Protein AF-0000000080725950 (afdb_homodimer)

Solvent-accessible surface area (backbone atoms only — not comparable to full-atom values): 61972 Å² total; per-residue (Å²): 130,87,69,74,80,71,52,72,64,44,39,50,51,33,50,47,48,56,69,71,46,66,75,81,65,54,64,64,62,54,39,59,54,48,46,63,74,47,62,64,81,74,43,59,45,49,49,96,86,64,48,78,29,36,57,54,64,68,53,60,73,54,79,51,79,68,52,70,42,36,16,40,69,33,44,52,49,29,44,60,37,59,52,56,22,39,22,43,77,48,88,55,32,33,34,38,34,38,69,41,36,28,23,31,32,42,34,57,34,79,66,27,28,37,32,42,24,30,14,40,17,22,55,45,23,33,53,48,49,49,56,48,28,72,77,74,47,80,78,53,48,74,47,31,39,33,33,35,38,41,48,55,48,24,38,5,2,38,65,28,76,46,51,73,64,50,34,63,74,69,62,38,42,28,34,26,31,52,62,23,69,61,50,41,40,49,60,35,59,65,50,26,44,36,27,27,32,32,37,27,26,34,33,21,64,84,47,62,69,39,71,82,54,31,68,30,22,51,60,21,48,36,65,57,52,55,51,38,32,54,70,80,63,80,39,74,45,82,51,62,70,46,70,50,74,54,58,80,40,51,35,38,32,37,64,37,57,38,24,80,33,72,17,21,30,32,43,33,29,66,92,68,19,33,32,37,38,26,76,75,50,52,71,31,27,67,53,34,40,53,75,33,35,30,59,64,38,37,43,59,55,36,16,50,44,40,45,48,46,46,66,75,40,34,93,61,28,44,31,36,35,36,39,33,74,59,46,41,64,43,40,70,52,31,43,48,51,49,49,51,47,20,45,51,35,37,34,54,43,24,46,48,43,35,43,33,16,45,46,46,47,37,59,47,45,28,70,67,64,75,71,38,68,76,49,64,65,32,71,41,51,36,33,22,51,10,40,68,47,61,27,36,32,30,54,41,29,44,53,32,34,89,62,84,67,35,58,51,67,71,60,56,67,35,70,47,66,39,16,43,50,51,29,54,55,34,68,28,57,67,48,42,46,52,53,25,50,53,26,45,75,69,63,39,38,49,60,19,27,40,54,27,48,24,38,25,37,49,39,71,80,44,61,69,41,36,52,52,34,23,54,34,23,44,50,55,21,20,55,31,48,23,17,26,59,20,18,28,18,39,40,46,22,45,34,61,74,74,42,85,81,44,38,72,44,66,76,65,28,74,47,37,50,42,67,44,50,73,68,52,40,51,49,52,52,30,26,22,35,39,35,84,83,26,37,87,44,73,52,38,36,29,40,33,27,66,78,73,76,44,53,34,42,36,40,35,46,61,27,27,57,45,72,40,69,58,90,71,92,66,82,54,53,22,36,38,38,27,41,65,63,48,48,28,42,52,68,73,69,40,40,44,67,69,61,41,42,73,62,64,37,45,79,48,72,46,65,63,56,39,48,55,56,43,71,37,50,51,90,55,35,51,63,47,59,62,81,42,114,129,88,69,74,80,71,50,70,62,45,37,50,52,34,51,50,49,56,69,71,48,66,76,83,65,54,62,65,61,54,41,59,54,48,46,62,74,48,62,65,81,75,44,59,42,50,49,97,87,64,49,76,27,36,58,53,63,68,54,60,72,53,79,50,79,69,51,69,43,35,15,40,69,33,44,53,50,30,44,62,38,59,53,55,21,39,23,42,75,49,87,54,31,34,33,38,34,38,67,41,37,29,21,32,33,42,34,58,34,77,65,28,27,38,31,43,24,30,14,40,15,22,55,45,23,33,52,46,51,49,54,49,29,74,75,73,45,79,79,55,46,74,47,31,39,34,34,36,38,42,46,56,48,23,36,5,3,39,64,28,76,46,52,73,65,52,35,64,76,68,61,37,42,29,35,27,31,54,61,24,70,61,50,40,40,47,58,33,59,63,49,26,45,37,27,27,32,32,37,26,26,34,34,20,64,84,47,62,69,38,69,82,54,33,68,30,21,49,58,19,47,35,65,57,52,56,53,37,33,53,70,80,62,79,38,76,46,83,52,61,69,45,71,49,74,55,56,80,40,53,36,39,33,36,64,37,58,38,24,80,35,73,18,20,29,30,44,33,30,67,92,68,20,30,32,36,40,26,76,74,50,50,70,31,26,67,52,35,39,52,76,33,35,32,60,63,39,38,43,59,53,36,16,52,44,39,46,48,46,45,65,74,40,34,93,59,28,42,31,36,34,35,38,34,74,58,47,42,64,42,39,69,52,31,42,50,52,49,49,51,48,20,45,50,34,37,33,53,44,24,46,47,44,35,42,32,16,45,45,45,48,35,59,47,45,30,71,68,62,75,70,37,67,74,51,66,66,32,71,41,53,35,36,21,49,10,40,67,45,61,28,35,34,30,52,40,30,46,54,33,33,91,61,84,66,35,58,49,66,72,61,56,68,34,70,46,65,40,13,43,51,49,30,55,56,35,67,28,58,68,48,42,47,52,52,24,51,52,26,46,76,71,62,40,39,49,60,19,26,42,53,26,48,26,38,23,36,50,38,71,81,45,60,67,40,36,52,52,35,22,53,34,24,43,50,55,21,19,54,31,48,22,18,26,58,18,19,28,18,38,40,48,21,45,33,59,73,74,43,84,80,43,38,71,44,66,74,64,27,72,46,36,48,42,65,44,49,73,66,52,39,52,48,53,52,31,26,22,37,39,36,83,82,28,36,86,42,74,54,37,35,30,40,33,27,66,78,74,75,43,52,34,42,36,40,34,45,62,28,28,58,46,70,40,68,58,91,70,91,66,84,56,52,23,37,39,38,25,41,64,63,47,47,28,42,52,67,72,67,42,41,46,64,69,61,40,41,72,61,63,37,43,79,47,70,46,66,64,56,39,48,56,56,43,72,35,51,52,90,56,33,51,64,47,60,61,82,42,115

Radius of gyration: 30.65 Å; Cα contacts (8 Å, |Δi|>4): 2950; chains: 2; bounding box: 78×87×79 Å

pLDDT: mean 95.95, std 4.7, range [45.41, 98.94]

Sequence (1258 aa):
MASKAVTEIIRTQNQQARQSLPFEDETDFQNATKGRMGTCQPNVITNAAGDVIWDNDSYKFLANEAPDTVHPSLWRQAQLCQLDGLFQVTEGIYQVRGLDISNTTFIEGDEGLVIIDVLTCSETAAAAFRLYQQHRGKDRRIKAIVYTHCHADHFGGARGFVTEEQVHRDEIRIIAPEGFLEHAVSENVFAGTAMGRRAGYMYGAALPRGPGAQVGAGLGQTAPTGTVTLMAPNDTVRTTGEERAVDGVRMVFQMAPDTEAPAEMLVYLPRSRALCAAEDATHTFHNILTLRGAVVRDARRWSSRLAETIDLFGGRTDVVFASHHWPTWGAPDVADFLATQRDLYAYVHDQTLRLLNRGLTGPEIAEAMALPPALDRAWSARGYYGSLSHNVKAIYQRYMGWFDGNPSHLWEHPPVDRARRYVKLAGGAGQVVDGAREAFEGGDFRWAAEILNHVVFAEPEHAEARGLLADTYEQLGYGSENGPWRNFYMSGAAELRGGKFGAPTSTASGDVVCQLTPEMVFDSLAIRIDGPRAWGQKLTIDVVVVDAGERYRLSLSNGVLVYSAARQETSADVTLSATRRQLCALAGLGLDSGALKRAGLEIDGDVSVLARLGGLLDPGDRNFDIVTPMASKAVTEIIRTQNQQARQSLPFEDETDFQNATKGRMGTCQPNVITNAAGDVIWDNDSYKFLANEAPDTVHPSLWRQAQLCQLDGLFQVTEGIYQVRGLDISNTTFIEGDEGLVIIDVLTCSETAAAAFRLYQQHRGKDRRIKAIVYTHCHADHFGGARGFVTEEQVHRDEIRIIAPEGFLEHAVSENVFAGTAMGRRAGYMYGAALPRGPGAQVGAGLGQTAPTGTVTLMAPNDTVRTTGEERAVDGVRMVFQMAPDTEAPAEMLVYLPRSRALCAAEDATHTFHNILTLRGAVVRDARRWSSRLAETIDLFGGRTDVVFASHHWPTWGAPDVADFLATQRDLYAYVHDQTLRLLNRGLTGPEIAEAMALPPALDRAWSARGYYGSLSHNVKAIYQRYMGWFDGNPSHLWEHPPVDRARRYVKLAGGAGQVVDGAREAFEGGDFRWAAEILNHVVFAEPEHAEARGLLADTYEQLGYGSENGPWRNFYMSGAAELRGGKFGAPTSTASGDVVCQLTPEMVFDSLAIRIDGPRAWGQKLTIDVVVVDAGERYRLSLSNGVLVYSAARQETSADVTLSATRRQLCALAGLGLDSGALKRAGLEIDGDVSVLARLGGLLDPGDRNFDIVTP

Foldseek 3Di:
DDFDDFDPVLLVLLVVLVVPFPPVDCVQVCQLCAQFDDFDVQLFWADPVGHTQDGLVLLVVLVDQQDSLARRLLSVLLVQQSDFHWGDQDVQKIKTGNSFLWIKMWGHFQAATEIFFQAQALRSSLVRVVRCCVRPNDRHAAQEYEQFAQENRRFFNVVNRDDPVCCVVNVRAYEFEPCRLVQNQLVCQQCVLLLLLLLCLQFVPVPRDDSQAQNAQSQHRGGGLHGGFHDDGPHYDYAFQDWDATNHFIWGKHWQAQALHNGGIKIATQVRLETAPAPLFFLAAAALAARSGDQGGDLLSSLVSLVVVCVVRLQRHQKYDYRTGGIDGGSVRSSVRSNLSSCLSVVLLVQLVVVVVVLDALQRSLVVDDDDPVSVNRSSYHHANHHSRVRSNSSRCVVPNPDSPDPVVVDDDDLLVNLLVVQVVQPHPVSLLVVLVVCVNVVVLVSSLVNLLSSCSPPVPPLSSLQSNLSSLSNQLSNDSYNSSNSNSSQSSCCSPPNFDFRSHRNDDLNSLLSDFLVRLQVSLFSQFQQVVQAPPWFWEWEQAPVVRFIKIWIGHRSGTDIDRDDDPDDGQKYKYYHSSLSSCCNVVNQDPVSSVVSPIDMDHDSVRSVVSRVRGHPDDRGDDDSYD/DDFDDFDPVLLVLLVVLVVPFPPVDCVQVCQLCAQFDDFDVQLFWADPVGHTQDGLVLQVVLVDQQDSLARRLLSVLLVQQSDFHWGDQDVQKIKTGNSFLWIKMWGHFQAATEIFFQAQALRSSLVSVVRCCVRPNDRHAAQEYEQFAQERRRFFNVVNRDDPVCCVVNVRAYEFEPPRLVQNQLVCQQCVLLLLLLLCLQFVPVPRDDSQAQSAQSQHRGGGLHGGFHDDGPHYDYAFQDWDATNHFIWGKHWQAQALHNGGIKIATQVRLETAPAPLFFLAAAALAARSGDQRGDLLSSLVSLVVVCVVRLQRHQKYHYRTGGIDGGSVRSSVRSVLSSCLSVVLLVQLVVVVVVLDALQRSLVVDDDDPVSVNRSSHHHANHHSRVRSNSSRCVVPNPDSPDPVVVDDDDLLVNLQVVCVVQPHPVSLLVVLVVCVNVVVLVSSLVNLLSSCSPPVPPLSSLQSNLSSLSNQLSNDSYNSSNSNSSQSSCCSPPNFDFRSHRNPDLNSLLSDFLVRLQVSLFSFFQQVVQAPPWFWEWEQAPVVRFIKIWIGHRSGTDIDRDDDPDDGQKYKYYHSSLSSCCNVVNQDPVSSVVSPIDMDHDSVVSVVSRVRGHPDDRGDDDSYD

Structure (mmCIF, N/CA/C/O backbone):
data_AF-0000000080725950-model_v1
#
loop_
_entity.id
_entity.type
_entity.pdbx_description
1 polymer 'Metallo-beta-lactamase domain-containing protein'
#
loop_
_atom_site.group_PDB
_atom_site.id
_atom_site.type_symbol
_atom_site.label_atom_id
_atom_site.label_alt_id
_atom_site.label_comp_id
_atom_site.label_asym_id
_atom_site.label_entity_id
_atom_site.label_seq_id
_atom_site.pdbx_PDB_ins_code
_atom_site.Cartn_x
_atom_site.Cartn_y
_atom_site.Cartn_z
_atom_site.occupancy
_atom_site.B_iso_or_equiv
_atom_site.auth_seq_id
_atom_site.auth_comp_id
_atom_site.auth_asym_id
_atom_site.auth_atom_id
_atom_site.pdbx_PDB_model_num
ATOM 1 N N . MET A 1 1 ? -2.275 15.078 35.156 1 45.41 1 MET A N 1
ATOM 2 C CA . MET A 1 1 ? -1.345 14.039 35.594 1 45.41 1 MET A CA 1
ATOM 3 C C . MET A 1 1 ? 0.072 14.594 35.719 1 45.41 1 MET A C 1
ATOM 5 O O . MET A 1 1 ? 0.481 15.438 34.906 1 45.41 1 MET A O 1
ATOM 9 N N . ALA A 1 2 ? 0.7 14.414 36.844 1 62.91 2 ALA A N 1
ATOM 10 C CA . ALA A 1 2 ? 1.948 15.125 37.125 1 62.91 2 ALA A CA 1
ATOM 11 C C . ALA A 1 2 ? 3.076 14.617 36.219 1 62.91 2 ALA A C 1
ATOM 13 O O . ALA A 1 2 ? 3.404 13.43 36.25 1 62.91 2 ALA A O 1
ATOM 14 N N . SER A 1 3 ? 3.387 15.281 35.219 1 77.25 3 SER A N 1
ATOM 15 C CA . SER A 1 3 ? 4.504 15.031 34.312 1 77.25 3 SER A CA 1
ATOM 16 C C . SER A 1 3 ? 5.809 14.852 35.094 1 77.25 3 SER A C 1
ATOM 18 O O . SER A 1 3 ? 5.984 15.43 36.156 1 77.25 3 SER A O 1
ATOM 20 N N . LYS A 1 4 ? 6.512 13.805 34.719 1 85.75 4 LYS A N 1
ATOM 21 C CA . LYS A 1 4 ? 7.797 13.539 35.344 1 85.75 4 LYS A CA 1
ATOM 22 C C . LYS A 1 4 ? 8.883 14.469 34.812 1 85.75 4 LYS A C 1
ATOM 24 O O . LYS A 1 4 ? 8.734 15.047 33.75 1 85.75 4 LYS A O 1
ATOM 29 N N . ALA A 1 5 ? 9.867 14.562 35.625 1 92.62 5 ALA A N 1
ATOM 30 C CA . ALA A 1 5 ? 11.008 15.375 35.188 1 92.62 5 ALA A CA 1
ATOM 31 C C . ALA A 1 5 ? 11.758 14.695 34.062 1 92.62 5 ALA A C 1
ATOM 33 O O . ALA A 1 5 ? 11.742 13.469 33.938 1 92.62 5 ALA A O 1
ATOM 34 N N . VAL A 1 6 ? 12.359 15.453 33.25 1 96.75 6 VAL A N 1
ATOM 35 C CA . VAL A 1 6 ? 13.195 14.969 32.156 1 96.75 6 VAL A CA 1
ATOM 36 C C . VAL A 1 6 ? 14.43 14.273 32.719 1 96.75 6 VAL A C 1
ATOM 38 O O . VAL A 1 6 ? 15.016 14.727 33.688 1 96.75 6 VAL A O 1
ATOM 41 N N . THR A 1 7 ? 14.812 13.141 32.156 1 97.56 7 THR A N 1
ATOM 42 C CA . THR A 1 7 ? 16.031 12.453 32.562 1 97.56 7 THR A CA 1
ATOM 43 C C . THR A 1 7 ? 17.266 13.188 32.031 1 97.56 7 THR A C 1
ATOM 45 O O . THR A 1 7 ? 17.188 13.938 31.062 1 97.56 7 THR A O 1
ATOM 48 N N . GLU A 1 8 ? 18.438 12.906 32.594 1 97.5 8 GLU A N 1
ATOM 49 C CA . GLU A 1 8 ? 19.688 13.531 32.188 1 97.5 8 GLU A CA 1
ATOM 50 C C . GLU A 1 8 ? 20.047 13.125 30.75 1 97.5 8 GLU A C 1
ATOM 52 O O . GLU A 1 8 ? 20.656 13.914 30.016 1 97.5 8 GLU A O 1
ATOM 57 N N . ILE A 1 9 ? 19.719 12 30.406 1 97.38 9 ILE A N 1
ATOM 58 C CA . ILE A 1 9 ? 20.031 11.492 29.078 1 97.38 9 ILE A CA 1
ATOM 59 C C . ILE A 1 9 ? 19.297 12.305 28.031 1 97.38 9 ILE A C 1
ATOM 61 O O . ILE A 1 9 ? 19.875 12.719 27.016 1 97.38 9 ILE A O 1
ATOM 65 N N . ILE A 1 10 ? 18 12.516 28.234 1 97.88 10 ILE A N 1
ATOM 66 C CA . ILE A 1 10 ? 17.203 13.281 27.297 1 97.88 10 ILE A CA 1
ATOM 67 C C . ILE A 1 10 ? 17.641 14.742 27.297 1 97.88 10 ILE A C 1
ATOM 69 O O . ILE A 1 10 ? 17.703 15.383 26.25 1 97.88 10 ILE A O 1
ATOM 73 N N . ARG A 1 11 ? 17.906 15.25 28.438 1 97.62 11 ARG A N 1
ATOM 74 C CA . ARG A 1 11 ? 18.406 16.609 28.547 1 97.62 11 ARG A CA 1
ATOM 75 C C . ARG A 1 11 ? 19.672 16.797 27.703 1 97.62 11 ARG A C 1
ATOM 77 O O . ARG A 1 11 ? 19.797 17.766 26.953 1 97.62 11 ARG A O 1
ATOM 84 N N . THR A 1 12 ? 20.594 15.867 27.812 1 98 12 THR A N 1
ATOM 85 C CA . THR A 1 12 ? 21.844 15.914 27.078 1 98 12 THR A CA 1
ATOM 86 C C . THR A 1 12 ? 21.578 15.82 25.578 1 98 12 THR A C 1
ATOM 88 O O . THR A 1 12 ? 22.188 16.547 24.781 1 98 12 THR A O 1
ATOM 91 N N . GLN A 1 13 ? 20.734 14.922 25.234 1 97.44 13 GLN A N 1
ATOM 92 C CA . GLN A 1 13 ? 20.359 14.773 23.828 1 97.44 13 GLN A CA 1
ATOM 93 C C . GLN A 1 13 ? 19.797 16.078 23.266 1 97.44 13 GLN A C 1
ATOM 95 O O . GLN A 1 13 ? 20.188 16.5 22.172 1 97.44 13 GLN A O 1
ATOM 100 N N . ASN A 1 14 ? 18.859 16.656 23.938 1 97.81 14 ASN A N 1
ATOM 101 C CA . ASN A 1 14 ? 18.234 17.891 23.484 1 97.81 14 ASN A CA 1
ATOM 102 C C . ASN A 1 14 ? 19.25 19.031 23.406 1 97.81 14 ASN A C 1
ATOM 104 O O . ASN A 1 14 ? 19.188 19.859 22.5 1 97.81 14 ASN A O 1
ATOM 108 N N . GLN A 1 15 ? 20.188 19.031 24.344 1 97.31 15 GLN A N 1
ATOM 109 C CA . GLN A 1 15 ? 21.234 20.047 24.328 1 97.31 15 GLN A CA 1
ATOM 110 C C . GLN A 1 15 ? 22.172 19.844 23.125 1 97.31 15 GLN A C 1
ATOM 112 O O . GLN A 1 15 ? 22.594 20.812 22.5 1 97.31 15 GLN A O 1
ATOM 117 N N . GLN A 1 16 ? 22.453 18.625 22.875 1 97.31 16 GLN A N 1
ATOM 118 C CA . GLN A 1 16 ? 23.281 18.328 21.703 1 97.31 16 GLN A CA 1
ATOM 119 C C . GLN A 1 16 ? 22.609 18.781 20.422 1 97.31 16 GLN A C 1
ATOM 121 O O . GLN A 1 16 ? 23.266 19.297 19.5 1 97.31 16 GLN A O 1
ATOM 126 N N . ALA A 1 17 ? 21.344 18.562 20.344 1 96.5 17 ALA A N 1
ATOM 127 C CA . ALA A 1 17 ? 20.594 19.031 19.188 1 96.5 17 ALA A CA 1
ATOM 128 C C . ALA A 1 17 ? 20.641 20.547 19.062 1 96.5 17 ALA A C 1
ATOM 130 O O . ALA A 1 17 ? 20.797 21.078 17.953 1 96.5 17 ALA A O 1
ATOM 131 N N . ARG A 1 18 ? 20.531 21.219 20.109 1 96.19 18 ARG A N 1
ATOM 132 C CA . ARG A 1 18 ? 20.594 22.688 20.125 1 96.19 18 ARG A CA 1
ATOM 133 C C . ARG A 1 18 ? 21.938 23.172 19.609 1 96.19 18 ARG A C 1
ATOM 135 O O . ARG A 1 18 ? 22.016 24.203 18.938 1 96.19 18 ARG A O 1
ATOM 142 N N . GLN A 1 19 ? 22.969 22.391 19.844 1 95.88 19 GLN A N 1
ATOM 143 C CA . GLN A 1 19 ? 24.328 22.797 19.484 1 95.88 19 GLN A CA 1
ATOM 144 C C . GLN A 1 19 ? 24.641 22.422 18.031 1 95.88 19 GLN A C 1
ATOM 146 O O . GLN A 1 19 ? 25.406 23.125 17.359 1 95.88 19 GLN A O 1
ATOM 151 N N . SER A 1 20 ? 24.047 21.375 17.609 1 95.44 20 SER A N 1
ATOM 152 C CA . SER A 1 20 ? 24.453 20.828 16.312 1 95.44 20 SER A CA 1
ATOM 153 C C . SER A 1 20 ? 23.609 21.406 15.18 1 95.44 20 SER A C 1
ATOM 155 O O . SER A 1 20 ? 24.078 21.516 14.047 1 95.44 20 SER A O 1
ATOM 157 N N . LEU A 1 21 ? 22.422 21.844 15.414 1 96.31 21 LEU A N 1
ATOM 158 C CA . LEU A 1 21 ? 21.531 22.359 14.375 1 96.31 21 LEU A CA 1
ATOM 159 C C . LEU A 1 21 ? 21.719 23.859 14.172 1 96.31 21 LEU A C 1
ATOM 161 O O . LEU A 1 21 ? 22.203 24.547 15.07 1 96.31 21 LEU A O 1
ATOM 165 N N . PRO A 1 22 ? 21.359 24.359 13.023 1 96.62 22 PRO A N 1
ATOM 166 C CA . PRO A 1 22 ? 21.703 25.75 12.68 1 96.62 22 PRO A CA 1
ATOM 167 C C . PRO A 1 22 ? 20.688 26.75 13.25 1 96.62 22 PRO A C 1
ATOM 169 O O . PRO A 1 22 ? 20.109 27.531 12.492 1 96.62 22 PRO A O 1
ATOM 172 N N . PHE A 1 23 ? 20.641 26.906 14.508 1 97 23 PHE A N 1
ATOM 173 C CA . PHE A 1 23 ? 19.672 27.781 15.18 1 97 23 PHE A CA 1
ATOM 174 C C . PHE A 1 23 ? 19.969 29.234 14.883 1 97 23 PHE A C 1
ATOM 176 O O . PHE A 1 23 ? 19.125 30.109 15.109 1 97 23 PHE A O 1
ATOM 183 N N . GLU A 1 24 ? 21.109 29.516 14.352 1 96.25 24 GLU A N 1
ATOM 184 C CA . GLU A 1 24 ? 21.453 30.891 14.008 1 96.25 24 GLU A CA 1
ATOM 185 C C . GLU A 1 24 ? 20.75 31.328 12.734 1 96.25 24 GLU A C 1
ATOM 187 O O . GLU A 1 24 ? 20.625 32.531 12.477 1 96.25 24 GLU A O 1
ATOM 192 N N . ASP A 1 25 ? 20.359 30.406 11.961 1 96.81 25 ASP A N 1
ATOM 193 C CA . ASP A 1 25 ? 19.594 30.719 10.75 1 96.81 25 ASP A CA 1
ATOM 194 C C . ASP A 1 25 ? 18.172 31.125 11.086 1 96.81 25 ASP A C 1
ATOM 196 O O . ASP A 1 25 ? 17.344 30.266 11.422 1 96.81 25 ASP A O 1
ATOM 200 N N . GLU A 1 26 ? 17.766 32.344 10.898 1 96.88 26 GLU A N 1
ATOM 201 C CA . GLU A 1 26 ? 16.453 32.875 11.281 1 96.88 26 GLU A CA 1
ATOM 202 C C . GLU A 1 26 ? 15.602 33.188 10.055 1 96.88 26 GLU A C 1
ATOM 204 O O . GLU A 1 26 ? 14.617 33.906 10.148 1 96.88 26 GLU A O 1
ATOM 209 N N . THR A 1 27 ? 16.016 32.656 8.906 1 97.69 27 THR A N 1
ATOM 210 C CA . THR A 1 27 ? 15.305 32.906 7.656 1 97.69 27 THR A CA 1
ATOM 211 C C . THR A 1 27 ? 13.836 32.531 7.762 1 97.69 27 THR A C 1
ATOM 213 O O . THR A 1 27 ? 12.961 33.25 7.273 1 97.69 27 THR A O 1
ATOM 216 N N . ASP A 1 28 ? 13.547 31.453 8.414 1 98.31 28 ASP A N 1
ATOM 217 C CA . ASP A 1 28 ? 12.164 30.984 8.57 1 98.31 28 ASP A CA 1
ATOM 218 C C . ASP A 1 28 ? 11.336 31.984 9.367 1 98.31 28 ASP A C 1
ATOM 220 O O . ASP A 1 28 ? 10.172 32.219 9.047 1 98.31 28 ASP A O 1
ATOM 224 N N . PHE A 1 29 ? 11.891 32.531 10.398 1 98.25 29 PHE A N 1
ATOM 225 C CA . PHE A 1 29 ? 11.172 33.5 11.211 1 98.25 29 PHE A CA 1
ATOM 226 C C . PHE A 1 29 ? 10.898 34.781 10.414 1 98.25 29 PHE A C 1
ATOM 228 O O . PHE A 1 29 ? 9.828 35.375 10.523 1 98.25 29 PHE A O 1
ATOM 235 N N . GLN A 1 30 ? 11.906 35.188 9.602 1 98.38 30 GLN A N 1
ATOM 236 C CA . GLN A 1 30 ? 11.711 36.344 8.734 1 98.38 30 GLN A CA 1
ATOM 237 C C . GLN A 1 30 ? 10.602 36.062 7.719 1 98.38 30 GLN A C 1
ATOM 239 O O . GLN A 1 30 ? 9.711 36.906 7.539 1 98.38 30 GLN A O 1
ATOM 244 N N . ASN A 1 31 ? 10.664 34.906 7.133 1 98.62 31 ASN A N 1
ATOM 245 C CA . ASN A 1 31 ? 9.664 34.562 6.129 1 98.62 31 ASN A CA 1
ATOM 246 C C . ASN A 1 31 ? 8.273 34.406 6.746 1 98.62 31 ASN A C 1
ATOM 248 O O . ASN A 1 31 ? 7.281 34.875 6.172 1 98.62 31 ASN A O 1
ATOM 252 N N . ALA A 1 32 ? 8.172 33.812 7.91 1 98.5 32 ALA A N 1
ATOM 253 C CA . ALA A 1 32 ? 6.898 33.469 8.539 1 98.5 32 ALA A CA 1
ATOM 254 C C . ALA A 1 32 ? 6.184 34.719 9.039 1 98.5 32 ALA A C 1
ATOM 256 O O . ALA A 1 32 ? 4.961 34.719 9.195 1 98.5 32 ALA A O 1
ATOM 257 N N . THR A 1 33 ? 6.887 35.844 9.234 1 98.12 33 THR A N 1
ATOM 258 C CA . THR A 1 33 ? 6.281 37.031 9.773 1 98.12 33 THR A CA 1
ATOM 259 C C . THR A 1 33 ? 6.07 38.094 8.672 1 98.12 33 THR A C 1
ATOM 261 O O . THR A 1 33 ? 5.359 39.062 8.875 1 98.12 33 THR A O 1
ATOM 264 N N . LYS A 1 34 ? 6.629 37.812 7.559 1 98.31 34 LYS A N 1
ATOM 265 C CA . LYS A 1 34 ? 6.582 38.781 6.461 1 98.31 34 LYS A CA 1
ATOM 266 C C . LYS A 1 34 ? 5.148 39 5.996 1 98.31 34 LYS A C 1
ATOM 268 O O . LYS A 1 34 ? 4.402 38.062 5.758 1 98.31 34 LYS A O 1
ATOM 273 N N . GLY A 1 35 ? 4.758 40.281 5.902 1 98.38 35 GLY A N 1
ATOM 274 C CA . GLY A 1 35 ? 3.484 40.656 5.312 1 98.38 35 GLY A CA 1
ATOM 275 C C . GLY A 1 35 ? 2.324 40.562 6.285 1 98.38 35 GLY A C 1
ATOM 276 O O . GLY A 1 35 ? 1.163 40.688 5.883 1 98.38 35 GLY A O 1
ATOM 277 N N . ARG A 1 36 ? 2.543 40.406 7.559 1 98.38 36 ARG A N 1
ATOM 278 C CA . ARG A 1 36 ? 1.462 40.281 8.531 1 98.38 36 ARG A CA 1
ATOM 279 C C . ARG A 1 36 ? 0.679 41.594 8.633 1 98.38 36 ARG A C 1
ATOM 281 O O . ARG A 1 36 ? 1.263 42.656 8.828 1 98.38 36 ARG A O 1
ATOM 288 N N . MET A 1 37 ? -0.573 41.469 8.531 1 97.94 37 MET A N 1
ATOM 289 C CA . MET A 1 37 ? -1.434 42.656 8.516 1 97.94 37 MET A CA 1
ATOM 290 C C . MET A 1 37 ? -2.24 42.75 9.805 1 97.94 37 MET A C 1
ATOM 292 O O . MET A 1 37 ? -2.607 43.844 10.219 1 97.94 37 MET A O 1
ATOM 296 N N . GLY A 1 38 ? -2.562 41.594 10.383 1 97 38 GLY A N 1
ATOM 297 C CA . GLY A 1 38 ? -3.344 41.562 11.609 1 97 38 GLY A CA 1
ATOM 298 C C . GLY A 1 38 ? -3.654 40.156 12.086 1 97 38 GLY A C 1
ATOM 299 O O . GLY A 1 38 ? -3.434 39.188 11.359 1 97 38 GLY A O 1
ATOM 300 N N . THR A 1 39 ? -4.102 40.094 13.32 1 96.62 39 THR A N 1
ATOM 301 C CA . THR A 1 39 ? -4.402 38.781 13.93 1 96.62 39 THR A CA 1
ATOM 302 C C . THR A 1 39 ? -5.832 38.781 14.469 1 96.62 39 THR A C 1
ATOM 304 O O . THR A 1 39 ? -6.449 39.812 14.648 1 96.62 39 THR A O 1
ATOM 307 N N . CYS A 1 40 ? -6.328 37.562 14.531 1 94.31 40 CYS A N 1
ATOM 308 C CA . CYS A 1 40 ? -7.559 37.375 15.289 1 94.31 40 CYS A CA 1
ATOM 309 C C . CYS A 1 40 ? -7.305 37.5 16.781 1 94.31 40 CYS A C 1
ATOM 311 O O . CYS A 1 40 ? -6.434 36.844 17.344 1 94.31 40 CYS A O 1
ATOM 313 N N . GLN A 1 41 ? -8.094 38.406 17.438 1 93.19 41 GLN A N 1
ATOM 314 C CA . GLN A 1 41 ? -7.895 38.656 18.859 1 93.19 41 GLN A CA 1
ATOM 315 C C . GLN A 1 41 ? -9.219 38.625 19.609 1 93.19 41 GLN A C 1
ATOM 317 O O . GLN A 1 41 ? -10.062 39.5 19.438 1 93.19 41 GLN A O 1
ATOM 322 N N . PRO A 1 42 ? -9.367 37.75 20.656 1 94.94 42 PRO A N 1
ATOM 323 C CA . PRO A 1 42 ? -8.531 36.562 20.844 1 94.94 42 PRO A CA 1
ATOM 324 C C . PRO A 1 42 ? -8.617 35.594 19.672 1 94.94 42 PRO A C 1
ATOM 326 O O . PRO A 1 42 ? -9.555 35.656 18.875 1 94.94 42 PRO A O 1
ATOM 329 N N . ASN A 1 43 ? -7.602 34.844 19.453 1 96.44 43 ASN A N 1
ATOM 330 C CA . ASN A 1 43 ? -7.656 33.781 18.469 1 96.44 43 ASN A CA 1
ATOM 331 C C . ASN A 1 43 ? -8.242 32.5 19.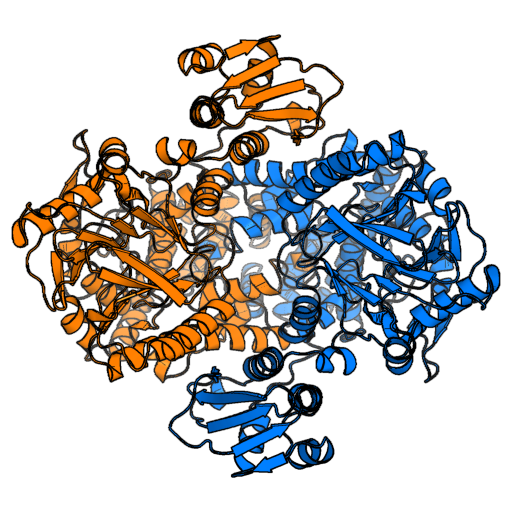078 1 96.44 43 ASN A C 1
ATOM 333 O O . ASN A 1 43 ? -7.555 31.469 19.172 1 96.44 43 ASN A O 1
ATOM 337 N N . VAL A 1 44 ? -9.344 32.562 19.531 1 97.75 44 VAL A N 1
ATOM 338 C CA . VAL A 1 44 ? -10.188 31.5 20.078 1 97.75 44 VAL A CA 1
ATOM 339 C C . VAL A 1 44 ? -11.5 31.438 19.297 1 97.75 44 VAL A C 1
ATOM 341 O O . VAL A 1 44 ? -12.242 32.406 19.234 1 97.75 44 VAL A O 1
ATOM 344 N N . ILE A 1 45 ? -11.727 30.359 18.672 1 97.56 45 ILE A N 1
ATOM 345 C CA . ILE A 1 45 ? -12.906 30.188 17.844 1 97.56 45 ILE A CA 1
ATOM 346 C C . ILE A 1 45 ? -13.859 29.188 18.5 1 97.56 45 ILE A C 1
ATOM 348 O O . ILE A 1 45 ? -13.438 28.109 18.938 1 97.56 45 ILE A O 1
ATOM 352 N N . THR A 1 46 ? -15.109 29.5 18.594 1 96.69 46 THR A N 1
ATOM 353 C CA . THR A 1 46 ? -16.141 28.656 19.203 1 96.69 46 THR A CA 1
ATOM 354 C C . THR A 1 46 ? -17.188 28.25 18.188 1 96.69 46 THR A C 1
ATOM 356 O O . THR A 1 46 ? -17.328 28.891 17.141 1 96.69 46 THR A O 1
ATOM 359 N N . ASN A 1 47 ? -17.797 27.203 18.438 1 94.56 47 ASN A N 1
ATOM 360 C CA . ASN A 1 47 ? -18.953 26.828 17.609 1 94.56 47 ASN A CA 1
ATOM 361 C C . ASN A 1 47 ? -20.234 27.5 18.094 1 94.56 47 ASN A C 1
ATOM 363 O O . ASN A 1 47 ? -20.188 28.359 18.969 1 94.56 47 ASN A O 1
ATOM 367 N N . ALA A 1 48 ? -21.375 27.125 17.438 1 93 48 ALA A N 1
ATOM 368 C CA . ALA A 1 48 ? -22.656 27.75 17.734 1 93 48 ALA A CA 1
ATOM 369 C C . ALA A 1 48 ? -23.094 27.453 19.172 1 93 48 ALA A C 1
ATOM 371 O O . ALA A 1 48 ? -23.766 28.281 19.797 1 93 48 ALA A O 1
ATOM 372 N N . ALA A 1 49 ? -22.656 26.359 19.703 1 94.44 49 ALA A N 1
ATOM 373 C CA . ALA A 1 49 ? -23.031 25.938 21.062 1 94.44 49 ALA A CA 1
ATOM 374 C C . ALA A 1 49 ? -22.141 26.609 22.109 1 94.44 49 ALA A C 1
ATOM 376 O O . ALA A 1 49 ? -22.406 26.531 23.297 1 94.44 49 ALA A O 1
ATOM 377 N N . GLY A 1 50 ? -21.094 27.234 21.719 1 94.5 50 GLY A N 1
ATOM 378 C CA . GLY A 1 50 ? -20.219 27.953 22.625 1 94.5 50 GLY A CA 1
ATOM 379 C C . GLY A 1 50 ? -18.969 27.156 22.984 1 94.5 50 GLY A C 1
ATOM 380 O O . GLY A 1 50 ? -18.125 27.641 23.734 1 94.5 50 GLY A O 1
ATOM 381 N N . ASP A 1 51 ? -18.844 26.016 22.438 1 94.69 51 ASP A N 1
ATOM 382 C CA . ASP A 1 51 ? -17.656 25.203 22.703 1 94.69 51 ASP A CA 1
ATOM 383 C C . ASP A 1 51 ? -16.453 25.734 21.938 1 94.69 51 ASP A C 1
ATOM 385 O O . ASP A 1 51 ? -16.578 26.172 20.781 1 94.69 51 ASP A O 1
ATOM 389 N N . VAL A 1 52 ? -15.281 25.75 22.594 1 96 52 VAL A N 1
ATOM 390 C CA . VAL A 1 52 ? -14.047 26.141 21.922 1 96 52 VAL A CA 1
ATOM 391 C C . VAL A 1 52 ? -13.602 25.031 20.969 1 96 52 VAL A C 1
ATOM 393 O O . VAL A 1 52 ? -13.391 23.891 21.375 1 96 52 VAL A O 1
ATOM 396 N N . ILE A 1 53 ? -13.484 25.344 19.75 1 95.25 53 ILE A N 1
ATOM 397 C CA . ILE A 1 53 ? -13.102 24.312 18.781 1 95.25 53 ILE A CA 1
ATOM 398 C C . ILE A 1 53 ? -11.672 24.547 18.312 1 95.25 53 ILE A C 1
ATOM 400 O O . ILE A 1 53 ? -11.062 23.672 17.703 1 95.25 53 ILE A O 1
ATOM 404 N N . TRP A 1 54 ? -11.156 25.719 18.453 1 96.62 54 TRP A N 1
ATOM 405 C CA . TRP A 1 54 ? -9.781 26.109 18.156 1 96.62 54 TRP A CA 1
ATOM 406 C C . TRP A 1 54 ? -9.297 27.172 19.141 1 96.62 54 TRP A C 1
ATOM 408 O O . TRP A 1 54 ? -10.039 28.109 19.484 1 96.62 54 TRP A O 1
ATOM 418 N N . ASP A 1 55 ? -8.102 27.031 19.656 1 97.19 55 ASP A N 1
ATOM 419 C CA . ASP A 1 55 ? -7.531 28 20.609 1 97.19 55 ASP A CA 1
ATOM 420 C C . ASP A 1 55 ? -6.023 28.141 20.391 1 97.19 55 ASP A C 1
ATOM 422 O O . ASP A 1 55 ? -5.234 27.453 21.047 1 97.19 55 ASP A O 1
ATOM 426 N N . ASN A 1 56 ? -5.625 29.062 19.531 1 97.38 56 ASN A N 1
ATOM 427 C CA . ASN A 1 56 ? -4.207 29.297 19.297 1 97.38 56 ASN A CA 1
ATOM 428 C C . ASN A 1 56 ? -3.545 30.016 20.453 1 97.38 56 ASN A C 1
ATOM 430 O O . ASN A 1 56 ? -2.332 29.906 20.656 1 97.38 56 ASN A O 1
ATOM 434 N N . ASP A 1 57 ? -4.297 30.766 21.203 1 96.94 57 ASP A N 1
ATOM 435 C CA . ASP A 1 57 ? -3.773 31.531 22.328 1 96.94 57 ASP A CA 1
ATOM 436 C C . ASP A 1 57 ? -3.236 30.594 23.422 1 96.94 57 ASP A C 1
ATOM 438 O O . ASP A 1 57 ? -2.398 31 24.234 1 96.94 57 ASP A O 1
ATOM 442 N N . SER A 1 58 ? -3.754 29.422 23.422 1 96.56 58 SER A N 1
ATOM 443 C CA . SER A 1 58 ? -3.32 28.453 24.438 1 96.56 58 SER A CA 1
ATOM 444 C C . SER A 1 58 ? -1.858 28.078 24.234 1 96.56 58 SER A C 1
ATOM 446 O O . SER A 1 58 ? -1.244 27.469 25.125 1 96.56 58 SER A O 1
ATOM 448 N N . TYR A 1 59 ? -1.196 28.5 23.156 1 97.5 59 TYR A N 1
ATOM 449 C CA . TYR A 1 59 ? 0.189 28.156 22.859 1 97.5 59 TYR A CA 1
ATOM 450 C C . TYR A 1 59 ? 1.118 29.328 23.172 1 97.5 59 TYR A C 1
ATOM 452 O O . TYR A 1 59 ? 2.285 29.328 22.766 1 97.5 59 TYR A O 1
ATOM 460 N N . LYS A 1 60 ? 0.68 30.281 23.828 1 95.94 60 LYS A N 1
ATOM 461 C CA . LYS A 1 60 ? 1.468 31.469 24.125 1 95.94 60 LYS A CA 1
ATOM 462 C C . LYS A 1 60 ? 2.73 31.109 24.906 1 95.94 60 LYS A C 1
ATOM 464 O O . LYS A 1 60 ? 3.707 31.875 24.891 1 95.94 60 LYS A O 1
ATOM 469 N N . PHE A 1 61 ? 2.727 29.969 25.531 1 96.81 61 PHE A N 1
ATOM 470 C CA . PHE A 1 61 ? 3.895 29.516 26.281 1 96.81 61 PHE A CA 1
ATOM 471 C C . PHE A 1 61 ? 5.082 29.297 25.344 1 96.81 61 PHE A C 1
ATOM 473 O O . PHE A 1 61 ? 6.23 29.25 25.797 1 96.81 61 PHE A O 1
ATOM 480 N N . LEU A 1 62 ? 4.891 29.203 24.094 1 97.81 62 LEU A N 1
ATOM 481 C CA . LEU A 1 62 ? 5.945 28.953 23.109 1 97.81 62 LEU A CA 1
ATOM 482 C C . LEU A 1 62 ? 6.84 30.172 22.953 1 97.81 62 LEU A C 1
ATOM 484 O O . LEU A 1 62 ? 7.934 30.078 22.375 1 97.81 62 LEU A O 1
ATOM 488 N N . ALA A 1 63 ? 6.453 31.312 23.391 1 95.5 63 ALA A N 1
ATOM 489 C CA . ALA A 1 63 ? 7.262 32.531 23.328 1 95.5 63 ALA A CA 1
ATOM 490 C C . ALA A 1 63 ? 8.516 32.406 24.188 1 95.5 63 ALA A C 1
ATOM 492 O O . ALA A 1 63 ? 9.484 33.156 23.984 1 95.5 63 ALA A O 1
ATOM 493 N N . ASN A 1 64 ? 8.508 31.469 25.047 1 94.44 64 ASN A N 1
ATOM 494 C CA . ASN A 1 64 ? 9.648 31.25 25.938 1 94.44 64 ASN A CA 1
ATOM 495 C C . ASN A 1 64 ? 10.727 30.406 25.25 1 94.44 64 ASN A C 1
ATOM 497 O O . ASN A 1 64 ? 10.547 29.938 24.141 1 94.44 64 ASN A O 1
ATOM 501 N N . GLU A 1 65 ? 11.883 30.344 25.953 1 95.19 65 GLU A N 1
ATOM 502 C CA . GLU A 1 65 ? 12.938 29.453 25.484 1 95.19 65 GLU A CA 1
ATOM 503 C C . GLU A 1 65 ? 12.523 27.984 25.609 1 95.19 65 GLU A C 1
ATOM 505 O O . GLU A 1 65 ? 11.734 27.641 26.484 1 95.19 65 GLU A O 1
ATOM 510 N N . ALA A 1 66 ? 13.062 27.25 24.734 1 96.44 66 ALA A N 1
ATOM 511 C CA . ALA A 1 66 ? 12.727 25.828 24.734 1 96.44 66 ALA A CA 1
ATOM 512 C C . ALA A 1 66 ? 13.117 25.188 26.062 1 96.44 66 ALA A C 1
ATOM 514 O O . ALA A 1 66 ? 14.281 25.25 26.469 1 96.44 66 ALA A O 1
ATOM 515 N N . PRO A 1 67 ? 12.219 24.594 26.75 1 96.94 67 PRO A N 1
ATOM 516 C CA . PRO A 1 67 ? 12.562 23.844 27.969 1 96.94 67 PRO A CA 1
ATOM 517 C C . PRO A 1 67 ? 13.219 22.5 27.656 1 96.94 67 PRO A C 1
ATOM 519 O O . PRO A 1 67 ? 13.227 22.062 26.516 1 96.94 67 PRO A O 1
ATOM 522 N N . ASP A 1 68 ? 13.719 21.828 28.688 1 96.25 68 ASP A N 1
ATOM 523 C CA . ASP A 1 68 ? 14.406 20.547 28.531 1 96.25 68 ASP A CA 1
ATOM 524 C C . ASP A 1 68 ? 13.422 19.438 28.156 1 96.25 68 ASP A C 1
ATOM 526 O O . ASP A 1 68 ? 13.82 18.391 27.641 1 96.25 68 ASP A O 1
ATOM 530 N N . THR A 1 69 ? 12.141 19.672 28.391 1 97.56 69 THR A N 1
ATOM 531 C CA . THR A 1 69 ? 11.125 18.641 28.188 1 97.56 69 THR A CA 1
ATOM 532 C C . THR A 1 69 ? 10.68 18.609 26.719 1 97.56 69 THR A C 1
ATOM 534 O O . THR A 1 69 ? 9.773 17.859 26.359 1 97.56 69 THR A O 1
ATOM 537 N N . VAL A 1 70 ? 11.203 19.484 25.891 1 98.31 70 VAL A N 1
ATOM 538 C CA . VAL A 1 70 ? 10.836 19.516 24.484 1 98.31 70 VAL A CA 1
ATOM 539 C C . VAL A 1 70 ? 12.094 19.578 23.609 1 98.31 70 VAL A C 1
ATOM 541 O O . VAL A 1 70 ? 13.016 20.344 23.906 1 98.31 70 VAL A O 1
ATOM 544 N N . HIS A 1 71 ? 12.203 18.703 22.641 1 98.5 71 HIS A N 1
ATOM 545 C CA . HIS A 1 71 ? 13.266 18.828 21.656 1 98.5 71 HIS A CA 1
ATOM 546 C C . HIS A 1 71 ? 13.344 20.25 21.094 1 98.5 71 HIS A C 1
ATOM 548 O O . HIS A 1 71 ? 12.344 20.781 20.609 1 98.5 71 HIS A O 1
ATOM 554 N N . PRO A 1 72 ? 14.508 20.875 21.125 1 98.31 72 PRO A N 1
ATOM 555 C CA . PRO A 1 72 ? 14.57 22.297 20.75 1 98.31 72 PRO A CA 1
ATOM 556 C C . PRO A 1 72 ? 14.164 22.547 19.312 1 98.31 72 PRO A C 1
ATOM 558 O O . PRO A 1 72 ? 13.594 23.594 19 1 98.31 72 PRO A O 1
ATOM 561 N N . SER A 1 73 ? 14.5 21.625 18.453 1 98.19 73 SER A N 1
ATOM 562 C CA . SER A 1 73 ? 14.109 21.75 17.047 1 98.19 73 SER A CA 1
ATOM 563 C C . SER A 1 73 ? 12.594 21.719 16.891 1 98.19 73 SER A C 1
ATOM 565 O O . SER A 1 73 ? 12.031 22.453 16.078 1 98.19 73 SER A O 1
ATOM 567 N N . LEU A 1 74 ? 11.891 20.875 17.594 1 98.56 74 LEU A N 1
ATOM 568 C CA . LEU A 1 74 ? 10.438 20.844 17.578 1 98.56 74 LEU A CA 1
ATOM 569 C C . LEU A 1 74 ? 9.859 22.125 18.141 1 98.56 74 LEU A C 1
ATOM 571 O O . LEU A 1 74 ? 8.852 22.641 17.656 1 98.56 74 LEU A O 1
ATOM 575 N N . TRP A 1 75 ? 10.445 22.609 19.234 1 98.56 75 TRP A N 1
ATOM 576 C CA . TRP A 1 75 ? 10.016 23.875 19.828 1 98.56 75 TRP A CA 1
ATOM 577 C C . TRP A 1 75 ? 10.07 25 18.797 1 98.56 75 TRP A C 1
ATOM 579 O O . TRP A 1 75 ? 9.125 25.781 18.672 1 98.56 75 TRP A O 1
ATOM 589 N N . ARG A 1 76 ? 11.211 25.078 18.078 1 98.38 76 ARG A N 1
ATOM 590 C CA . ARG A 1 76 ? 11.375 26.062 17.016 1 98.38 76 ARG A CA 1
ATOM 591 C C . ARG A 1 76 ? 10.25 25.953 15.992 1 98.38 76 ARG A C 1
ATOM 593 O O . ARG A 1 76 ? 9.672 26.969 15.594 1 98.38 76 ARG A O 1
ATOM 600 N N . GLN A 1 77 ? 9.969 24.734 15.555 1 98.5 77 GLN A N 1
ATOM 601 C CA . GLN A 1 77 ? 8.906 24.5 14.578 1 98.5 77 GLN A CA 1
ATOM 602 C C . GLN A 1 77 ? 7.547 24.938 15.141 1 98.5 77 GLN A C 1
ATOM 604 O O . GLN A 1 77 ? 6.73 25.516 14.422 1 98.5 77 GLN A O 1
ATOM 609 N N . ALA A 1 78 ? 7.316 24.625 16.375 1 98.56 78 ALA A N 1
ATOM 610 C CA . ALA A 1 78 ? 6.059 25 17.016 1 98.56 78 ALA A CA 1
ATOM 611 C C . ALA A 1 78 ? 5.922 26.516 17.094 1 98.56 78 ALA A C 1
ATOM 613 O O . ALA A 1 78 ? 4.824 27.062 16.938 1 98.56 78 ALA A O 1
ATOM 614 N N . GLN A 1 79 ? 7.027 27.188 17.422 1 98.25 79 GLN A N 1
ATOM 615 C CA . GLN A 1 79 ? 7.023 28.656 17.438 1 98.25 79 GLN A CA 1
ATOM 616 C C . GLN A 1 79 ? 6.613 29.219 16.078 1 98.25 79 GLN A C 1
ATOM 618 O O . GLN A 1 79 ? 5.82 30.156 16.016 1 98.25 79 GLN A O 1
ATOM 623 N N . LEU A 1 80 ? 7.156 28.672 15.055 1 98.38 80 LEU A N 1
ATOM 624 C CA . LEU A 1 80 ? 6.875 29.125 13.695 1 98.38 80 LEU A CA 1
ATOM 625 C C . LEU A 1 80 ? 5.43 28.828 13.312 1 98.38 80 LEU A C 1
ATOM 627 O O . LEU A 1 80 ? 4.754 29.672 12.719 1 98.38 80 LEU A O 1
ATOM 631 N N . CYS A 1 81 ? 4.906 27.656 13.711 1 97.94 81 CYS A N 1
ATOM 632 C CA . CYS A 1 81 ? 3.561 27.234 13.344 1 97.94 81 CYS A CA 1
ATOM 633 C C . CYS A 1 81 ? 2.51 28.016 14.117 1 97.94 81 CYS A C 1
ATOM 635 O O . CYS A 1 81 ? 1.373 28.156 13.664 1 97.94 81 CYS A O 1
ATOM 637 N N . GLN A 1 82 ? 2.855 28.547 15.242 1 96.88 82 GLN A N 1
ATOM 638 C CA . GLN A 1 82 ? 1.908 29.266 16.094 1 96.88 82 GLN A CA 1
ATOM 639 C C . GLN A 1 82 ? 1.637 30.672 15.562 1 96.88 82 GLN A C 1
ATOM 641 O O . GLN A 1 82 ? 0.619 31.281 15.891 1 96.88 82 GLN A O 1
ATOM 646 N N . LEU A 1 83 ? 2.535 31.172 14.742 1 97.38 83 LEU A N 1
ATOM 647 C CA . LEU A 1 83 ? 2.34 32.5 14.18 1 97.38 83 LEU A CA 1
ATOM 648 C C . LEU A 1 83 ? 1.029 32.562 13.398 1 97.38 83 LEU A C 1
ATOM 650 O O . LEU A 1 83 ? 0.732 31.688 12.594 1 97.38 83 LEU A O 1
ATOM 654 N N . ASP A 1 84 ? 0.198 33.562 13.805 1 97.31 84 ASP A N 1
ATOM 655 C CA . ASP A 1 84 ? -1.141 33.625 13.227 1 97.31 84 ASP A CA 1
ATOM 656 C C . ASP A 1 84 ? -1.422 35 12.625 1 97.31 84 ASP A C 1
ATOM 658 O O . ASP A 1 84 ? -0.724 35.969 12.938 1 97.31 84 ASP A O 1
ATOM 662 N N . GLY A 1 85 ? -2.465 35.031 11.742 1 98.25 85 GLY A N 1
ATOM 663 C CA . GLY A 1 85 ? -2.938 36.281 11.203 1 98.25 85 GLY A CA 1
ATOM 664 C C . GLY A 1 85 ? -3.168 36.25 9.703 1 98.25 85 GLY A C 1
ATOM 665 O O . GLY A 1 85 ? -3.15 35.188 9.102 1 98.25 85 GLY A O 1
ATOM 666 N N . LEU A 1 86 ? -3.59 37.375 9.203 1 98.75 86 LEU A N 1
ATOM 667 C CA . LEU A 1 86 ? -3.631 37.625 7.766 1 98.75 86 LEU A CA 1
ATOM 668 C C . LEU A 1 86 ? -2.287 38.156 7.262 1 98.75 86 LEU A C 1
ATOM 670 O O . LEU A 1 86 ? -1.754 39.125 7.805 1 98.75 86 LEU A O 1
ATOM 674 N N . PHE A 1 87 ? -1.758 37.5 6.285 1 98.81 87 PHE A N 1
ATOM 675 C CA . PHE A 1 87 ? -0.466 37.844 5.715 1 98.81 87 PHE A CA 1
ATOM 676 C C . PHE A 1 87 ? -0.602 38.188 4.234 1 98.81 87 PHE A C 1
ATOM 678 O O . PHE A 1 87 ? -1.267 37.469 3.488 1 98.81 87 PHE A O 1
ATOM 685 N N . GLN A 1 88 ? -0.026 39.281 3.844 1 98.81 88 GLN A N 1
ATOM 686 C CA . GLN A 1 88 ? 0.142 39.531 2.414 1 98.81 88 GLN A CA 1
ATOM 687 C C . GLN A 1 88 ? 1.33 38.75 1.86 1 98.81 88 GLN A C 1
ATOM 689 O O . GLN A 1 88 ? 2.477 39 2.242 1 98.81 88 GLN A O 1
ATOM 694 N N . VAL A 1 89 ? 1.093 37.812 1.066 1 98.75 89 VAL A N 1
ATOM 695 C CA . VAL A 1 89 ? 2.145 37 0.463 1 98.75 89 VAL A CA 1
ATOM 696 C C . VAL A 1 89 ? 2.844 37.812 -0.637 1 98.75 89 VAL A C 1
ATOM 698 O O . VAL A 1 89 ? 4.074 37.906 -0.658 1 98.75 89 VAL A O 1
ATOM 701 N N . THR A 1 90 ? 2.102 38.312 -1.524 1 98.31 90 THR A N 1
ATOM 702 C CA . THR A 1 90 ? 2.48 39.25 -2.572 1 98.31 90 THR A CA 1
ATOM 703 C C . THR A 1 90 ? 1.272 40.062 -3.027 1 98.31 90 THR A C 1
ATOM 705 O O . THR A 1 90 ? 0.184 39.938 -2.461 1 98.31 90 THR A O 1
ATOM 708 N N . GLU A 1 91 ? 1.503 40.969 -3.951 1 97.19 91 GLU A N 1
ATOM 709 C CA . GLU A 1 91 ? 0.399 41.812 -4.395 1 97.19 91 GLU A CA 1
ATOM 710 C C . GLU A 1 91 ? -0.783 40.969 -4.871 1 97.19 91 GLU A C 1
ATOM 712 O O . GLU A 1 91 ? -0.629 40.094 -5.738 1 97.19 91 GLU A O 1
ATOM 717 N N . GLY A 1 92 ? -1.93 41.094 -4.148 1 97.56 92 GLY A N 1
ATOM 718 C CA . GLY A 1 92 ? -3.168 40.469 -4.562 1 97.56 92 GLY A CA 1
ATOM 719 C C . GLY A 1 92 ? -3.35 39.062 -3.965 1 97.56 92 GLY A C 1
ATOM 720 O O . GLY A 1 92 ? -4.375 38.438 -4.184 1 97.56 92 GLY A O 1
ATOM 721 N N . ILE A 1 93 ? -2.35 38.594 -3.254 1 98.81 93 ILE A N 1
ATOM 722 C CA . ILE A 1 93 ? -2.445 37.25 -2.643 1 98.81 93 ILE A CA 1
ATOM 723 C C . ILE A 1 93 ? -2.268 37.375 -1.131 1 98.81 93 ILE A C 1
ATOM 725 O O . ILE A 1 93 ? -1.25 37.875 -0.657 1 98.81 93 ILE A O 1
ATOM 729 N N . TYR A 1 94 ? -3.246 36.906 -0.402 1 98.81 94 TYR A N 1
ATOM 730 C CA . TYR A 1 94 ? -3.252 36.938 1.056 1 98.81 94 TYR A CA 1
ATOM 731 C C . TYR A 1 94 ? -3.486 35.562 1.651 1 98.81 94 TYR A C 1
ATOM 733 O O . TYR A 1 94 ? -4.234 34.75 1.091 1 98.81 94 TYR A O 1
ATOM 741 N N . GLN A 1 95 ? -2.877 35.281 2.748 1 98.81 95 GLN A N 1
ATOM 742 C CA . GLN A 1 95 ? -3.014 34 3.414 1 98.81 95 GLN A CA 1
ATOM 743 C C . GLN A 1 95 ? -3.355 34.156 4.891 1 98.81 95 GLN A C 1
ATOM 745 O O . GLN A 1 95 ? -2.793 35.031 5.566 1 98.81 95 GLN A O 1
ATOM 750 N N . VAL A 1 96 ? -4.32 33.469 5.344 1 98.75 96 VAL A N 1
ATOM 751 C CA . VAL A 1 96 ? -4.582 33.375 6.777 1 98.75 96 VAL A CA 1
ATOM 752 C C . VAL A 1 96 ? -3.934 32.125 7.348 1 98.75 96 VAL A C 1
ATOM 754 O O . VAL A 1 96 ? -4.156 31.016 6.844 1 98.75 96 VAL A O 1
ATOM 757 N N . ARG A 1 97 ? -3.15 32.281 8.414 1 98.25 97 ARG A N 1
ATOM 758 C CA . ARG A 1 97 ? -2.451 31.188 9.086 1 98.25 97 ARG A CA 1
ATOM 759 C C . ARG A 1 97 ? -2.746 31.188 10.586 1 98.25 97 ARG A C 1
ATOM 761 O O . ARG A 1 97 ? -3.039 32.25 11.164 1 98.25 97 ARG A O 1
ATOM 768 N N . GLY A 1 98 ? -2.701 30.016 11.18 1 96.75 98 GLY A N 1
ATOM 769 C CA . GLY A 1 98 ? -2.74 29.906 12.633 1 96.75 98 GLY A CA 1
ATOM 770 C C . GLY A 1 98 ? -4.152 29.875 13.188 1 96.75 98 GLY A C 1
ATOM 771 O O . GLY A 1 98 ? -4.352 30 14.398 1 96.75 98 GLY A O 1
ATOM 772 N N . LEU A 1 99 ? -5.188 29.781 12.367 1 96.62 99 LEU A N 1
ATOM 773 C CA . LEU A 1 99 ? -6.578 29.641 12.789 1 96.62 99 LEU A CA 1
ATOM 774 C C . LEU A 1 99 ? -7.039 28.188 12.648 1 96.62 99 LEU A C 1
ATOM 776 O O . LEU A 1 99 ? -8.172 27.859 13.016 1 96.62 99 LEU A O 1
ATOM 780 N N . ASP A 1 100 ? -6.262 27.375 12.164 1 96 100 ASP A N 1
ATOM 781 C CA . ASP A 1 100 ? -6.441 25.969 11.812 1 96 100 ASP A CA 1
ATOM 782 C C . ASP A 1 100 ? -5.094 25.266 11.664 1 96 100 ASP A C 1
ATOM 784 O O . ASP A 1 100 ? -4.043 25.891 11.742 1 96 100 ASP A O 1
ATOM 788 N N . ILE A 1 101 ? -5.16 23.984 11.547 1 97.19 101 ILE A N 1
ATOM 789 C CA . ILE A 1 101 ? -3.908 23.281 11.273 1 97.19 101 ILE A CA 1
ATOM 790 C C . ILE A 1 101 ? -3.383 23.672 9.898 1 97.19 101 ILE A C 1
ATOM 792 O O . ILE A 1 101 ? -2.174 23.656 9.664 1 97.19 101 ILE A O 1
ATOM 796 N N . SER A 1 102 ? -4.32 23.984 8.961 1 98.19 102 SER A N 1
ATOM 797 C CA . SER A 1 102 ? -3.969 24.344 7.59 1 98.19 102 SER A CA 1
ATOM 798 C C . SER A 1 102 ? -4.199 25.828 7.324 1 98.19 102 SER A C 1
ATOM 800 O O . SER A 1 102 ? -4.656 26.547 8.203 1 98.19 102 SER A O 1
ATOM 802 N N . ASN A 1 103 ? -3.762 26.281 6.16 1 98.56 103 ASN A N 1
ATOM 803 C CA . ASN A 1 103 ? -3.898 27.672 5.719 1 98.56 103 ASN A CA 1
ATOM 804 C C . ASN A 1 103 ? -5.004 27.828 4.68 1 98.56 103 ASN A C 1
ATOM 806 O O . ASN A 1 103 ? -5.379 26.844 4.023 1 98.56 103 ASN A O 1
ATOM 810 N N . THR A 1 104 ? -5.559 28.969 4.594 1 98.81 104 THR A N 1
ATOM 811 C CA . THR A 1 104 ? -6.398 29.375 3.471 1 98.81 104 THR A CA 1
ATOM 812 C C . THR A 1 104 ? -5.82 30.594 2.773 1 98.81 104 THR A C 1
ATOM 814 O O . THR A 1 104 ? -5.234 31.469 3.422 1 98.81 104 THR A O 1
ATOM 817 N N . THR A 1 105 ? -5.91 30.641 1.467 1 98.94 105 THR A N 1
ATOM 818 C CA . THR A 1 105 ? -5.309 31.703 0.674 1 98.94 105 THR A CA 1
ATOM 819 C C . THR A 1 105 ? -6.363 32.406 -0.16 1 98.94 105 THR A C 1
ATOM 821 O O . THR A 1 105 ? -7.164 31.781 -0.843 1 98.94 105 THR A O 1
ATOM 824 N N . PHE A 1 106 ? -6.344 33.75 -0.122 1 98.81 106 PHE A N 1
ATOM 825 C CA . PHE A 1 106 ? -7.234 34.625 -0.875 1 98.81 106 PHE A CA 1
ATOM 826 C C . PHE A 1 106 ? -6.496 35.281 -2.033 1 98.81 106 PHE A C 1
ATOM 828 O O . PHE A 1 106 ? -5.492 35.969 -1.828 1 98.81 106 PHE A O 1
ATOM 835 N N . ILE A 1 107 ? -6.969 35.062 -3.223 1 98.88 107 ILE A N 1
ATOM 836 C CA . ILE A 1 107 ? -6.449 35.719 -4.406 1 98.88 107 ILE A CA 1
ATOM 837 C C . ILE A 1 107 ? -7.461 36.75 -4.895 1 98.88 107 ILE A C 1
ATOM 839 O O . ILE A 1 107 ? -8.578 36.406 -5.273 1 98.88 107 ILE A O 1
ATOM 843 N N . GLU A 1 108 ? -7.059 38 -4.895 1 98.5 108 GLU A N 1
ATOM 844 C CA . GLU A 1 108 ? -7.938 39.062 -5.348 1 98.5 108 GLU A CA 1
ATOM 845 C C . GLU A 1 108 ? -7.926 39.188 -6.871 1 98.5 108 GLU A C 1
ATOM 847 O O . GLU A 1 108 ? -6.871 39.406 -7.473 1 98.5 108 GLU A O 1
ATOM 852 N N . GLY A 1 109 ? -9.109 39 -7.461 1 97.56 109 GLY A N 1
ATOM 853 C CA . GLY A 1 109 ? -9.281 39.188 -8.891 1 97.56 109 GLY A CA 1
ATOM 854 C C . GLY A 1 109 ? -9.68 40.594 -9.258 1 97.56 109 GLY A C 1
ATOM 855 O O . GLY A 1 109 ? -9.297 41.562 -8.578 1 97.56 109 GLY A O 1
ATOM 856 N N . ASP A 1 110 ? -10.352 40.719 -10.43 1 96.81 110 ASP A N 1
ATOM 857 C CA . ASP A 1 110 ? -10.789 42.031 -10.898 1 96.81 110 ASP A CA 1
ATOM 858 C C . ASP A 1 110 ? -11.852 42.625 -9.969 1 96.81 110 ASP A C 1
ATOM 860 O O . ASP A 1 110 ? -11.789 43.812 -9.625 1 96.81 110 ASP A O 1
ATOM 864 N N . GLU A 1 111 ? -12.781 41.75 -9.547 1 96.44 111 GLU A N 1
ATOM 865 C CA . GLU A 1 111 ? -13.875 42.25 -8.719 1 96.44 111 GLU A CA 1
ATOM 866 C C . GLU A 1 111 ? -14.07 41.375 -7.484 1 96.44 111 GLU A C 1
ATOM 868 O O . GLU A 1 111 ? -14.617 41.812 -6.477 1 96.44 111 GLU A O 1
ATOM 873 N N . GLY A 1 112 ? -13.688 40.156 -7.613 1 97.94 112 GLY A N 1
ATOM 874 C CA . GLY A 1 112 ? -14 39.219 -6.562 1 97.94 112 GLY A CA 1
ATOM 875 C C . GLY A 1 112 ? -12.781 38.469 -6.062 1 97.94 112 GLY A C 1
ATOM 876 O O . GLY A 1 112 ? -11.664 38.969 -6.129 1 97.94 112 GLY A O 1
ATOM 877 N N . LEU A 1 113 ? -13.094 37.219 -5.367 1 98.31 113 LEU A N 1
ATOM 878 C CA . LEU A 1 113 ? -12.047 36.438 -4.715 1 98.31 113 LEU A CA 1
ATOM 879 C C . LEU A 1 113 ? -12.008 35.031 -5.277 1 98.31 113 LEU A C 1
ATOM 881 O O . LEU A 1 113 ? -13.047 34.438 -5.562 1 98.31 113 LEU A O 1
ATOM 885 N N . VAL A 1 114 ? -10.789 34.531 -5.488 1 98.75 114 VAL A N 1
ATOM 886 C CA . VAL A 1 114 ? -10.523 33.094 -5.594 1 98.75 114 VAL A CA 1
ATOM 887 C C . VAL A 1 114 ? -9.859 32.594 -4.312 1 98.75 114 VAL A C 1
ATOM 889 O O . VAL A 1 114 ? -8.875 33.188 -3.854 1 98.75 114 VAL A O 1
ATOM 892 N N . ILE A 1 115 ? -10.438 31.562 -3.738 1 98.88 115 ILE A N 1
ATOM 893 C CA . ILE A 1 115 ? -9.906 31.047 -2.482 1 98.88 115 ILE A CA 1
ATOM 894 C C . ILE A 1 115 ? -9.281 29.672 -2.717 1 98.88 115 ILE A C 1
ATOM 896 O O . ILE A 1 115 ? -9.891 28.797 -3.328 1 98.88 115 ILE A O 1
ATOM 900 N N . ILE A 1 116 ? -8.023 29.453 -2.258 1 98.88 116 ILE A N 1
ATOM 901 C CA . ILE A 1 116 ? -7.371 28.156 -2.316 1 98.88 116 ILE A CA 1
ATOM 902 C C . ILE A 1 116 ? -7.426 27.484 -0.942 1 98.88 116 ILE A C 1
ATOM 904 O O . ILE A 1 116 ? -6.844 28 0.022 1 98.88 116 ILE A O 1
ATOM 908 N N . ASP A 1 117 ? -8.094 26.312 -0.907 1 98.75 117 ASP A N 1
ATOM 909 C CA . ASP A 1 117 ? -8.312 25.531 0.298 1 98.75 117 ASP A CA 1
ATOM 910 C C . ASP A 1 117 ? -9.086 26.328 1.349 1 98.75 117 ASP A C 1
ATOM 912 O O . ASP A 1 117 ? -9.008 27.547 1.382 1 98.75 117 ASP A O 1
ATOM 916 N N . VAL A 1 118 ? -9.781 25.672 2.176 1 98.62 118 VAL A N 1
ATOM 917 C CA . VAL A 1 118 ? -10.773 26.359 2.992 1 98.62 118 VAL A CA 1
ATOM 918 C C . VAL A 1 118 ? -10.703 25.859 4.43 1 98.62 118 VAL A C 1
ATOM 920 O O . VAL A 1 118 ? -11.719 25.828 5.133 1 98.62 118 VAL A O 1
ATOM 923 N N . LEU A 1 119 ? -9.57 25.359 4.812 1 98.38 119 LEU A N 1
ATOM 924 C CA . LEU A 1 119 ? -9.328 24.938 6.191 1 98.38 119 LEU A CA 1
ATOM 925 C C . LEU A 1 119 ? -10.148 23.703 6.539 1 98.38 119 LEU A C 1
ATOM 927 O O . LEU A 1 119 ? -10.641 23 5.645 1 98.38 119 LEU A O 1
ATOM 931 N N . THR A 1 120 ? -10.234 23.297 7.871 1 96.88 120 THR A N 1
ATOM 932 C CA . THR A 1 120 ? -10.766 22.016 8.32 1 96.88 120 THR A CA 1
ATOM 933 C C . THR A 1 120 ? -12.25 22.141 8.648 1 96.88 120 THR A C 1
ATOM 935 O O . THR A 1 120 ? -13.016 21.188 8.461 1 96.88 120 THR A O 1
ATOM 938 N N . CYS A 1 121 ? -12.633 23.344 9.25 1 96.25 121 CYS A N 1
ATOM 939 C CA . CYS A 1 121 ? -13.977 23.484 9.805 1 96.25 121 CYS A CA 1
ATOM 940 C C . CYS A 1 121 ? -14.648 24.766 9.312 1 96.25 121 CYS A C 1
ATOM 942 O O . CYS A 1 121 ? -13.969 25.766 9.062 1 96.25 121 CYS A O 1
ATOM 944 N N . SER A 1 122 ? -15.984 24.672 9.297 1 96.62 122 SER A N 1
ATOM 945 C CA . SER A 1 122 ? -16.75 25.844 8.867 1 96.62 122 SER A CA 1
ATOM 946 C C . SER A 1 122 ? -16.5 27.031 9.805 1 96.62 122 SER A C 1
ATOM 948 O O . SER A 1 122 ? -16.453 28.172 9.359 1 96.62 122 SER A O 1
ATOM 950 N N . GLU A 1 123 ? -16.297 26.766 11.094 1 97.31 123 GLU A N 1
ATOM 951 C CA . GLU A 1 123 ? -16.125 27.828 12.078 1 97.31 123 GLU A CA 1
ATOM 952 C C . GLU A 1 123 ? -14.789 28.547 11.875 1 97.31 123 GLU A C 1
ATOM 954 O O . GLU A 1 123 ? -14.734 29.781 11.891 1 97.31 123 GLU A O 1
ATOM 959 N N . THR A 1 124 ? -13.719 27.766 11.68 1 98.06 124 THR A N 1
ATOM 960 C CA . THR A 1 124 ? -12.414 28.375 11.453 1 98.06 124 THR A CA 1
ATOM 961 C C . THR A 1 124 ? -12.383 29.109 10.109 1 98.06 124 THR A C 1
ATOM 963 O O . THR A 1 124 ? -11.773 30.172 9.992 1 98.06 124 THR A O 1
ATOM 966 N N . ALA A 1 125 ? -13.055 28.547 9.148 1 98.44 125 ALA A N 1
ATOM 967 C CA . ALA A 1 125 ? -13.141 29.188 7.832 1 98.44 125 ALA A CA 1
ATOM 968 C C . ALA A 1 125 ? -13.852 30.531 7.922 1 98.44 125 ALA A C 1
ATOM 970 O O . ALA A 1 125 ? -13.398 31.516 7.344 1 98.44 125 ALA A O 1
ATOM 971 N N . ALA A 1 126 ? -14.969 30.562 8.609 1 98 126 ALA A N 1
ATOM 972 C CA . ALA A 1 126 ? -15.711 31.812 8.797 1 98 126 ALA A CA 1
ATOM 973 C C . ALA A 1 126 ? -14.852 32.844 9.5 1 98 126 ALA A C 1
ATOM 975 O O . ALA A 1 126 ? -14.891 34.031 9.148 1 98 126 ALA A O 1
ATOM 976 N N . ALA A 1 127 ? -14.141 32.406 10.508 1 98.25 127 ALA A N 1
ATOM 977 C CA . ALA A 1 127 ? -13.258 33.312 11.242 1 98.25 127 ALA A CA 1
ATOM 978 C C . ALA A 1 127 ? -12.172 33.875 10.328 1 98.25 127 ALA A C 1
ATOM 980 O O . ALA A 1 127 ? -11.836 35.062 10.391 1 98.25 127 ALA A O 1
ATOM 981 N N . ALA A 1 128 ? -11.586 33.062 9.523 1 98.62 128 ALA A N 1
ATOM 982 C CA . ALA A 1 128 ? -10.555 33.469 8.578 1 98.62 128 ALA A CA 1
ATOM 983 C C . ALA A 1 128 ? -11.094 34.5 7.582 1 98.62 128 ALA A C 1
ATOM 985 O O . ALA A 1 128 ? -10.422 35.469 7.254 1 98.62 128 ALA A O 1
ATOM 986 N N . PHE A 1 129 ? -12.258 34.219 7.074 1 98.56 129 PHE A N 1
ATOM 987 C CA . PHE A 1 129 ? -12.891 35.125 6.125 1 98.56 129 PHE A CA 1
ATOM 988 C C . PHE A 1 129 ? -13.156 36.469 6.762 1 98.56 129 PHE A C 1
ATOM 990 O O . PHE A 1 129 ? -12.922 37.5 6.145 1 98.56 129 PHE A O 1
ATOM 997 N N . ARG A 1 130 ? -13.648 36.469 7.957 1 97.94 130 ARG A N 1
ATOM 998 C CA . ARG A 1 130 ? -13.883 37.719 8.68 1 97.94 130 ARG A CA 1
ATOM 999 C C . ARG A 1 130 ? -12.578 38.5 8.859 1 97.94 130 ARG A C 1
ATOM 1001 O O . ARG A 1 130 ? -12.562 39.719 8.719 1 97.94 130 ARG A O 1
ATOM 1008 N N . LEU A 1 131 ? -11.547 37.75 9.227 1 98.38 131 LEU A N 1
ATOM 1009 C CA . LEU A 1 131 ? -10.25 38.406 9.398 1 98.38 131 LEU A CA 1
ATOM 1010 C C . LEU A 1 131 ? -9.805 39.062 8.102 1 98.38 131 LEU A C 1
ATOM 1012 O O . LEU A 1 131 ? -9.32 40.188 8.109 1 98.38 131 LEU A O 1
ATOM 1016 N N . TYR A 1 132 ? -9.898 38.406 6.973 1 98.44 132 TYR A N 1
ATOM 1017 C CA . TYR A 1 132 ? -9.578 38.969 5.672 1 98.44 132 TYR A CA 1
ATOM 1018 C C . TYR A 1 132 ? -10.414 40.219 5.414 1 98.44 132 TYR A C 1
ATOM 1020 O O . TYR A 1 132 ? -9.875 41.25 5.027 1 98.44 132 TYR A O 1
ATOM 1028 N N . GLN A 1 133 ? -11.719 40.156 5.68 1 98.25 133 GLN A N 1
ATOM 1029 C CA . GLN A 1 133 ? -12.648 41.25 5.395 1 98.25 133 GLN A CA 1
ATOM 1030 C C . GLN A 1 133 ? -12.359 42.438 6.273 1 98.25 133 GLN A C 1
ATOM 1032 O O . GLN A 1 133 ? -12.539 43.594 5.844 1 98.25 133 GLN A O 1
ATOM 1037 N N . GLN A 1 134 ? -11.922 42.188 7.422 1 97.81 134 GLN A N 1
ATOM 1038 C CA . GLN A 1 134 ? -11.562 43.281 8.328 1 97.81 134 GLN A CA 1
ATOM 1039 C C . GLN A 1 134 ? -10.438 44.156 7.754 1 97.81 134 GLN A C 1
ATOM 1041 O O . GLN A 1 134 ? -10.383 45.344 8 1 97.81 134 GLN A O 1
ATOM 1046 N N . HIS A 1 135 ? -9.586 43.562 7.023 1 97.94 135 HIS A N 1
ATOM 1047 C CA . HIS A 1 135 ? -8.391 44.281 6.566 1 97.94 135 HIS A CA 1
ATOM 1048 C C . HIS A 1 135 ? -8.492 44.656 5.09 1 97.94 135 HIS A C 1
ATOM 1050 O O . HIS A 1 135 ? -7.809 45.562 4.625 1 97.94 135 HIS A O 1
ATOM 1056 N N . ARG A 1 136 ? -9.297 43.875 4.363 1 97.5 136 ARG A N 1
ATOM 1057 C CA . ARG A 1 136 ? -9.312 44.062 2.914 1 97.5 136 ARG A CA 1
ATOM 1058 C C . ARG A 1 136 ? -10.688 44.531 2.434 1 97.5 136 ARG A C 1
ATOM 1060 O O . ARG A 1 136 ? -10.859 44.875 1.263 1 97.5 136 ARG A O 1
ATOM 1067 N N . GLY A 1 137 ? -11.68 44.562 3.344 1 96.69 137 GLY A N 1
ATOM 1068 C CA . GLY A 1 137 ? -13.023 45 3.002 1 96.69 137 GLY A CA 1
ATOM 1069 C C . GLY A 1 137 ? -13.969 43.844 2.721 1 96.69 137 GLY A C 1
ATOM 1070 O O . GLY A 1 137 ? -13.539 42.688 2.658 1 96.69 137 GLY A O 1
ATOM 1071 N N . LYS A 1 138 ? -15.234 44.156 2.625 1 96.25 138 LYS A N 1
ATOM 1072 C CA . LYS A 1 138 ? -16.281 43.156 2.465 1 96.25 138 LYS A CA 1
ATOM 1073 C C . LYS A 1 138 ? -16.891 43.188 1.063 1 96.25 138 LYS A C 1
ATOM 1075 O O . LYS A 1 138 ? -17.875 42.531 0.781 1 96.25 138 LYS A O 1
ATOM 1080 N N . ASP A 1 139 ? -16.328 43.844 0.21 1 94.44 139 ASP A N 1
ATOM 1081 C CA . ASP A 1 139 ? -16.953 44.156 -1.07 1 94.44 139 ASP A CA 1
ATOM 1082 C C . ASP A 1 139 ? -16.688 43.062 -2.094 1 94.44 139 ASP A C 1
ATOM 1084 O O . ASP A 1 139 ? -17.391 42.969 -3.109 1 94.44 139 ASP A O 1
ATOM 1088 N N . ARG A 1 140 ? -15.742 42.25 -1.928 1 96.75 140 ARG A N 1
ATOM 1089 C CA . ARG A 1 140 ? -15.383 41.25 -2.906 1 96.75 140 ARG A CA 1
ATOM 1090 C C . ARG A 1 140 ? -16.156 39.969 -2.666 1 96.75 140 ARG A C 1
ATOM 1092 O O . ARG A 1 140 ? -16.078 39.375 -1.585 1 96.75 140 ARG A O 1
ATOM 1099 N N . ARG A 1 141 ? -16.812 39.625 -3.697 1 95.81 141 ARG A N 1
ATO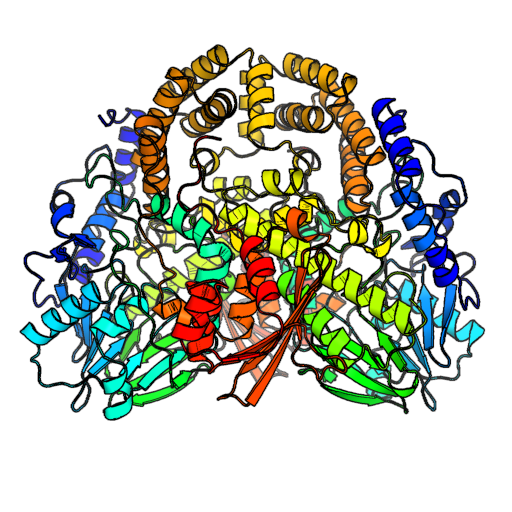M 1100 C CA . ARG A 1 141 ? -17.562 38.375 -3.619 1 95.81 141 ARG A CA 1
ATOM 1101 C C . ARG A 1 141 ? -16.672 37.188 -3.994 1 95.81 141 ARG A C 1
ATOM 1103 O O . ARG A 1 141 ? -15.742 37.312 -4.793 1 95.81 141 ARG A O 1
ATOM 1110 N N . ILE A 1 142 ? -16.984 36.031 -3.436 1 98.38 142 ILE A N 1
ATOM 1111 C CA . ILE A 1 142 ? -16.25 34.812 -3.775 1 98.38 142 ILE A CA 1
ATOM 1112 C C . ILE A 1 142 ? -16.672 34.344 -5.156 1 98.38 142 ILE A C 1
ATOM 1114 O O . ILE A 1 142 ? -17.859 34.125 -5.41 1 98.38 142 ILE A O 1
ATOM 1118 N N . LYS A 1 143 ? -15.688 34.156 -6.031 1 98.5 143 LYS A N 1
ATOM 1119 C CA . LYS A 1 143 ? -15.961 33.719 -7.402 1 98.5 143 LYS A CA 1
ATOM 1120 C C . LYS A 1 143 ? -15.594 32.25 -7.605 1 98.5 143 LYS A C 1
ATOM 1122 O O . LYS A 1 143 ? -16.156 31.594 -8.469 1 98.5 143 LYS A O 1
ATOM 1127 N N . ALA A 1 144 ? -14.602 31.797 -6.848 1 98.75 144 ALA A N 1
ATOM 1128 C CA . ALA A 1 144 ? -14.18 30.406 -6.961 1 98.75 144 ALA A CA 1
ATOM 1129 C C . ALA A 1 144 ? -13.508 29.922 -5.676 1 98.75 144 ALA A C 1
ATOM 1131 O O . ALA A 1 144 ? -12.93 30.719 -4.934 1 98.75 144 ALA A O 1
ATOM 1132 N N . ILE A 1 145 ? -13.625 28.656 -5.434 1 98.81 145 ILE A N 1
ATOM 1133 C CA . ILE A 1 145 ? -12.875 27.938 -4.414 1 98.81 145 ILE A CA 1
ATOM 1134 C C . ILE A 1 145 ? -12.094 26.797 -5.066 1 98.81 145 ILE A C 1
ATOM 1136 O O . ILE A 1 145 ? -12.633 26.047 -5.879 1 98.81 145 ILE A O 1
ATOM 1140 N N . VAL A 1 146 ? -10.82 26.734 -4.773 1 98.88 146 VAL A N 1
ATOM 1141 C CA . VAL A 1 146 ? -9.961 25.672 -5.289 1 98.88 146 VAL A CA 1
ATOM 1142 C C . VAL A 1 146 ? -9.57 24.719 -4.152 1 98.88 146 VAL A C 1
ATOM 1144 O O . VAL A 1 146 ? -8.984 25.156 -3.154 1 98.88 146 VAL A O 1
ATOM 1147 N N . TYR A 1 147 ? -9.969 23.422 -4.27 1 98.69 147 TYR A N 1
ATOM 1148 C CA . TYR A 1 147 ? -9.422 22.375 -3.41 1 98.69 147 TYR A CA 1
ATOM 1149 C C . TYR A 1 147 ? -8.133 21.812 -3.992 1 98.69 147 TYR A C 1
ATOM 1151 O O . TYR A 1 147 ? -8.141 21.219 -5.078 1 98.69 147 TYR A O 1
ATOM 1159 N N . THR A 1 148 ? -7.102 21.938 -3.217 1 98.69 148 THR A N 1
ATOM 1160 C CA . THR A 1 148 ? -5.844 21.406 -3.734 1 98.69 148 THR A CA 1
ATOM 1161 C C . THR A 1 148 ? -5.84 19.891 -3.695 1 98.69 148 THR A C 1
ATOM 1163 O O . THR A 1 148 ? -5.262 19.234 -4.574 1 98.69 148 THR A O 1
ATOM 1166 N N . HIS A 1 149 ? -6.371 19.297 -2.617 1 97.62 149 HIS A N 1
ATOM 1167 C CA . HIS A 1 149 ? -6.402 17.844 -2.531 1 97.62 149 HIS A CA 1
ATOM 1168 C C . HIS A 1 149 ? -7.488 17.375 -1.573 1 97.62 149 HIS A C 1
ATOM 1170 O O . HIS A 1 149 ? -8.227 18.188 -1.009 1 97.62 149 HIS A O 1
ATOM 1176 N N . CYS A 1 150 ? -7.594 16.094 -1.369 1 95.5 150 CYS A N 1
ATOM 1177 C CA . CYS A 1 150 ? -8.82 15.484 -0.86 1 95.5 150 CYS A CA 1
ATOM 1178 C C . CYS A 1 150 ? -8.719 15.242 0.643 1 95.5 150 CYS A C 1
ATOM 1180 O O . CYS A 1 150 ? -9.359 14.336 1.173 1 95.5 150 CYS A O 1
ATOM 1182 N N . HIS A 1 151 ? -7.977 15.984 1.396 1 94.81 151 HIS A N 1
ATOM 1183 C CA . HIS A 1 151 ? -7.945 15.875 2.85 1 94.81 151 HIS A CA 1
ATOM 1184 C C . HIS A 1 151 ? -8.867 16.891 3.5 1 94.81 151 HIS A C 1
ATOM 1186 O O . HIS A 1 151 ? -9.008 18.016 3.006 1 94.81 151 HIS A O 1
ATOM 1192 N N . ALA A 1 152 ? -9.398 16.562 4.582 1 94 152 ALA A N 1
ATOM 1193 C CA . ALA A 1 152 ? -10.453 17.344 5.234 1 94 152 ALA A CA 1
ATOM 1194 C C . ALA A 1 152 ? -9.969 18.75 5.59 1 94 152 ALA A C 1
ATOM 1196 O O . ALA A 1 152 ? -10.742 19.703 5.559 1 94 152 ALA A O 1
ATOM 1197 N N . ASP A 1 153 ? -8.703 18.844 5.93 1 96.19 153 ASP A N 1
ATOM 1198 C CA . ASP A 1 153 ? -8.195 20.156 6.344 1 96.19 153 ASP A CA 1
ATOM 1199 C C . ASP A 1 153 ? -8.008 21.062 5.137 1 96.19 153 ASP A C 1
ATOM 1201 O O . ASP A 1 153 ? -7.48 22.172 5.273 1 96.19 153 ASP A O 1
ATOM 1205 N N . HIS A 1 154 ? -8.477 20.672 3.939 1 97.5 154 HIS A N 1
ATOM 1206 C CA . HIS A 1 154 ? -8.367 21.516 2.758 1 97.5 154 HIS A CA 1
ATOM 1207 C C . HIS A 1 154 ? -9.727 21.734 2.111 1 97.5 154 HIS A C 1
ATOM 1209 O O . HIS A 1 154 ? -9.875 22.594 1.239 1 97.5 154 HIS A O 1
ATOM 1215 N N . PHE A 1 155 ? -10.688 20.984 2.592 1 96.94 155 PHE A N 1
ATOM 1216 C CA . PHE A 1 155 ? -12 21.188 2 1 96.94 155 PHE A CA 1
ATOM 1217 C C . PHE A 1 155 ? -13.062 21.359 3.082 1 96.94 155 PHE A C 1
ATOM 1219 O O . PHE A 1 155 ? -14.164 21.844 2.805 1 96.94 155 PHE A O 1
ATOM 1226 N N . GLY A 1 156 ? -12.805 21.078 4.281 1 96 156 GLY A N 1
ATOM 1227 C CA . GLY A 1 156 ? -13.797 20.891 5.328 1 96 156 GLY A CA 1
ATOM 1228 C C . GLY A 1 156 ? -14.484 22.172 5.738 1 96 156 GLY A C 1
ATOM 1229 O O . GLY A 1 156 ? -15.594 22.141 6.281 1 96 156 GLY A O 1
ATOM 1230 N N . GLY A 1 157 ? -13.867 23.312 5.484 1 97.56 157 GLY A N 1
ATOM 1231 C CA . GLY A 1 157 ? -14.398 24.578 5.93 1 97.56 157 GLY A CA 1
ATOM 1232 C C . GLY A 1 157 ? -15.25 25.266 4.875 1 97.56 157 GLY A C 1
ATOM 1233 O O . GLY A 1 157 ? -15.625 26.438 5.035 1 97.56 157 GLY A O 1
ATOM 1234 N N . ALA A 1 158 ? -15.609 24.609 3.834 1 97.19 158 ALA A N 1
ATOM 1235 C CA . ALA A 1 158 ? -16.234 25.203 2.664 1 97.19 158 ALA A CA 1
ATOM 1236 C C . ALA A 1 158 ? -17.469 26.016 3.061 1 97.19 158 ALA A C 1
ATOM 1238 O O . ALA A 1 158 ? -17.688 27.125 2.553 1 97.19 158 ALA A O 1
ATOM 1239 N N . ARG A 1 159 ? -18.25 25.594 3.955 1 96.5 159 ARG A N 1
ATOM 1240 C CA . ARG A 1 159 ? -19.5 26.234 4.312 1 96.5 159 ARG A CA 1
ATOM 1241 C C . ARG A 1 159 ? -19.281 27.453 5.207 1 96.5 159 ARG A C 1
ATOM 1243 O O . ARG A 1 159 ? -20.203 28.203 5.48 1 96.5 159 ARG A O 1
ATOM 1250 N N . GLY A 1 160 ? -18.078 27.609 5.664 1 97.69 160 GLY A N 1
ATOM 1251 C CA . GLY A 1 160 ? -17.719 28.844 6.324 1 97.69 160 GLY A CA 1
ATOM 1252 C C . GLY A 1 160 ? -17.516 30 5.355 1 97.69 160 GLY A C 1
ATOM 1253 O O . GLY A 1 160 ? -17.531 31.156 5.758 1 97.69 160 GLY A O 1
ATOM 1254 N N . PHE A 1 161 ? -17.359 29.656 4.062 1 98.06 161 PHE A N 1
ATOM 1255 C CA . PHE A 1 161 ? -17.109 30.656 3.033 1 98.06 161 PHE A CA 1
ATOM 1256 C C . PHE A 1 161 ? -18.344 30.906 2.199 1 98.06 161 PHE A C 1
ATOM 1258 O O . PHE A 1 161 ? -18.641 32.062 1.835 1 98.06 161 PHE A O 1
ATOM 1265 N N . VAL A 1 162 ? -19.047 29.844 1.854 1 97.38 162 VAL A N 1
ATOM 1266 C CA . VAL A 1 162 ? -20.188 29.984 0.954 1 97.38 162 VAL A CA 1
ATOM 1267 C C . VAL A 1 162 ? -21.297 29 1.357 1 97.38 162 VAL A C 1
ATOM 1269 O O . VAL A 1 162 ? -21.031 27.984 2.01 1 97.38 162 VAL A O 1
ATOM 1272 N N . THR A 1 163 ? -22.5 29.328 0.988 1 95.56 163 THR A N 1
ATOM 1273 C CA . THR A 1 163 ? -23.625 28.391 1.093 1 95.56 163 THR A CA 1
ATOM 1274 C C . THR A 1 163 ? -23.891 27.734 -0.252 1 95.56 163 THR A C 1
ATOM 1276 O O . THR A 1 163 ? -23.438 28.203 -1.293 1 95.56 163 THR A O 1
ATOM 1279 N N . GLU A 1 164 ? -24.609 26.641 -0.148 1 91.75 164 GLU A N 1
ATOM 1280 C CA . GLU A 1 164 ? -24.984 25.969 -1.385 1 91.75 164 GLU A CA 1
ATOM 1281 C C . GLU A 1 164 ? -25.781 26.891 -2.295 1 91.75 164 GLU A C 1
ATOM 1283 O O . GLU A 1 164 ? -25.656 26.828 -3.52 1 91.75 164 GLU A O 1
ATOM 1288 N N . GLU A 1 165 ? -26.672 27.625 -1.751 1 94.69 165 GLU A N 1
ATOM 1289 C CA . GLU A 1 165 ? -27.5 28.562 -2.496 1 94.69 165 GLU A CA 1
ATOM 1290 C C . GLU A 1 165 ? -26.641 29.609 -3.205 1 94.69 165 GLU A C 1
ATOM 1292 O O . GLU A 1 165 ? -26.906 29.969 -4.355 1 94.69 165 GLU A O 1
ATOM 1297 N N . GLN A 1 166 ? -25.703 30.062 -2.518 1 96.12 166 GLN A N 1
ATOM 1298 C CA . GLN A 1 166 ? -24.797 31.047 -3.104 1 96.12 166 GLN A CA 1
ATOM 1299 C C . GLN A 1 166 ? -24.031 30.453 -4.277 1 96.12 166 GLN A C 1
ATOM 1301 O O . GLN A 1 166 ? -23.844 31.109 -5.301 1 96.12 166 GLN A O 1
ATOM 1306 N N . VAL A 1 167 ? -23.562 29.234 -4.156 1 96.88 167 VAL A N 1
ATOM 1307 C CA . VAL A 1 167 ? -22.781 28.562 -5.199 1 96.88 167 VAL A CA 1
ATOM 1308 C C . VAL A 1 167 ? -23.625 28.484 -6.48 1 96.88 167 VAL A C 1
ATOM 1310 O O . VAL A 1 167 ? -23.125 28.766 -7.57 1 96.88 167 VAL A O 1
ATOM 1313 N N . HIS A 1 168 ? -24.906 28.203 -6.324 1 94.44 168 HIS A N 1
ATOM 1314 C CA . HIS A 1 168 ? -25.781 28.062 -7.473 1 94.44 168 HIS A CA 1
ATOM 1315 C C . HIS A 1 168 ? -26.172 29.422 -8.047 1 94.44 168 HIS A C 1
ATOM 1317 O O . HIS A 1 168 ? -26.062 29.641 -9.25 1 94.44 168 HIS A O 1
ATOM 1323 N N . ARG A 1 169 ? -26.578 30.25 -7.168 1 96.06 169 ARG A N 1
ATOM 1324 C CA . ARG A 1 169 ? -27.062 31.562 -7.574 1 96.06 169 ARG A CA 1
ATOM 1325 C C . ARG A 1 169 ? -25.969 32.375 -8.242 1 96.06 169 ARG A C 1
ATOM 1327 O O . ARG A 1 169 ? -26.203 33 -9.273 1 96.06 169 ARG A O 1
ATOM 1334 N N . ASP A 1 170 ? -24.812 32.344 -7.699 1 96.5 170 ASP A N 1
ATOM 1335 C CA . ASP A 1 170 ? -23.719 33.219 -8.164 1 96.5 170 ASP A CA 1
ATOM 1336 C C . ASP A 1 170 ? -22.766 32.438 -9.078 1 96.5 170 ASP A C 1
ATOM 1338 O O . ASP A 1 170 ? -21.734 32.969 -9.484 1 96.5 170 ASP A O 1
ATOM 1342 N N . GLU A 1 171 ? -23.047 31.156 -9.359 1 96.44 171 GLU A N 1
ATOM 1343 C CA . GLU A 1 171 ? -22.25 30.297 -10.234 1 96.44 171 GLU A CA 1
ATOM 1344 C C . GLU A 1 171 ? -20.797 30.234 -9.789 1 96.44 171 GLU A C 1
ATOM 1346 O O . GLU A 1 171 ? -19.875 30.422 -10.594 1 96.44 171 GLU A O 1
ATOM 1351 N N . ILE A 1 172 ? -20.641 30.109 -8.484 1 98.25 172 ILE A N 1
ATOM 1352 C CA . ILE A 1 172 ? -19.297 29.984 -7.922 1 98.25 172 ILE A CA 1
ATOM 1353 C C . ILE A 1 172 ? -18.672 28.672 -8.391 1 98.25 172 ILE A C 1
ATOM 1355 O O . ILE A 1 172 ? -19.281 27.609 -8.289 1 98.25 172 ILE A O 1
ATOM 1359 N N . ARG A 1 173 ? -17.406 28.734 -8.875 1 97.75 173 ARG A N 1
ATOM 1360 C CA . ARG A 1 173 ? -16.703 27.531 -9.305 1 97.75 173 ARG A CA 1
ATOM 1361 C C . ARG A 1 173 ? -15.992 26.875 -8.133 1 97.75 173 ARG A C 1
ATOM 1363 O O . ARG A 1 173 ? -15.234 27.516 -7.406 1 97.75 173 ARG A O 1
ATOM 1370 N N . ILE A 1 174 ? -16.25 25.688 -7.887 1 98.5 174 ILE A N 1
ATOM 1371 C CA . ILE A 1 174 ? -15.492 24.859 -6.945 1 98.5 174 ILE A CA 1
ATOM 1372 C C . ILE A 1 174 ? -14.594 23.891 -7.715 1 98.5 174 ILE A C 1
ATOM 1374 O O . ILE A 1 174 ? -15.055 22.844 -8.18 1 98.5 174 ILE A O 1
ATOM 1378 N N . ILE A 1 175 ? -13.328 24.188 -7.781 1 98.75 175 ILE A N 1
ATOM 1379 C CA . ILE A 1 175 ? -12.352 23.531 -8.648 1 98.75 175 ILE A CA 1
ATOM 1380 C C . ILE A 1 175 ? -11.57 22.5 -7.852 1 98.75 175 ILE A C 1
ATOM 1382 O O . ILE A 1 175 ? -11.062 22.797 -6.766 1 98.75 175 ILE A O 1
ATOM 1386 N N . ALA A 1 176 ? -11.508 21.266 -8.289 1 98.62 176 ALA A N 1
ATOM 1387 C CA . ALA A 1 176 ? -10.773 20.203 -7.617 1 98.62 176 ALA A CA 1
ATOM 1388 C C . ALA A 1 176 ? -10.156 19.234 -8.625 1 98.62 176 ALA A C 1
ATOM 1390 O O . ALA A 1 176 ? -10.562 19.188 -9.789 1 98.62 176 ALA A O 1
ATOM 1391 N N . PRO A 1 177 ? -9.125 18.547 -8.242 1 98.62 177 PRO A N 1
ATOM 1392 C CA . PRO A 1 177 ? -8.523 17.578 -9.156 1 98.62 177 PRO A CA 1
ATOM 1393 C C . PRO A 1 177 ? -9.398 16.344 -9.375 1 98.62 177 PRO A C 1
ATOM 1395 O O . PRO A 1 177 ? -10.227 16.016 -8.523 1 98.62 177 PRO A O 1
ATOM 1398 N N . GLU A 1 178 ? -9.156 15.727 -10.484 1 96.94 178 GLU A N 1
ATOM 1399 C CA . GLU A 1 178 ? -9.828 14.469 -10.797 1 96.94 178 GLU A CA 1
ATOM 1400 C C . GLU A 1 178 ? -9.664 13.461 -9.656 1 96.94 178 GLU A C 1
ATOM 1402 O O . GLU A 1 178 ? -8.57 13.32 -9.109 1 96.94 178 GLU A O 1
ATOM 1407 N N . GLY A 1 179 ? -10.758 12.812 -9.305 1 93.81 179 GLY A N 1
ATOM 1408 C CA . GLY A 1 179 ? -10.742 11.789 -8.266 1 93.81 179 GLY A CA 1
ATOM 1409 C C . GLY A 1 179 ? -10.961 12.359 -6.875 1 93.81 179 GLY A C 1
ATOM 1410 O O . GLY A 1 179 ? -11.102 11.609 -5.906 1 93.81 179 GLY A O 1
ATOM 1411 N N . PHE A 1 180 ? -11.094 13.633 -6.766 1 95.56 180 PHE A N 1
ATOM 1412 C CA . PHE A 1 180 ? -11.172 14.328 -5.484 1 95.56 180 PHE A CA 1
ATOM 1413 C C . PHE A 1 180 ? -12.328 13.797 -4.645 1 95.56 180 PHE A C 1
ATOM 1415 O O . PHE A 1 180 ? -12.125 13.352 -3.512 1 95.56 180 PHE A O 1
ATOM 1422 N N . LEU A 1 181 ? -13.461 13.844 -5.168 1 91.69 181 LEU A N 1
ATOM 1423 C CA . LEU A 1 181 ? -14.664 13.539 -4.391 1 91.69 181 LEU A CA 1
ATOM 1424 C C . LEU A 1 181 ? -14.648 12.086 -3.93 1 91.69 181 LEU A C 1
ATOM 1426 O O . LEU A 1 181 ? -14.969 11.789 -2.773 1 91.69 181 LEU A O 1
ATOM 1430 N N . GLU A 1 182 ? -14.273 11.172 -4.738 1 87.81 182 GLU A N 1
ATOM 1431 C CA . GLU A 1 182 ? -14.219 9.75 -4.414 1 87.81 182 GLU A CA 1
ATOM 1432 C C . GLU A 1 182 ? -13.266 9.484 -3.25 1 87.81 182 GLU A C 1
ATOM 1434 O O . GLU A 1 182 ? -13.617 8.773 -2.307 1 87.81 182 GLU A O 1
ATOM 1439 N N . HIS A 1 183 ? -12.172 10.078 -3.309 1 90.38 183 HIS A N 1
ATOM 1440 C CA . HIS A 1 183 ? -11.156 9.82 -2.287 1 90.38 183 HIS A CA 1
ATOM 1441 C C . HIS A 1 183 ? -11.484 10.57 -0.997 1 90.38 183 HIS A C 1
ATOM 1443 O O . HIS A 1 183 ? -11.195 10.078 0.097 1 90.38 183 HIS A O 1
ATOM 1449 N N . ALA A 1 184 ? -12.016 11.75 -1.115 1 90.06 184 ALA A N 1
ATOM 1450 C CA . ALA A 1 184 ? -12.414 12.516 0.065 1 90.06 184 ALA A CA 1
ATOM 1451 C C . ALA A 1 184 ? -13.43 11.75 0.905 1 90.06 184 ALA A C 1
ATOM 1453 O O . ALA A 1 184 ? -13.391 11.805 2.137 1 90.06 184 ALA A O 1
ATOM 1454 N N . VAL A 1 185 ? -14.211 10.992 0.263 1 82.69 185 VAL A N 1
ATOM 1455 C CA . VAL A 1 185 ? -15.312 10.32 0.948 1 82.69 185 VAL A CA 1
ATOM 1456 C C . VAL A 1 185 ? -14.875 8.938 1.409 1 82.69 185 VAL A C 1
ATOM 1458 O O . VAL A 1 185 ? -15.117 8.547 2.553 1 82.69 185 VAL A O 1
ATOM 1461 N N . SER A 1 186 ? -14.172 8.164 0.564 1 78.44 186 SER A N 1
ATOM 1462 C CA . SER A 1 186 ? -13.82 6.781 0.865 1 78.44 186 SER A CA 1
ATOM 1463 C C . SER A 1 186 ? -12.898 6.691 2.07 1 78.44 186 SER A C 1
ATOM 1465 O O . SER A 1 186 ? -13.055 5.812 2.922 1 78.44 186 SER A O 1
ATOM 1467 N N . GLU A 1 187 ? -11.969 7.5 2.109 1 78.25 187 GLU A N 1
ATOM 1468 C CA . GLU A 1 187 ? -11.023 7.496 3.219 1 78.25 187 GLU A CA 1
ATOM 1469 C C . GLU A 1 187 ? -11.734 7.711 4.551 1 78.25 187 GLU A C 1
ATOM 1471 O O . GLU A 1 187 ? -11.391 7.078 5.551 1 78.25 187 GLU A O 1
ATOM 1476 N N . ASN A 1 188 ? -12.719 8.484 4.488 1 78.19 188 ASN A N 1
ATOM 1477 C CA . ASN A 1 188 ? -13.336 8.914 5.738 1 78.19 188 ASN A CA 1
ATOM 1478 C C . ASN A 1 188 ? -14.469 7.977 6.156 1 78.19 188 ASN A C 1
ATOM 1480 O O . ASN A 1 188 ? -14.898 7.996 7.312 1 78.19 188 ASN A O 1
ATOM 1484 N N . VAL A 1 189 ? -14.82 7.105 5.211 1 79.38 189 VAL A N 1
ATOM 1485 C CA . VAL A 1 189 ? -16.031 6.34 5.527 1 79.38 189 VAL A CA 1
ATOM 1486 C C . VAL A 1 189 ? -15.656 4.883 5.789 1 79.38 189 VAL A C 1
ATOM 1488 O O . VAL A 1 189 ? -16.219 4.242 6.684 1 79.38 189 VAL A O 1
ATOM 1491 N N . PHE A 1 190 ? -14.656 4.328 5.16 1 86.44 190 PHE A N 1
ATOM 1492 C CA . PHE A 1 190 ? -14.375 2.9 5.254 1 86.44 190 PHE A CA 1
ATOM 1493 C C . PHE A 1 190 ? -13.625 2.582 6.539 1 86.44 190 PHE A C 1
ATOM 1495 O O . PHE A 1 190 ? -14.07 1.76 7.34 1 86.44 190 PHE A O 1
ATOM 1502 N N . ALA A 1 191 ? -12.523 3.262 6.789 1 90.5 191 ALA A N 1
ATOM 1503 C CA . ALA A 1 191 ? -11.727 3.039 7.992 1 90.5 191 ALA A CA 1
ATOM 1504 C C . ALA A 1 191 ? -11.766 4.258 8.906 1 90.5 191 ALA A C 1
ATOM 1506 O O . ALA A 1 191 ? -10.883 4.438 9.75 1 90.5 191 ALA A O 1
ATOM 1507 N N . GLY A 1 192 ? -12.789 5.02 8.789 1 90.06 192 GLY A N 1
ATOM 1508 C CA . GLY A 1 192 ? -12.875 6.316 9.445 1 90.06 192 GLY A CA 1
ATOM 1509 C C . GLY A 1 192 ? -12.836 6.219 10.953 1 90.06 192 GLY A C 1
ATOM 1510 O O . GLY A 1 192 ? -12.227 7.059 11.617 1 90.06 192 GLY A O 1
ATOM 1511 N N . THR A 1 193 ? -13.5 5.191 11.516 1 92.44 193 THR A N 1
ATOM 1512 C CA . THR A 1 193 ? -13.547 5.043 12.961 1 92.44 193 THR A CA 1
ATOM 1513 C C . THR A 1 193 ? -12.148 4.801 13.523 1 92.44 193 THR A C 1
ATOM 1515 O O . THR A 1 193 ? -11.719 5.484 14.453 1 92.44 193 THR A O 1
ATOM 1518 N N . ALA A 1 194 ? -11.477 3.863 12.945 1 95.38 194 ALA A N 1
ATOM 1519 C CA . ALA A 1 194 ? -10.141 3.52 13.414 1 95.38 194 ALA A CA 1
ATOM 1520 C C . ALA A 1 194 ? -9.164 4.672 13.188 1 95.38 194 ALA A C 1
ATOM 1522 O O . ALA A 1 194 ? -8.352 4.988 14.055 1 95.38 194 ALA A O 1
ATOM 1523 N N . MET A 1 195 ? -9.234 5.32 12.078 1 94.5 195 MET A N 1
ATOM 1524 C CA . MET A 1 195 ? -8.359 6.445 11.758 1 94.5 195 MET A CA 1
ATOM 1525 C C . MET A 1 195 ? -8.617 7.621 12.695 1 94.5 195 MET A C 1
ATOM 1527 O O . MET A 1 195 ? -7.68 8.305 13.109 1 94.5 195 MET A O 1
ATOM 1531 N N . GLY A 1 196 ? -9.898 7.844 12.977 1 93.31 196 GLY A N 1
ATOM 1532 C CA . GLY A 1 196 ? -10.25 8.906 13.906 1 93.31 196 GLY A CA 1
ATOM 1533 C C . GLY A 1 196 ? -9.68 8.695 15.297 1 93.31 196 GLY A C 1
ATOM 1534 O O . GLY A 1 196 ? -9.195 9.641 15.93 1 93.31 196 GLY A O 1
ATOM 1535 N N . ARG A 1 197 ? -9.766 7.438 15.789 1 96 197 ARG A N 1
ATOM 1536 C CA . ARG A 1 197 ? -9.203 7.09 17.094 1 96 197 ARG A CA 1
ATOM 1537 C C . ARG A 1 197 ? -7.699 7.348 17.125 1 96 197 ARG A C 1
ATOM 1539 O O . ARG A 1 197 ? -7.191 7.957 18.062 1 96 197 ARG A O 1
ATOM 1546 N N . ARG A 1 198 ? -7 6.996 16.094 1 96.5 198 ARG A N 1
ATOM 1547 C CA . ARG A 1 198 ? -5.555 7.18 16.031 1 96.5 198 ARG A CA 1
ATOM 1548 C C . ARG A 1 198 ? -5.199 8.641 15.797 1 96.5 198 ARG A C 1
ATOM 1550 O O . ARG A 1 198 ? -4.152 9.117 16.234 1 96.5 198 ARG A O 1
ATOM 1557 N N . ALA A 1 199 ? -6.09 9.344 15.117 1 95.5 199 ALA A N 1
ATOM 1558 C CA . ALA A 1 199 ? -5.883 10.781 14.938 1 95.5 199 ALA A CA 1
ATOM 1559 C C . ALA A 1 199 ? -5.871 11.508 16.281 1 95.5 199 ALA A C 1
ATOM 1561 O O . ALA A 1 199 ? -5.145 12.492 16.453 1 95.5 199 ALA A O 1
ATOM 1562 N N . GLY A 1 200 ? -6.688 11.039 17.172 1 95.5 200 GLY A N 1
ATOM 1563 C CA . GLY A 1 200 ? -6.652 11.594 18.516 1 95.5 200 GLY A CA 1
ATOM 1564 C C . GLY A 1 200 ? -5.281 11.531 19.156 1 95.5 200 GLY A C 1
ATOM 1565 O O . GLY A 1 200 ? -4.867 12.461 19.844 1 95.5 200 GLY A O 1
ATOM 1566 N N . TYR A 1 201 ? -4.578 10.414 18.938 1 97.5 201 TYR A N 1
ATOM 1567 C CA . TYR A 1 201 ? -3.207 10.273 19.422 1 97.5 201 TYR A CA 1
ATOM 1568 C C . TYR A 1 201 ? -2.258 11.164 18.625 1 97.5 201 TYR A C 1
ATOM 1570 O O . TYR A 1 201 ? -1.438 11.883 19.203 1 97.5 201 TYR A O 1
ATOM 1578 N N . MET A 1 202 ? -2.406 11.195 17.344 1 97.5 202 MET A N 1
ATOM 1579 C CA . MET A 1 202 ? -1.461 11.82 16.422 1 97.5 202 MET A CA 1
ATOM 1580 C C . MET A 1 202 ? -1.399 13.328 16.641 1 97.5 202 MET A C 1
ATOM 1582 O O . MET A 1 202 ? -0.318 13.922 16.625 1 97.5 202 MET A O 1
ATOM 1586 N N . TYR A 1 203 ? -2.57 13.938 16.875 1 96.88 203 TYR A N 1
ATOM 1587 C CA . TYR A 1 203 ? -2.625 15.398 16.953 1 96.88 203 TYR A CA 1
ATOM 1588 C C . TYR A 1 203 ? -2.707 15.867 18.391 1 96.88 203 TYR A C 1
ATOM 1590 O O . TYR A 1 203 ? -2.557 17.062 18.672 1 96.88 203 TYR A O 1
ATOM 1598 N N . GLY A 1 204 ? -2.906 14.93 19.312 1 96.06 204 GLY A N 1
ATOM 1599 C CA . GLY A 1 204 ? -2.938 15.25 20.734 1 96.06 204 GLY A CA 1
ATOM 1600 C C . GLY A 1 204 ? -3.982 16.297 21.078 1 96.06 204 GLY A C 1
ATOM 1601 O O . GLY A 1 204 ? -3.756 17.141 21.953 1 96.06 204 GLY A O 1
ATOM 1602 N N . ALA A 1 205 ? -5.066 16.266 20.359 1 91.88 205 ALA A N 1
ATOM 1603 C CA . ALA A 1 205 ? -6.074 17.312 20.516 1 91.88 205 ALA A CA 1
ATOM 1604 C C . ALA A 1 205 ? -6.691 17.281 21.906 1 91.88 205 ALA A C 1
ATOM 1606 O O . ALA A 1 205 ? -7.176 18.297 22.406 1 91.88 205 ALA A O 1
ATOM 1607 N N . ALA A 1 206 ? -6.648 16.141 22.547 1 92 206 ALA A N 1
ATOM 1608 C CA . ALA A 1 206 ? -7.262 15.992 23.875 1 92 206 ALA A CA 1
ATOM 1609 C C . ALA A 1 206 ? -6.242 16.25 24.984 1 92 206 ALA A C 1
ATOM 1611 O O . ALA A 1 206 ? -6.602 16.312 26.156 1 92 206 ALA A O 1
ATOM 1612 N N . LEU A 1 207 ? -4.977 16.406 24.641 1 95.31 207 LEU A N 1
ATOM 1613 C CA . LEU A 1 207 ? -3.914 16.594 25.625 1 95.31 207 LEU A CA 1
ATOM 1614 C C . LEU A 1 207 ? -3.885 18.031 26.109 1 95.31 207 LEU A C 1
ATOM 1616 O O . LEU A 1 207 ? -4.223 18.953 25.375 1 95.31 207 LEU A O 1
ATOM 1620 N N . PRO A 1 208 ? -3.49 18.234 27.406 1 94.44 208 PRO A N 1
ATOM 1621 C CA . PRO A 1 208 ? -3.203 19.609 27.828 1 94.44 208 PRO A CA 1
ATOM 1622 C C . PRO A 1 208 ? -2.094 20.25 27 1 94.44 208 PRO A C 1
ATOM 1624 O O . PRO A 1 208 ? -1.146 19.578 26.594 1 94.44 208 PRO A O 1
ATOM 1627 N N . ARG A 1 209 ? -2.246 21.562 26.828 1 96.19 209 ARG A N 1
ATOM 1628 C CA . ARG A 1 209 ? -1.227 22.297 26.094 1 96.19 209 ARG A CA 1
ATOM 1629 C C . ARG A 1 209 ? -0.127 22.797 27.016 1 96.19 209 ARG A C 1
ATOM 1631 O O . ARG A 1 209 ? -0.412 23.328 28.094 1 96.19 209 ARG A O 1
ATOM 1638 N N . GLY A 1 210 ? 1.103 22.469 26.656 1 95.88 210 GLY A N 1
ATOM 1639 C CA . GLY A 1 210 ? 2.227 22.906 27.453 1 95.88 210 GLY A CA 1
ATOM 1640 C C . GLY A 1 210 ? 3.475 22.078 27.266 1 95.88 210 GLY A C 1
ATOM 1641 O O . GLY A 1 210 ? 3.432 21.031 26.594 1 95.88 210 GLY A O 1
ATOM 1642 N N . PRO A 1 211 ? 4.594 22.469 27.812 1 95.69 211 PRO A N 1
ATOM 1643 C CA . PRO A 1 211 ? 5.891 21.828 27.578 1 95.69 211 PRO A CA 1
ATOM 1644 C C . PRO A 1 211 ? 5.91 20.375 28.031 1 95.69 211 PRO A C 1
ATOM 1646 O O . PRO A 1 211 ? 6.77 19.594 27.594 1 95.69 211 PRO A O 1
ATOM 1649 N N . GLY A 1 212 ? 4.984 20.031 28.844 1 95.31 212 GLY A N 1
ATOM 1650 C CA . GLY A 1 212 ? 4.961 18.656 29.359 1 95.31 212 GLY A CA 1
ATOM 1651 C C . GLY A 1 212 ? 4.059 17.734 28.562 1 95.31 212 GLY A C 1
ATOM 1652 O O . GLY A 1 212 ? 3.984 16.547 28.844 1 95.31 212 GLY A O 1
ATOM 1653 N N . ALA A 1 213 ? 3.342 18.281 27.594 1 95.56 213 ALA A N 1
ATOM 1654 C CA . ALA A 1 213 ? 2.379 17.469 26.844 1 95.56 213 ALA A CA 1
ATOM 1655 C C . ALA A 1 213 ? 2.33 17.891 25.375 1 95.56 213 ALA A C 1
ATOM 1657 O O . ALA A 1 213 ? 3.268 17.625 24.625 1 95.56 213 ALA A O 1
ATOM 1658 N N . GLN A 1 214 ? 1.26 18.562 24.969 1 97.25 214 GLN A N 1
ATOM 1659 C CA . GLN A 1 214 ? 1.067 18.875 23.562 1 97.25 214 GLN A CA 1
ATOM 1660 C C . GLN A 1 214 ? 1.657 20.25 23.219 1 97.25 214 GLN A C 1
ATOM 1662 O O . GLN A 1 214 ? 1.291 21.25 23.828 1 97.25 214 GLN A O 1
ATOM 1667 N N . VAL A 1 215 ? 2.607 20.328 22.219 1 98.06 215 VAL A N 1
ATOM 1668 C CA . VAL A 1 215 ? 3.262 21.594 21.891 1 98.06 215 VAL A CA 1
ATOM 1669 C C . VAL A 1 215 ? 3.066 21.906 20.406 1 98.06 215 VAL A C 1
ATOM 1671 O O . VAL A 1 215 ? 3.367 23.016 19.953 1 98.06 215 VAL A O 1
ATOM 1674 N N . GLY A 1 216 ? 2.602 20.922 19.641 1 97.5 216 GLY A N 1
ATOM 1675 C CA . GLY A 1 216 ? 2.398 21.016 18.203 1 97.5 216 GLY A CA 1
ATOM 1676 C C . GLY A 1 216 ? 2.41 19.656 17.5 1 97.5 216 GLY A C 1
ATOM 1677 O O . GLY A 1 216 ? 2.746 18.641 18.109 1 97.5 216 GLY A O 1
ATOM 1678 N N . ALA A 1 217 ? 2.062 19.625 16.25 1 97.56 217 ALA A N 1
ATOM 1679 C CA . ALA A 1 217 ? 2.029 18.391 15.477 1 97.56 217 ALA A CA 1
ATOM 1680 C C . ALA A 1 217 ? 3.066 18.422 14.359 1 97.56 217 ALA A C 1
ATOM 1682 O O . ALA A 1 217 ? 3.156 17.469 13.562 1 97.56 217 ALA A O 1
ATOM 1683 N N . GLY A 1 218 ? 3.863 19.422 14.305 1 97.69 218 GLY A N 1
ATOM 1684 C CA . GLY A 1 218 ? 4.891 19.547 13.281 1 97.69 218 GLY A CA 1
ATOM 1685 C C . GLY A 1 218 ? 4.379 20.172 11.992 1 97.69 218 GLY A C 1
ATOM 1686 O O . GLY A 1 218 ? 5.043 21.031 11.406 1 97.69 218 GLY A O 1
ATOM 1687 N N . LEU A 1 219 ? 3.191 19.844 11.562 1 97.62 219 LEU A N 1
ATOM 1688 C CA . LEU A 1 219 ? 2.516 20.375 10.383 1 97.62 219 LEU A CA 1
ATOM 1689 C C . LEU A 1 219 ? 1.771 21.672 10.711 1 97.62 219 LEU A C 1
ATOM 1691 O O . LEU A 1 219 ? 1.563 22.5 9.828 1 97.62 219 LEU A O 1
ATOM 1695 N N . GLY A 1 220 ? 1.383 21.844 11.773 1 97.56 220 GLY A N 1
ATOM 1696 C CA . GLY A 1 220 ? 0.644 22.875 12.492 1 97.56 220 GLY A CA 1
ATOM 1697 C C . GLY A 1 220 ? 0.505 22.578 13.977 1 97.56 220 GLY A C 1
ATOM 1698 O O . GLY A 1 220 ? 1.236 21.75 14.523 1 97.56 220 GLY A O 1
ATOM 1699 N N . GLN A 1 221 ? -0.327 23.312 14.586 1 96.25 221 GLN A N 1
ATOM 1700 C CA . GLN A 1 221 ? -0.431 23.125 16.031 1 96.25 221 GLN A CA 1
ATOM 1701 C C . GLN A 1 221 ? -1.231 21.875 16.375 1 96.25 221 GLN A C 1
ATOM 1703 O O . GLN A 1 221 ? -0.748 21 17.094 1 96.25 221 GLN A O 1
ATOM 1708 N N . THR A 1 222 ? -2.393 21.734 15.938 1 96.19 222 THR A N 1
ATOM 1709 C CA . THR A 1 222 ? -3.277 20.594 16.172 1 96.19 222 THR A CA 1
ATOM 1710 C C . THR A 1 222 ? -4.469 20.641 15.211 1 96.19 222 THR A C 1
ATOM 1712 O O . THR A 1 222 ? -4.574 21.547 14.383 1 96.19 222 THR A O 1
ATOM 1715 N N . ALA A 1 223 ? -5.301 19.625 15.227 1 93.75 223 ALA A N 1
ATOM 1716 C CA . ALA A 1 223 ? -6.531 19.609 14.438 1 93.75 223 ALA A CA 1
ATOM 1717 C C . ALA A 1 223 ? -7.68 20.266 15.203 1 93.75 223 ALA A C 1
ATOM 1719 O O . ALA A 1 223 ? -7.895 19.969 16.375 1 93.75 223 ALA A O 1
ATOM 1720 N N . PRO A 1 224 ? -8.359 21.188 14.5 1 95.56 224 PRO A N 1
ATOM 1721 C CA . PRO A 1 224 ? -9.547 21.734 15.172 1 95.56 224 PRO A CA 1
ATOM 1722 C C . PRO A 1 224 ? -10.656 20.703 15.352 1 95.56 224 PRO A C 1
ATOM 1724 O O . PRO A 1 224 ? -10.68 19.688 14.641 1 95.56 224 PRO A O 1
ATOM 1727 N N . THR A 1 225 ? -11.609 20.922 16.266 1 93.88 225 THR A N 1
ATOM 1728 C CA . THR A 1 225 ? -12.625 19.938 16.609 1 93.88 225 THR A CA 1
ATOM 1729 C C . THR A 1 225 ? -14.016 20.422 16.203 1 93.88 225 THR A C 1
ATOM 1731 O O . THR A 1 225 ? -15.008 20.109 16.859 1 93.88 225 THR A O 1
ATOM 1734 N N . GLY A 1 226 ? -14.031 21.297 15.203 1 94.5 226 GLY A N 1
ATOM 1735 C CA . GLY A 1 226 ? -15.297 21.875 14.766 1 94.5 226 GLY A CA 1
ATOM 1736 C C . GLY A 1 226 ? -15.992 21.031 13.711 1 94.5 226 GLY A C 1
ATOM 1737 O O . GLY A 1 226 ? -15.859 19.812 13.695 1 94.5 226 GLY A O 1
ATOM 1738 N N . THR A 1 227 ? -16.812 21.688 12.875 1 93.88 227 THR A N 1
ATOM 1739 C CA . THR A 1 227 ? -17.688 21.016 11.922 1 93.88 227 THR A CA 1
ATOM 1740 C C . THR A 1 227 ? -17 20.875 10.57 1 93.88 227 THR A C 1
ATOM 1742 O O . THR A 1 227 ? -16.703 21.875 9.906 1 93.88 227 THR A O 1
ATOM 1745 N N . VAL A 1 228 ? -16.766 19.656 10.188 1 93.38 228 VAL A N 1
ATOM 1746 C CA . VAL A 1 228 ? -16.203 19.391 8.867 1 93.38 228 VAL A CA 1
ATOM 1747 C C . VAL A 1 228 ? -17.328 19.328 7.828 1 93.38 228 VAL A C 1
ATOM 1749 O O . VAL A 1 228 ? -18.312 18.625 8.016 1 93.38 228 VAL A O 1
ATOM 1752 N N . THR A 1 229 ? -17.203 20.062 6.801 1 94.31 229 THR A N 1
ATOM 1753 C CA . THR A 1 229 ? -18.188 20.094 5.734 1 94.31 229 THR A CA 1
ATOM 1754 C C . THR A 1 229 ? -17.562 19.75 4.391 1 94.31 229 THR A C 1
ATOM 1756 O O . THR A 1 229 ? -16.344 19.609 4.297 1 94.31 229 THR A O 1
ATOM 1759 N N . LEU A 1 230 ? -18.344 19.516 3.404 1 92.94 230 LEU A N 1
ATOM 1760 C CA . LEU A 1 230 ? -17.859 19.25 2.055 1 92.94 230 LEU A CA 1
ATOM 1761 C C . LEU A 1 230 ? -18.844 19.75 1.011 1 92.94 230 LEU A C 1
ATOM 1763 O O . LEU A 1 230 ? -20.031 19.438 1.058 1 92.94 230 LEU A O 1
ATOM 1767 N N . MET A 1 231 ? -18.422 20.609 0.219 1 94.06 231 MET A N 1
ATOM 1768 C CA . MET A 1 231 ? -19.156 20.984 -0.987 1 94.06 231 MET A CA 1
ATOM 1769 C C . MET A 1 231 ? -18.547 20.328 -2.221 1 94.06 231 MET A C 1
ATOM 1771 O O . MET A 1 231 ? -17.344 20.453 -2.475 1 94.06 231 MET A O 1
ATOM 1775 N N . ALA A 1 232 ? -19.375 19.562 -2.969 1 92.62 232 ALA A N 1
ATOM 1776 C CA . ALA A 1 232 ? -18.875 18.844 -4.133 1 92.62 232 ALA A CA 1
ATOM 1777 C C . ALA A 1 232 ? -18.297 19.812 -5.172 1 92.62 232 ALA A C 1
ATOM 1779 O O . ALA A 1 232 ? -18.859 20.875 -5.41 1 92.62 232 ALA A O 1
ATOM 1780 N N . PRO A 1 233 ? -17.172 19.438 -5.75 1 96.56 233 PRO A N 1
ATOM 1781 C CA . PRO A 1 233 ? -16.656 20.25 -6.855 1 96.56 233 PRO A CA 1
ATOM 1782 C C . PRO A 1 233 ? -17.578 20.25 -8.07 1 96.56 233 PRO A C 1
ATOM 1784 O O . PRO A 1 233 ? -18.25 19.25 -8.336 1 96.56 233 PRO A O 1
ATOM 1787 N N . ASN A 1 234 ? -17.672 21.328 -8.758 1 96.81 234 ASN A N 1
ATOM 1788 C CA . ASN A 1 234 ? -18.438 21.406 -10 1 96.81 234 ASN A CA 1
ATOM 1789 C C . ASN A 1 234 ? -17.531 21.703 -11.195 1 96.81 234 ASN A C 1
ATOM 1791 O O . ASN A 1 234 ? -18.016 21.922 -12.305 1 96.81 234 ASN A O 1
ATOM 1795 N N . ASP A 1 235 ? -16.25 21.828 -11.008 1 98.12 235 ASP A N 1
ATOM 1796 C CA . ASP A 1 235 ? -15.227 22.016 -12.031 1 98.12 235 ASP A CA 1
ATOM 1797 C C . ASP A 1 235 ? -14.008 21.141 -11.742 1 98.12 235 ASP A C 1
ATOM 1799 O O . ASP A 1 235 ? -13.258 21.406 -10.797 1 98.12 235 ASP A O 1
ATOM 1803 N N . THR A 1 236 ? -13.695 20.141 -12.641 1 98.31 236 THR A N 1
ATOM 1804 C CA . THR A 1 236 ? -12.664 19.141 -12.375 1 98.31 236 THR A CA 1
ATOM 1805 C C . THR A 1 236 ? -11.461 19.359 -13.289 1 98.31 236 THR A C 1
ATOM 1807 O O . THR A 1 236 ? -11.617 19.453 -14.508 1 98.31 236 THR A O 1
ATOM 1810 N N . VAL A 1 237 ? -10.305 19.484 -12.672 1 98.69 237 VAL A N 1
ATOM 1811 C CA . VAL A 1 237 ? -9.055 19.516 -13.414 1 98.69 237 VAL A CA 1
ATOM 1812 C C . VAL A 1 237 ? -8.547 18.094 -13.633 1 98.69 237 VAL A C 1
ATOM 1814 O O . VAL A 1 237 ? -8.531 17.281 -12.703 1 98.69 237 VAL A O 1
ATOM 1817 N N . ARG A 1 238 ? -8.062 17.797 -14.844 1 96.62 238 ARG A N 1
ATOM 1818 C CA . ARG A 1 238 ? -7.781 16.391 -15.156 1 96.62 238 ARG A CA 1
ATOM 1819 C C . ARG A 1 238 ? -6.324 16.203 -15.57 1 96.62 238 ARG A C 1
ATOM 1821 O O . ARG A 1 238 ? -5.75 15.133 -15.383 1 96.62 238 ARG A O 1
ATOM 1828 N N . THR A 1 239 ? -5.738 17.234 -16.172 1 97.56 239 THR A N 1
ATOM 1829 C CA . THR A 1 239 ? -4.402 17.078 -16.719 1 97.56 239 THR A CA 1
ATOM 1830 C C . THR A 1 239 ? -3.504 18.25 -16.344 1 97.56 239 THR A C 1
ATOM 1832 O O . THR A 1 239 ? -3.986 19.359 -16.125 1 97.56 239 THR A O 1
ATOM 1835 N N . THR A 1 240 ? -2.248 18 -16.281 1 98.06 240 THR A N 1
ATOM 1836 C CA . THR A 1 240 ? -1.264 19.062 -16.094 1 98.06 240 THR A CA 1
ATOM 1837 C C . THR A 1 240 ? -1.285 20.031 -17.266 1 98.06 240 THR A C 1
ATOM 1839 O O . THR A 1 240 ? -1.33 19.625 -18.422 1 98.06 240 THR A O 1
ATOM 1842 N N . GLY A 1 241 ? -1.213 21.266 -16.969 1 98 241 GLY A N 1
ATOM 1843 C CA . GLY A 1 241 ? -1.217 22.281 -18 1 98 241 GLY A CA 1
ATOM 1844 C C . GLY A 1 241 ? -2.582 22.906 -18.219 1 98 241 GLY A C 1
ATOM 1845 O O . GLY A 1 241 ? -2.693 23.969 -18.828 1 98 241 GLY A O 1
ATOM 1846 N N . GLU A 1 242 ? -3.646 22.234 -17.688 1 98.5 242 GLU A N 1
ATOM 1847 C CA . GLU A 1 242 ? -4.965 22.844 -17.781 1 98.5 242 GLU A CA 1
ATOM 1848 C C . GLU A 1 242 ? -4.988 24.203 -17.078 1 98.5 242 GLU A C 1
ATOM 1850 O O . GLU A 1 242 ? -4.301 24.406 -16.062 1 98.5 242 GLU A O 1
ATOM 1855 N N . GLU A 1 243 ? -5.777 25.094 -17.641 1 98.38 243 GLU A N 1
ATOM 1856 C CA . GLU A 1 243 ? -5.875 26.453 -17.109 1 98.38 243 GLU A CA 1
ATOM 1857 C C . GLU A 1 243 ? -7.324 26.828 -16.812 1 98.38 243 GLU A C 1
ATOM 1859 O O . GLU A 1 243 ? -8.25 26.266 -17.422 1 98.38 243 GLU A O 1
ATOM 1864 N N . ARG A 1 244 ? -7.52 27.641 -15.828 1 98.5 244 ARG A N 1
ATOM 1865 C CA . ARG A 1 244 ? -8.766 28.344 -15.555 1 98.5 244 ARG A CA 1
ATOM 1866 C C . ARG A 1 244 ? -8.523 29.844 -15.391 1 98.5 244 ARG A C 1
ATOM 1868 O O . ARG A 1 244 ? -7.488 30.25 -14.859 1 98.5 244 ARG A O 1
ATOM 1875 N N . ALA A 1 245 ? -9.406 30.609 -15.906 1 98.12 245 ALA A N 1
ATOM 1876 C CA . ALA A 1 245 ? -9.445 32.031 -15.625 1 98.12 245 ALA A CA 1
ATOM 1877 C C . ALA A 1 245 ? -10.75 32.406 -14.93 1 98.12 245 ALA A C 1
ATOM 1879 O O . ALA A 1 245 ? -11.836 32.25 -15.492 1 98.12 245 ALA A O 1
ATOM 1880 N N . VAL A 1 246 ? -10.625 32.875 -13.719 1 98.19 246 VAL A N 1
ATOM 1881 C CA . VAL A 1 246 ? -11.781 33.281 -12.93 1 98.19 246 VAL A CA 1
ATOM 1882 C C . VAL A 1 246 ? -11.602 34.719 -12.445 1 98.19 246 VAL A C 1
ATOM 1884 O O . VAL A 1 246 ? -10.688 35 -11.672 1 98.19 246 VAL A O 1
ATOM 1887 N N . ASP A 1 247 ? -12.477 35.594 -12.883 1 97.69 247 ASP A N 1
ATOM 1888 C CA . ASP A 1 247 ? -12.445 37 -12.461 1 97.69 247 ASP A CA 1
ATOM 1889 C C . ASP A 1 247 ? -11.062 37.594 -12.68 1 97.69 247 ASP A C 1
ATOM 1891 O O . ASP A 1 247 ? -10.531 38.281 -11.797 1 97.69 247 ASP A O 1
ATOM 1895 N N . GLY A 1 248 ? -10.453 37.281 -13.742 1 97.5 248 GLY A N 1
ATOM 1896 C CA . GLY A 1 248 ? -9.156 37.844 -14.109 1 97.5 248 GLY A CA 1
ATOM 1897 C C . GLY A 1 248 ? -7.988 37.094 -13.516 1 97.5 248 GLY A C 1
ATOM 1898 O O . GLY A 1 248 ? -6.832 37.375 -13.82 1 97.5 248 GLY A O 1
ATOM 1899 N N . VAL A 1 249 ? -8.195 36.125 -12.68 1 98.38 249 VAL A N 1
ATOM 1900 C CA . VAL A 1 249 ? -7.137 35.344 -12.07 1 98.38 249 VAL A CA 1
ATOM 1901 C C . VAL A 1 249 ? -6.852 34.125 -12.945 1 98.38 249 VAL A C 1
ATOM 1903 O O . VAL A 1 249 ? -7.652 33.188 -13 1 98.38 249 VAL A O 1
ATOM 1906 N N . ARG A 1 250 ? -5.734 34.156 -13.625 1 98.44 250 ARG A N 1
ATOM 1907 C CA . ARG A 1 250 ? -5.305 33 -14.414 1 98.44 250 ARG A CA 1
ATOM 1908 C C . ARG A 1 250 ? -4.602 31.969 -13.531 1 98.44 250 ARG A C 1
ATOM 1910 O O . ARG A 1 250 ? -3.674 32.312 -12.789 1 98.44 250 ARG A O 1
ATOM 1917 N N . MET A 1 251 ? -5.062 30.719 -13.578 1 98.81 251 MET A N 1
ATOM 1918 C CA . MET A 1 251 ? -4.48 29.609 -12.844 1 98.81 251 MET A CA 1
ATOM 1919 C C . MET A 1 251 ? -4.02 28.5 -13.789 1 98.81 251 MET A C 1
ATOM 1921 O O . MET A 1 251 ? -4.758 28.109 -14.695 1 98.81 251 MET A O 1
ATOM 1925 N N . VAL A 1 252 ? -2.799 28.078 -13.648 1 98.81 252 VAL A N 1
ATOM 1926 C CA . VAL A 1 252 ? -2.273 26.906 -14.367 1 98.81 252 VAL A CA 1
ATOM 1927 C C . VAL A 1 252 ? -2.082 25.75 -13.398 1 98.81 252 VAL A C 1
ATOM 1929 O O . VAL A 1 252 ? -1.361 25.875 -12.406 1 98.81 252 VAL A O 1
ATOM 1932 N N . PHE A 1 253 ? -2.686 24.609 -13.727 1 98.88 253 PHE A N 1
ATOM 1933 C CA . PHE A 1 253 ? -2.717 23.516 -12.766 1 98.88 253 PHE A CA 1
ATOM 1934 C C . PHE A 1 253 ? -1.69 22.453 -13.133 1 98.88 253 PHE A C 1
ATOM 1936 O O . PHE A 1 253 ? -1.452 22.188 -14.312 1 98.88 253 PHE A O 1
ATOM 1943 N N . GLN A 1 254 ? -1.062 21.875 -12.156 1 98.69 254 GLN A N 1
ATOM 1944 C CA . GLN A 1 254 ? -0.249 20.656 -12.273 1 98.69 254 GLN A CA 1
ATOM 1945 C C . GLN A 1 254 ? -0.846 19.516 -11.469 1 98.69 254 GLN A C 1
ATOM 1947 O O . GLN A 1 254 ? -1.017 19.625 -10.25 1 98.69 254 GLN A O 1
ATOM 1952 N N . MET A 1 255 ? -1.121 18.438 -12.18 1 98.56 255 MET A N 1
ATOM 1953 C CA . MET A 1 255 ? -1.621 17.266 -11.469 1 98.56 255 MET A CA 1
ATOM 1954 C C . MET A 1 255 ? -0.5 16.578 -10.695 1 98.56 255 MET A C 1
ATOM 1956 O O . MET A 1 255 ? 0.605 16.406 -11.211 1 98.56 255 MET A O 1
ATOM 1960 N N . ALA A 1 256 ? -0.722 16.234 -9.469 1 98.06 256 ALA A N 1
ATOM 1961 C CA . ALA A 1 256 ? 0.25 15.523 -8.633 1 98.06 256 ALA A CA 1
ATOM 1962 C C . ALA A 1 256 ? -0.414 14.398 -7.852 1 98.06 256 ALA A C 1
ATOM 1964 O O . ALA A 1 256 ? -0.259 14.305 -6.633 1 98.06 256 ALA A O 1
ATOM 1965 N N . PRO A 1 257 ? -1.148 13.477 -8.555 1 96 257 PRO A N 1
ATOM 1966 C CA . PRO A 1 257 ? -1.822 12.391 -7.844 1 96 257 PRO A CA 1
ATOM 1967 C C . PRO A 1 257 ? -0.844 11.438 -7.156 1 96 257 PRO A C 1
ATOM 1969 O O . PRO A 1 257 ? 0.273 11.242 -7.645 1 96 257 PRO A O 1
ATOM 1972 N N . ASP A 1 258 ? -1.233 10.828 -5.996 1 93.06 258 ASP A N 1
ATOM 1973 C CA . ASP A 1 258 ? -0.556 9.758 -5.27 1 93.06 258 ASP A CA 1
ATOM 1974 C C . ASP A 1 258 ? 0.74 10.258 -4.637 1 93.06 258 ASP A C 1
ATOM 1976 O O . ASP A 1 258 ? 1.674 9.484 -4.426 1 93.06 258 ASP A O 1
ATOM 1980 N N . THR A 1 259 ? 0.869 11.539 -4.461 1 96.69 259 THR A N 1
ATOM 1981 C CA . THR A 1 259 ? 1.938 12.117 -3.652 1 96.69 259 THR A CA 1
ATOM 1982 C C . THR A 1 259 ? 1.5 12.258 -2.197 1 96.69 259 THR A C 1
ATOM 1984 O O . THR A 1 259 ? 1.427 11.266 -1.466 1 96.69 259 THR A O 1
ATOM 1987 N N . GLU A 1 260 ? 1.119 13.414 -1.822 1 96.56 260 GLU A N 1
ATOM 1988 C CA . GLU A 1 260 ? 0.598 13.578 -0.469 1 96.56 260 GLU A CA 1
ATOM 1989 C C . GLU A 1 260 ? -0.799 12.977 -0.34 1 96.56 260 GLU A C 1
ATOM 1991 O O . GLU A 1 260 ? -1.155 12.438 0.711 1 96.56 260 GLU A O 1
ATOM 1996 N N . ALA A 1 261 ? -1.519 13.016 -1.398 1 95.88 261 ALA A N 1
ATOM 1997 C CA . ALA A 1 261 ? -2.877 12.484 -1.456 1 95.88 261 ALA A CA 1
ATOM 1998 C C . ALA A 1 261 ? -3.139 11.789 -2.789 1 95.88 261 ALA A C 1
ATOM 2000 O O . ALA A 1 261 ? -2.455 12.055 -3.779 1 95.88 261 ALA A O 1
ATOM 2001 N N . PRO A 1 262 ? -4.102 10.859 -2.82 1 94.12 262 PRO A N 1
ATOM 2002 C CA . PRO A 1 262 ? -4.426 10.203 -4.09 1 94.12 262 PRO A CA 1
ATOM 2003 C C . PRO A 1 262 ? -4.867 11.188 -5.168 1 94.12 262 PRO A C 1
ATOM 2005 O O . PRO A 1 262 ? -4.645 10.945 -6.355 1 94.12 262 PRO A O 1
ATOM 2008 N N . ALA A 1 263 ? -5.531 12.25 -4.77 1 96.5 263 ALA A N 1
ATOM 2009 C CA . ALA A 1 263 ? -5.918 13.352 -5.656 1 96.5 263 ALA A CA 1
ATOM 2010 C C . ALA A 1 263 ? -5.359 14.68 -5.16 1 96.5 263 ALA A C 1
ATOM 2012 O O . ALA A 1 263 ? -5.742 15.156 -4.09 1 96.5 263 ALA A O 1
ATOM 2013 N N . GLU A 1 264 ? -4.461 15.227 -5.898 1 98.12 264 GLU A N 1
ATOM 2014 C CA . GLU A 1 264 ? -3.799 16.469 -5.52 1 98.12 264 GLU A CA 1
ATOM 2015 C C . GLU A 1 264 ? -3.297 17.219 -6.746 1 98.12 264 GLU A C 1
ATOM 2017 O O . GLU A 1 264 ? -3.01 16.609 -7.777 1 98.12 264 GLU A O 1
ATOM 2022 N N . MET A 1 265 ? -3.316 18.5 -6.641 1 98.81 265 MET A N 1
ATOM 2023 C CA . MET A 1 265 ? -2.791 19.344 -7.719 1 98.81 265 MET A CA 1
ATOM 2024 C C . MET A 1 265 ? -2.135 20.594 -7.16 1 98.81 265 MET A C 1
ATOM 2026 O O . MET A 1 265 ? -2.49 21.062 -6.074 1 98.81 265 MET A O 1
ATOM 2030 N N . LEU A 1 266 ? -1.114 21.078 -7.82 1 98.81 266 LEU A N 1
ATOM 2031 C CA . LEU A 1 266 ? -0.502 22.375 -7.547 1 98.81 266 LEU A CA 1
ATOM 2032 C C . LEU A 1 266 ? -1.104 23.469 -8.438 1 98.81 266 LEU A C 1
ATOM 2034 O O . LEU A 1 266 ? -1.676 23.156 -9.484 1 98.81 266 LEU A O 1
ATOM 2038 N N . VAL A 1 267 ? -1.001 24.734 -8.039 1 98.81 267 VAL A N 1
ATOM 2039 C CA . VAL A 1 267 ? -1.602 25.844 -8.758 1 98.81 267 VAL A CA 1
ATOM 2040 C C . VAL A 1 267 ? -0.554 26.938 -8.984 1 98.81 267 VAL A C 1
ATOM 2042 O O . VAL A 1 267 ? -0.012 27.5 -8.031 1 98.81 267 VAL A O 1
ATOM 2045 N N . TYR A 1 268 ? -0.274 27.25 -10.219 1 98.81 268 TYR A N 1
ATOM 2046 C CA . TYR A 1 268 ? 0.61 28.359 -10.562 1 98.81 268 TYR A CA 1
ATOM 2047 C C . TYR A 1 268 ? -0.191 29.594 -10.977 1 98.81 268 TYR A C 1
ATOM 2049 O O . TYR A 1 268 ? -1.138 29.484 -11.758 1 98.81 268 TYR A O 1
ATOM 2057 N N . LEU A 1 269 ? 0.136 30.719 -10.406 1 98.75 269 LEU A N 1
ATOM 2058 C CA . LEU A 1 269 ? -0.476 32 -10.688 1 98.75 269 LEU A CA 1
ATOM 2059 C C . LEU A 1 269 ? 0.488 32.906 -11.445 1 98.75 269 LEU A C 1
ATOM 2061 O O . LEU A 1 269 ? 1.217 33.719 -10.836 1 98.75 269 LEU A O 1
ATOM 2065 N N . PRO A 1 270 ? 0.346 32.938 -12.75 1 97.75 270 PRO A N 1
ATOM 2066 C CA . PRO A 1 270 ? 1.357 33.625 -13.578 1 97.75 270 PRO A CA 1
ATOM 2067 C C . PRO A 1 270 ? 1.447 35.125 -13.32 1 97.75 270 PRO A C 1
ATOM 2069 O O . PRO A 1 270 ? 2.545 35.688 -13.297 1 97.75 270 PRO A O 1
ATOM 2072 N N . ARG A 1 271 ? 0.31 35.75 -13.156 1 96.44 271 ARG A N 1
ATOM 2073 C CA . ARG A 1 271 ? 0.304 37.219 -12.984 1 96.44 271 ARG A CA 1
ATOM 2074 C C . ARG A 1 271 ? 1.164 37.625 -11.797 1 96.44 271 ARG A C 1
ATOM 2076 O O . ARG A 1 271 ? 1.894 38.594 -11.859 1 96.44 271 ARG A O 1
ATOM 2083 N N . SER A 1 272 ? 1.101 36.906 -10.766 1 97.38 272 SER A N 1
ATOM 2084 C CA . SER A 1 272 ? 1.824 37.219 -9.539 1 97.38 272 SER A CA 1
ATOM 2085 C C . SER A 1 272 ? 3.145 36.438 -9.461 1 97.38 272 SER A C 1
ATOM 2087 O O . SER A 1 272 ? 3.902 36.594 -8.5 1 97.38 272 SER A O 1
ATOM 2089 N N . ARG A 1 273 ? 3.453 35.594 -10.461 1 98.25 273 ARG A N 1
ATOM 2090 C CA . ARG A 1 273 ? 4.613 34.688 -10.43 1 98.25 273 ARG A CA 1
ATOM 2091 C C . ARG A 1 273 ? 4.699 33.969 -9.102 1 98.25 273 ARG A C 1
ATOM 2093 O O . ARG A 1 273 ? 5.742 33.969 -8.453 1 98.25 273 ARG A O 1
ATOM 2100 N N . ALA A 1 274 ? 3.57 33.406 -8.719 1 98.75 274 ALA A N 1
ATOM 2101 C CA . ALA A 1 274 ? 3.428 32.688 -7.449 1 98.75 274 ALA A CA 1
ATOM 2102 C C . ALA A 1 274 ? 2.992 31.25 -7.668 1 98.75 274 ALA A C 1
ATOM 2104 O O . ALA A 1 274 ? 2.205 30.969 -8.57 1 98.75 274 ALA A O 1
ATOM 2105 N N . LEU A 1 275 ? 3.594 30.344 -6.879 1 98.88 275 LEU A N 1
ATOM 2106 C CA . LEU A 1 275 ? 3.254 28.922 -6.945 1 98.88 275 LEU A CA 1
ATOM 2107 C C . LEU A 1 275 ? 2.668 28.438 -5.625 1 98.88 275 LEU A C 1
ATOM 2109 O O . LEU A 1 275 ? 3.291 28.594 -4.57 1 98.88 275 LEU A O 1
ATOM 2113 N N . CYS A 1 276 ? 1.443 27.969 -5.648 1 98.81 276 CYS A N 1
ATOM 2114 C CA . CYS A 1 276 ? 0.934 27.172 -4.535 1 98.81 276 CYS A CA 1
ATOM 2115 C C . CYS A 1 276 ? 1.361 25.719 -4.66 1 98.81 276 CYS A C 1
ATOM 2117 O O . CYS A 1 276 ? 0.866 25 -5.527 1 98.81 276 CYS A O 1
ATOM 2119 N N . ALA A 1 277 ? 2.191 25.297 -3.785 1 98.62 277 ALA A N 1
ATOM 2120 C CA . ALA A 1 277 ? 2.752 23.953 -3.859 1 98.62 277 ALA A CA 1
ATOM 2121 C C . ALA A 1 277 ? 1.844 22.938 -3.168 1 98.62 277 ALA A C 1
ATOM 2123 O O . ALA A 1 277 ? 2.24 21.781 -2.943 1 98.62 277 ALA A O 1
ATOM 2124 N N . ALA A 1 278 ? 0.6 23.391 -2.855 1 98.25 278 ALA A N 1
ATOM 2125 C CA . ALA A 1 278 ? -0.327 22.531 -2.127 1 98.25 278 ALA A CA 1
ATOM 2126 C C . ALA A 1 278 ? 0.339 21.938 -0.894 1 98.25 278 ALA A C 1
ATOM 2128 O O . ALA A 1 278 ? 0.847 22.656 -0.037 1 98.25 278 ALA A O 1
ATOM 2129 N N . GLU A 1 279 ? 0.485 20.609 -0.854 1 97.75 279 GLU A N 1
ATOM 2130 C CA . GLU A 1 279 ? 1.115 20.016 0.319 1 97.75 279 GLU A CA 1
ATOM 2131 C C . GLU A 1 279 ? 2.34 19.188 -0.072 1 97.75 279 GLU A C 1
ATOM 2133 O O . GLU A 1 279 ? 2.822 18.375 0.713 1 97.75 279 GLU A O 1
ATOM 2138 N N . ASP A 1 280 ? 2.83 19.406 -1.276 1 98.31 280 ASP A N 1
ATOM 2139 C CA . ASP A 1 280 ? 3.922 18.594 -1.783 1 98.31 280 ASP A CA 1
ATOM 2140 C C . ASP A 1 280 ? 5.277 19.188 -1.402 1 98.31 280 ASP A C 1
ATOM 2142 O O . ASP A 1 280 ? 6.297 18.484 -1.439 1 98.31 280 ASP A O 1
ATOM 2146 N N . ALA A 1 281 ? 5.328 20.469 -1.174 1 98.5 281 ALA A N 1
ATOM 2147 C CA . ALA A 1 281 ? 6.523 21.125 -0.656 1 98.5 281 ALA A CA 1
ATOM 2148 C C . ALA A 1 281 ? 6.184 22.031 0.526 1 98.5 281 ALA A C 1
ATOM 2150 O O . ALA A 1 281 ? 5.508 23.047 0.361 1 98.5 281 ALA A O 1
ATOM 2151 N N . THR A 1 282 ? 6.531 21.656 1.65 1 98.38 282 THR A N 1
ATOM 2152 C CA . THR A 1 282 ? 6.289 22.375 2.895 1 98.38 282 THR A CA 1
ATOM 2153 C C . THR A 1 282 ? 7.551 22.391 3.756 1 98.38 282 THR A C 1
ATOM 2155 O O . THR A 1 282 ? 8.594 21.891 3.352 1 98.38 282 THR A O 1
ATOM 2158 N N . HIS A 1 283 ? 7.516 23.078 4.875 1 98.5 283 HIS A N 1
ATOM 2159 C CA . HIS A 1 283 ? 8.688 23.234 5.727 1 98.5 283 HIS A CA 1
ATOM 2160 C C . HIS A 1 283 ? 8.82 22.078 6.711 1 98.5 283 HIS A C 1
ATOM 2162 O O . HIS A 1 283 ? 8.953 22.297 7.918 1 98.5 283 HIS A O 1
ATOM 2168 N N . THR A 1 284 ? 8.82 20.844 6.25 1 98.44 284 THR A N 1
ATOM 2169 C CA . THR A 1 284 ? 9.016 19.594 6.984 1 98.44 284 THR A CA 1
ATOM 2170 C C . THR A 1 284 ? 9.156 18.422 6.027 1 98.44 284 THR A C 1
ATOM 2172 O O . THR A 1 284 ? 8.789 18.516 4.852 1 98.44 284 THR A O 1
ATOM 2175 N N . PHE A 1 285 ? 9.82 17.359 6.461 1 98.25 285 PHE A N 1
ATOM 2176 C CA . PHE A 1 285 ? 9.656 16.047 5.832 1 98.25 285 PHE A CA 1
ATOM 2177 C C . PHE A 1 285 ? 8.273 15.484 6.117 1 98.25 285 PHE A C 1
ATOM 2179 O O . PHE A 1 285 ? 7.957 15.148 7.258 1 98.25 285 PHE A O 1
ATOM 2186 N N . HIS A 1 286 ? 7.461 15.383 5.098 1 98.12 286 HIS A N 1
ATOM 2187 C CA . HIS A 1 286 ? 6.07 14.977 5.277 1 98.12 286 HIS A CA 1
ATOM 2188 C C . HIS A 1 286 ? 5.953 13.469 5.434 1 98.12 286 HIS A C 1
ATOM 2190 O O . HIS A 1 286 ? 6.93 12.742 5.234 1 98.12 286 HIS A O 1
ATOM 2196 N N . ASN A 1 287 ? 4.781 12.992 5.852 1 97.88 287 ASN A N 1
ATOM 2197 C CA . ASN A 1 287 ? 4.484 11.578 6.035 1 97.88 287 ASN A CA 1
ATOM 2198 C C . ASN A 1 287 ? 4.445 10.836 4.699 1 97.88 287 ASN A C 1
ATOM 2200 O O . ASN A 1 287 ? 3.711 11.227 3.791 1 97.88 287 ASN A O 1
ATOM 2204 N N . ILE A 1 288 ? 5.211 9.789 4.648 1 98.25 288 ILE A N 1
ATOM 2205 C CA . ILE A 1 288 ? 4.973 8.828 3.582 1 98.25 288 ILE A CA 1
ATOM 2206 C C . ILE A 1 288 ? 3.891 7.836 4.016 1 98.25 288 ILE A C 1
ATOM 2208 O O . ILE A 1 288 ? 3.135 7.328 3.186 1 98.25 288 ILE A O 1
ATOM 2212 N N . LEU A 1 289 ? 3.809 7.605 5.27 1 97.62 289 LEU A N 1
ATOM 2213 C CA . LEU A 1 289 ? 2.68 6.957 5.93 1 97.62 289 LEU A CA 1
ATOM 2214 C C . LEU A 1 289 ? 2.246 7.746 7.16 1 97.62 289 LEU A C 1
ATOM 2216 O O . LEU A 1 289 ? 3.002 7.863 8.125 1 97.62 289 LEU A O 1
ATOM 2220 N N . THR A 1 290 ? 1.074 8.281 7.098 1 96.88 290 THR A N 1
ATOM 2221 C CA . THR A 1 290 ? 0.551 8.953 8.281 1 96.88 290 THR A CA 1
ATOM 2222 C C . THR A 1 290 ? 0.267 7.949 9.391 1 96.88 290 THR A C 1
ATOM 2224 O O . THR A 1 290 ? -0.241 6.855 9.133 1 96.88 290 THR A O 1
ATOM 2227 N N . LEU A 1 291 ? 0.565 8.266 10.602 1 97.75 291 LEU A N 1
ATOM 2228 C CA . LEU A 1 291 ? 0.531 7.32 11.719 1 97.75 291 LEU A CA 1
ATOM 2229 C C . LEU A 1 291 ? -0.903 7.062 12.164 1 97.75 291 LEU A C 1
ATOM 2231 O O . LEU A 1 291 ? -1.173 6.078 12.859 1 97.75 291 LEU A O 1
ATOM 2235 N N . ARG A 1 292 ? -1.811 7.922 11.773 1 95.38 292 ARG A N 1
ATOM 2236 C CA . ARG A 1 292 ? -3.217 7.629 12.039 1 95.38 292 ARG A CA 1
ATOM 2237 C C . ARG A 1 292 ? -3.719 6.504 11.148 1 95.38 292 ARG A C 1
ATOM 2239 O O . ARG A 1 292 ? -4.801 5.961 11.375 1 95.38 292 ARG A O 1
ATOM 2246 N N . GLY A 1 293 ? -3.031 6.219 10.109 1 94.31 293 GLY A N 1
ATOM 2247 C CA . GLY A 1 293 ? -3.393 5.156 9.188 1 94.31 293 GLY A CA 1
ATOM 2248 C C . GLY A 1 293 ? -3.869 5.668 7.844 1 94.31 293 GLY A C 1
ATOM 2249 O O . GLY A 1 293 ? -4.66 6.605 7.777 1 94.31 293 GLY A O 1
ATOM 2250 N N . ALA A 1 294 ? -3.416 5.094 6.824 1 92.69 294 ALA A N 1
ATOM 2251 C CA . ALA A 1 294 ? -3.766 5.352 5.43 1 92.69 294 ALA A CA 1
ATOM 2252 C C . ALA A 1 294 ? -2.984 4.434 4.492 1 92.69 294 ALA A C 1
ATOM 2254 O O . ALA A 1 294 ? -2.115 3.68 4.934 1 92.69 294 ALA A O 1
ATOM 2255 N N . VAL A 1 295 ? -3.367 4.504 3.262 1 92.31 295 VAL A N 1
ATOM 2256 C CA . VAL A 1 295 ? -2.553 3.846 2.248 1 92.31 295 VAL A CA 1
ATOM 2257 C C . VAL A 1 295 ? -1.186 4.523 2.162 1 92.31 295 VAL A C 1
ATOM 2259 O O . VAL A 1 295 ? -1.088 5.75 2.242 1 92.31 295 VAL A O 1
ATOM 2262 N N . VAL A 1 296 ? -0.079 3.734 2.033 1 96.12 296 VAL A N 1
ATOM 2263 C CA . VAL A 1 296 ? 1.274 4.273 1.942 1 96.12 296 VAL A CA 1
ATOM 2264 C C . VAL A 1 296 ? 1.406 5.129 0.685 1 96.12 296 VAL A C 1
ATOM 2266 O O . VAL A 1 296 ? 1.001 4.711 -0.403 1 96.12 296 VAL A O 1
ATOM 2269 N N . ARG A 1 297 ? 1.942 6.262 0.812 1 96.88 297 ARG A N 1
ATOM 2270 C CA . ARG A 1 297 ? 2.129 7.207 -0.284 1 96.88 297 ARG A CA 1
ATOM 2271 C C . ARG A 1 297 ? 3.34 6.832 -1.131 1 96.88 297 ARG A C 1
ATOM 2273 O O . ARG A 1 297 ? 4.172 6.023 -0.709 1 96.88 297 ARG A O 1
ATOM 2280 N N . ASP A 1 298 ? 3.43 7.359 -2.359 1 96.19 298 ASP A N 1
ATOM 2281 C CA . ASP A 1 298 ? 4.492 7.039 -3.307 1 96.19 298 ASP A CA 1
ATOM 2282 C C . ASP A 1 298 ? 5.582 8.109 -3.293 1 96.19 298 ASP A C 1
ATOM 2284 O O . ASP A 1 298 ? 5.5 9.094 -4.023 1 96.19 298 ASP A O 1
ATOM 2288 N N . ALA A 1 299 ? 6.629 7.855 -2.555 1 97.5 299 ALA A N 1
ATOM 2289 C CA . ALA A 1 299 ? 7.711 8.82 -2.404 1 97.5 299 ALA A CA 1
ATOM 2290 C C . ALA A 1 299 ? 8.406 9.078 -3.738 1 97.5 299 ALA A C 1
ATOM 2292 O O . ALA A 1 299 ? 8.891 10.188 -3.986 1 97.5 299 ALA A O 1
ATOM 2293 N N . ARG A 1 300 ? 8.477 8.094 -4.598 1 94.94 300 ARG A N 1
ATOM 2294 C CA . ARG A 1 300 ? 9.07 8.266 -5.922 1 94.94 300 ARG A CA 1
ATOM 2295 C C . ARG A 1 300 ? 8.266 9.258 -6.754 1 94.94 300 ARG A C 1
ATOM 2297 O O . ARG A 1 300 ? 8.836 10.156 -7.375 1 94.94 300 ARG A O 1
ATOM 2304 N N . ARG A 1 301 ? 7.004 9.047 -6.781 1 95.38 301 ARG A N 1
ATOM 2305 C CA . ARG A 1 301 ? 6.137 9.969 -7.508 1 95.38 301 ARG A CA 1
ATOM 2306 C C . ARG A 1 301 ? 6.219 11.375 -6.93 1 95.38 301 ARG A C 1
ATOM 2308 O O . ARG A 1 301 ? 6.16 12.359 -7.668 1 95.38 301 ARG A O 1
ATOM 2315 N N . TRP A 1 302 ? 6.281 11.438 -5.625 1 97.94 302 TRP A N 1
ATOM 2316 C CA . TRP A 1 302 ? 6.434 12.727 -4.949 1 97.94 302 TRP A CA 1
ATOM 2317 C C . TRP A 1 302 ? 7.641 13.484 -5.488 1 97.94 302 TRP A C 1
ATOM 2319 O O . TRP A 1 302 ? 7.516 14.633 -5.918 1 97.94 302 TRP A O 1
ATOM 2329 N N . SER A 1 303 ? 8.773 12.852 -5.5 1 97.31 303 SER A N 1
ATOM 2330 C CA . SER A 1 303 ? 10 13.469 -6 1 97.31 303 SER A CA 1
ATOM 2331 C C . SER A 1 303 ? 9.883 13.812 -7.48 1 97.31 303 SER A C 1
ATOM 2333 O O . SER A 1 303 ? 10.305 14.891 -7.906 1 97.31 303 SER A O 1
ATOM 2335 N N . SER A 1 304 ? 9.305 12.945 -8.258 1 96.31 304 SER A N 1
ATOM 2336 C CA . SER A 1 304 ? 9.156 13.164 -9.688 1 96.31 304 SER A CA 1
ATOM 2337 C C . SER A 1 304 ? 8.258 14.359 -9.977 1 96.31 304 SER A C 1
ATOM 2339 O O . SER A 1 304 ? 8.508 15.117 -10.922 1 96.31 304 SER A O 1
ATOM 2341 N N . ARG A 1 305 ? 7.18 14.492 -9.203 1 97.62 305 ARG A N 1
ATOM 2342 C CA . ARG A 1 305 ? 6.273 15.617 -9.406 1 97.62 305 ARG A CA 1
ATOM 2343 C C . ARG A 1 305 ? 6.938 16.938 -9.016 1 97.62 305 ARG A C 1
ATOM 2345 O O . ARG A 1 305 ? 6.684 17.969 -9.641 1 97.62 305 ARG A O 1
ATOM 2352 N N . LEU A 1 306 ? 7.738 16.906 -7.996 1 98.12 306 LEU A N 1
ATOM 2353 C CA . LEU A 1 306 ? 8.477 18.109 -7.633 1 98.12 306 LEU A CA 1
ATOM 2354 C C . LEU A 1 306 ? 9.5 18.469 -8.703 1 98.12 306 LEU A C 1
ATOM 2356 O O . LEU A 1 306 ? 9.75 19.656 -8.961 1 98.12 306 LEU A O 1
ATOM 2360 N N . ALA A 1 307 ? 10.109 17.453 -9.305 1 96.94 307 ALA A N 1
ATOM 2361 C CA . ALA A 1 307 ? 10.992 17.719 -10.445 1 96.94 307 ALA A CA 1
ATOM 2362 C C . ALA A 1 307 ? 10.227 18.375 -11.578 1 96.94 307 ALA A C 1
ATOM 2364 O O . ALA A 1 307 ? 10.727 19.328 -12.195 1 96.94 307 ALA A O 1
ATOM 2365 N N . GLU A 1 308 ? 9.094 17.844 -11.844 1 97.12 308 GLU A N 1
ATOM 2366 C CA . GLU A 1 308 ? 8.242 18.438 -12.867 1 97.12 308 GLU A CA 1
ATOM 2367 C C . GLU A 1 308 ? 7.863 19.875 -12.516 1 97.12 308 GLU A C 1
ATOM 2369 O O . GLU A 1 308 ? 7.809 20.75 -13.391 1 97.12 308 GLU A O 1
ATOM 2374 N N . THR A 1 309 ? 7.574 20.109 -11.242 1 98.25 309 THR A N 1
ATOM 2375 C CA . THR A 1 309 ? 7.266 21.453 -10.766 1 98.25 309 THR A CA 1
ATOM 2376 C C . THR A 1 309 ? 8.398 22.422 -11.102 1 98.25 309 THR A C 1
ATOM 2378 O O . THR A 1 309 ? 8.156 23.531 -11.578 1 98.25 309 THR A O 1
ATOM 2381 N N . ILE A 1 310 ? 9.594 22.047 -10.797 1 96.81 310 ILE A N 1
ATOM 2382 C CA . ILE A 1 310 ? 10.773 22.875 -11.055 1 96.81 310 ILE A CA 1
ATOM 2383 C C . ILE A 1 310 ? 10.914 23.125 -12.555 1 96.81 310 ILE A C 1
ATOM 2385 O O . ILE A 1 310 ? 11.18 24.25 -12.977 1 96.81 310 ILE A O 1
ATOM 2389 N N . ASP A 1 311 ? 10.648 22.109 -13.375 1 95.88 311 ASP A N 1
ATOM 2390 C CA . ASP A 1 311 ? 10.742 22.234 -14.82 1 95.88 311 ASP A CA 1
ATOM 2391 C C . ASP A 1 311 ? 9.703 23.203 -15.359 1 95.88 311 ASP A C 1
ATOM 2393 O O . ASP A 1 311 ? 9.992 24.016 -16.25 1 95.88 311 ASP A O 1
ATOM 2397 N N . LEU A 1 312 ? 8.508 23.062 -14.852 1 96.19 312 LEU A N 1
ATOM 2398 C CA . LEU A 1 312 ? 7.387 23.844 -15.375 1 96.19 312 LEU A CA 1
ATOM 2399 C C . LEU A 1 312 ? 7.449 25.281 -14.898 1 96.19 312 LEU A C 1
ATOM 2401 O O . LEU A 1 312 ? 7.172 26.203 -15.672 1 96.19 312 LEU A O 1
ATOM 2405 N N . PHE A 1 313 ? 7.816 25.5 -13.594 1 95.94 313 PHE A N 1
ATOM 2406 C CA . PHE A 1 313 ? 7.523 26.797 -13 1 95.94 313 PHE A CA 1
ATOM 2407 C C . PHE A 1 313 ? 8.773 27.406 -12.375 1 95.94 313 PHE A C 1
ATOM 2409 O O . PHE A 1 313 ? 8.805 28.594 -12.062 1 95.94 313 PHE A O 1
ATOM 2416 N N . GLY A 1 314 ? 9.805 26.641 -12.148 1 89.62 314 GLY A N 1
ATOM 2417 C CA . GLY A 1 314 ? 10.953 27.062 -11.359 1 89.62 314 GLY A CA 1
ATOM 2418 C C . GLY A 1 314 ? 11.539 28.391 -11.812 1 89.62 314 GLY A C 1
ATOM 2419 O O . GLY A 1 314 ? 11.789 29.281 -10.992 1 89.62 314 GLY A O 1
ATOM 2420 N N . GLY A 1 315 ? 11.703 28.594 -13.094 1 89.94 315 GLY A N 1
ATOM 2421 C CA . GLY A 1 315 ? 12.336 29.781 -13.625 1 89.94 315 GLY A CA 1
ATOM 2422 C C . GLY A 1 315 ? 11.398 30.984 -13.68 1 89.94 315 GLY A C 1
ATOM 2423 O O . GLY A 1 315 ? 11.828 32.094 -13.953 1 89.94 315 GLY A O 1
ATOM 2424 N N . ARG A 1 316 ? 10.211 30.812 -13.242 1 94.56 316 ARG A N 1
ATOM 2425 C CA . ARG A 1 316 ? 9.242 31.906 -13.375 1 94.56 316 ARG A CA 1
ATOM 2426 C C . ARG A 1 316 ? 8.477 32.125 -12.07 1 94.56 316 ARG A C 1
ATOM 2428 O O . ARG A 1 316 ? 7.359 32.625 -12.086 1 94.56 316 ARG A O 1
ATOM 2435 N N . THR A 1 317 ? 9 31.641 -10.938 1 98.31 317 THR A N 1
ATOM 2436 C CA . THR A 1 317 ? 8.336 31.766 -9.648 1 98.31 317 THR A CA 1
ATOM 2437 C C . THR A 1 317 ? 9.164 32.625 -8.695 1 98.31 317 THR A C 1
ATOM 2439 O O . THR A 1 317 ? 10.344 32.344 -8.461 1 98.31 317 THR A O 1
ATOM 2442 N N . ASP A 1 318 ? 8.523 33.656 -8.195 1 98.38 318 ASP A N 1
ATOM 2443 C CA . ASP A 1 318 ? 9.188 34.562 -7.258 1 98.38 318 ASP A CA 1
ATOM 2444 C C . ASP A 1 318 ? 8.797 34.25 -5.816 1 98.38 318 ASP A C 1
ATOM 2446 O O . ASP A 1 318 ? 9.484 34.656 -4.879 1 98.38 318 ASP A O 1
ATOM 2450 N N . VAL A 1 319 ? 7.684 33.562 -5.637 1 98.75 319 VAL A N 1
ATOM 2451 C CA . VAL A 1 319 ? 7.242 33.188 -4.301 1 98.75 319 VAL A CA 1
ATOM 2452 C C . VAL A 1 319 ? 6.508 31.859 -4.367 1 98.75 319 VAL A C 1
ATOM 2454 O O . VAL A 1 319 ? 5.73 31.609 -5.297 1 98.75 319 VAL A O 1
ATOM 2457 N N . VAL A 1 320 ? 6.875 30.906 -3.492 1 98.81 320 VAL A N 1
ATOM 2458 C CA . VAL A 1 320 ? 6.152 29.641 -3.334 1 98.81 320 VAL A CA 1
ATOM 2459 C C . VAL A 1 320 ? 5.496 29.594 -1.958 1 98.81 320 VAL A C 1
ATOM 2461 O O . VAL A 1 320 ? 6.094 30 -0.961 1 98.81 320 VAL A O 1
ATOM 2464 N N . PHE A 1 321 ? 4.242 29.328 -1.956 1 98.75 321 PHE A N 1
ATOM 2465 C CA . PHE A 1 321 ? 3.508 29.094 -0.718 1 98.75 321 PHE A CA 1
ATOM 2466 C C . PHE A 1 321 ? 2.762 27.766 -0.771 1 98.75 321 PHE A C 1
ATOM 2468 O O . PHE A 1 321 ? 2.75 27.094 -1.807 1 98.75 321 PHE A O 1
ATOM 2475 N N . ALA A 1 322 ? 2.229 27.297 0.369 1 98.5 322 ALA A N 1
ATOM 2476 C CA . ALA A 1 322 ? 1.547 26 0.469 1 98.5 322 ALA A CA 1
ATOM 2477 C C . ALA A 1 322 ? 0.342 26.094 1.4 1 98.5 322 ALA A C 1
ATOM 2479 O O . ALA A 1 322 ? 0 27.172 1.884 1 98.5 322 ALA A O 1
ATOM 2480 N N . SER A 1 323 ? -0.27 24.938 1.501 1 97.88 323 SER A N 1
ATOM 2481 C CA . SER A 1 323 ? -1.476 24.859 2.32 1 97.88 323 SER A CA 1
ATOM 2482 C C . SER A 1 323 ? -1.132 24.766 3.803 1 97.88 323 SER A C 1
ATOM 2484 O O . SER A 1 323 ? -2.021 24.781 4.656 1 97.88 323 SER A O 1
ATOM 2486 N N . HIS A 1 324 ? 0.11 24.656 4.059 1 98.44 324 HIS A N 1
ATOM 2487 C CA . HIS A 1 324 ? 0.663 24.656 5.41 1 98.44 324 HIS A CA 1
ATOM 2488 C C . HIS A 1 324 ? 1.918 25.516 5.488 1 98.44 324 HIS A C 1
ATOM 2490 O O . HIS A 1 324 ? 2.545 25.812 4.469 1 98.44 324 HIS A O 1
ATOM 2496 N N . HIS A 1 325 ? 2.256 26.031 6.664 1 98.56 325 HIS A N 1
ATOM 2497 C CA . HIS A 1 325 ? 3.5 26.734 6.965 1 98.56 325 HIS A CA 1
ATOM 2498 C C . HIS A 1 325 ? 3.574 28.062 6.238 1 98.56 325 HIS A C 1
ATOM 2500 O O . HIS A 1 325 ? 2.561 28.75 6.082 1 98.56 325 HIS A O 1
ATOM 2506 N N . TRP A 1 326 ? 4.785 28.625 6.039 1 98.75 326 TRP A N 1
ATOM 2507 C CA . TRP A 1 326 ? 5 29.984 5.543 1 98.75 326 TRP A CA 1
ATOM 2508 C C . TRP A 1 326 ? 5.645 29.953 4.16 1 98.75 326 TRP A C 1
ATOM 2510 O O . TRP A 1 326 ? 6.23 28.953 3.76 1 98.75 326 TRP A O 1
ATOM 2520 N N . PRO A 1 327 ? 5.527 31.016 3.367 1 98.75 327 PRO A N 1
ATOM 2521 C CA . PRO A 1 327 ? 6.07 31.078 2.008 1 98.75 327 PRO A CA 1
ATOM 2522 C C . PRO A 1 327 ? 7.586 31.234 1.985 1 98.75 327 PRO A C 1
ATOM 2524 O O . PRO A 1 327 ? 8.195 31.562 3.01 1 98.75 327 PRO A O 1
ATOM 2527 N N . THR A 1 328 ? 8.148 30.969 0.906 1 98.69 328 THR A N 1
ATOM 2528 C CA . THR A 1 328 ? 9.531 31.266 0.55 1 98.69 328 THR A CA 1
ATOM 2529 C C . THR A 1 328 ? 9.594 32.219 -0.636 1 98.69 328 THR A C 1
ATOM 2531 O O . THR A 1 328 ? 8.945 31.984 -1.66 1 98.69 328 THR A O 1
ATOM 2534 N N . TRP A 1 329 ? 10.406 33.375 -0.471 1 98.44 329 TRP A N 1
ATOM 2535 C CA . TRP A 1 329 ? 10.484 34.406 -1.509 1 98.44 329 TRP A CA 1
ATOM 2536 C C . TRP A 1 329 ? 11.852 34.375 -2.188 1 98.44 329 TRP A C 1
ATOM 2538 O O . TRP A 1 329 ? 12.844 34 -1.583 1 98.44 329 TRP A O 1
ATOM 2548 N N . GLY A 1 330 ? 11.875 34.938 -3.439 1 97.06 330 GLY A N 1
ATOM 2549 C CA . GLY A 1 330 ? 13.102 35.062 -4.219 1 97.06 330 GLY A CA 1
ATOM 2550 C C . GLY A 1 330 ? 13.344 33.844 -5.109 1 97.06 330 GLY A C 1
ATOM 2551 O O . GLY A 1 330 ? 13.477 32.719 -4.621 1 97.06 330 GLY A O 1
ATOM 2552 N N . ALA A 1 331 ? 13.477 34.094 -6.332 1 96.06 331 ALA A N 1
ATOM 2553 C CA . ALA A 1 331 ? 13.531 33 -7.328 1 96.06 331 ALA A CA 1
ATOM 2554 C C . ALA A 1 331 ? 14.609 32 -6.984 1 96.06 331 ALA A C 1
ATOM 2556 O O . ALA A 1 331 ? 14.367 30.781 -7.02 1 96.06 331 ALA A O 1
ATOM 2557 N N . PRO A 1 332 ? 15.836 32.406 -6.555 1 95.81 332 PRO A N 1
ATOM 2558 C CA . PRO A 1 332 ? 16.859 31.406 -6.211 1 95.81 332 PRO A CA 1
ATOM 2559 C C . PRO A 1 332 ? 16.484 30.578 -4.984 1 95.81 332 PRO A C 1
ATOM 2561 O O . PRO A 1 332 ? 16.734 29.375 -4.957 1 95.81 332 PRO A O 1
ATOM 2564 N N . ASP A 1 333 ? 15.906 31.281 -3.971 1 97.12 333 ASP A N 1
ATOM 2565 C CA . ASP A 1 333 ? 15.523 30.594 -2.746 1 97.12 333 ASP A CA 1
ATOM 2566 C C . ASP A 1 333 ? 14.367 29.625 -3.002 1 97.12 333 ASP A C 1
ATOM 2568 O O . ASP A 1 333 ? 14.312 28.547 -2.414 1 97.12 333 ASP A O 1
ATOM 2572 N N . VAL A 1 334 ? 13.469 30.109 -3.895 1 98.06 334 VAL A N 1
ATOM 2573 C CA . VAL A 1 334 ? 12.352 29.25 -4.273 1 98.06 334 VAL A CA 1
ATOM 2574 C C . VAL A 1 334 ? 12.867 27.984 -4.961 1 98.06 334 VAL A C 1
ATOM 2576 O O . VAL A 1 334 ? 12.445 26.875 -4.637 1 98.06 334 VAL A O 1
ATOM 2579 N N . ALA A 1 335 ? 13.742 28.125 -5.871 1 95.56 335 ALA A N 1
ATOM 2580 C CA . ALA A 1 335 ? 14.328 27 -6.586 1 95.56 335 ALA A CA 1
ATOM 2581 C C . ALA A 1 335 ? 15.047 26.062 -5.629 1 95.56 335 ALA A C 1
ATOM 2583 O O . ALA A 1 335 ? 14.922 24.828 -5.738 1 95.56 335 ALA A O 1
ATOM 2584 N N . ASP A 1 336 ? 15.805 26.641 -4.742 1 96 336 ASP A N 1
ATOM 2585 C CA . ASP A 1 336 ? 16.531 25.844 -3.758 1 96 336 ASP A CA 1
ATOM 2586 C C . ASP A 1 336 ? 15.578 25.062 -2.852 1 96 336 ASP A C 1
ATOM 2588 O O . ASP A 1 336 ? 15.82 23.906 -2.535 1 96 336 ASP A O 1
ATOM 2592 N N . PHE A 1 337 ? 14.547 25.734 -2.42 1 97.88 337 PHE A N 1
ATOM 2593 C CA . PHE A 1 337 ? 13.547 25.125 -1.555 1 97.88 337 PHE A CA 1
ATOM 2594 C C . PHE A 1 337 ? 12.906 23.922 -2.238 1 97.88 337 PHE A C 1
ATOM 2596 O O . PHE A 1 337 ? 12.836 22.844 -1.659 1 97.88 337 PHE A O 1
ATOM 2603 N N . LEU A 1 338 ? 12.461 24.094 -3.486 1 98.31 338 LEU A N 1
ATOM 2604 C CA . LEU A 1 338 ? 11.812 23.031 -4.242 1 98.31 338 LEU A CA 1
ATOM 2605 C C . LEU A 1 338 ? 12.789 21.891 -4.508 1 98.31 338 LEU A C 1
ATOM 2607 O O . LEU A 1 338 ? 12.414 20.719 -4.41 1 98.31 338 LEU A O 1
ATOM 2611 N N . ALA A 1 339 ? 14 22.188 -4.801 1 96.81 339 ALA A N 1
ATOM 2612 C CA . ALA A 1 339 ? 15.016 21.172 -5.051 1 96.81 339 ALA A CA 1
ATOM 2613 C C . ALA A 1 339 ? 15.312 20.375 -3.783 1 96.81 339 ALA A C 1
ATOM 2615 O O . ALA A 1 339 ? 15.531 19.172 -3.844 1 96.81 339 ALA A O 1
ATOM 2616 N N . THR A 1 340 ? 15.406 21.094 -2.672 1 97.56 340 THR A N 1
ATOM 2617 C CA . THR A 1 340 ? 15.641 20.438 -1.391 1 97.56 340 THR A CA 1
ATOM 2618 C C . THR A 1 340 ? 14.539 19.422 -1.099 1 97.56 340 THR A C 1
ATOM 2620 O O . THR A 1 340 ? 14.828 18.281 -0.705 1 97.56 340 THR A O 1
ATOM 2623 N N . GLN A 1 341 ? 13.312 19.828 -1.315 1 98.19 341 GLN A N 1
ATOM 2624 C CA . GLN A 1 341 ? 12.188 18.938 -1.095 1 98.19 341 GLN A CA 1
ATOM 2625 C C . GLN A 1 341 ? 12.227 17.75 -2.059 1 98.19 341 GLN A C 1
ATOM 2627 O O . GLN A 1 341 ? 12.039 16.594 -1.651 1 98.19 341 GLN A O 1
ATOM 2632 N N . ARG A 1 342 ? 12.477 18.016 -3.312 1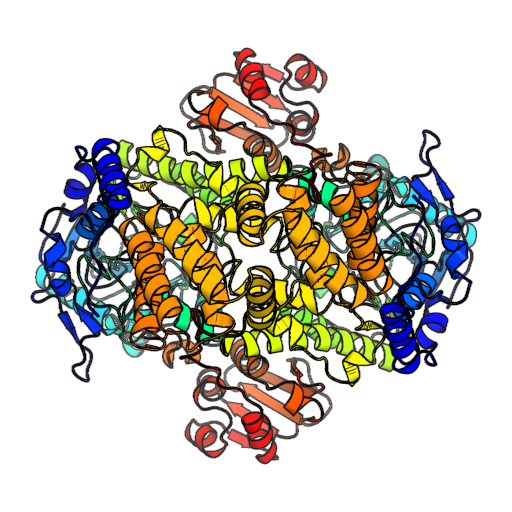 98 342 ARG A N 1
ATOM 2633 C CA . ARG A 1 342 ? 12.602 16.953 -4.312 1 98 342 ARG A CA 1
ATOM 2634 C C . ARG A 1 342 ? 13.656 15.938 -3.902 1 98 342 ARG A C 1
ATOM 2636 O O . ARG A 1 342 ? 13.406 14.734 -3.914 1 98 342 ARG A O 1
ATOM 2643 N N . ASP A 1 343 ? 14.82 16.422 -3.543 1 97.94 343 ASP A N 1
ATOM 2644 C CA . ASP A 1 343 ? 15.961 15.562 -3.227 1 97.94 343 ASP A CA 1
ATOM 2645 C C . ASP A 1 343 ? 15.695 14.758 -1.959 1 97.94 343 ASP A C 1
ATOM 2647 O O . ASP A 1 343 ? 16.156 13.617 -1.836 1 97.94 343 ASP A O 1
ATOM 2651 N N . LEU A 1 344 ? 15.031 15.375 -1.034 1 98.38 344 LEU A N 1
ATOM 2652 C CA . LEU A 1 344 ? 14.703 14.688 0.209 1 98.38 344 LEU A CA 1
ATOM 2653 C C . LEU A 1 344 ? 13.898 13.422 -0.067 1 98.38 344 LEU A C 1
ATOM 2655 O O . LEU A 1 344 ? 14.281 12.336 0.373 1 98.38 344 LEU A O 1
ATOM 2659 N N . TYR A 1 345 ? 12.812 13.531 -0.826 1 98.44 345 TYR A N 1
ATOM 2660 C CA . TYR A 1 345 ? 11.953 12.391 -1.12 1 98.44 345 TYR A CA 1
ATOM 2661 C C . TYR A 1 345 ? 12.656 11.398 -2.031 1 98.44 345 TYR A C 1
ATOM 2663 O O . TYR A 1 345 ? 12.516 10.188 -1.86 1 98.44 345 TYR A O 1
ATOM 2671 N N . ALA A 1 346 ? 13.422 11.883 -2.965 1 98.25 346 ALA A N 1
ATOM 2672 C CA . ALA A 1 346 ? 14.164 11.008 -3.865 1 98.25 346 ALA A CA 1
ATOM 2673 C C . ALA A 1 346 ? 15.203 10.195 -3.1 1 98.25 346 ALA A C 1
ATOM 2675 O O . ALA A 1 346 ? 15.312 8.977 -3.299 1 98.25 346 ALA A O 1
ATOM 2676 N N . TYR A 1 347 ? 15.961 10.867 -2.254 1 98.5 347 TYR A N 1
ATOM 2677 C CA . TYR A 1 347 ? 17.047 10.227 -1.524 1 98.5 347 TYR A CA 1
ATOM 2678 C C . TYR A 1 347 ? 16.516 9.109 -0.627 1 98.5 347 TYR A C 1
ATOM 2680 O O . TYR A 1 347 ? 17.016 7.988 -0.654 1 98.5 347 TYR A O 1
ATOM 2688 N N . VAL A 1 348 ? 15.547 9.469 0.183 1 98.69 348 VAL A N 1
ATOM 2689 C CA . VAL A 1 348 ? 15.031 8.5 1.145 1 98.69 348 VAL A CA 1
ATOM 2690 C C . VAL A 1 348 ? 14.414 7.312 0.403 1 98.69 348 VAL A C 1
ATOM 2692 O O . VAL A 1 348 ? 14.609 6.16 0.797 1 98.69 348 VAL A O 1
ATOM 2695 N N . HIS A 1 349 ? 13.68 7.582 -0.697 1 98.12 349 HIS A N 1
ATOM 2696 C CA . HIS A 1 349 ? 13.125 6.508 -1.514 1 98.12 349 HIS A CA 1
ATOM 2697 C C . HIS A 1 349 ? 14.227 5.613 -2.074 1 98.12 349 HIS A C 1
ATOM 2699 O O . HIS A 1 349 ? 14.211 4.398 -1.86 1 98.12 349 HIS A O 1
ATOM 2705 N N . ASP A 1 350 ? 15.164 6.211 -2.785 1 97.88 350 ASP A N 1
ATOM 2706 C CA . ASP A 1 350 ? 16.156 5.453 -3.529 1 97.88 350 ASP A CA 1
ATOM 2707 C C . ASP A 1 350 ? 17.078 4.672 -2.586 1 97.88 350 ASP A C 1
ATOM 2709 O O . ASP A 1 350 ? 17.422 3.52 -2.857 1 97.88 350 ASP A O 1
ATOM 2713 N N . GLN A 1 351 ? 17.453 5.289 -1.495 1 98.44 351 GLN A N 1
ATOM 2714 C CA . GLN A 1 351 ? 18.344 4.609 -0.559 1 98.44 351 GLN A CA 1
ATOM 2715 C C . GLN A 1 351 ? 17.609 3.475 0.163 1 98.44 351 GLN A C 1
ATOM 2717 O O . GLN A 1 351 ? 18.219 2.457 0.498 1 98.44 351 GLN A O 1
ATOM 2722 N N . THR A 1 352 ? 16.344 3.643 0.455 1 98.56 352 THR A N 1
ATOM 2723 C CA . THR A 1 352 ? 15.578 2.529 1.008 1 98.56 352 THR A CA 1
ATOM 2724 C C . THR A 1 352 ? 15.602 1.335 0.057 1 98.56 352 THR A C 1
ATOM 2726 O O . THR A 1 352 ? 15.852 0.203 0.478 1 98.56 352 THR A O 1
ATOM 2729 N N . LEU A 1 353 ? 15.359 1.578 -1.23 1 97.44 353 LEU A N 1
ATOM 2730 C CA . LEU A 1 353 ? 15.359 0.498 -2.211 1 97.44 353 LEU A CA 1
ATOM 2731 C C . LEU A 1 353 ? 16.75 -0.106 -2.357 1 97.44 353 LEU A C 1
ATOM 2733 O O . LEU A 1 353 ? 16.891 -1.325 -2.469 1 97.44 353 LEU A O 1
ATOM 2737 N N . ARG A 1 354 ? 17.75 0.741 -2.42 1 97.5 354 ARG A N 1
ATOM 2738 C CA . ARG A 1 354 ? 19.125 0.236 -2.502 1 97.5 354 ARG A CA 1
ATOM 2739 C C . ARG A 1 354 ? 19.422 -0.741 -1.367 1 97.5 354 ARG A C 1
ATOM 2741 O O . ARG A 1 354 ? 19.906 -1.844 -1.604 1 97.5 354 ARG A O 1
ATOM 2748 N N . LEU A 1 355 ? 19.078 -0.34 -0.152 1 98.38 355 LEU A N 1
ATOM 2749 C CA . LEU A 1 355 ? 19.438 -1.114 1.034 1 98.38 355 LEU A CA 1
ATOM 2750 C C . LEU A 1 355 ? 18.547 -2.348 1.159 1 98.38 355 LEU A C 1
ATOM 2752 O O . LEU A 1 355 ? 19 -3.398 1.621 1 98.38 355 LEU A O 1
ATOM 2756 N N . LEU A 1 356 ? 17.234 -2.23 0.769 1 97.88 356 LEU A N 1
ATOM 2757 C CA . LEU A 1 356 ? 16.406 -3.428 0.839 1 97.88 356 LEU A CA 1
ATOM 2758 C C . LEU A 1 356 ? 16.891 -4.484 -0.147 1 97.88 356 LEU A C 1
ATOM 2760 O O . LEU A 1 356 ? 16.781 -5.684 0.116 1 97.88 356 LEU A O 1
ATOM 2764 N N . ASN A 1 357 ? 17.5 -4.078 -1.292 1 96.38 357 ASN A N 1
ATOM 2765 C CA . ASN A 1 357 ? 18.047 -5.012 -2.273 1 96.38 357 ASN A CA 1
ATOM 2766 C C . ASN A 1 357 ? 19.359 -5.633 -1.79 1 96.38 357 ASN A C 1
ATOM 2768 O O . ASN A 1 357 ? 19.891 -6.539 -2.43 1 96.38 357 ASN A O 1
ATOM 2772 N N . ARG A 1 358 ? 19.844 -5.148 -0.676 1 97.06 358 ARG A N 1
ATOM 2773 C CA . ARG A 1 358 ? 20.984 -5.773 0.001 1 97.06 358 ARG A CA 1
ATOM 2774 C C . ARG A 1 358 ? 20.5 -6.691 1.123 1 97.06 358 ARG A C 1
ATOM 2776 O O . ARG A 1 358 ? 21.312 -7.32 1.803 1 97.06 358 ARG A O 1
ATOM 2783 N N . GLY A 1 359 ? 19.25 -6.699 1.346 1 97.19 359 GLY A N 1
ATOM 2784 C CA . GLY A 1 359 ? 18.672 -7.664 2.275 1 97.19 359 GLY A CA 1
ATOM 2785 C C . GLY A 1 359 ? 18.25 -7.043 3.59 1 97.19 359 GLY A C 1
ATOM 2786 O O . GLY A 1 359 ? 17.688 -7.723 4.453 1 97.19 359 GLY A O 1
ATOM 2787 N N . LEU A 1 360 ? 18.438 -5.738 3.781 1 98.25 360 LEU A N 1
ATOM 2788 C CA . LEU A 1 360 ? 18.047 -5.098 5.035 1 98.25 360 LEU A CA 1
ATOM 2789 C C . LEU A 1 360 ? 16.531 -4.938 5.121 1 98.25 360 LEU A C 1
ATOM 2791 O O . LEU A 1 360 ? 15.875 -4.664 4.117 1 98.25 360 LEU A O 1
ATOM 2795 N N . THR A 1 361 ? 16 -5.09 6.312 1 97.94 361 THR A N 1
ATOM 2796 C CA . THR A 1 361 ? 14.578 -4.91 6.562 1 97.94 361 THR A CA 1
ATOM 2797 C C . THR A 1 361 ? 14.266 -3.453 6.898 1 97.94 361 THR A C 1
ATOM 2799 O O . THR A 1 361 ? 15.18 -2.639 7.059 1 97.94 361 THR A O 1
ATOM 2802 N N . GLY A 1 362 ? 12.984 -3.078 6.941 1 98 362 GLY A N 1
ATOM 2803 C CA . GLY A 1 362 ? 12.539 -1.721 7.219 1 98 362 GLY A CA 1
ATOM 2804 C C . GLY A 1 362 ? 13.188 -1.121 8.453 1 98 362 GLY A C 1
ATOM 2805 O O . GLY A 1 362 ? 13.836 -0.076 8.375 1 98 362 GLY A O 1
ATOM 2806 N N . PRO A 1 363 ? 13.039 -1.79 9.617 1 98.19 363 PRO A N 1
ATOM 2807 C CA . PRO A 1 363 ? 13.641 -1.267 10.852 1 98.19 363 PRO A CA 1
ATOM 2808 C C . PRO A 1 363 ? 15.156 -1.147 10.758 1 98.19 363 PRO A C 1
ATOM 2810 O O . PRO A 1 363 ? 15.742 -0.188 11.273 1 98.19 363 PRO A O 1
ATOM 2813 N N . GLU A 1 364 ? 15.82 -2.072 10.07 1 98.56 364 GLU A N 1
ATOM 2814 C CA . GLU A 1 364 ? 17.266 -1.997 9.891 1 98.56 364 GLU A CA 1
ATOM 2815 C C . GLU A 1 364 ? 17.656 -0.788 9.047 1 98.56 364 GLU A C 1
ATOM 2817 O O . GLU A 1 364 ? 18.609 -0.07 9.375 1 98.56 364 GLU A O 1
ATOM 2822 N N . ILE A 1 365 ? 16.938 -0.572 7.957 1 98.69 365 ILE A N 1
ATOM 2823 C CA . ILE A 1 365 ? 17.219 0.54 7.059 1 98.69 365 ILE A CA 1
ATOM 2824 C C . ILE A 1 365 ? 16.984 1.863 7.777 1 98.69 365 ILE A C 1
ATOM 2826 O O . ILE A 1 365 ? 17.766 2.801 7.656 1 98.69 365 ILE A O 1
ATOM 2830 N N . ALA A 1 366 ? 15.852 1.932 8.531 1 98.38 366 ALA A N 1
ATOM 2831 C CA . ALA A 1 366 ? 15.508 3.145 9.266 1 98.38 366 ALA A CA 1
ATOM 2832 C C . ALA A 1 366 ? 16.625 3.525 10.242 1 98.38 366 ALA A C 1
ATOM 2834 O O . ALA A 1 366 ? 16.922 4.711 10.422 1 98.38 366 ALA A O 1
ATOM 2835 N N . GLU A 1 367 ? 17.188 2.537 10.875 1 97.75 367 GLU A N 1
ATOM 2836 C CA . GLU A 1 367 ? 18.25 2.773 11.844 1 97.75 367 GLU A CA 1
ATOM 2837 C C . GLU A 1 367 ? 19.547 3.18 11.148 1 97.75 367 GLU A C 1
ATOM 2839 O O . GLU A 1 367 ? 20.297 4.008 11.672 1 97.75 367 GLU A O 1
ATOM 2844 N N . ALA A 1 368 ? 19.797 2.686 9.953 1 97.12 368 ALA A N 1
ATOM 2845 C CA . ALA A 1 368 ? 21.062 2.879 9.25 1 97.12 368 ALA A CA 1
ATOM 2846 C C . ALA A 1 368 ? 21.047 4.16 8.422 1 97.12 368 ALA A C 1
ATOM 2848 O O . ALA A 1 368 ? 22.094 4.719 8.102 1 97.12 368 ALA A O 1
ATOM 2849 N N . MET A 1 369 ? 19.938 4.715 8.086 1 96.81 369 MET A N 1
ATOM 2850 C CA . MET A 1 369 ? 19.766 5.801 7.129 1 96.81 369 MET A CA 1
ATOM 2851 C C . MET A 1 369 ? 20.297 7.117 7.691 1 96.81 369 MET A C 1
ATOM 2853 O O . MET A 1 369 ? 20 7.477 8.828 1 96.81 369 MET A O 1
ATOM 2857 N N . ALA A 1 370 ? 21.141 7.719 6.949 1 95.31 370 ALA A N 1
ATOM 2858 C CA . ALA A 1 370 ? 21.578 9.094 7.207 1 95.31 370 ALA A CA 1
ATOM 2859 C C . ALA A 1 370 ? 21.297 9.992 6.004 1 95.31 370 ALA A C 1
ATOM 2861 O O . ALA A 1 370 ? 21.422 9.555 4.855 1 95.31 370 ALA A O 1
ATOM 2862 N N . LEU A 1 371 ? 20.891 11.195 6.23 1 97.12 371 LEU A N 1
ATOM 2863 C CA . LEU A 1 371 ? 20.672 12.148 5.148 1 97.12 371 LEU A CA 1
ATOM 2864 C C . LEU A 1 371 ? 21.984 12.828 4.754 1 97.12 371 LEU A C 1
ATOM 2866 O O . LEU A 1 371 ? 22.891 12.977 5.582 1 97.12 371 LEU A O 1
ATOM 2870 N N . PRO A 1 372 ? 22.062 13.203 3.449 1 96.94 372 PRO A N 1
ATOM 2871 C CA . PRO A 1 372 ? 23.188 14.07 3.094 1 96.94 372 PRO A CA 1
ATOM 2872 C C . PRO A 1 372 ? 23.234 15.352 3.934 1 96.94 372 PRO A C 1
ATOM 2874 O O . PRO A 1 372 ? 22.188 15.883 4.312 1 96.94 372 PRO A O 1
ATOM 2877 N N . PRO A 1 373 ? 24.438 15.859 4.188 1 95 373 PRO A N 1
ATOM 2878 C CA . PRO A 1 373 ? 24.594 17.031 5.047 1 95 373 PRO A CA 1
ATOM 2879 C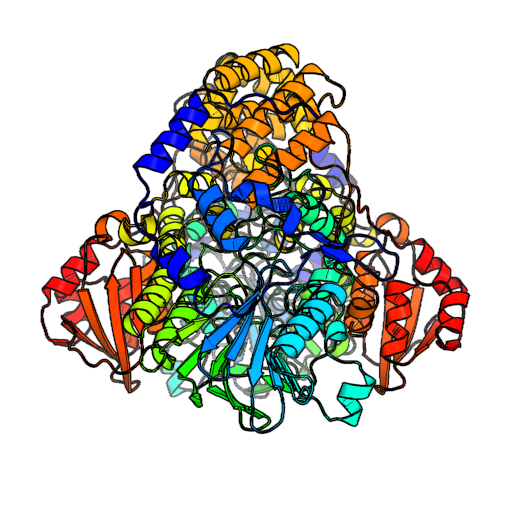 C . PRO A 1 373 ? 23.734 18.203 4.605 1 95 373 PRO A C 1
ATOM 2881 O O . PRO A 1 373 ? 23.141 18.891 5.445 1 95 373 PRO A O 1
ATOM 2884 N N . ALA A 1 374 ? 23.656 18.406 3.32 1 94.81 374 ALA A N 1
ATOM 2885 C CA . ALA A 1 374 ? 22.875 19.531 2.82 1 94.81 374 ALA A CA 1
ATOM 2886 C C . ALA A 1 374 ? 21.406 19.391 3.213 1 94.81 374 ALA A C 1
ATOM 2888 O O . ALA A 1 374 ? 20.734 20.391 3.521 1 94.81 374 ALA A O 1
ATOM 2889 N N . LEU A 1 375 ? 20.844 18.203 3.176 1 96.62 375 LEU A N 1
ATOM 2890 C CA . LEU A 1 375 ? 19.453 17.953 3.555 1 96.62 375 LEU A CA 1
ATOM 2891 C C . LEU A 1 375 ? 19.297 17.938 5.07 1 96.62 375 LEU A C 1
ATOM 2893 O O . LEU A 1 375 ? 18.312 18.453 5.605 1 96.62 375 LEU A O 1
ATOM 2897 N N . ASP A 1 376 ? 20.328 17.375 5.73 1 95 376 ASP A N 1
ATOM 2898 C CA . ASP A 1 376 ? 20.281 17.266 7.184 1 95 376 ASP A CA 1
ATOM 2899 C C . ASP A 1 376 ? 20.281 18.641 7.848 1 95 376 ASP A C 1
ATOM 2901 O O . ASP A 1 376 ? 19.703 18.812 8.922 1 95 376 ASP A O 1
ATOM 2905 N N . ARG A 1 377 ? 20.875 19.594 7.211 1 94.19 377 ARG A N 1
ATOM 2906 C CA . ARG A 1 377 ? 21.016 20.922 7.797 1 94.19 377 ARG A CA 1
ATOM 2907 C C . ARG A 1 377 ? 19.875 21.844 7.375 1 94.19 377 ARG A C 1
ATOM 2909 O O . ARG A 1 377 ? 19.734 22.938 7.918 1 94.19 377 ARG A O 1
ATOM 2916 N N . ALA A 1 378 ? 19.094 21.422 6.457 1 97 378 ALA A N 1
ATOM 2917 C CA . ALA A 1 378 ? 17.984 22.234 6.004 1 97 378 ALA A CA 1
ATOM 2918 C C . ALA A 1 378 ? 16.781 22.094 6.941 1 97 378 ALA A C 1
ATOM 2920 O O . ALA A 1 378 ? 16.266 20.984 7.141 1 97 378 ALA A O 1
ATOM 2921 N N . TRP A 1 379 ? 16.297 23.234 7.523 1 98.12 379 TRP A N 1
ATOM 2922 C CA . TRP A 1 379 ? 15.156 23.203 8.445 1 98.12 379 TRP A CA 1
ATOM 2923 C C . TRP A 1 379 ? 13.93 22.594 7.777 1 98.12 379 TRP A C 1
ATOM 2925 O O . TRP A 1 379 ? 13.172 21.859 8.414 1 98.12 379 TRP A O 1
ATOM 2935 N N . SER A 1 380 ? 13.742 22.859 6.453 1 98 380 SER A N 1
ATOM 2936 C CA . SER A 1 380 ? 12.547 22.438 5.734 1 98 380 SER A CA 1
ATOM 2937 C C . SER A 1 380 ? 12.578 20.938 5.457 1 98 380 SER A C 1
ATOM 2939 O O . SER A 1 380 ? 11.57 20.359 5.051 1 98 380 SER A O 1
ATOM 2941 N N . ALA A 1 381 ? 13.703 20.25 5.699 1 97.81 381 ALA A N 1
ATOM 2942 C CA . ALA A 1 381 ? 13.836 18.828 5.43 1 97.81 381 ALA A CA 1
ATOM 2943 C C . ALA A 1 381 ? 13.797 18.016 6.727 1 97.81 381 ALA A C 1
ATOM 2945 O O . ALA A 1 381 ? 13.859 16.797 6.699 1 97.81 381 ALA A O 1
ATOM 2946 N N . ARG A 1 382 ? 13.688 18.75 7.883 1 97.81 382 ARG A N 1
ATOM 2947 C CA . ARG A 1 382 ? 13.617 18.047 9.172 1 97.81 382 ARG A CA 1
ATOM 2948 C C . ARG A 1 382 ? 12.297 17.297 9.312 1 97.81 382 ARG A C 1
ATOM 2950 O O . ARG A 1 382 ? 11.273 17.719 8.758 1 97.81 382 ARG A O 1
ATOM 2957 N N . GLY A 1 383 ? 12.336 16.266 10.094 1 97.75 383 GLY A N 1
ATOM 2958 C CA . GLY A 1 383 ? 11.188 15.383 10.242 1 97.75 383 GLY A CA 1
ATOM 2959 C C . GLY A 1 383 ? 10.242 15.812 11.344 1 97.75 383 GLY A C 1
ATOM 2960 O O . GLY A 1 383 ? 10.055 15.086 12.328 1 97.75 383 GLY A O 1
ATOM 2961 N N . TYR A 1 384 ? 9.492 16.922 11.18 1 98.56 384 TYR A N 1
ATOM 2962 C CA . TYR A 1 384 ? 8.602 17.438 12.211 1 98.56 384 TYR A CA 1
ATOM 2963 C C . TYR A 1 384 ? 7.25 16.719 12.164 1 98.56 384 TYR A C 1
ATOM 2965 O O . TYR A 1 384 ? 6.582 16.578 13.188 1 98.56 384 TYR A O 1
ATOM 2973 N N . TYR A 1 385 ? 6.762 16.391 10.945 1 98.44 385 TYR A N 1
ATOM 2974 C CA . TYR A 1 385 ? 5.477 15.734 10.719 1 98.44 385 TYR A CA 1
ATOM 2975 C C . TYR A 1 385 ? 5.672 14.273 10.344 1 98.44 385 TYR A C 1
ATOM 2977 O O . TYR A 1 385 ? 5.137 13.375 11 1 98.44 385 TYR A O 1
ATOM 2985 N N . GLY A 1 386 ? 6.398 14.055 9.289 1 97.88 386 GLY A N 1
ATOM 2986 C CA . GLY A 1 386 ? 7 12.758 9.023 1 97.88 386 GLY A CA 1
ATOM 2987 C C . GLY A 1 386 ? 8.375 12.594 9.641 1 97.88 386 GLY A C 1
ATOM 2988 O O . GLY A 1 386 ? 8.945 13.562 10.164 1 97.88 386 GLY A O 1
ATOM 2989 N N . SER A 1 387 ? 8.883 11.414 9.742 1 97.38 387 SER A N 1
ATOM 2990 C CA . SER A 1 387 ? 10.234 11.141 10.227 1 97.38 387 SER A CA 1
ATOM 2991 C C . SER A 1 387 ? 10.984 10.203 9.281 1 97.38 387 SER A C 1
ATOM 2993 O O . SER A 1 387 ? 10.367 9.484 8.492 1 97.38 387 SER A O 1
ATOM 2995 N N . LEU A 1 388 ? 12.266 10.32 9.352 1 97.5 388 LEU A N 1
ATOM 2996 C CA . LEU A 1 388 ? 13.086 9.391 8.578 1 97.5 388 LEU A CA 1
ATOM 2997 C C . LEU A 1 388 ? 12.734 7.945 8.922 1 97.5 388 LEU A C 1
ATOM 2999 O O . LEU A 1 388 ? 12.562 7.113 8.031 1 97.5 388 LEU A O 1
ATOM 3003 N N . SER A 1 389 ? 12.531 7.645 10.164 1 97.94 389 SER A N 1
ATOM 3004 C CA . SER A 1 389 ? 12.312 6.285 10.656 1 97.94 389 SER A CA 1
ATOM 3005 C C . SER A 1 389 ? 11.016 5.699 10.102 1 97.94 389 SER A C 1
ATOM 3007 O O . SER A 1 389 ? 11.039 4.676 9.414 1 97.94 389 SER A O 1
ATOM 3009 N N . HIS A 1 390 ? 9.875 6.301 10.406 1 98 390 HIS A N 1
ATOM 3010 C CA . HIS A 1 390 ? 8.633 5.641 10.016 1 98 390 HIS A CA 1
ATOM 3011 C C . HIS A 1 390 ? 8.367 5.805 8.523 1 98 390 HIS A C 1
ATOM 3013 O O . HIS A 1 390 ? 7.613 5.027 7.938 1 98 390 HIS A O 1
ATOM 3019 N N . ASN A 1 391 ? 8.977 6.852 7.832 1 98.62 391 ASN A N 1
ATOM 3020 C CA . ASN A 1 391 ? 8.836 6.965 6.383 1 98.62 391 ASN A CA 1
ATOM 3021 C C . ASN A 1 391 ? 9.633 5.887 5.656 1 98.62 391 ASN A C 1
ATOM 3023 O O . ASN A 1 391 ? 9.18 5.355 4.641 1 98.62 391 ASN A O 1
ATOM 3027 N N . VAL A 1 392 ? 10.852 5.594 6.152 1 98.69 392 VAL A N 1
ATOM 3028 C CA . VAL A 1 392 ? 11.641 4.504 5.586 1 98.69 392 VAL A CA 1
ATOM 3029 C C . VAL A 1 392 ? 10.867 3.191 5.711 1 98.69 392 VAL A C 1
ATOM 3031 O O . VAL A 1 392 ? 10.781 2.418 4.754 1 98.69 392 VAL A O 1
ATOM 3034 N N . LYS A 1 393 ? 10.289 2.912 6.863 1 98.62 393 LYS A N 1
ATOM 3035 C CA . LYS A 1 393 ? 9.5 1.698 7.074 1 98.62 393 LYS A CA 1
ATOM 3036 C C . LYS A 1 393 ? 8.289 1.658 6.145 1 98.62 393 LYS A C 1
ATOM 3038 O O . LYS A 1 393 ? 7.902 0.589 5.668 1 98.62 393 LYS A O 1
ATOM 3043 N N . ALA A 1 394 ? 7.734 2.832 5.906 1 98.5 394 ALA A N 1
ATOM 3044 C CA . ALA A 1 394 ? 6.594 2.928 4.996 1 98.5 394 ALA A CA 1
ATOM 3045 C C . ALA A 1 394 ? 7.004 2.58 3.568 1 98.5 394 ALA A C 1
ATOM 3047 O O . ALA A 1 394 ? 6.289 1.849 2.873 1 98.5 394 ALA A O 1
ATOM 3048 N N . ILE A 1 395 ? 8.125 3.129 3.111 1 98.25 395 ILE A N 1
ATOM 3049 C CA . ILE A 1 395 ? 8.609 2.85 1.765 1 98.25 395 ILE A CA 1
ATOM 3050 C C . ILE A 1 395 ? 8.93 1.362 1.63 1 98.25 395 ILE A C 1
ATOM 3052 O O . ILE A 1 395 ? 8.57 0.731 0.634 1 98.25 395 ILE A O 1
ATOM 3056 N N . TYR A 1 396 ? 9.617 0.792 2.615 1 98.19 396 TYR A N 1
ATOM 3057 C CA . TYR A 1 396 ? 9.883 -0.642 2.609 1 98.19 396 TYR A CA 1
ATOM 3058 C C . TYR A 1 396 ? 8.594 -1.436 2.473 1 98.19 396 TYR A C 1
ATOM 3060 O O . TYR A 1 396 ? 8.492 -2.34 1.638 1 98.19 396 TYR A O 1
ATOM 3068 N N . GLN A 1 397 ? 7.676 -1.058 3.299 1 97.69 397 GLN A N 1
ATOM 3069 C CA . GLN A 1 397 ? 6.402 -1.769 3.303 1 97.69 397 GLN A CA 1
ATOM 3070 C C . GLN A 1 397 ? 5.719 -1.676 1.941 1 97.69 397 GLN A C 1
ATOM 3072 O O . GLN A 1 397 ? 5.082 -2.633 1.495 1 97.69 397 GLN A O 1
ATOM 3077 N N . ARG A 1 398 ? 5.75 -0.536 1.344 1 96.31 398 ARG A N 1
ATOM 3078 C CA . ARG A 1 398 ? 5.102 -0.365 0.048 1 96.31 398 ARG A CA 1
ATOM 3079 C C . ARG A 1 398 ? 5.633 -1.369 -0.968 1 96.31 398 ARG A C 1
ATOM 3081 O O . ARG A 1 398 ? 4.867 -1.93 -1.755 1 96.31 398 ARG A O 1
ATOM 3088 N N . TYR A 1 399 ? 6.906 -1.645 -0.96 1 95.75 399 TYR A N 1
ATOM 3089 C CA . TYR A 1 399 ? 7.523 -2.48 -1.983 1 95.75 399 TYR A CA 1
ATOM 3090 C C . TYR A 1 399 ? 7.531 -3.943 -1.56 1 95.75 399 TYR A C 1
ATOM 3092 O O . TYR A 1 399 ? 7.488 -4.844 -2.404 1 95.75 399 TYR A O 1
ATOM 3100 N N . MET A 1 400 ? 7.59 -4.18 -0.215 1 96.81 400 MET A N 1
ATOM 3101 C CA . MET A 1 400 ? 7.891 -5.547 0.209 1 96.81 400 MET A CA 1
ATOM 3102 C C . MET A 1 400 ? 6.77 -6.105 1.076 1 96.81 400 MET A C 1
ATOM 3104 O O . MET A 1 400 ? 6.672 -7.32 1.269 1 96.81 400 MET A O 1
ATOM 3108 N N . GLY A 1 401 ? 5.906 -5.234 1.659 1 96.56 401 GLY A N 1
ATOM 3109 C CA . GLY A 1 401 ? 4.816 -5.691 2.512 1 96.56 401 GLY A CA 1
ATOM 3110 C C . GLY A 1 401 ? 5.199 -5.762 3.979 1 96.56 401 GLY A C 1
ATOM 3111 O O . GLY A 1 401 ? 6.312 -5.391 4.355 1 96.56 401 GLY A O 1
ATOM 3112 N N . TRP A 1 402 ? 4.207 -6.215 4.801 1 96.88 402 TRP A N 1
ATOM 3113 C CA . TRP A 1 402 ? 4.402 -6.301 6.242 1 96.88 402 TRP A CA 1
ATOM 3114 C C . TRP A 1 402 ? 5.375 -7.422 6.594 1 96.88 402 TRP A C 1
ATOM 3116 O O . TRP A 1 402 ? 6.062 -7.355 7.617 1 96.88 402 TRP A O 1
ATOM 3126 N N . PHE A 1 403 ? 5.398 -8.492 5.793 1 98 403 PHE A N 1
ATOM 3127 C CA . PHE A 1 403 ? 6.227 -9.672 6.023 1 98 403 PHE A CA 1
ATOM 3128 C C . PHE A 1 403 ? 7.668 -9.414 5.602 1 98 403 PHE A C 1
ATOM 3130 O O . PHE A 1 403 ? 7.918 -8.938 4.492 1 98 403 PHE A O 1
ATOM 3137 N N . ASP A 1 404 ? 8.656 -9.773 6.422 1 97.38 404 ASP A N 1
ATOM 3138 C CA . ASP A 1 404 ? 10.039 -9.406 6.148 1 97.38 404 ASP A CA 1
ATOM 3139 C C . ASP A 1 404 ? 10.805 -10.586 5.551 1 97.38 404 ASP A C 1
ATOM 3141 O O . ASP A 1 404 ? 12.031 -10.516 5.383 1 97.38 404 ASP A O 1
ATOM 3145 N N . GLY A 1 405 ? 10.133 -11.742 5.285 1 97.62 405 GLY A N 1
ATOM 3146 C CA . GLY A 1 405 ? 10.766 -12.883 4.652 1 97.62 405 GLY A CA 1
ATOM 3147 C C . GLY A 1 405 ? 11.195 -13.953 5.641 1 97.62 405 GLY A C 1
ATOM 3148 O O . GLY A 1 405 ? 11.438 -15.094 5.262 1 97.62 405 GLY A O 1
ATOM 3149 N N . ASN A 1 406 ? 11.336 -13.57 6.938 1 98.62 406 ASN A N 1
ATOM 3150 C CA . ASN A 1 406 ? 11.727 -14.516 7.973 1 98.62 406 ASN A CA 1
ATOM 3151 C C . ASN A 1 406 ? 10.555 -15.375 8.422 1 98.62 406 ASN A C 1
ATOM 3153 O O . ASN A 1 406 ? 9.594 -14.867 9.008 1 98.62 406 ASN A O 1
ATOM 3157 N N . PRO A 1 407 ? 10.617 -16.734 8.258 1 98.56 407 PRO A N 1
ATOM 3158 C CA . PRO A 1 407 ? 9.477 -17.609 8.555 1 98.56 407 PRO A CA 1
ATOM 3159 C C . PRO A 1 407 ? 9.016 -17.5 10.008 1 98.56 407 PRO A C 1
ATOM 3161 O O . PRO A 1 407 ? 7.84 -17.734 10.297 1 98.56 407 PRO A O 1
ATOM 3164 N N . SER A 1 408 ? 9.906 -17.109 10.898 1 98.75 408 SER A N 1
ATOM 3165 C CA . SER A 1 408 ? 9.547 -16.984 12.312 1 98.75 408 SER A CA 1
ATOM 3166 C C . SER A 1 408 ? 8.523 -15.883 12.531 1 98.75 408 SER A C 1
ATOM 3168 O O . SER A 1 408 ? 7.852 -15.852 13.562 1 98.75 408 SER A O 1
ATOM 3170 N N . HIS A 1 409 ? 8.406 -15.008 11.602 1 98.25 409 HIS A N 1
ATOM 3171 C CA . HIS A 1 409 ? 7.516 -13.867 11.75 1 98.25 409 HIS A CA 1
ATOM 3172 C C . HIS A 1 409 ? 6.219 -14.07 10.969 1 98.25 409 HIS A C 1
ATOM 3174 O O . HIS A 1 409 ? 5.344 -13.195 10.977 1 98.25 409 HIS A O 1
ATOM 3180 N N . LEU A 1 410 ? 6.031 -15.188 10.289 1 98.12 410 LEU A N 1
ATOM 3181 C CA . LEU A 1 410 ? 4.918 -15.438 9.383 1 98.12 410 LEU A CA 1
ATOM 3182 C C . LEU A 1 410 ? 3.619 -15.633 10.156 1 98.12 410 LEU A C 1
ATOM 3184 O O . LEU A 1 410 ? 2.562 -15.156 9.742 1 98.12 410 LEU A O 1
ATOM 3188 N N . TRP A 1 411 ? 3.697 -16.281 11.297 1 98.19 411 TRP A N 1
ATOM 3189 C CA . TRP A 1 411 ? 2.512 -16.656 12.062 1 98.19 411 TRP A CA 1
ATOM 3190 C C . TRP A 1 411 ? 2.75 -16.469 13.555 1 98.19 411 TRP A C 1
ATOM 3192 O O . TRP A 1 411 ? 2.637 -17.422 14.336 1 98.19 411 TRP A O 1
ATOM 3202 N N . GLU A 1 412 ? 2.975 -15.297 14 1 98 412 GLU A N 1
ATOM 3203 C CA . GLU A 1 412 ? 3.168 -14.953 15.406 1 98 412 GLU A CA 1
ATOM 3204 C C . GLU A 1 412 ? 1.839 -14.914 16.156 1 98 412 GLU A C 1
ATOM 3206 O O . GLU A 1 412 ? 0.789 -14.672 15.555 1 98 412 GLU A O 1
ATOM 3211 N N . HIS A 1 413 ? 1.881 -15.203 17.438 1 98.44 413 HIS A N 1
ATOM 3212 C CA . HIS A 1 413 ? 0.684 -15.086 18.266 1 98.44 413 HIS A CA 1
ATOM 3213 C C . HIS A 1 413 ? 0.208 -13.641 18.359 1 98.44 413 HIS A C 1
ATOM 3215 O O . HIS A 1 413 ? 1.002 -12.711 18.188 1 98.44 413 HIS A O 1
ATOM 3221 N N . PRO A 1 414 ? -1.102 -13.406 18.562 1 97.88 414 PRO A N 1
ATOM 3222 C CA . PRO A 1 414 ? -1.592 -12.039 18.75 1 97.88 414 PRO A CA 1
ATOM 3223 C C . PRO A 1 414 ? -1.04 -11.383 20.016 1 97.88 414 PRO A C 1
ATOM 3225 O O . PRO A 1 414 ? -0.448 -12.062 20.859 1 97.88 414 PRO A O 1
ATOM 3228 N N . PRO A 1 415 ? -1.229 -10.133 20.203 1 97.44 415 PRO A N 1
ATOM 3229 C CA . PRO A 1 415 ? -0.515 -9.336 21.203 1 97.44 415 PRO A CA 1
ATOM 3230 C C . PRO A 1 415 ? -0.71 -9.852 22.625 1 97.44 415 PRO A C 1
ATOM 3232 O O . PRO A 1 415 ? 0.265 -10.023 23.359 1 97.44 415 PRO A O 1
ATOM 3235 N N . VAL A 1 416 ? -1.925 -10.195 23.078 1 98.5 416 VAL A N 1
ATOM 3236 C CA . VAL A 1 416 ? -2.178 -10.602 24.453 1 98.5 416 VAL A CA 1
ATOM 3237 C C . VAL A 1 416 ? -1.53 -11.961 24.719 1 98.5 416 VAL A C 1
ATOM 3239 O O . VAL A 1 416 ? -0.852 -12.148 25.734 1 98.5 416 VAL A O 1
ATOM 3242 N N . ASP A 1 417 ? -1.728 -12.945 23.797 1 98.56 417 ASP A N 1
ATOM 3243 C CA . ASP A 1 417 ? -1.146 -14.273 23.938 1 98.56 417 ASP A CA 1
ATOM 3244 C C . ASP A 1 417 ? 0.379 -14.219 23.906 1 98.56 417 ASP A C 1
ATOM 3246 O O . ASP A 1 417 ? 1.049 -14.906 24.672 1 98.56 417 ASP A O 1
ATOM 3250 N N . ARG A 1 418 ? 0.873 -13.406 23.047 1 98.12 418 ARG A N 1
ATOM 3251 C CA . ARG A 1 418 ? 2.314 -13.211 22.922 1 98.12 418 ARG A CA 1
ATOM 3252 C C . ARG A 1 418 ? 2.889 -12.602 24.203 1 98.12 418 ARG A C 1
ATOM 3254 O O . ARG A 1 418 ? 3.924 -13.047 24.703 1 98.12 418 ARG A O 1
ATOM 3261 N N . ALA A 1 419 ? 2.219 -11.586 24.703 1 98.69 419 ALA A N 1
ATOM 3262 C CA . ALA A 1 419 ? 2.633 -10.883 25.922 1 98.69 419 ALA A CA 1
ATOM 3263 C C . ALA A 1 419 ? 2.719 -11.844 27.109 1 98.69 419 ALA A C 1
ATOM 3265 O O . ALA A 1 419 ? 3.699 -11.828 27.859 1 98.69 419 ALA A O 1
ATOM 3266 N N . ARG A 1 420 ? 1.712 -12.672 27.266 1 98.69 420 ARG A N 1
ATOM 3267 C CA . ARG A 1 420 ? 1.687 -13.641 28.359 1 98.69 420 ARG A CA 1
ATOM 3268 C C . ARG A 1 420 ? 2.873 -14.594 28.266 1 98.69 420 ARG A C 1
ATOM 3270 O O . ARG A 1 420 ? 3.482 -14.93 29.297 1 98.69 420 ARG A O 1
ATOM 3277 N N . ARG A 1 421 ? 3.236 -14.977 27.109 1 98.56 421 ARG A N 1
ATOM 3278 C CA . ARG A 1 421 ? 4.328 -15.914 26.891 1 98.56 421 ARG A CA 1
ATOM 3279 C C . ARG A 1 421 ? 5.676 -15.273 27.203 1 98.56 421 ARG A C 1
ATOM 3281 O O . ARG A 1 421 ? 6.559 -15.906 27.781 1 98.56 421 ARG A O 1
ATOM 3288 N N . TYR A 1 422 ? 5.871 -14.031 26.797 1 98.5 422 TYR A N 1
ATOM 3289 C CA . TYR A 1 422 ? 7.117 -13.328 27.078 1 98.5 422 TYR A CA 1
ATOM 3290 C C . TYR A 1 422 ? 7.285 -13.102 28.578 1 98.5 422 TYR A C 1
ATOM 3292 O O . TYR A 1 422 ? 8.391 -13.219 29.109 1 98.5 422 TYR A O 1
ATOM 3300 N N . VAL A 1 423 ? 6.172 -12.719 29.234 1 98.56 423 VAL A N 1
ATOM 3301 C CA . VAL A 1 423 ? 6.223 -12.5 30.672 1 98.56 423 VAL A CA 1
ATOM 3302 C C . VAL A 1 423 ? 6.629 -13.797 31.375 1 98.56 423 VAL A C 1
ATOM 3304 O O . VAL A 1 423 ? 7.465 -13.781 32.281 1 98.56 423 VAL A O 1
ATOM 3307 N N . LYS A 1 424 ? 6.059 -14.883 30.922 1 98.06 424 LYS A N 1
ATOM 3308 C CA . LYS A 1 424 ? 6.418 -16.188 31.484 1 98.06 424 LYS A CA 1
ATOM 3309 C C . LYS A 1 424 ? 7.887 -16.516 31.219 1 98.06 424 LYS A C 1
ATOM 3311 O O . LYS A 1 424 ? 8.602 -16.953 32.125 1 98.06 424 LYS A O 1
ATOM 3316 N N . LEU A 1 425 ? 8.367 -16.266 30.016 1 97.75 425 LEU A N 1
ATOM 3317 C CA . LEU A 1 425 ? 9.742 -16.547 29.625 1 97.75 425 LEU A CA 1
ATOM 3318 C C . LEU A 1 425 ? 10.719 -15.758 30.484 1 97.75 425 LEU A C 1
ATOM 3320 O O . LEU A 1 425 ? 11.797 -16.25 30.812 1 97.75 425 LEU A O 1
ATOM 3324 N N . ALA A 1 426 ? 10.336 -14.531 30.828 1 97.75 426 ALA A N 1
ATOM 3325 C CA . ALA A 1 426 ? 11.211 -13.625 31.562 1 97.75 426 ALA A CA 1
ATOM 3326 C C . ALA A 1 426 ? 11.227 -13.961 33.062 1 97.75 426 ALA A C 1
ATOM 3328 O O . ALA A 1 426 ? 12.055 -13.438 33.812 1 97.75 426 ALA A O 1
ATOM 3329 N N . GLY A 1 427 ? 10.383 -14.812 33.469 1 97 427 GLY A N 1
ATOM 3330 C CA . GLY A 1 427 ? 10.328 -15.18 34.875 1 97 427 GLY A CA 1
ATOM 3331 C C . GLY A 1 427 ? 9.227 -14.484 35.656 1 97 427 GLY A C 1
ATOM 3332 O O . GLY A 1 427 ? 9.211 -14.492 36.875 1 97 427 GLY A O 1
ATOM 3333 N N . GLY A 1 428 ? 8.328 -13.812 34.938 1 97.88 428 GLY A N 1
ATOM 3334 C CA . GLY A 1 428 ? 7.188 -13.148 35.562 1 97.88 428 GLY A CA 1
ATOM 3335 C C . GLY A 1 428 ? 7.199 -11.648 35.375 1 97.88 428 GLY A C 1
ATOM 3336 O O . GLY A 1 428 ? 8.203 -11.07 34.938 1 97.88 428 GLY A O 1
ATOM 3337 N N . ALA A 1 429 ? 6.066 -11.008 35.688 1 98.56 429 ALA A N 1
ATOM 3338 C CA . ALA A 1 429 ? 5.887 -9.578 35.5 1 98.56 429 ALA A CA 1
ATOM 3339 C C . ALA A 1 429 ? 6.902 -8.781 36.312 1 98.56 429 ALA A C 1
ATOM 3341 O O . ALA A 1 429 ? 7.426 -7.766 35.844 1 98.56 429 ALA A O 1
ATOM 3342 N N . GLY A 1 430 ? 7.152 -9.203 37.5 1 98.12 430 GLY A N 1
ATOM 3343 C CA . GLY A 1 430 ? 8.102 -8.508 38.344 1 98.12 430 GLY A CA 1
ATOM 3344 C C . GLY A 1 430 ? 9.492 -8.43 37.75 1 98.12 430 GLY A C 1
ATOM 3345 O O . GLY A 1 430 ? 10.148 -7.387 37.812 1 98.12 430 GLY A O 1
ATOM 3346 N N . GLN A 1 431 ? 9.953 -9.516 37.188 1 97.69 431 GLN A N 1
ATOM 3347 C CA . GLN A 1 431 ? 11.266 -9.555 36.562 1 97.69 431 GLN A CA 1
ATOM 3348 C C . GLN A 1 431 ? 11.32 -8.641 35.344 1 97.69 431 GLN A C 1
ATOM 3350 O O . GLN A 1 431 ? 12.344 -8.008 35.094 1 97.69 431 GLN A O 1
ATOM 3355 N N . VAL A 1 432 ? 10.25 -8.641 34.625 1 98.62 432 VAL A N 1
ATOM 3356 C CA . VAL A 1 432 ? 10.188 -7.762 33.438 1 98.62 432 VAL A CA 1
ATOM 3357 C C . VAL A 1 432 ? 10.258 -6.301 33.906 1 98.62 432 VAL A C 1
ATOM 3359 O O . VAL A 1 432 ? 10.984 -5.5 33.312 1 98.62 432 VAL A O 1
ATOM 3362 N N . VAL A 1 433 ? 9.516 -5.965 34.938 1 98.75 433 VAL A N 1
ATOM 3363 C CA . VAL A 1 433 ? 9.484 -4.598 35.438 1 98.75 433 VAL A CA 1
ATOM 3364 C C . VAL A 1 433 ? 10.875 -4.203 35.938 1 98.75 433 VAL A C 1
ATOM 3366 O O . VAL A 1 433 ? 11.328 -3.08 35.719 1 98.75 433 VAL A O 1
ATOM 3369 N N . ASP A 1 434 ? 11.562 -5.098 36.594 1 98.19 434 ASP A N 1
ATOM 3370 C CA . ASP A 1 434 ? 12.922 -4.836 37.031 1 98.19 434 ASP A CA 1
ATOM 3371 C C . ASP A 1 434 ? 13.852 -4.562 35.875 1 98.19 434 ASP A C 1
ATOM 3373 O O . ASP A 1 434 ? 14.656 -3.625 35.906 1 98.19 434 ASP A O 1
ATOM 3377 N N . GLY A 1 435 ? 13.75 -5.426 34.875 1 98.06 435 GLY A N 1
ATOM 3378 C CA . GLY A 1 435 ? 14.531 -5.207 33.688 1 98.06 435 GLY A CA 1
ATOM 3379 C C . GLY A 1 435 ? 14.227 -3.887 33 1 98.06 435 GLY A C 1
ATOM 3380 O O . GLY A 1 435 ? 15.133 -3.225 32.469 1 98.06 435 GLY A O 1
ATOM 3381 N N . ALA A 1 436 ? 12.961 -3.543 33 1 98.75 436 ALA A N 1
ATOM 3382 C CA . ALA A 1 436 ? 12.539 -2.283 32.375 1 98.75 436 ALA A CA 1
ATOM 3383 C C . ALA A 1 436 ? 13.094 -1.091 33.156 1 98.75 436 ALA A C 1
ATOM 3385 O O . ALA A 1 436 ? 13.445 -0.068 32.562 1 98.75 436 ALA A O 1
ATOM 3386 N N . ARG A 1 437 ? 13.062 -1.188 34.438 1 98.5 437 ARG A N 1
ATOM 3387 C CA . ARG A 1 437 ? 13.633 -0.13 35.281 1 98.5 437 ARG A CA 1
ATOM 3388 C C . ARG A 1 437 ? 15.109 0.074 34.969 1 98.5 437 ARG A C 1
ATOM 3390 O O . ARG A 1 437 ? 15.586 1.209 34.938 1 98.5 437 ARG A O 1
ATOM 3397 N N . GLU A 1 438 ? 15.82 -1.01 34.844 1 98.31 438 GLU A N 1
ATOM 3398 C CA . GLU A 1 438 ? 17.234 -0.93 34.469 1 98.31 438 GLU A CA 1
ATOM 3399 C C . GLU A 1 438 ? 17.406 -0.237 33.094 1 98.31 438 GLU A C 1
ATOM 3401 O O . GLU A 1 438 ? 18.281 0.617 32.938 1 98.31 438 GLU A O 1
ATOM 3406 N N . ALA A 1 439 ? 16.609 -0.621 32.156 1 98.75 439 ALA A N 1
ATOM 3407 C CA . ALA A 1 439 ? 16.656 -0.003 30.844 1 98.75 439 ALA A CA 1
ATOM 3408 C C . ALA A 1 439 ? 16.344 1.488 30.938 1 98.75 439 ALA A C 1
ATOM 3410 O O . ALA A 1 439 ? 17.016 2.307 30.297 1 98.75 439 ALA A O 1
ATOM 3411 N N . PHE A 1 440 ? 15.32 1.817 31.719 1 98.44 440 PHE A N 1
ATOM 3412 C CA . PHE A 1 440 ? 14.906 3.201 31.922 1 98.44 440 PHE A CA 1
ATOM 3413 C C . PHE A 1 440 ? 16.047 4.027 32.5 1 98.44 440 PHE A C 1
ATOM 3415 O O . PHE A 1 440 ? 16.359 5.105 32 1 98.44 440 PHE A O 1
ATOM 3422 N N . GLU A 1 441 ? 16.625 3.518 33.5 1 97.75 441 GLU A N 1
ATOM 3423 C CA . GLU A 1 441 ? 17.719 4.215 34.188 1 97.75 441 GLU A CA 1
ATOM 3424 C C . GLU A 1 441 ? 18.938 4.344 33.281 1 97.75 441 GLU A C 1
ATOM 3426 O O . GLU A 1 441 ? 19.672 5.328 33.375 1 97.75 441 GLU A O 1
ATOM 3431 N N . GLY A 1 442 ? 19.125 3.4 32.438 1 97.75 442 GLY A N 1
ATOM 3432 C CA . GLY A 1 442 ? 20.25 3.414 31.5 1 97.75 442 GLY A CA 1
ATOM 3433 C C . GLY A 1 442 ? 19.969 4.195 30.234 1 97.75 442 GLY A C 1
ATOM 3434 O O . GLY A 1 442 ? 20.844 4.359 29.391 1 97.75 442 GLY A O 1
ATOM 3435 N N . GLY A 1 443 ? 18.797 4.664 30.031 1 97.81 443 GLY A N 1
ATOM 3436 C CA . GLY A 1 443 ? 18.438 5.5 28.891 1 97.81 443 GLY A CA 1
ATOM 3437 C C . GLY A 1 443 ? 17.938 4.707 27.703 1 97.81 443 GLY A C 1
ATOM 3438 O O . GLY A 1 443 ? 17.734 5.262 26.625 1 97.81 443 GLY A O 1
ATOM 3439 N N . ASP A 1 444 ? 17.797 3.428 27.844 1 98.5 444 ASP A N 1
ATOM 3440 C CA . ASP A 1 444 ? 17.234 2.604 26.781 1 98.5 444 ASP A CA 1
ATOM 3441 C C . ASP A 1 444 ? 15.711 2.578 26.859 1 98.5 444 ASP A C 1
ATOM 3443 O O . ASP A 1 444 ? 15.117 1.524 27.078 1 98.5 444 ASP A O 1
ATOM 3447 N N . PHE A 1 445 ? 15.07 3.676 26.578 1 98.81 445 PHE A N 1
ATOM 3448 C CA . PHE A 1 445 ? 13.633 3.873 26.719 1 98.81 445 PHE A CA 1
ATOM 3449 C C . PHE A 1 445 ? 12.859 3.039 25.703 1 98.81 445 PHE A C 1
ATOM 3451 O O . PHE A 1 445 ? 11.75 2.584 25.984 1 98.81 445 PHE A O 1
ATOM 3458 N N . ARG A 1 446 ? 13.453 2.822 24.484 1 98.69 446 ARG A N 1
ATOM 3459 C CA . ARG A 1 446 ? 12.82 1.987 23.469 1 98.69 446 ARG A CA 1
ATOM 3460 C C . ARG A 1 446 ? 12.555 0.583 24 1 98.69 446 ARG A C 1
ATOM 3462 O O . ARG A 1 446 ? 11.445 0.055 23.844 1 98.69 446 ARG A O 1
ATOM 3469 N N . TRP A 1 447 ? 13.578 0.022 24.609 1 98.81 447 TRP A N 1
ATOM 3470 C CA . TRP A 1 447 ? 13.492 -1.33 25.141 1 98.81 447 TRP A CA 1
ATOM 3471 C C . TRP A 1 447 ? 12.547 -1.375 26.344 1 98.81 447 TRP A C 1
ATOM 3473 O O . TRP A 1 447 ? 11.742 -2.299 26.469 1 98.81 447 TRP A O 1
ATOM 3483 N N . ALA A 1 448 ? 12.641 -0.364 27.234 1 98.88 448 ALA A N 1
ATOM 3484 C CA . ALA A 1 448 ? 11.742 -0.283 28.375 1 98.88 448 ALA A CA 1
ATOM 3485 C C . ALA A 1 448 ? 10.281 -0.286 27.922 1 98.88 448 ALA A C 1
ATOM 3487 O O . ALA A 1 448 ? 9.453 -1.008 28.484 1 98.88 448 ALA A O 1
ATOM 3488 N N . ALA A 1 449 ? 9.969 0.537 26.906 1 98.94 449 ALA A N 1
ATOM 3489 C CA . ALA A 1 449 ? 8.609 0.616 26.391 1 98.94 449 ALA A CA 1
ATOM 3490 C C . ALA A 1 449 ? 8.133 -0.744 25.875 1 98.94 449 ALA A C 1
ATOM 3492 O O . ALA A 1 449 ? 7 -1.151 26.141 1 98.94 449 ALA A O 1
ATOM 3493 N N . GLU A 1 450 ? 8.992 -1.44 25.172 1 98.75 450 GLU A N 1
ATOM 3494 C CA . GLU A 1 450 ? 8.625 -2.715 24.562 1 98.75 450 GLU A CA 1
ATOM 3495 C C . GLU A 1 450 ? 8.289 -3.758 25.625 1 98.75 450 GLU A C 1
ATOM 3497 O O . GLU A 1 450 ? 7.238 -4.406 25.547 1 98.75 450 GLU A O 1
ATOM 3502 N N . ILE A 1 451 ? 9.125 -4.004 26.625 1 98.81 451 ILE A N 1
ATOM 3503 C CA . ILE A 1 451 ? 8.914 -5.121 27.531 1 98.81 451 ILE A CA 1
ATOM 3504 C C . ILE A 1 451 ? 7.848 -4.754 28.562 1 98.81 451 ILE A C 1
ATOM 3506 O O . ILE A 1 451 ? 7.109 -5.621 29.047 1 98.81 451 ILE A O 1
ATOM 3510 N N . LEU A 1 452 ? 7.703 -3.436 28.969 1 98.94 452 LEU A N 1
ATOM 3511 C CA . LEU A 1 452 ? 6.605 -3.025 29.828 1 98.94 452 LEU A CA 1
ATOM 3512 C C . LEU A 1 452 ? 5.258 -3.234 29.141 1 98.94 452 LEU A C 1
ATOM 3514 O O . LEU A 1 452 ? 4.266 -3.559 29.797 1 98.94 452 LEU A O 1
ATOM 3518 N N . ASN A 1 453 ? 5.242 -2.975 27.812 1 98.88 453 ASN A N 1
ATOM 3519 C CA . ASN A 1 453 ? 4.023 -3.227 27.062 1 98.88 453 ASN A CA 1
ATOM 3520 C C . ASN A 1 453 ? 3.582 -4.684 27.172 1 98.88 453 ASN A C 1
ATOM 3522 O O . ASN A 1 453 ? 2.385 -4.973 27.219 1 98.88 453 ASN A O 1
ATOM 3526 N N . HIS A 1 454 ? 4.52 -5.664 27.188 1 98.75 454 HIS A N 1
ATOM 3527 C CA . HIS A 1 454 ? 4.168 -7.062 27.391 1 98.75 454 HIS A CA 1
ATOM 3528 C C . HIS A 1 454 ? 3.447 -7.258 28.719 1 98.75 454 HIS A C 1
ATOM 3530 O O . HIS A 1 454 ? 2.459 -7.996 28.797 1 98.75 454 HIS A O 1
ATOM 3536 N N . VAL A 1 455 ? 3.965 -6.645 29.766 1 98.88 455 VAL A N 1
ATOM 3537 C CA . VAL A 1 455 ? 3.355 -6.801 31.078 1 98.88 455 VAL A CA 1
ATOM 3538 C C . VAL A 1 455 ? 1.943 -6.219 31.078 1 98.88 455 VAL A C 1
ATOM 3540 O O . VAL A 1 455 ? 1.001 -6.848 31.562 1 98.88 455 VAL A O 1
ATOM 3543 N N . VAL A 1 456 ? 1.785 -5 30.484 1 98.81 456 VAL A N 1
ATOM 3544 C CA . VAL A 1 456 ? 0.493 -4.32 30.469 1 98.81 456 VAL A CA 1
ATOM 3545 C C . VAL A 1 456 ? -0.518 -5.148 29.688 1 98.81 456 VAL A C 1
ATOM 3547 O O . VAL A 1 456 ? -1.693 -5.219 30.047 1 98.81 456 VAL A O 1
ATOM 3550 N N . PHE A 1 457 ? -0.145 -5.797 28.609 1 98.75 457 PHE A N 1
ATOM 3551 C CA . PHE A 1 457 ? -1.062 -6.59 27.797 1 98.75 457 PHE A CA 1
ATOM 3552 C C . PHE A 1 457 ? -1.323 -7.945 28.438 1 98.75 457 PHE A C 1
ATOM 3554 O O . PHE A 1 457 ? -2.393 -8.531 28.25 1 98.75 457 PHE A O 1
ATOM 3561 N N . ALA A 1 458 ? -0.39 -8.469 29.188 1 98.81 458 ALA A N 1
ATOM 3562 C CA . ALA A 1 458 ? -0.573 -9.734 29.891 1 98.81 458 ALA A CA 1
ATOM 3563 C C . ALA A 1 458 ? -1.389 -9.547 31.172 1 98.81 458 ALA A C 1
ATOM 3565 O O . ALA A 1 458 ? -2.217 -10.391 31.516 1 98.81 458 ALA A O 1
ATOM 3566 N N . GLU A 1 459 ? -1.105 -8.469 31.891 1 98.5 459 GLU A N 1
ATOM 3567 C CA . GLU A 1 459 ? -1.737 -8.102 33.156 1 98.5 459 GLU A CA 1
ATOM 3568 C C . GLU A 1 459 ? -2.152 -6.629 33.156 1 98.5 459 GLU A C 1
ATOM 3570 O O . GLU A 1 459 ? -1.551 -5.809 33.844 1 98.5 459 GLU A O 1
ATOM 3575 N N . PRO A 1 460 ? -3.26 -6.324 32.562 1 97.12 460 PRO A N 1
ATOM 3576 C CA . PRO A 1 460 ? -3.635 -4.934 32.281 1 97.12 460 PRO A CA 1
ATOM 3577 C C . PRO A 1 460 ? -3.791 -4.102 33.562 1 97.12 460 PRO A C 1
ATOM 3579 O O . PRO A 1 460 ? -3.695 -2.873 33.5 1 97.12 460 PRO A O 1
ATOM 3582 N N . GLU A 1 461 ? -3.969 -4.695 34.719 1 96.44 461 GLU A N 1
ATOM 3583 C CA . GLU A 1 461 ? -4.195 -3.955 35.969 1 96.44 461 GLU A CA 1
ATOM 3584 C C . GLU A 1 461 ? -2.908 -3.826 36.781 1 96.44 461 GLU A C 1
ATOM 3586 O O . GLU A 1 461 ? -2.93 -3.344 37.906 1 96.44 461 GLU A O 1
ATOM 3591 N N . HIS A 1 462 ? -1.795 -4.262 36.219 1 98.06 462 HIS A N 1
ATOM 3592 C CA . HIS A 1 462 ? -0.521 -4.172 36.938 1 98.06 462 HIS A CA 1
ATOM 3593 C C . HIS A 1 462 ? -0.077 -2.721 37.094 1 98.06 462 HIS A C 1
ATOM 3595 O O . HIS A 1 462 ? 0.552 -2.16 36.188 1 98.06 462 HIS A O 1
ATOM 3601 N N . ALA A 1 463 ? -0.162 -2.119 38.219 1 97.56 463 ALA A N 1
ATOM 3602 C CA . ALA A 1 463 ? -0.041 -0.682 38.438 1 97.56 463 ALA A CA 1
ATOM 3603 C C . ALA A 1 463 ? 1.386 -0.203 38.188 1 97.56 463 ALA A C 1
ATOM 3605 O O . ALA A 1 463 ? 1.594 0.848 37.562 1 97.56 463 ALA A O 1
ATOM 3606 N N . GLU A 1 464 ? 2.354 -0.928 38.688 1 98.12 464 GLU A N 1
ATOM 3607 C CA . GLU A 1 464 ? 3.744 -0.511 38.531 1 98.12 464 GLU A CA 1
ATOM 3608 C C . GLU A 1 464 ? 4.156 -0.48 37.062 1 98.12 464 GLU A C 1
ATOM 3610 O O . GLU A 1 464 ? 4.84 0.445 36.625 1 98.12 464 GLU A O 1
ATOM 3615 N N . ALA A 1 465 ? 3.793 -1.506 36.344 1 98.69 465 ALA A N 1
ATOM 3616 C CA . ALA A 1 465 ? 4.117 -1.562 34.938 1 98.69 465 ALA A CA 1
ATOM 3617 C C . ALA A 1 465 ? 3.449 -0.418 34.156 1 98.69 465 ALA A C 1
ATOM 3619 O O . ALA A 1 465 ? 4.07 0.205 33.312 1 98.69 465 ALA A O 1
ATOM 3620 N N . ARG A 1 466 ? 2.191 -0.158 34.438 1 98.25 466 ARG A N 1
ATOM 3621 C CA . ARG A 1 466 ? 1.468 0.938 33.812 1 98.25 466 ARG A CA 1
ATOM 3622 C C . ARG A 1 466 ? 2.152 2.275 34.094 1 98.25 466 ARG A C 1
ATOM 3624 O O . ARG A 1 466 ? 2.35 3.072 33.156 1 98.25 466 ARG A O 1
ATOM 3631 N N . GLY A 1 467 ? 2.479 2.508 35.312 1 98.12 467 GLY A N 1
ATOM 3632 C CA . GLY A 1 467 ? 3.123 3.758 35.688 1 98.12 467 GLY A CA 1
ATOM 3633 C C . GLY A 1 467 ? 4.477 3.951 35.031 1 98.12 467 GLY A C 1
ATOM 3634 O O . GLY A 1 467 ? 4.766 5.027 34.5 1 98.12 467 GLY A O 1
ATOM 3635 N N . LEU A 1 468 ? 5.332 2.896 35.062 1 98.69 468 LEU A N 1
ATOM 3636 C CA . LEU A 1 468 ? 6.668 2.988 34.5 1 98.69 468 LEU A CA 1
ATOM 3637 C C . LEU A 1 468 ? 6.598 3.135 32.969 1 98.69 468 LEU A C 1
ATOM 3639 O O . LEU A 1 468 ? 7.426 3.82 32.375 1 98.69 468 LEU A O 1
ATOM 3643 N N . LEU A 1 469 ? 5.613 2.451 32.344 1 98.81 469 LEU A N 1
ATOM 3644 C CA . LEU A 1 469 ? 5.438 2.602 30.891 1 98.81 469 LEU A CA 1
ATOM 3645 C C . LEU A 1 469 ? 5.043 4.031 30.547 1 98.81 469 LEU A C 1
ATOM 3647 O O . LEU A 1 469 ? 5.559 4.602 29.578 1 98.81 469 LEU A O 1
ATOM 3651 N N . ALA A 1 470 ? 4.148 4.613 31.312 1 98.5 470 ALA A N 1
ATOM 3652 C CA . ALA A 1 470 ? 3.762 6.008 31.094 1 98.5 470 ALA A CA 1
ATOM 3653 C C . ALA A 1 470 ? 4.965 6.934 31.25 1 98.5 470 ALA A C 1
ATOM 3655 O O . ALA A 1 470 ? 5.148 7.852 30.438 1 98.5 470 ALA A O 1
ATOM 3656 N N . ASP A 1 471 ? 5.777 6.703 32.312 1 98.5 471 ASP A N 1
ATOM 3657 C CA . ASP A 1 471 ? 6.996 7.488 32.5 1 98.5 471 ASP A CA 1
ATOM 3658 C C . ASP A 1 471 ? 7.926 7.355 31.297 1 98.5 471 ASP A C 1
ATOM 3660 O O . ASP A 1 471 ? 8.547 8.328 30.875 1 98.5 471 ASP A O 1
ATOM 3664 N N . THR A 1 472 ? 8.039 6.156 30.828 1 98.81 472 THR A N 1
ATOM 3665 C CA . THR A 1 472 ? 8.891 5.875 29.688 1 98.81 472 THR A CA 1
ATOM 3666 C C . THR A 1 472 ? 8.398 6.621 28.438 1 98.81 472 THR A C 1
ATOM 3668 O O . THR A 1 472 ? 9.195 7.215 27.719 1 98.81 472 THR A O 1
ATOM 3671 N N . TYR A 1 473 ? 7.066 6.598 28.188 1 98.75 473 TYR A N 1
ATOM 3672 C CA . TYR A 1 473 ? 6.477 7.336 27.078 1 98.75 473 TYR A CA 1
ATOM 3673 C C . TYR A 1 473 ? 6.785 8.82 27.188 1 98.75 473 TYR A C 1
ATOM 3675 O O . TYR A 1 473 ? 7.113 9.469 26.188 1 98.75 473 TYR A O 1
ATOM 3683 N N . GLU A 1 474 ? 6.723 9.375 28.344 1 98.25 474 GLU A N 1
ATOM 3684 C CA . GLU A 1 474 ? 7.02 10.797 28.547 1 98.25 474 GLU A CA 1
ATOM 3685 C C . GLU A 1 474 ? 8.445 11.125 28.094 1 98.25 474 GLU A C 1
ATOM 3687 O O . GLU A 1 474 ? 8.672 12.117 27.406 1 98.25 474 GLU A O 1
ATOM 3692 N N . GLN A 1 475 ? 9.375 10.281 28.516 1 98.56 475 GLN A N 1
ATOM 3693 C CA . GLN A 1 475 ? 10.766 10.539 28.156 1 98.56 475 GLN A CA 1
ATOM 3694 C C . GLN A 1 475 ? 10.977 10.445 26.656 1 98.56 475 GLN A C 1
ATOM 3696 O O . GLN A 1 475 ? 11.672 11.266 26.062 1 98.56 475 GLN A O 1
ATOM 3701 N N . LEU A 1 476 ? 10.383 9.383 26.047 1 98.75 476 LEU A N 1
ATOM 3702 C CA . LEU A 1 476 ? 10.461 9.266 24.594 1 98.75 476 LEU A CA 1
ATOM 3703 C C . LEU A 1 476 ? 9.844 10.484 23.922 1 98.75 476 LEU A C 1
ATOM 3705 O O . LEU A 1 476 ? 10.383 10.984 22.938 1 98.75 476 LEU A O 1
ATOM 3709 N N . GLY A 1 477 ? 8.695 10.969 24.438 1 98.56 477 GLY A N 1
ATOM 3710 C CA . GLY A 1 477 ? 8.07 12.172 23.922 1 98.56 477 GLY A CA 1
ATOM 3711 C C . GLY A 1 477 ? 8.945 13.406 24.062 1 98.56 477 GLY A C 1
ATOM 3712 O O . GLY A 1 477 ? 9.047 14.211 23.141 1 98.56 477 GLY A O 1
ATOM 3713 N N . TYR A 1 478 ? 9.602 13.539 25.234 1 98.56 478 TYR A N 1
ATOM 3714 C CA . TYR A 1 478 ? 10.469 14.688 25.5 1 98.56 478 TYR A CA 1
ATOM 3715 C C . TYR A 1 478 ? 11.609 14.758 24.5 1 98.56 478 TYR A C 1
ATOM 3717 O O . TYR A 1 478 ? 12.055 15.852 24.141 1 98.56 478 TYR A O 1
ATOM 3725 N N . GLY A 1 479 ? 12.023 13.641 24.062 1 98.25 479 GLY A N 1
ATOM 3726 C CA . GLY A 1 479 ? 13.188 13.602 23.188 1 98.25 479 GLY A CA 1
ATOM 3727 C C . GLY A 1 479 ? 12.836 13.609 21.719 1 98.25 479 GLY A C 1
ATOM 3728 O O . GLY A 1 479 ? 13.719 13.695 20.859 1 98.25 479 GLY A O 1
ATOM 3729 N N . SER A 1 480 ? 11.57 13.578 21.359 1 98.44 480 SER A N 1
ATOM 3730 C CA . SER A 1 480 ? 11.141 13.445 19.969 1 98.44 480 SER A CA 1
ATOM 3731 C C . SER A 1 480 ? 11.18 14.781 19.25 1 98.44 480 SER A C 1
ATOM 3733 O O . SER A 1 480 ? 10.617 15.773 19.719 1 98.44 480 SER A O 1
ATOM 3735 N N . GLU A 1 481 ? 11.844 14.781 18.094 1 98.31 481 GLU A N 1
ATOM 3736 C CA . GLU A 1 481 ? 11.805 15.938 17.203 1 98.31 481 GLU A CA 1
ATOM 3737 C C . GLU A 1 481 ? 10.5 15.969 16.406 1 98.31 481 GLU A C 1
ATOM 3739 O O . GLU A 1 481 ? 10.055 17.047 15.977 1 98.31 481 GLU A O 1
ATOM 3744 N N . ASN A 1 482 ? 9.898 14.883 16.266 1 98.69 482 ASN A N 1
ATOM 3745 C CA . ASN A 1 482 ? 8.672 14.711 15.492 1 98.69 482 ASN A CA 1
ATOM 3746 C C . ASN A 1 482 ? 7.434 14.984 16.344 1 98.69 482 ASN A C 1
ATOM 3748 O O . ASN A 1 482 ? 7.25 14.375 17.406 1 98.69 482 ASN A O 1
ATOM 3752 N N . GLY A 1 483 ? 6.586 15.898 15.867 1 98.62 483 GLY A N 1
ATOM 3753 C CA . GLY A 1 483 ? 5.383 16.25 16.594 1 98.62 483 GLY A CA 1
ATOM 3754 C C . GLY A 1 483 ? 4.445 15.086 16.812 1 98.62 483 GLY A C 1
ATOM 3755 O O . GLY A 1 483 ? 4.086 14.781 17.953 1 98.62 483 GLY A O 1
ATOM 3756 N N . PRO A 1 484 ? 4.062 14.352 15.797 1 98.62 484 PRO A N 1
ATOM 3757 C CA . PRO A 1 484 ? 3.197 13.18 15.93 1 98.62 484 PRO A CA 1
ATOM 3758 C C . PRO A 1 484 ? 3.777 12.125 16.875 1 98.62 484 PRO A C 1
ATOM 3760 O O . PRO A 1 484 ? 3.045 11.539 17.672 1 98.62 484 PRO A O 1
ATOM 3763 N N . TRP A 1 485 ? 5.125 11.867 16.812 1 98.75 485 TRP A N 1
ATOM 3764 C CA . TRP A 1 485 ? 5.734 10.922 17.734 1 98.75 485 TRP A CA 1
ATOM 3765 C C . TRP A 1 485 ? 5.496 11.344 19.188 1 98.75 485 TRP A C 1
ATOM 3767 O O . TRP A 1 485 ? 5.039 10.547 20 1 98.75 485 TRP A O 1
ATOM 3777 N N . ARG A 1 486 ? 5.848 12.602 19.453 1 98.75 486 ARG A N 1
ATOM 3778 C CA . ARG A 1 486 ? 5.637 13.125 20.797 1 98.75 486 ARG A CA 1
ATOM 3779 C C . ARG A 1 486 ? 4.18 12.953 21.219 1 98.75 486 ARG A C 1
ATOM 3781 O O . ARG A 1 486 ? 3.904 12.469 22.312 1 98.75 486 ARG A O 1
ATOM 3788 N N . ASN A 1 487 ? 3.27 13.344 20.375 1 98.56 487 ASN A N 1
ATOM 3789 C CA . ASN A 1 487 ? 1.85 13.289 20.703 1 98.56 487 ASN A CA 1
ATOM 3790 C C . ASN A 1 487 ? 1.386 11.859 20.938 1 98.56 487 ASN A C 1
ATOM 3792 O O . ASN A 1 487 ? 0.566 11.602 21.812 1 98.56 487 ASN A O 1
ATOM 3796 N N . PHE A 1 488 ? 1.839 10.898 20.172 1 98.75 488 PHE A N 1
ATOM 3797 C CA . PHE A 1 488 ? 1.495 9.5 20.375 1 98.75 488 PHE A CA 1
ATOM 3798 C C . PHE A 1 488 ? 1.975 9.031 21.75 1 98.75 488 PHE A C 1
ATOM 3800 O O . PHE A 1 488 ? 1.227 8.383 22.484 1 98.75 488 PHE A O 1
ATOM 3807 N N . TYR A 1 489 ? 3.246 9.32 22.078 1 98.75 489 TYR A N 1
ATOM 3808 C CA . TYR A 1 489 ? 3.789 8.914 23.375 1 98.75 489 TYR A CA 1
ATOM 3809 C C . TYR A 1 489 ? 3.025 9.57 24.516 1 98.75 489 TYR A C 1
ATOM 3811 O O . TYR A 1 489 ? 2.633 8.898 25.469 1 98.75 489 TYR A O 1
ATOM 3819 N N . MET A 1 490 ? 2.789 10.906 24.391 1 98.38 490 MET A N 1
ATOM 3820 C CA . MET A 1 490 ? 2.109 11.633 25.453 1 98.38 490 MET A CA 1
ATOM 3821 C C . MET A 1 490 ? 0.668 11.156 25.594 1 98.38 490 MET A C 1
ATOM 3823 O O . MET A 1 490 ? 0.147 11.086 26.719 1 98.38 490 MET A O 1
ATOM 3827 N N . SER A 1 491 ? -0.025 10.891 24.5 1 98.06 491 SER A N 1
ATOM 3828 C CA . SER A 1 491 ? -1.383 10.359 24.547 1 98.06 491 SER A CA 1
ATOM 3829 C C . SER A 1 491 ? -1.41 8.977 25.203 1 98.06 491 SER A C 1
ATOM 3831 O O . SER A 1 491 ? -2.307 8.68 25.984 1 98.06 491 SER A O 1
ATOM 3833 N N . GLY A 1 492 ? -0.438 8.141 24.797 1 98.31 492 GLY A N 1
ATOM 3834 C CA . GLY A 1 492 ? -0.334 6.844 25.453 1 98.31 492 GLY A CA 1
ATOM 3835 C C . GLY A 1 492 ? -0.146 6.949 26.953 1 98.31 492 GLY A C 1
ATOM 3836 O O . GLY A 1 492 ? -0.777 6.211 27.719 1 98.31 492 GLY A O 1
ATOM 3837 N N . ALA A 1 493 ? 0.742 7.828 27.391 1 98.12 493 ALA A N 1
ATOM 3838 C CA . ALA A 1 493 ? 0.963 8.062 28.812 1 98.12 493 ALA A CA 1
ATOM 3839 C C . ALA A 1 493 ? -0.32 8.523 29.5 1 98.12 493 ALA A C 1
ATOM 3841 O O . ALA A 1 493 ? -0.648 8.055 30.594 1 98.12 493 ALA A O 1
ATOM 3842 N N . ALA A 1 494 ? -1.018 9.438 28.859 1 97.19 494 ALA A N 1
ATOM 3843 C CA . ALA A 1 494 ? -2.262 9.969 29.422 1 97.19 494 ALA A CA 1
ATOM 3844 C C . ALA A 1 494 ? -3.293 8.859 29.609 1 97.19 494 ALA A C 1
ATOM 3846 O O . ALA A 1 494 ? -3.988 8.812 30.625 1 97.19 494 ALA A O 1
ATOM 3847 N N . GLU A 1 495 ? -3.432 7.984 28.656 1 96.94 495 GLU A N 1
ATOM 3848 C CA . GLU A 1 495 ? -4.426 6.918 28.734 1 96.94 495 GLU A CA 1
ATOM 3849 C C . GLU A 1 495 ? -4.035 5.887 29.797 1 96.94 495 GLU A C 1
ATOM 3851 O O . GLU A 1 495 ? -4.898 5.332 30.469 1 96.94 495 GLU A O 1
ATOM 3856 N N . LEU A 1 496 ? -2.732 5.555 29.875 1 97.75 496 LEU A N 1
ATOM 3857 C CA . LEU A 1 496 ? -2.268 4.602 30.875 1 97.75 496 LEU A CA 1
ATOM 3858 C C . LEU A 1 496 ? -2.551 5.117 32.281 1 97.75 496 LEU A C 1
ATOM 3860 O O . LEU A 1 496 ? -2.818 4.328 33.188 1 97.75 496 LEU A O 1
ATOM 3864 N N . ARG A 1 497 ? -2.514 6.461 32.469 1 95.62 497 ARG A N 1
ATOM 3865 C CA . ARG A 1 497 ? -2.67 7.062 33.781 1 95.62 497 ARG A CA 1
ATOM 3866 C C . ARG A 1 497 ? -4.129 7.426 34.062 1 95.62 497 ARG A C 1
ATOM 3868 O O . ARG A 1 497 ? -4.605 7.305 35.188 1 95.62 497 ARG A O 1
ATOM 3875 N N . GLY A 1 498 ? -4.836 7.934 33.125 1 91.56 498 GLY A N 1
ATOM 3876 C CA . GLY A 1 498 ? -6.137 8.539 33.375 1 91.56 498 GLY A CA 1
ATOM 3877 C C . GLY A 1 498 ? -7.266 7.82 32.656 1 91.56 498 GLY A C 1
ATOM 3878 O O . GLY A 1 498 ? -8.438 8.094 32.906 1 91.56 498 GLY A O 1
ATOM 3879 N N . GLY A 1 499 ? -7 6.945 31.719 1 90.25 499 GLY A N 1
ATOM 3880 C CA . GLY A 1 499 ? -8.039 6.25 30.969 1 90.25 499 GLY A CA 1
ATOM 3881 C C . GLY A 1 499 ? -8.227 6.797 29.578 1 90.25 499 GLY A C 1
ATOM 3882 O O . GLY A 1 499 ? -7.625 7.805 29.203 1 90.25 499 GLY A O 1
ATOM 3883 N N . LYS A 1 500 ? -9.211 6.309 28.906 1 91.75 500 LYS A N 1
ATOM 3884 C CA . LYS A 1 500 ? -9.438 6.59 27.5 1 91.75 500 LYS A CA 1
ATOM 3885 C C . LYS A 1 500 ? -10.062 7.965 27.297 1 91.75 500 LYS A C 1
ATOM 3887 O O . LYS A 1 500 ? -10.922 8.375 28.094 1 91.75 500 LYS A O 1
ATOM 3892 N N . PHE A 1 501 ? -9.617 8.578 26.219 1 88.62 501 PHE A N 1
ATOM 3893 C CA . PHE A 1 501 ? -10.203 9.875 25.906 1 88.62 501 PHE A CA 1
ATOM 3894 C C . PHE A 1 501 ? -10.945 9.828 24.578 1 88.62 501 PHE A C 1
ATOM 3896 O O . PHE A 1 501 ? -11.438 10.859 24.094 1 88.62 501 PHE A O 1
ATOM 3903 N N . GLY A 1 502 ? -11.07 8.734 23.875 1 89.19 502 GLY A N 1
ATOM 3904 C CA . GLY A 1 502 ? -11.844 8.539 22.656 1 89.19 502 GLY A CA 1
ATOM 3905 C C . GLY A 1 502 ? -11.258 9.258 21.453 1 89.19 502 GLY A C 1
ATOM 3906 O O . GLY A 1 502 ? -10.039 9.336 21.312 1 89.19 502 GLY A O 1
ATOM 3907 N N . ALA A 1 503 ? -12.148 9.586 20.453 1 88.75 503 ALA A N 1
ATOM 3908 C CA . ALA A 1 503 ? -11.781 10.273 19.219 1 88.75 503 ALA A CA 1
ATOM 3909 C C . ALA A 1 503 ? -12.305 11.703 19.219 1 88.75 503 ALA A C 1
ATOM 3911 O O . ALA A 1 503 ? -13.453 11.953 18.828 1 88.75 503 ALA A O 1
ATOM 3912 N N . PRO A 1 504 ? -11.469 12.602 19.453 1 81.19 504 PRO A N 1
ATOM 3913 C CA . PRO A 1 504 ? -11.922 13.984 19.594 1 81.19 504 PRO A CA 1
ATOM 3914 C C . PRO A 1 504 ? -12.43 14.562 18.266 1 81.19 504 PRO A C 1
ATOM 3916 O O . PRO A 1 504 ? -13.203 15.531 18.266 1 81.19 504 PRO A O 1
ATOM 3919 N N . THR A 1 505 ? -11.992 14.062 17.203 1 77.75 505 THR A N 1
ATOM 3920 C CA . THR A 1 505 ? -12.352 14.586 15.883 1 77.75 505 THR A CA 1
ATOM 3921 C C . THR A 1 505 ? -13.086 13.531 15.062 1 77.75 505 THR A C 1
ATOM 3923 O O . THR A 1 505 ? -12.945 12.328 15.312 1 77.75 505 THR A O 1
ATOM 3926 N N . SER A 1 506 ? -14.078 13.984 14.359 1 74.69 506 SER A N 1
ATOM 3927 C CA . SER A 1 506 ? -14.727 13.117 13.383 1 74.69 506 SER A CA 1
ATOM 3928 C C . SER A 1 506 ? -14.758 13.766 12 1 74.69 506 SER A C 1
ATOM 3930 O O . SER A 1 506 ? -15.141 14.93 11.867 1 74.69 506 SER A O 1
ATOM 3932 N N . THR A 1 507 ? -14.242 13.008 11.094 1 71.06 507 THR A N 1
ATOM 3933 C CA . THR A 1 507 ? -14.227 13.547 9.742 1 71.06 507 THR A CA 1
ATOM 3934 C C . THR A 1 507 ? -15.445 13.062 8.953 1 71.06 507 THR A C 1
ATOM 3936 O O . THR A 1 507 ? -15.719 13.562 7.859 1 71.06 507 THR A O 1
ATOM 3939 N N . ALA A 1 508 ? -16.219 12.172 9.461 1 72.75 508 ALA A N 1
ATOM 3940 C CA . ALA A 1 508 ? -17.406 11.664 8.789 1 72.75 508 ALA A CA 1
ATOM 3941 C C . ALA A 1 508 ? -18.656 12.43 9.227 1 72.75 508 ALA A C 1
ATOM 3943 O O . ALA A 1 508 ? -19.547 11.859 9.852 1 72.75 508 ALA A O 1
ATOM 3944 N N . SER A 1 509 ? -18.719 13.664 8.781 1 78.94 509 SER A N 1
ATOM 3945 C CA . SER A 1 509 ? -19.906 14.469 9.086 1 78.94 509 SER A CA 1
ATOM 3946 C C . SER A 1 509 ? -21.062 14.117 8.172 1 78.94 509 SER A C 1
ATOM 3948 O O . SER A 1 509 ? -20.891 13.43 7.16 1 78.94 509 SER A O 1
ATOM 3950 N N . GLY A 1 510 ? -22.25 14.508 8.578 1 78.19 510 GLY A N 1
ATOM 3951 C CA . GLY A 1 510 ? -23.406 14.312 7.727 1 78.19 510 GLY A CA 1
ATOM 3952 C C . GLY A 1 510 ? -23.234 14.891 6.336 1 78.19 510 GLY A C 1
ATOM 3953 O O . GLY A 1 510 ? -23.672 14.297 5.348 1 78.19 510 GLY A O 1
ATOM 3954 N N . ASP A 1 511 ? -22.531 15.914 6.262 1 82.25 511 ASP A N 1
ATOM 3955 C CA . ASP A 1 511 ? -22.297 16.594 4.988 1 82.25 511 ASP A CA 1
ATOM 3956 C C . ASP A 1 511 ? -21.391 15.75 4.086 1 82.25 511 ASP A C 1
ATOM 3958 O O . ASP A 1 511 ? -21.609 15.68 2.875 1 82.25 511 ASP A O 1
ATOM 3962 N N . VAL A 1 512 ? -20.391 15.18 4.695 1 83.19 512 VAL A N 1
ATOM 3963 C CA . VAL A 1 512 ? -19.469 14.344 3.936 1 83.19 512 VAL A CA 1
ATOM 3964 C C . VAL A 1 512 ? -20.188 13.086 3.453 1 83.19 512 VAL A C 1
ATOM 3966 O O . VAL A 1 512 ? -20.062 12.695 2.289 1 83.19 512 VAL A O 1
ATOM 3969 N N . VAL A 1 513 ? -21.031 12.539 4.289 1 83.31 513 VAL A N 1
ATOM 3970 C CA . VAL A 1 513 ? -21.734 11.297 3.992 1 83.31 513 VAL A CA 1
ATOM 3971 C C . VAL A 1 513 ? -22.719 11.531 2.852 1 83.31 513 VAL A C 1
ATOM 3973 O O . VAL A 1 513 ? -22.938 10.648 2.021 1 83.31 513 VAL A O 1
ATOM 3976 N N . CYS A 1 514 ? -23.188 12.734 2.766 1 85.31 514 CYS A N 1
ATOM 3977 C CA . CYS A 1 514 ? -24.203 13.062 1.771 1 85.31 514 CYS A CA 1
ATOM 3978 C C . CYS A 1 514 ? -23.594 13.18 0.381 1 85.31 514 CYS A C 1
ATOM 3980 O O . CYS A 1 514 ? -24.312 13.219 -0.619 1 85.31 514 CYS A O 1
ATOM 3982 N N . GLN A 1 515 ? -22.328 13.156 0.358 1 84.38 515 GLN A N 1
ATOM 3983 C CA . GLN A 1 515 ? -21.672 13.258 -0.937 1 84.38 515 GLN A CA 1
ATOM 3984 C C . GLN A 1 515 ? -21.281 11.875 -1.473 1 84.38 515 GLN A C 1
ATOM 3986 O O . GLN A 1 515 ? -20.703 11.766 -2.557 1 84.38 515 GLN A O 1
ATOM 3991 N N . LEU A 1 516 ? -21.625 10.828 -0.791 1 85.38 516 LEU A N 1
ATOM 3992 C CA . LEU A 1 516 ? -21.344 9.469 -1.229 1 85.38 516 LEU A CA 1
ATOM 3993 C C . LEU A 1 516 ? -22.109 9.133 -2.506 1 85.38 516 LEU A C 1
ATOM 3995 O O . LEU A 1 516 ? -23.266 9.523 -2.662 1 85.38 516 LEU A O 1
ATOM 3999 N N . THR A 1 517 ? -21.438 8.492 -3.412 1 87.5 517 THR A N 1
ATOM 4000 C CA . THR A 1 517 ? -22.172 7.867 -4.512 1 87.5 517 THR A CA 1
ATOM 4001 C C . THR A 1 517 ? -23 6.699 -4.012 1 87.5 517 THR A C 1
ATOM 4003 O O . THR A 1 517 ? -22.797 6.203 -2.9 1 87.5 517 THR A O 1
ATOM 4006 N N . PRO A 1 518 ? -24 6.34 -4.801 1 91.88 518 PRO A N 1
ATOM 4007 C CA . PRO A 1 518 ? -24.781 5.172 -4.383 1 91.88 518 PRO A CA 1
ATOM 4008 C C . PRO A 1 518 ? -23.906 3.963 -4.062 1 91.88 518 PRO A C 1
ATOM 4010 O O . PRO A 1 518 ? -24.094 3.314 -3.031 1 91.88 518 PRO A O 1
ATOM 4013 N N . GLU A 1 519 ? -22.922 3.699 -4.887 1 92.31 519 GLU A N 1
ATOM 4014 C CA . GLU A 1 519 ? -22.031 2.564 -4.684 1 92.31 519 GLU A CA 1
ATOM 4015 C C . GLU A 1 519 ? -21.266 2.699 -3.375 1 92.31 519 GLU A C 1
ATOM 4017 O O . GLU A 1 519 ? -21.062 1.714 -2.66 1 92.31 519 GLU A O 1
ATOM 4022 N N . MET A 1 520 ? -20.844 3.863 -3.074 1 90.5 520 MET A N 1
ATOM 4023 C CA . MET A 1 520 ? -20.125 4.102 -1.832 1 90.5 520 MET A CA 1
ATOM 4024 C C . MET A 1 520 ? -21.016 3.869 -0.621 1 90.5 520 MET A C 1
ATOM 4026 O O . MET A 1 520 ? -20.547 3.398 0.419 1 90.5 520 MET A O 1
ATOM 4030 N N . VAL A 1 521 ? -22.281 4.281 -0.765 1 92 521 VAL A N 1
ATOM 4031 C CA . VAL A 1 521 ? -23.25 4.016 0.294 1 92 521 VAL A CA 1
ATOM 4032 C C . VAL A 1 521 ? -23.375 2.51 0.514 1 92 521 VAL A C 1
ATOM 4034 O O . VAL A 1 521 ? -23.344 2.039 1.653 1 92 521 VAL A O 1
ATOM 4037 N N . PHE A 1 522 ? -23.5 1.79 -0.581 1 94.94 522 PHE A N 1
ATOM 4038 C CA . PHE A 1 522 ? -23.641 0.341 -0.493 1 94.94 522 PHE A CA 1
ATOM 4039 C C . PHE A 1 522 ? -22.406 -0.287 0.126 1 94.94 522 PHE A C 1
ATOM 4041 O O . PHE A 1 522 ? -22.5 -1.19 0.958 1 94.94 522 PHE A O 1
ATOM 4048 N N . ASP A 1 523 ? -21.25 0.194 -0.254 1 93 523 ASP A N 1
ATOM 4049 C CA . ASP A 1 523 ? -19.984 -0.302 0.304 1 93 523 ASP A CA 1
ATOM 4050 C C . ASP A 1 523 ? -19.922 -0.042 1.807 1 93 523 ASP A C 1
ATOM 4052 O O . ASP A 1 523 ? -19.422 -0.88 2.562 1 93 523 ASP A O 1
ATOM 4056 N N . SER A 1 524 ? -20.344 1.145 2.174 1 92.06 524 SER A N 1
ATOM 4057 C CA . SER A 1 524 ? -20.312 1.494 3.59 1 92.06 524 SER A CA 1
ATOM 4058 C C . SER A 1 524 ? -21.203 0.559 4.402 1 92.06 524 SER A C 1
ATOM 4060 O O . SER A 1 524 ? -20.891 0.226 5.547 1 92.06 524 SER A O 1
ATOM 4062 N N . LEU A 1 525 ? -22.312 0.155 3.824 1 94.44 525 LEU A N 1
ATOM 4063 C CA . LEU A 1 525 ? -23.188 -0.814 4.473 1 94.44 525 LEU A CA 1
ATOM 4064 C C . LEU A 1 525 ? -22.531 -2.191 4.523 1 94.44 525 LEU A C 1
ATOM 4066 O O . LEU A 1 525 ? -22.578 -2.865 5.555 1 94.44 525 LEU A O 1
ATOM 4070 N N . ALA A 1 526 ? -21.922 -2.555 3.434 1 96.19 526 ALA A N 1
ATOM 4071 C CA . ALA A 1 526 ? -21.312 -3.875 3.307 1 96.19 526 ALA A CA 1
ATOM 4072 C C . ALA A 1 526 ? -20.234 -4.086 4.371 1 96.19 526 ALA A C 1
ATOM 4074 O O . ALA A 1 526 ? -20.188 -5.145 5 1 96.19 526 ALA A O 1
ATOM 4075 N N . ILE A 1 527 ? -19.453 -3.125 4.602 1 95.06 527 ILE A N 1
ATOM 4076 C CA . ILE A 1 527 ? -18.312 -3.201 5.512 1 95.06 527 ILE A CA 1
ATOM 4077 C C . ILE A 1 527 ? -18.812 -3.332 6.949 1 95.06 527 ILE A C 1
ATOM 4079 O O . ILE A 1 527 ? -18.109 -3.885 7.805 1 95.06 527 ILE A O 1
ATOM 4083 N N . ARG A 1 528 ? -20.031 -2.924 7.219 1 95.19 528 ARG A N 1
ATOM 4084 C CA . ARG A 1 528 ? -20.562 -2.895 8.578 1 95.19 528 ARG A CA 1
ATOM 4085 C C . ARG A 1 528 ? -21.328 -4.168 8.898 1 95.19 528 ARG A C 1
ATOM 4087 O O . ARG A 1 528 ? -21.75 -4.383 10.039 1 95.19 528 ARG A O 1
ATOM 4094 N N . ILE A 1 529 ? -21.5 -5.016 7.926 1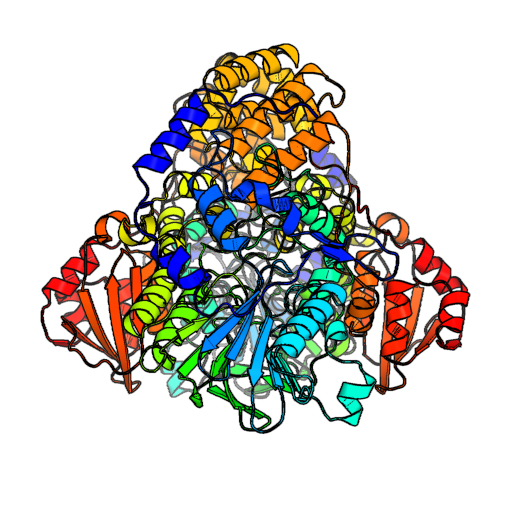 97.12 529 ILE A N 1
ATOM 4095 C CA . ILE A 1 529 ? -22.234 -6.258 8.148 1 97.12 529 ILE A CA 1
ATOM 4096 C C . ILE A 1 529 ? -21.438 -7.152 9.109 1 97.12 529 ILE A C 1
ATOM 4098 O O . ILE A 1 529 ? -20.266 -7.43 8.875 1 97.12 529 ILE A O 1
ATOM 4102 N N . ASP A 1 530 ? -22.141 -7.574 10.156 1 97.94 530 ASP A N 1
ATOM 4103 C CA . ASP A 1 530 ? -21.578 -8.625 11 1 97.94 530 ASP A CA 1
ATOM 4104 C C . ASP A 1 530 ? -21.625 -9.977 10.297 1 97.94 530 ASP A C 1
ATOM 4106 O O . ASP A 1 530 ? -22.656 -10.664 10.328 1 97.94 530 ASP A O 1
ATOM 4110 N N . GLY A 1 531 ? -20.531 -10.414 9.75 1 96.88 531 GLY A N 1
ATOM 4111 C CA . GLY A 1 531 ? -20.438 -11.602 8.906 1 96.88 531 GLY A CA 1
ATOM 4112 C C . GLY A 1 531 ? -20.984 -12.844 9.578 1 96.88 531 GLY A C 1
ATOM 4113 O O . GLY A 1 531 ? -21.938 -13.461 9.078 1 96.88 531 GLY A O 1
ATOM 4114 N N . PRO A 1 532 ? -20.422 -13.234 10.68 1 97.31 532 PRO A N 1
ATOM 4115 C CA . PRO A 1 532 ? -20.875 -14.453 11.359 1 97.31 532 PRO A CA 1
ATOM 4116 C C . PRO A 1 532 ? -22.359 -14.461 11.648 1 97.31 532 PRO A C 1
ATOM 4118 O O . PRO A 1 532 ? -23.031 -15.477 11.461 1 97.31 532 PRO A O 1
ATOM 4121 N N . ARG A 1 533 ? -22.969 -13.352 12.031 1 97.25 533 ARG A N 1
ATOM 4122 C CA . ARG A 1 533 ? -24.406 -13.273 12.281 1 97.25 533 ARG A CA 1
ATOM 4123 C C . ARG A 1 533 ? -25.188 -13.32 10.977 1 97.25 533 ARG A C 1
ATOM 4125 O O . ARG A 1 533 ? -26.391 -13.641 10.969 1 97.25 533 ARG A O 1
ATOM 4132 N N . ALA A 1 534 ? -24.516 -13 9.867 1 97.75 534 ALA A N 1
ATOM 4133 C CA . ALA A 1 534 ? -25.188 -12.859 8.586 1 97.75 534 ALA A CA 1
ATOM 4134 C C . ALA A 1 534 ? -25 -14.094 7.715 1 97.75 534 ALA A C 1
ATOM 4136 O O . ALA A 1 534 ? -25.562 -14.188 6.625 1 97.75 534 ALA A O 1
ATOM 4137 N N . TRP A 1 535 ? -24.281 -15.172 8.164 1 95.88 535 TRP A N 1
ATOM 4138 C CA . TRP A 1 535 ? -23.906 -16.328 7.344 1 95.88 535 TRP A CA 1
ATOM 4139 C C . TRP A 1 535 ? -25.141 -17.016 6.785 1 95.88 535 TRP A C 1
ATOM 4141 O O . TRP A 1 535 ? -25.141 -17.469 5.637 1 95.88 535 TRP A O 1
ATOM 4151 N N . GLY A 1 536 ? -26.156 -17.062 7.57 1 93.69 536 GLY A N 1
ATOM 4152 C CA . GLY A 1 536 ? -27.344 -17.797 7.188 1 93.69 536 GLY A CA 1
ATOM 4153 C C . GLY A 1 536 ? -28.453 -16.922 6.645 1 93.69 536 GLY A C 1
ATOM 4154 O O . GLY A 1 536 ? -29.562 -17.406 6.391 1 93.69 536 GLY A O 1
ATOM 4155 N N . GLN A 1 537 ? -28.172 -15.688 6.449 1 95.56 537 GLN A N 1
ATOM 4156 C CA . GLN A 1 537 ? -29.203 -14.75 5.992 1 95.56 537 GLN A CA 1
ATOM 4157 C C . GLN A 1 537 ? -29.125 -14.555 4.48 1 95.56 537 GLN A C 1
ATOM 4159 O O . GLN A 1 537 ? -28.047 -14.562 3.896 1 95.56 537 GLN A O 1
ATOM 4164 N N . LYS A 1 538 ? -30.312 -14.477 3.869 1 96.5 538 LYS A N 1
ATOM 4165 C CA . LYS A 1 538 ? -30.453 -14.133 2.457 1 96.5 538 LYS A CA 1
ATOM 4166 C C . LYS A 1 538 ? -31.562 -13.086 2.258 1 96.5 538 LYS A C 1
ATOM 4168 O O . LYS A 1 538 ? -32.656 -13.234 2.781 1 96.5 538 LYS A O 1
ATOM 4173 N N . LEU A 1 539 ? -31.25 -12.062 1.583 1 97.56 539 LEU A N 1
ATOM 4174 C CA . LEU A 1 539 ? -32.25 -11.047 1.268 1 97.56 539 LEU A CA 1
ATOM 4175 C C . LEU A 1 539 ? -31.828 -10.234 0.049 1 97.56 539 LEU A C 1
ATOM 4177 O O . LEU A 1 539 ? -30.656 -10.266 -0.349 1 97.56 539 LEU A O 1
ATOM 4181 N N . THR A 1 540 ? -32.75 -9.594 -0.591 1 98.06 540 THR A N 1
ATOM 4182 C CA . THR A 1 540 ? -32.5 -8.742 -1.751 1 98.06 540 THR A CA 1
ATOM 4183 C C . THR A 1 540 ? -33.219 -7.406 -1.594 1 98.06 540 THR A C 1
ATOM 4185 O O . THR A 1 540 ? -34.344 -7.355 -1.076 1 98.06 540 THR A O 1
ATOM 4188 N N . ILE A 1 541 ? -32.562 -6.355 -1.938 1 97.94 541 ILE A N 1
ATOM 4189 C CA . ILE A 1 541 ? -33.094 -5 -1.902 1 97.94 541 ILE A CA 1
ATOM 4190 C C . ILE A 1 541 ? -32.844 -4.301 -3.232 1 97.94 541 ILE A C 1
ATOM 4192 O O . ILE A 1 541 ? -31.672 -4.168 -3.646 1 97.94 541 ILE A O 1
ATOM 4196 N N . ASP A 1 542 ? -33.812 -3.871 -3.9 1 98.12 542 ASP A N 1
ATOM 4197 C CA . ASP A 1 542 ? -33.625 -2.988 -5.047 1 98.12 542 ASP A CA 1
ATOM 4198 C C . ASP A 1 542 ? -33.594 -1.524 -4.609 1 98.12 542 ASP A C 1
ATOM 4200 O O . ASP A 1 542 ? -34.375 -1.108 -3.752 1 98.12 542 ASP A O 1
ATOM 4204 N N . VAL A 1 543 ? -32.656 -0.803 -5.086 1 97.69 543 VAL A N 1
ATOM 4205 C CA . VAL A 1 543 ? -32.562 0.635 -4.855 1 97.69 543 VAL A CA 1
ATOM 4206 C C . VAL A 1 543 ? -32.688 1.379 -6.184 1 97.69 543 VAL A C 1
ATOM 4208 O O . VAL A 1 543 ? -31.828 1.248 -7.059 1 97.69 543 VAL A O 1
ATOM 4211 N N . VAL A 1 544 ? -33.719 2.133 -6.293 1 97.38 544 VAL A N 1
ATOM 4212 C CA . VAL A 1 544 ? -33.969 2.938 -7.488 1 97.38 544 VAL A CA 1
ATOM 4213 C C . VAL A 1 544 ? -33.594 4.391 -7.219 1 97.38 544 VAL A C 1
ATOM 4215 O O . VAL A 1 544 ? -34.156 5.047 -6.352 1 97.38 544 VAL A O 1
ATOM 4218 N N . VAL A 1 545 ? -32.594 4.828 -7.863 1 96.88 545 VAL A N 1
ATOM 4219 C CA . VAL A 1 545 ? -32.188 6.227 -7.785 1 96.88 545 VAL A CA 1
ATOM 4220 C C . VAL A 1 545 ? -32.938 7.043 -8.836 1 96.88 545 VAL A C 1
ATOM 4222 O O . VAL A 1 545 ? -32.469 7.199 -9.961 1 96.88 545 VAL A O 1
ATOM 4225 N N . VAL A 1 546 ? -33.875 7.723 -8.438 1 95.75 546 VAL A N 1
ATOM 4226 C CA . VAL A 1 546 ? -34.906 8.227 -9.336 1 95.75 546 VAL A CA 1
ATOM 4227 C C . VAL A 1 546 ? -34.344 9.367 -10.18 1 95.75 546 VAL A C 1
ATOM 4229 O O . VAL A 1 546 ? -34.719 9.523 -11.352 1 95.75 546 VAL A O 1
ATOM 4232 N N . ASP A 1 547 ? -33.5 10.188 -9.586 1 93.19 547 ASP A N 1
ATOM 4233 C CA . ASP A 1 547 ? -33 11.359 -10.305 1 93.19 547 ASP A CA 1
ATOM 4234 C C . ASP A 1 547 ? -31.859 10.992 -11.234 1 93.19 547 ASP A C 1
ATOM 4236 O O . ASP A 1 547 ? -31.484 11.781 -12.109 1 93.19 547 ASP A O 1
ATOM 4240 N N . ALA A 1 548 ? -31.281 9.898 -11.07 1 90.12 548 ALA A N 1
ATOM 4241 C CA . ALA A 1 548 ? -30.188 9.461 -11.922 1 90.12 548 ALA A CA 1
ATOM 4242 C C . ALA A 1 548 ? -30.641 8.398 -12.914 1 90.12 548 ALA A C 1
ATOM 4244 O O . ALA A 1 548 ? -29.938 8.086 -13.875 1 90.12 548 ALA A O 1
ATOM 4245 N N . GLY A 1 549 ? -31.781 7.887 -12.758 1 92.38 549 GLY A N 1
ATOM 4246 C CA . GLY A 1 549 ? -32.281 6.816 -13.617 1 92.38 549 GLY A CA 1
ATOM 4247 C C . GLY A 1 549 ? -31.484 5.527 -13.469 1 92.38 549 GLY A C 1
ATOM 4248 O O . GLY A 1 549 ? -31.25 4.824 -14.453 1 92.38 549 GLY A O 1
ATOM 4249 N N . GLU A 1 550 ? -30.953 5.312 -12.297 1 94.94 550 GLU A N 1
ATOM 4250 C CA . GLU A 1 550 ? -30.156 4.121 -12 1 94.94 550 GLU A CA 1
ATOM 4251 C C . GLU A 1 550 ? -30.922 3.174 -11.07 1 94.94 550 GLU A C 1
ATOM 4253 O O . GLU A 1 550 ? -31.766 3.611 -10.289 1 94.94 550 GLU A O 1
ATOM 4258 N N . ARG A 1 551 ? -30.719 1.941 -11.266 1 96.44 551 ARG A N 1
ATOM 4259 C CA . ARG A 1 551 ? -31.297 0.917 -10.398 1 96.44 551 ARG A CA 1
ATOM 4260 C C . ARG A 1 551 ? -30.25 -0.108 -9.984 1 96.44 551 ARG A C 1
ATOM 4262 O O . ARG A 1 551 ? -29.469 -0.571 -10.812 1 96.44 551 ARG A O 1
ATOM 4269 N N . TYR A 1 552 ? -30.172 -0.392 -8.727 1 97.56 552 TYR A N 1
ATOM 4270 C CA . TYR A 1 552 ? -29.234 -1.373 -8.18 1 97.56 552 TYR A CA 1
ATOM 4271 C C . TYR A 1 552 ? -29.984 -2.484 -7.449 1 97.56 552 TYR A C 1
ATOM 4273 O O . TYR A 1 552 ? -31.031 -2.242 -6.84 1 97.56 552 TYR A O 1
ATOM 4281 N N . ARG A 1 553 ? -29.562 -3.689 -7.609 1 97.69 553 ARG A N 1
ATOM 4282 C CA . ARG A 1 553 ? -29.953 -4.789 -6.73 1 97.69 553 ARG A CA 1
ATOM 4283 C C . ARG A 1 553 ? -28.891 -5.051 -5.676 1 97.69 553 ARG A C 1
ATOM 4285 O O . ARG A 1 553 ? -27.75 -5.371 -6.004 1 97.69 553 ARG A O 1
ATOM 4292 N N . LEU A 1 554 ? -29.172 -4.875 -4.398 1 97.94 554 LEU A N 1
ATOM 4293 C CA . LEU A 1 554 ? -28.359 -5.363 -3.295 1 97.94 554 LEU A CA 1
ATOM 4294 C C . LEU A 1 554 ? -28.734 -6.789 -2.92 1 97.94 554 LEU A C 1
ATOM 4296 O O . LEU A 1 554 ? -29.922 -7.113 -2.844 1 97.94 554 LEU A O 1
ATOM 4300 N N . SER A 1 555 ? -27.797 -7.633 -2.725 1 97.69 555 SER A N 1
ATOM 4301 C CA . SER A 1 555 ? -28.047 -9.016 -2.334 1 97.69 555 SER A CA 1
ATOM 4302 C C . SER A 1 555 ? -27.141 -9.43 -1.181 1 97.69 555 SER A C 1
ATOM 4304 O O . SER A 1 555 ? -25.922 -9.242 -1.242 1 97.69 555 SER A O 1
ATOM 4306 N N . LEU A 1 556 ? -27.672 -9.906 -0.134 1 98 556 LEU A N 1
ATOM 4307 C CA . LEU A 1 556 ? -26.922 -10.453 0.993 1 98 556 LEU A CA 1
ATOM 4308 C C . LEU A 1 556 ? -26.922 -11.977 0.959 1 98 556 LEU A C 1
ATOM 4310 O O . LEU A 1 556 ? -27.984 -12.594 0.898 1 98 556 LEU A O 1
ATOM 4314 N N . SER A 1 557 ? -25.844 -12.539 0.879 1 96.12 557 SER A N 1
ATOM 4315 C CA . SER A 1 557 ? -25.641 -13.984 0.99 1 96.12 557 SER A CA 1
ATOM 4316 C C . SER A 1 557 ? -24.234 -14.297 1.506 1 96.12 557 SER A C 1
ATOM 4318 O O . SER A 1 557 ? -23.297 -13.531 1.27 1 96.12 557 SER A O 1
ATOM 4320 N N . ASN A 1 558 ? -24 -15.359 2.314 1 94.88 558 ASN A N 1
ATOM 4321 C CA . ASN A 1 558 ? -22.719 -15.797 2.854 1 94.88 558 ASN A CA 1
ATOM 4322 C C . ASN A 1 558 ? -22.062 -14.711 3.711 1 94.88 558 ASN A C 1
ATOM 4324 O O . ASN A 1 558 ? -20.844 -14.594 3.744 1 94.88 558 ASN A O 1
ATOM 4328 N N . GLY A 1 559 ? -22.922 -13.875 4.258 1 96.12 559 GLY A N 1
ATOM 4329 C CA . GLY A 1 559 ? -22.391 -12.812 5.105 1 96.12 559 GLY A CA 1
ATOM 4330 C C . GLY A 1 559 ? -21.844 -11.641 4.32 1 96.12 559 GLY A C 1
ATOM 4331 O O . GLY A 1 559 ? -21.188 -10.758 4.883 1 96.12 559 GLY A O 1
ATOM 4332 N N . VAL A 1 560 ? -22.109 -11.602 2.98 1 97.38 560 VAL A N 1
ATOM 4333 C CA . VAL A 1 560 ? -21.594 -10.555 2.105 1 97.38 560 VAL A CA 1
ATOM 4334 C C . VAL A 1 560 ? -22.75 -9.805 1.458 1 97.38 560 VAL A C 1
ATOM 4336 O O . VAL A 1 560 ? -23.719 -10.414 1.004 1 97.38 560 VAL A O 1
ATOM 4339 N N . LEU A 1 561 ? -22.688 -8.477 1.524 1 97.75 561 LEU A N 1
ATOM 4340 C CA . LEU A 1 561 ? -23.609 -7.625 0.781 1 97.75 561 LEU A CA 1
ATOM 4341 C C . LEU A 1 561 ? -22.969 -7.137 -0.517 1 97.75 561 LEU A C 1
ATOM 4343 O O . LEU A 1 561 ? -21.969 -6.422 -0.491 1 97.75 561 LEU A O 1
ATOM 4347 N N . VAL A 1 562 ? -23.516 -7.594 -1.604 1 97.06 562 VAL A N 1
ATOM 4348 C CA . VAL A 1 562 ? -23.016 -7.184 -2.914 1 97.06 562 VAL A CA 1
ATOM 4349 C C . VAL A 1 562 ? -24.094 -6.402 -3.652 1 97.06 562 VAL A C 1
ATOM 4351 O O . VAL A 1 562 ? -25.266 -6.41 -3.246 1 97.06 562 VAL A O 1
ATOM 4354 N N . TYR A 1 563 ? -23.703 -5.633 -4.633 1 97 563 TYR A N 1
ATOM 4355 C CA . TYR A 1 563 ? -24.688 -4.902 -5.434 1 97 563 TYR A CA 1
ATOM 4356 C C . TYR A 1 563 ? -24.391 -5.051 -6.922 1 97 563 TYR A C 1
ATOM 4358 O O . TYR A 1 563 ? -23.25 -5.348 -7.309 1 97 563 TYR A O 1
ATOM 4366 N N . SER A 1 564 ? -25.375 -4.957 -7.727 1 96.19 564 SER A N 1
ATOM 4367 C CA . SER A 1 564 ? -25.312 -5.047 -9.18 1 96.19 564 SER A CA 1
ATOM 4368 C C . SER A 1 564 ? -26.234 -4.02 -9.836 1 96.19 564 SER A C 1
ATOM 4370 O O . SER A 1 564 ? -27.344 -3.777 -9.359 1 96.19 564 SER A O 1
ATOM 4372 N N . ALA A 1 565 ? -25.734 -3.418 -10.922 1 93.75 565 ALA A N 1
ATOM 4373 C CA . ALA A 1 565 ? -26.547 -2.498 -11.695 1 93.75 565 ALA A CA 1
ATOM 4374 C C . ALA A 1 565 ? -27.156 -3.193 -12.914 1 93.75 565 ALA A C 1
ATOM 4376 O O . ALA A 1 565 ? -27.906 -2.58 -13.68 1 93.75 565 ALA A O 1
ATOM 4377 N N . ALA A 1 566 ? -26.812 -4.492 -13.039 1 93.06 566 ALA A N 1
ATOM 4378 C CA . ALA A 1 566 ? -27.359 -5.246 -14.164 1 93.06 566 ALA A CA 1
ATOM 4379 C C . ALA A 1 566 ? -28.844 -5.52 -13.969 1 93.06 566 ALA A C 1
ATOM 4381 O O . ALA A 1 566 ? -29.328 -5.602 -12.836 1 93.06 566 ALA A O 1
ATOM 4382 N N . ARG A 1 567 ? -29.625 -5.664 -15.117 1 91 567 ARG A N 1
ATOM 4383 C CA . ARG A 1 567 ? -31.047 -5.988 -15.062 1 91 567 ARG A CA 1
ATOM 4384 C C . ARG A 1 567 ? -31.266 -7.344 -14.406 1 91 567 ARG A C 1
ATOM 4386 O O . ARG A 1 567 ? -30.578 -8.32 -14.727 1 91 567 ARG A O 1
ATOM 4393 N N . GLN A 1 568 ? -32.125 -7.324 -13.445 1 91.69 568 GLN A N 1
ATOM 4394 C CA . GLN A 1 568 ? -32.469 -8.547 -12.719 1 91.69 568 GLN A CA 1
ATOM 4395 C C . GLN A 1 568 ? -33.75 -9.18 -13.25 1 91.69 568 GLN A C 1
ATOM 4397 O O . GLN A 1 568 ? -34.688 -8.477 -13.609 1 91.69 568 GLN A O 1
ATOM 4402 N N . GLU A 1 569 ? -33.75 -10.477 -13.219 1 88.5 569 GLU A N 1
ATOM 4403 C CA . GLU A 1 569 ? -34.938 -11.203 -13.703 1 88.5 569 GLU A CA 1
ATOM 4404 C C . GLU A 1 569 ? -35.938 -11.453 -12.586 1 88.5 569 GLU A C 1
ATOM 4406 O O . GLU A 1 569 ? -37.094 -11.695 -12.844 1 88.5 569 GLU A O 1
ATOM 4411 N N . THR A 1 570 ? -35.5 -11.422 -11.422 1 92.38 570 THR A N 1
ATOM 4412 C CA . THR A 1 570 ? -36.344 -11.711 -10.281 1 92.38 570 THR A CA 1
ATOM 4413 C C . THR A 1 570 ? -36.719 -10.422 -9.531 1 92.38 570 THR A C 1
ATOM 4415 O O . THR A 1 570 ? -36 -9.414 -9.664 1 92.38 570 THR A O 1
ATOM 4418 N N . SER A 1 571 ? -37.75 -10.531 -8.773 1 95 571 SER A N 1
ATOM 4419 C CA . SER A 1 571 ? -38.125 -9.398 -7.938 1 95 571 SER A CA 1
ATOM 4420 C C . SER A 1 571 ? -37.344 -9.375 -6.641 1 95 571 SER A C 1
ATOM 4422 O O . SER A 1 571 ? -36.906 -10.422 -6.16 1 95 571 SER A O 1
ATOM 4424 N N . ALA A 1 572 ? -37.156 -8.203 -6.129 1 97.75 572 ALA A N 1
ATOM 4425 C CA . ALA A 1 572 ? -36.469 -8.047 -4.844 1 97.75 572 ALA A CA 1
ATOM 4426 C C . ALA A 1 572 ? -37.469 -8.195 -3.684 1 97.75 572 ALA A C 1
ATOM 4428 O O . ALA A 1 572 ? -38.656 -8.062 -3.869 1 97.75 572 ALA A O 1
ATOM 4429 N N . ASP A 1 573 ? -36.969 -8.469 -2.516 1 98.12 573 ASP A N 1
ATOM 4430 C CA . ASP A 1 573 ? -37.812 -8.531 -1.318 1 98.12 573 ASP A CA 1
ATOM 4431 C C . ASP A 1 573 ? -38.406 -7.164 -0.986 1 98.12 573 ASP A C 1
ATOM 4433 O O . ASP A 1 573 ? -39.531 -7.074 -0.51 1 98.12 573 ASP A O 1
ATOM 4437 N N . VAL A 1 574 ? -37.656 -6.152 -1.104 1 97.88 574 VAL A N 1
ATOM 4438 C CA . VAL A 1 574 ? -38.094 -4.777 -0.865 1 97.88 574 VAL A CA 1
ATOM 4439 C C . VAL A 1 574 ? -37.438 -3.844 -1.875 1 97.88 574 VAL A C 1
ATOM 4441 O O . VAL A 1 574 ? -36.344 -4.125 -2.365 1 97.88 574 VAL A O 1
ATOM 4444 N N . THR A 1 575 ? -38.062 -2.766 -2.285 1 97.94 575 THR A N 1
ATOM 4445 C CA . THR A 1 575 ? -37.531 -1.758 -3.205 1 97.94 575 THR A CA 1
ATOM 4446 C C . THR A 1 575 ? -37.531 -0.379 -2.551 1 97.94 575 THR A C 1
ATOM 4448 O O . THR A 1 575 ? -38.562 0.069 -2.031 1 97.94 575 THR A O 1
ATOM 4451 N N . LEU A 1 576 ? -36.406 0.21 -2.518 1 97.5 576 LEU A N 1
ATOM 4452 C CA . LEU A 1 576 ? -36.25 1.588 -2.068 1 97.5 576 LEU A CA 1
ATOM 4453 C C . LEU A 1 576 ? -36.094 2.535 -3.256 1 97.5 576 LEU A C 1
ATOM 4455 O O . LEU A 1 576 ? -35.312 2.297 -4.16 1 97.5 576 LEU A O 1
ATOM 4459 N N . SER A 1 577 ? -36.875 3.58 -3.297 1 97.56 577 SER A N 1
ATOM 4460 C CA . SER A 1 577 ? -36.781 4.633 -4.301 1 97.56 577 SER A CA 1
ATOM 4461 C C . SER A 1 577 ? -36.406 5.969 -3.664 1 97.56 577 SER A C 1
ATOM 4463 O O . SER A 1 577 ? -37.062 6.414 -2.717 1 97.56 577 SER A O 1
ATOM 4465 N N . ALA A 1 578 ? -35.344 6.492 -4.105 1 95.88 578 ALA A N 1
ATOM 4466 C CA . ALA A 1 578 ? -34.844 7.719 -3.504 1 95.88 578 ALA A CA 1
ATOM 4467 C C . ALA A 1 578 ? -34 8.508 -4.508 1 95.88 578 ALA A C 1
ATOM 4469 O O . ALA A 1 578 ? -33.562 7.969 -5.527 1 95.88 578 ALA A O 1
ATOM 4470 N N . THR A 1 579 ? -33.906 9.836 -4.309 1 93.5 579 THR A N 1
ATOM 4471 C CA . THR A 1 579 ? -32.906 10.617 -5.016 1 93.5 579 THR A CA 1
ATOM 4472 C C . THR A 1 579 ? -31.5 10.273 -4.508 1 93.5 579 THR A C 1
ATOM 4474 O O . THR A 1 579 ? -31.359 9.648 -3.455 1 93.5 579 THR A O 1
ATOM 4477 N N . ARG A 1 580 ? -30.531 10.68 -5.266 1 89.12 580 ARG A N 1
ATOM 4478 C CA . ARG A 1 580 ? -29.141 10.469 -4.852 1 89.12 580 ARG A CA 1
ATOM 4479 C C . ARG A 1 580 ? -28.891 11.062 -3.473 1 89.12 580 ARG A C 1
ATOM 4481 O O . ARG A 1 580 ? -28.234 10.438 -2.633 1 89.12 580 ARG A O 1
ATOM 4488 N N . ARG A 1 581 ? -29.344 12.188 -3.213 1 85.31 581 ARG A N 1
ATOM 4489 C CA . ARG A 1 581 ? -29.141 12.883 -1.947 1 85.31 581 ARG A CA 1
ATOM 4490 C C . ARG A 1 581 ? -29.828 12.148 -0.801 1 85.31 581 ARG A C 1
ATOM 4492 O O . ARG A 1 581 ? -29.281 12.07 0.305 1 85.31 581 ARG A O 1
ATOM 4499 N N . GLN A 1 582 ? -30.969 11.617 -1.085 1 90.19 582 GLN A N 1
ATOM 4500 C CA . GLN A 1 582 ? -31.75 10.938 -0.057 1 90.19 582 GLN A CA 1
ATOM 4501 C C . GLN A 1 582 ? -31.078 9.625 0.361 1 90.19 582 GLN A C 1
ATOM 4503 O O . GLN A 1 582 ? -31.281 9.148 1.479 1 90.19 582 GLN A O 1
ATOM 4508 N N . LEU A 1 583 ? -30.266 9.094 -0.522 1 91.62 583 LEU A N 1
ATOM 4509 C CA . LEU A 1 583 ? -29.641 7.801 -0.259 1 91.62 583 LEU A CA 1
ATOM 4510 C C . LEU A 1 583 ? -28.656 7.898 0.902 1 91.62 583 LEU A C 1
ATOM 4512 O O . LEU A 1 583 ? -28.344 6.891 1.536 1 91.62 583 LEU A O 1
ATOM 4516 N N . CYS A 1 584 ? -28.141 9.062 1.139 1 86.25 584 CYS A N 1
ATOM 4517 C CA . CYS A 1 584 ? -27.188 9.219 2.232 1 86.25 584 CYS A CA 1
ATOM 4518 C C . CYS A 1 584 ? -27.812 8.844 3.566 1 86.25 584 CYS A C 1
ATOM 4520 O O . CYS A 1 584 ? -27.109 8.492 4.516 1 86.25 584 CYS A O 1
ATOM 4522 N N . ALA A 1 585 ? -29.156 8.914 3.605 1 87.56 585 ALA A N 1
ATOM 4523 C CA . ALA A 1 585 ? -29.875 8.523 4.812 1 87.56 585 ALA A CA 1
ATOM 4524 C C . ALA A 1 585 ? -29.594 7.07 5.18 1 87.56 585 ALA A C 1
ATOM 4526 O O . ALA A 1 585 ? -29.578 6.711 6.363 1 87.56 585 ALA A O 1
ATOM 4527 N N . LEU A 1 586 ? -29.328 6.293 4.168 1 88.81 586 LEU A N 1
ATOM 4528 C CA . LEU A 1 586 ? -29.016 4.891 4.406 1 88.81 586 LEU A CA 1
ATOM 4529 C C . LEU A 1 586 ? -27.719 4.75 5.195 1 88.81 586 LEU A C 1
ATOM 4531 O O . LEU A 1 586 ? -27.609 3.881 6.062 1 88.81 586 LEU A O 1
ATOM 4535 N N . ALA A 1 587 ? -26.781 5.578 4.914 1 82.25 587 ALA A N 1
ATOM 4536 C CA . ALA A 1 587 ? -25.469 5.523 5.574 1 82.25 587 ALA A CA 1
ATOM 4537 C C . ALA A 1 587 ? -25.516 6.207 6.938 1 82.25 587 ALA A C 1
ATOM 4539 O O . ALA A 1 587 ? -24.875 5.762 7.887 1 82.25 587 ALA A O 1
ATOM 4540 N N . GLY A 1 588 ? -26.344 7.238 7.082 1 78.06 588 GLY A N 1
ATOM 4541 C CA . GLY A 1 588 ? -26.344 8.062 8.281 1 78.06 588 GLY A CA 1
ATOM 4542 C C . GLY A 1 588 ? -27.375 7.625 9.297 1 78.06 588 GLY A C 1
ATOM 4543 O O . GLY A 1 588 ? -27.109 7.633 10.5 1 78.06 588 GLY A O 1
ATOM 4544 N N . LEU A 1 589 ? -28.609 7.34 8.781 1 75.12 589 LEU A N 1
ATOM 4545 C CA . LEU A 1 589 ? -29.719 7.031 9.664 1 75.12 589 LEU A CA 1
ATOM 4546 C C . LEU A 1 589 ? -29.875 5.523 9.836 1 75.12 589 LEU A C 1
ATOM 4548 O O . LEU A 1 589 ? -30.594 5.07 10.727 1 75.12 589 LEU A O 1
ATOM 4552 N N . GLY A 1 590 ? -29.141 4.82 9.086 1 80.62 590 GLY A N 1
ATOM 4553 C CA . GLY A 1 590 ? -29.328 3.379 9.109 1 80.62 590 GLY A CA 1
ATOM 4554 C C . GLY A 1 590 ? -30.547 2.92 8.32 1 80.62 590 GLY A C 1
ATOM 4555 O O . GLY A 1 590 ? -30.906 3.533 7.316 1 80.62 590 GLY A O 1
ATOM 4556 N N . LEU A 1 591 ? -31.078 1.729 8.719 1 88.88 591 LEU A N 1
ATOM 4557 C CA . LEU A 1 591 ? -32.094 1.105 7.867 1 88.88 591 LEU A CA 1
ATOM 4558 C C . LEU A 1 591 ? -33.438 1.031 8.586 1 88.88 591 LEU A C 1
ATOM 4560 O O . LEU A 1 591 ? -34.25 0.144 8.305 1 88.88 591 LEU A O 1
ATOM 4564 N N . ASP A 1 592 ? -33.625 2.031 9.43 1 89.94 592 ASP A N 1
ATOM 4565 C CA . ASP A 1 592 ? -34.938 2.186 10.047 1 89.94 592 ASP A CA 1
ATOM 4566 C C . ASP A 1 592 ? -35.969 2.705 9.039 1 89.94 592 ASP A C 1
ATOM 4568 O O . ASP A 1 592 ? -35.812 3.807 8.508 1 89.94 592 ASP A O 1
ATOM 4572 N N . SER A 1 593 ? -37.031 1.937 8.867 1 92.44 593 SER A N 1
ATOM 4573 C CA . SER A 1 593 ? -38 2.264 7.809 1 92.44 593 SER A CA 1
ATOM 4574 C C . SER A 1 593 ? -38.719 3.582 8.094 1 92.44 593 SER A C 1
ATOM 4576 O O . SER A 1 593 ? -38.969 4.359 7.176 1 92.44 593 SER A O 1
ATOM 4578 N N . GLY A 1 594 ? -39.094 3.814 9.336 1 91.75 594 GLY A N 1
ATOM 4579 C CA . GLY A 1 594 ? -39.719 5.082 9.688 1 91.75 594 GLY A CA 1
ATOM 4580 C C . GLY A 1 594 ? -38.812 6.277 9.43 1 91.75 594 GLY A C 1
ATOM 4581 O O . GLY A 1 594 ? -39.281 7.289 8.883 1 91.75 594 GLY A O 1
ATOM 4582 N N . ALA A 1 595 ? -37.625 6.133 9.812 1 91.12 595 ALA A N 1
ATOM 4583 C CA . ALA A 1 595 ? -36.656 7.207 9.609 1 91.12 595 ALA A CA 1
ATOM 4584 C C . ALA A 1 595 ? -36.406 7.445 8.117 1 91.12 595 ALA A C 1
ATOM 4586 O O . ALA A 1 595 ? -36.281 8.594 7.684 1 91.12 595 ALA A O 1
ATOM 4587 N N . LEU A 1 596 ? -36.344 6.387 7.367 1 93.56 596 LEU A N 1
ATOM 4588 C CA . LEU A 1 596 ? -36.094 6.492 5.934 1 93.56 596 LEU A CA 1
ATOM 4589 C C . LEU A 1 596 ? -37.281 7.156 5.223 1 93.56 596 LEU A C 1
ATOM 4591 O O . LEU A 1 596 ? -37.062 7.984 4.332 1 93.56 596 LEU A O 1
ATOM 4595 N N . LYS A 1 597 ? -38.438 6.816 5.633 1 93.75 597 LYS A N 1
ATOM 4596 C CA . LYS A 1 597 ? -39.625 7.441 5.055 1 93.75 597 LYS A CA 1
ATOM 4597 C C . LYS A 1 597 ? -39.688 8.93 5.375 1 93.75 597 LYS A C 1
ATOM 4599 O O . LYS A 1 597 ? -40.031 9.742 4.523 1 93.75 597 LYS A O 1
ATOM 4604 N N . ARG A 1 598 ? -39.344 9.227 6.551 1 92.5 598 ARG A N 1
ATOM 4605 C CA . ARG A 1 598 ? -39.281 10.633 6.945 1 92.5 598 ARG A CA 1
ATOM 4606 C C . ARG A 1 598 ? -38.25 11.398 6.145 1 92.5 598 ARG A C 1
ATOM 4608 O O . ARG A 1 598 ? -38.406 12.594 5.883 1 92.5 598 ARG A O 1
ATOM 4615 N N . ALA A 1 599 ? -37.219 10.672 5.762 1 91.19 599 ALA A N 1
ATOM 4616 C CA . ALA A 1 599 ? -36.156 11.281 4.961 1 91.19 599 ALA A CA 1
ATOM 4617 C C . ALA A 1 599 ? -36.562 11.383 3.494 1 91.19 599 ALA A C 1
ATOM 4619 O O . ALA A 1 599 ? -35.812 11.914 2.668 1 91.19 599 ALA A O 1
ATOM 4620 N N . GLY A 1 600 ? -37.781 10.836 3.146 1 92.69 600 GLY A N 1
ATOM 4621 C CA . GLY A 1 600 ? -38.344 11.023 1.813 1 92.69 600 GLY A CA 1
ATOM 4622 C C . GLY A 1 600 ? -38.188 9.812 0.923 1 92.69 600 GLY A C 1
ATOM 4623 O O . GLY A 1 600 ? -38.5 9.859 -0.267 1 92.69 600 GLY A O 1
ATOM 4624 N N . LEU A 1 601 ? -37.656 8.75 1.483 1 95.44 601 LEU A N 1
ATOM 4625 C CA . LEU A 1 601 ? -37.531 7.539 0.679 1 95.44 601 LEU A CA 1
ATOM 4626 C C . LEU A 1 601 ? -38.875 6.828 0.556 1 95.44 601 LEU A C 1
ATOM 4628 O O . LEU A 1 601 ? -39.656 6.793 1.511 1 95.44 601 LEU A O 1
ATOM 4632 N N . GLU A 1 602 ? -39.125 6.32 -0.626 1 97.06 602 GLU A N 1
ATOM 4633 C CA . GLU A 1 602 ? -40.281 5.449 -0.827 1 97.06 602 GLU A CA 1
ATOM 4634 C C . GLU A 1 602 ? -39.906 3.979 -0.66 1 97.06 602 GLU A C 1
ATOM 4636 O O . GLU A 1 602 ? -38.844 3.545 -1.149 1 97.06 602 GLU A O 1
ATOM 4641 N N . ILE A 1 603 ? -40.719 3.279 0.027 1 97.19 603 ILE A N 1
ATOM 4642 C CA . ILE A 1 603 ? -40.438 1.877 0.315 1 97.19 603 ILE A CA 1
ATOM 4643 C C . ILE A 1 603 ? -41.625 1.013 -0.165 1 97.19 603 ILE A C 1
ATOM 4645 O O . ILE A 1 603 ? -42.75 1.224 0.24 1 97.19 603 ILE A O 1
ATOM 4649 N N . ASP A 1 604 ? -41.344 0.101 -1.044 1 97.31 604 ASP A N 1
ATOM 4650 C CA . ASP A 1 604 ? -42.312 -0.856 -1.543 1 97.31 604 ASP A CA 1
ATOM 4651 C C . ASP A 1 604 ? -41.844 -2.291 -1.297 1 97.31 604 ASP A C 1
ATOM 4653 O O . ASP A 1 604 ? -40.719 -2.641 -1.582 1 97.31 604 ASP A O 1
ATOM 4657 N N . GLY A 1 605 ? -42.719 -3.107 -0.754 1 96.81 605 GLY A N 1
ATOM 4658 C CA . GLY A 1 605 ? -42.375 -4.496 -0.501 1 96.81 605 GLY A CA 1
ATOM 4659 C C . GLY A 1 605 ? -42.281 -4.828 0.976 1 96.81 605 GLY A C 1
ATOM 4660 O O . GLY A 1 605 ? -43 -4.246 1.797 1 96.81 605 GLY A O 1
ATOM 4661 N N . ASP A 1 606 ? -41.5 -5.801 1.348 1 97.31 606 ASP A N 1
ATOM 4662 C CA . ASP A 1 606 ? -41.406 -6.316 2.709 1 97.31 606 ASP A CA 1
ATOM 4663 C C . ASP A 1 606 ? -40.469 -5.465 3.557 1 97.31 606 ASP A C 1
ATOM 4665 O O . ASP A 1 606 ? -39.25 -5.723 3.607 1 97.31 606 ASP A O 1
ATOM 4669 N N . VAL A 1 607 ? -40.906 -4.625 4.332 1 95.12 607 VAL A N 1
ATOM 4670 C CA . VAL A 1 607 ? -40.188 -3.643 5.129 1 95.12 607 VAL A CA 1
ATOM 4671 C C . VAL A 1 607 ? -39.375 -4.352 6.199 1 95.12 607 VAL A C 1
ATOM 4673 O O . VAL A 1 607 ? -38.344 -3.822 6.664 1 95.12 607 VAL A O 1
ATOM 4676 N N . SER A 1 608 ? -39.75 -5.516 6.543 1 96.06 608 SER A N 1
ATOM 4677 C CA . SER A 1 608 ? -39.031 -6.246 7.586 1 96.06 608 SER A CA 1
ATOM 4678 C C . SER A 1 608 ? -37.625 -6.598 7.141 1 96.06 608 SER A C 1
ATOM 4680 O O . SER A 1 608 ? -36.75 -6.832 7.977 1 96.06 608 SER A O 1
ATOM 4682 N N . VAL A 1 609 ? -37.406 -6.66 5.852 1 97.06 609 VAL A N 1
ATOM 4683 C CA . VAL A 1 609 ? -36.094 -6.953 5.281 1 97.06 609 VAL A CA 1
ATOM 4684 C C . VAL A 1 609 ? -35.094 -5.859 5.676 1 97.06 609 VAL A C 1
ATOM 4686 O O . VAL A 1 609 ? -33.938 -6.141 5.957 1 97.06 609 VAL A O 1
ATOM 4689 N N . LEU A 1 610 ? -35.531 -4.625 5.703 1 96.44 610 LEU A N 1
ATOM 4690 C CA . LEU A 1 610 ? -34.688 -3.508 6.102 1 96.44 610 LEU A CA 1
ATOM 4691 C C . LEU A 1 610 ? -34.281 -3.623 7.566 1 96.44 610 LEU A C 1
ATOM 4693 O O . LEU A 1 610 ? -33.125 -3.363 7.926 1 96.44 610 LEU A O 1
ATOM 4697 N N . ALA A 1 611 ? -35.219 -4.008 8.375 1 95 611 ALA A N 1
ATOM 4698 C CA . ALA A 1 611 ? -34.938 -4.199 9.797 1 95 611 ALA A CA 1
ATOM 4699 C C . ALA A 1 611 ? -33.938 -5.344 10.008 1 95 611 ALA A C 1
ATOM 4701 O O . ALA A 1 611 ? -33.062 -5.27 10.883 1 95 611 ALA A O 1
ATOM 4702 N N . ARG A 1 612 ? -34.156 -6.414 9.266 1 96 612 ARG A N 1
ATOM 4703 C CA . ARG A 1 612 ? -33.25 -7.551 9.344 1 96 612 ARG A CA 1
ATOM 4704 C C . ARG A 1 612 ? -31.844 -7.141 8.977 1 96 612 ARG A C 1
ATOM 4706 O O . ARG A 1 612 ? -30.891 -7.465 9.703 1 96 612 ARG A O 1
ATOM 4713 N N . LEU A 1 613 ? -31.672 -6.445 7.852 1 96.56 613 LEU A N 1
ATOM 4714 C CA . LEU A 1 613 ? -30.344 -5.973 7.438 1 96.56 613 LEU A CA 1
ATOM 4715 C C . LEU A 1 613 ? -29.781 -5.004 8.461 1 96.56 613 LEU A C 1
ATOM 4717 O O . LEU A 1 613 ? -28.594 -5.082 8.797 1 96.56 613 LEU A O 1
ATOM 4721 N N . GLY A 1 614 ? -30.609 -4.031 8.961 1 95.12 614 GLY A N 1
ATOM 4722 C CA . GLY A 1 614 ? -30.172 -3.076 9.969 1 95.12 614 GLY A CA 1
ATOM 4723 C C . GLY A 1 614 ? -29.656 -3.734 11.227 1 95.12 614 GLY A C 1
ATOM 4724 O O . GLY A 1 614 ? -28.719 -3.244 11.852 1 95.12 614 GLY A O 1
ATOM 4725 N N . GLY A 1 615 ? -30.297 -4.809 11.625 1 95.25 615 GLY A N 1
ATOM 4726 C CA . GLY A 1 615 ? -29.906 -5.539 12.82 1 95.25 615 GLY A CA 1
ATOM 4727 C C . GLY A 1 615 ? -28.578 -6.234 12.688 1 95.25 615 GLY A C 1
ATOM 4728 O O . GLY A 1 615 ? -27.984 -6.641 13.688 1 95.25 615 GLY A O 1
ATOM 4729 N N . LEU A 1 616 ? -28.062 -6.367 11.453 1 96.75 616 LEU A N 1
ATOM 4730 C CA . LEU A 1 616 ? -26.797 -7.055 11.188 1 96.75 616 LEU A CA 1
ATOM 4731 C C . LEU A 1 616 ? -25.641 -6.066 11.133 1 96.75 616 LEU A C 1
ATOM 4733 O O . LEU A 1 616 ? -24.484 -6.469 11.008 1 96.75 616 LEU A O 1
ATOM 4737 N N . LEU A 1 617 ? -25.891 -4.773 11.211 1 95.56 617 LEU A N 1
ATOM 4738 C CA . LEU A 1 617 ? -24.859 -3.758 11.047 1 95.56 617 LEU A CA 1
ATOM 4739 C C . LEU A 1 617 ? -24.109 -3.531 12.359 1 95.56 617 LEU A C 1
ATOM 4741 O O . LEU A 1 617 ? -24.719 -3.455 13.422 1 95.56 617 LEU A O 1
ATOM 4745 N N . ASP A 1 618 ? -22.781 -3.516 12.273 1 93.19 618 ASP A N 1
ATOM 4746 C CA . ASP A 1 618 ? -21.859 -3.244 13.367 1 93.19 618 ASP A CA 1
ATOM 4747 C C . ASP A 1 618 ? -21.406 -1.785 13.359 1 93.19 618 ASP A C 1
ATOM 4749 O O . ASP A 1 618 ? -20.781 -1.329 12.406 1 93.19 618 ASP A O 1
ATOM 4753 N N . PRO A 1 619 ? -21.688 -0.936 14.359 1 88.44 619 PRO A N 1
ATOM 4754 C CA . PRO A 1 619 ? -21.359 0.495 14.352 1 88.44 619 PRO A CA 1
ATOM 4755 C C . PRO A 1 619 ? -19.875 0.772 14.562 1 88.44 619 PRO A C 1
ATOM 4757 O O . PRO A 1 619 ? -19.422 1.904 14.367 1 88.44 619 PRO A O 1
ATOM 4760 N N . GLY A 1 620 ? -19 -0.115 14.805 1 91.81 620 GLY A N 1
ATOM 4761 C CA . GLY A 1 620 ? -17.625 0.161 15.18 1 91.81 620 GLY A CA 1
ATOM 4762 C C . GLY A 1 620 ? -17.469 0.687 16.594 1 91.81 620 GLY A C 1
ATOM 4763 O O . GLY A 1 620 ? -18.453 0.786 17.328 1 91.81 620 GLY A O 1
ATOM 4764 N N . ASP A 1 621 ? -16.203 0.977 17.031 1 95.44 621 ASP A N 1
ATOM 4765 C CA . ASP A 1 621 ? -15.922 1.488 18.359 1 95.44 621 ASP A CA 1
ATOM 4766 C C . ASP A 1 621 ? -14.992 2.697 18.297 1 95.44 621 ASP A C 1
ATOM 4768 O O . ASP A 1 621 ? -13.789 2.553 18.078 1 95.44 621 ASP A O 1
ATOM 4772 N N . ARG A 1 622 ? -15.43 3.895 18.562 1 93.38 622 ARG A N 1
ATOM 4773 C CA . ARG A 1 622 ? -14.648 5.125 18.5 1 93.38 622 ARG A CA 1
ATOM 4774 C C . ARG A 1 622 ? -13.766 5.285 19.734 1 93.38 622 ARG A C 1
ATOM 4776 O O . ARG A 1 622 ? -12.953 6.211 19.812 1 93.38 622 ARG A O 1
ATOM 4783 N N . ASN A 1 623 ? -13.953 4.406 20.656 1 95.31 623 ASN A N 1
ATOM 4784 C CA . ASN A 1 623 ? -13.227 4.496 21.922 1 95.31 623 ASN A CA 1
ATOM 4785 C C . ASN A 1 623 ? -12.469 3.205 22.234 1 95.31 623 ASN A C 1
ATOM 4787 O O . ASN A 1 623 ? -12.336 2.818 23.391 1 95.31 623 ASN A O 1
ATOM 4791 N N . PHE A 1 624 ? -12.055 2.496 21.172 1 96.44 624 PHE A N 1
ATOM 4792 C CA . PHE A 1 624 ? -11.383 1.225 21.406 1 96.44 624 PHE A CA 1
ATOM 4793 C C . PHE A 1 624 ? -10.031 1.44 22.094 1 96.44 624 PHE A C 1
ATOM 4795 O O . PHE A 1 624 ? -9.492 2.549 22.062 1 96.44 624 PHE A O 1
ATOM 4802 N N . ASP A 1 625 ? -9.477 0.404 22.734 1 96.81 625 ASP A N 1
ATOM 4803 C CA . ASP A 1 625 ? -8.219 0.445 23.484 1 96.81 625 ASP A CA 1
ATOM 4804 C C . ASP A 1 625 ? -7.023 0.371 22.531 1 96.81 625 ASP A C 1
ATOM 4806 O O . ASP A 1 625 ? -7.074 -0.325 21.516 1 96.81 625 ASP A O 1
ATOM 4810 N N . ILE A 1 626 ? -5.91 1.097 22.891 1 97.62 626 ILE A N 1
ATOM 4811 C CA . ILE A 1 626 ? -4.699 1.074 22.078 1 97.62 626 ILE A CA 1
ATOM 4812 C C . ILE A 1 626 ? -3.52 0.604 22.922 1 97.62 626 ILE A C 1
ATOM 4814 O O . ILE A 1 626 ? -2.824 -0.347 22.562 1 97.62 626 ILE A O 1
ATOM 4818 N N . VAL A 1 627 ? -3.318 1.155 24.125 1 98.25 627 VAL A N 1
ATOM 4819 C CA . VAL A 1 627 ? -2.133 0.875 24.922 1 98.25 627 VAL A CA 1
ATOM 4820 C C . VAL A 1 627 ? -2.455 -0.19 25.969 1 98.25 627 VAL A C 1
ATOM 4822 O O . VAL A 1 627 ? -1.579 -0.61 26.719 1 98.25 627 VAL A O 1
ATOM 4825 N N . THR A 1 628 ? -3.643 -0.624 26.016 1 97.62 628 THR A N 1
ATOM 4826 C CA . THR A 1 628 ? -4.129 -1.766 26.797 1 97.62 628 THR A CA 1
ATOM 4827 C C . THR A 1 628 ? -4.922 -2.719 25.906 1 97.62 628 THR A C 1
ATOM 4829 O O . THR A 1 628 ? -5.301 -2.363 24.781 1 97.62 628 THR A O 1
ATOM 4832 N N . PRO A 1 629 ? -5.121 -3.965 26.391 1 96.25 629 PRO A N 1
ATOM 4833 C CA . PRO A 1 629 ? -5.84 -4.906 25.531 1 96.25 629 PRO A CA 1
ATOM 4834 C C . PRO A 1 629 ? -7.336 -4.605 25.438 1 96.25 629 PRO A C 1
ATOM 4836 O O . PRO A 1 629 ? -7.902 -4.016 26.359 1 96.25 629 PRO A O 1
ATOM 4839 N N . MET B 1 1 ? 19.297 -33.25 3.949 1 45.69 1 MET B N 1
ATOM 4840 C CA . MET B 1 1 ? 19.188 -33.062 5.391 1 45.69 1 MET B CA 1
ATOM 4841 C C . MET B 1 1 ? 18.062 -33.906 5.969 1 45.69 1 MET B C 1
ATOM 4843 O O . MET B 1 1 ? 17.031 -34.094 5.328 1 45.69 1 MET B O 1
ATOM 4847 N N . ALA B 1 2 ? 18.344 -34.688 6.984 1 62.78 2 ALA B N 1
ATOM 4848 C CA . ALA B 1 2 ? 17.406 -35.719 7.418 1 62.78 2 ALA B CA 1
ATOM 4849 C C . ALA B 1 2 ? 16.156 -35.094 8.047 1 62.78 2 ALA B C 1
ATOM 4851 O O . ALA B 1 2 ? 16.25 -34.375 9.039 1 62.78 2 ALA B O 1
ATOM 4852 N N . SER B 1 3 ? 15.117 -34.969 7.34 1 77.44 3 SER B N 1
ATOM 4853 C CA . SER B 1 3 ? 13.805 -34.531 7.789 1 77.44 3 SER B CA 1
ATOM 4854 C C . SER B 1 3 ? 13.367 -35.281 9.047 1 77.44 3 SER B C 1
ATOM 4856 O O . SER B 1 3 ? 13.734 -36.438 9.258 1 77.44 3 SER B O 1
ATOM 4858 N N . LYS B 1 4 ? 12.938 -34.5 10.008 1 85.75 4 LYS B N 1
ATOM 4859 C CA . LYS B 1 4 ? 12.453 -35.062 11.258 1 85.75 4 LYS B CA 1
ATOM 4860 C C . LYS B 1 4 ? 11.062 -35.688 11.078 1 85.75 4 LYS B C 1
ATOM 4862 O O . LYS B 1 4 ? 10.344 -35.344 10.141 1 85.75 4 LYS B O 1
ATOM 4867 N N . ALA B 1 5 ? 10.805 -36.531 11.977 1 92.62 5 ALA B N 1
ATOM 4868 C CA . ALA B 1 5 ? 9.477 -37.156 11.961 1 92.62 5 ALA B CA 1
ATOM 4869 C C . ALA B 1 5 ? 8.406 -36.125 12.359 1 92.62 5 ALA B C 1
ATOM 4871 O O . ALA B 1 5 ? 8.688 -35.188 13.094 1 92.62 5 ALA B O 1
ATOM 4872 N N . VAL B 1 6 ? 7.258 -36.312 11.875 1 96.75 6 VAL B N 1
ATOM 4873 C CA . VAL B 1 6 ? 6.102 -35.5 12.219 1 96.75 6 VAL B CA 1
ATOM 4874 C C . VAL B 1 6 ? 5.73 -35.719 13.688 1 96.75 6 VAL B C 1
ATOM 4876 O O . VAL B 1 6 ? 5.781 -36.844 14.188 1 96.75 6 VAL B O 1
ATOM 4879 N N . THR B 1 7 ? 5.422 -34.656 14.422 1 97.56 7 THR B N 1
ATOM 4880 C CA . THR B 1 7 ? 4.965 -34.781 15.805 1 97.56 7 THR B CA 1
ATOM 4881 C C . THR B 1 7 ? 3.527 -35.312 15.852 1 97.56 7 THR B C 1
ATOM 4883 O O . THR B 1 7 ? 2.779 -35.188 14.883 1 97.56 7 THR B O 1
ATOM 4886 N N . GLU B 1 8 ? 3.088 -35.812 17 1 97.56 8 GLU B N 1
ATOM 4887 C CA . GLU B 1 8 ? 1.73 -36.312 17.172 1 97.56 8 GLU B CA 1
ATOM 4888 C C . GLU B 1 8 ? 0.702 -35.188 17.031 1 97.56 8 GLU B C 1
ATOM 4890 O O . GLU B 1 8 ? -0.414 -35.438 16.562 1 97.56 8 GLU B O 1
ATOM 4895 N N . ILE B 1 9 ? 1.055 -34.094 17.406 1 97.38 9 ILE B N 1
ATOM 4896 C CA . ILE B 1 9 ? 0.151 -32.969 17.359 1 97.38 9 ILE B CA 1
ATOM 4897 C C . ILE B 1 9 ? -0.177 -32.625 15.898 1 97.38 9 ILE B C 1
ATOM 4899 O O . ILE B 1 9 ? -1.341 -32.438 15.547 1 97.38 9 ILE B O 1
ATOM 4903 N N . ILE B 1 10 ? 0.839 -32.562 15.062 1 97.88 10 ILE B N 1
ATOM 4904 C CA . ILE B 1 10 ? 0.642 -32.25 13.648 1 97.88 10 ILE B CA 1
ATOM 4905 C C . ILE B 1 10 ? -0.092 -33.406 12.969 1 97.88 10 ILE B C 1
ATOM 4907 O O . ILE B 1 10 ? -0.964 -33.188 12.125 1 97.88 10 ILE B O 1
ATOM 4911 N N . ARG B 1 11 ? 0.278 -34.594 13.305 1 97.69 11 ARG B N 1
ATOM 4912 C CA . ARG B 1 11 ? -0.421 -35.75 12.766 1 97.69 11 ARG B CA 1
ATOM 4913 C C . ARG B 1 11 ? -1.916 -35.656 13.055 1 97.69 11 ARG B C 1
ATOM 4915 O O . ARG B 1 11 ? -2.738 -35.906 12.172 1 97.69 11 ARG B O 1
ATOM 4922 N N . THR B 1 12 ? -2.264 -35.375 14.273 1 98 12 THR B N 1
ATOM 4923 C CA . THR B 1 12 ? -3.658 -35.25 14.688 1 98 12 THR B CA 1
ATOM 4924 C C . THR B 1 12 ? -4.359 -34.125 13.93 1 98 12 THR B C 1
ATOM 4926 O O . THR B 1 12 ? -5.496 -34.281 13.484 1 98 12 THR B O 1
ATOM 4929 N N . GLN B 1 13 ? -3.688 -33.031 13.852 1 97.44 13 GLN B N 1
ATOM 4930 C CA . GLN B 1 13 ? -4.23 -31.906 13.102 1 97.44 13 GLN B CA 1
ATOM 4931 C C . GLN B 1 13 ? -4.531 -32.312 11.656 1 97.44 13 GLN B C 1
ATOM 4933 O O . GLN B 1 13 ? -5.602 -31.984 11.133 1 97.44 13 GLN B O 1
ATOM 4938 N N . ASN B 1 14 ? -3.582 -32.875 10.984 1 97.88 14 ASN B N 1
ATOM 4939 C CA . ASN B 1 14 ? -3.75 -33.281 9.594 1 97.88 14 ASN B CA 1
ATOM 4940 C C . ASN B 1 14 ? -4.867 -34.312 9.445 1 97.88 14 ASN B C 1
ATOM 4942 O O . ASN B 1 14 ? -5.613 -34.312 8.461 1 97.88 14 ASN B O 1
ATOM 4946 N N . GLN B 1 15 ? -4.988 -35.188 10.43 1 97.31 15 GLN B N 1
ATOM 4947 C CA . GLN B 1 15 ? -6.062 -36.188 10.414 1 97.31 15 GLN B CA 1
ATOM 4948 C C . GLN B 1 15 ? -7.426 -35.5 10.578 1 97.31 15 GLN B C 1
ATOM 4950 O O . GLN B 1 15 ? -8.398 -35.906 9.93 1 97.31 15 GLN B O 1
ATOM 4955 N N . GLN B 1 16 ? -7.449 -34.562 11.445 1 97.31 16 GLN B N 1
ATOM 4956 C CA . GLN B 1 16 ? -8.695 -33.844 11.633 1 97.31 16 GLN B CA 1
ATOM 4957 C C . GLN B 1 16 ? -9.109 -33.125 10.352 1 97.31 16 GLN B C 1
ATOM 4959 O O . GLN B 1 16 ? -10.289 -33.062 10.016 1 97.31 16 GLN B O 1
ATOM 4964 N N . ALA B 1 17 ? -8.164 -32.562 9.688 1 96.44 17 ALA B N 1
ATOM 4965 C CA . ALA B 1 17 ? -8.445 -31.922 8.406 1 96.44 17 ALA B CA 1
ATOM 4966 C C . ALA B 1 17 ? -8.992 -32.938 7.395 1 96.44 17 ALA B C 1
ATOM 4968 O O . ALA B 1 17 ? -9.93 -32.625 6.648 1 96.44 17 ALA B O 1
ATOM 4969 N N . ARG B 1 18 ? -8.453 -34.062 7.344 1 96.12 18 ARG B N 1
ATOM 4970 C CA . ARG B 1 18 ? -8.898 -35.125 6.441 1 96.12 18 ARG B CA 1
ATOM 4971 C C . ARG B 1 18 ? -10.352 -35.5 6.715 1 96.12 18 ARG B C 1
ATOM 4973 O O . ARG B 1 18 ? -11.109 -35.781 5.789 1 96.12 18 ARG B O 1
ATOM 4980 N N . GLN B 1 19 ? -10.742 -35.375 7.957 1 95.81 19 GLN B N 1
ATOM 4981 C CA . GLN B 1 19 ? -12.078 -35.812 8.359 1 95.81 19 GLN B CA 1
ATOM 4982 C C . GLN B 1 19 ? -13.094 -34.688 8.156 1 95.81 19 GLN B C 1
ATOM 4984 O O . GLN B 1 19 ? -14.273 -34.938 7.891 1 95.81 19 GLN B O 1
ATOM 4989 N N . SER B 1 20 ? -12.633 -33.5 8.289 1 95.38 20 SER B N 1
ATOM 4990 C CA . SER B 1 20 ? -13.562 -32.375 8.328 1 95.38 20 SER B CA 1
ATOM 4991 C C . SER B 1 20 ? -13.805 -31.812 6.93 1 95.38 20 SER B C 1
ATOM 4993 O O . SER B 1 20 ? -14.875 -31.266 6.652 1 95.38 20 SER B O 1
ATOM 4995 N N . LEU B 1 21 ? -12.898 -31.953 6.012 1 96.31 21 LEU B N 1
ATOM 4996 C CA . LEU B 1 21 ? -13.016 -31.375 4.676 1 96.31 21 LEU B CA 1
ATOM 4997 C C . LEU B 1 21 ? -13.695 -32.344 3.725 1 96.31 21 LEU B C 1
ATOM 4999 O O . LEU B 1 21 ? -13.703 -33.562 3.971 1 96.31 21 LEU B O 1
ATOM 5003 N N . PRO B 1 22 ? -14.289 -31.859 2.666 1 96.69 22 PRO B N 1
ATOM 5004 C CA . PRO B 1 22 ? -15.125 -32.719 1.813 1 96.69 22 PRO B CA 1
ATOM 5005 C C . PRO B 1 22 ? -14.32 -33.5 0.792 1 96.69 22 PRO B C 1
ATOM 5007 O O . PRO B 1 22 ? -14.562 -33.406 -0.413 1 96.69 22 PRO B O 1
ATOM 5010 N N . PHE B 1 23 ? -13.539 -34.438 1.218 1 97 23 PHE B N 1
ATOM 5011 C CA . PHE B 1 23 ? -12.656 -35.188 0.354 1 97 23 PHE B CA 1
ATOM 5012 C C . PHE B 1 23 ? -13.461 -36.125 -0.551 1 97 23 PHE B C 1
ATOM 5014 O O . PHE B 1 23 ? -12.938 -36.656 -1.537 1 97 23 PHE B O 1
ATOM 5021 N N . GLU B 1 24 ? -14.711 -36.281 -0.265 1 96.19 24 GLU B N 1
ATOM 5022 C CA . GLU B 1 24 ? -15.562 -37.125 -1.103 1 96.19 24 GLU B CA 1
ATOM 5023 C C . GLU B 1 24 ? -15.945 -36.406 -2.395 1 96.19 24 GLU B C 1
ATOM 5025 O O . GLU B 1 24 ? -16.359 -37.031 -3.367 1 96.19 24 GLU B O 1
ATOM 5030 N N . ASP B 1 25 ? -15.875 -35.125 -2.373 1 96.81 25 ASP B N 1
ATOM 5031 C CA . ASP B 1 25 ? -16.156 -34.344 -3.576 1 96.81 25 ASP B CA 1
ATOM 5032 C C . ASP B 1 25 ? -15 -34.469 -4.578 1 96.81 25 ASP B C 1
ATOM 5034 O O . ASP B 1 25 ? -13.953 -33.844 -4.387 1 96.81 25 ASP B O 1
ATOM 5038 N N . GLU B 1 26 ? -15.172 -35.094 -5.703 1 96.88 26 GLU B N 1
ATOM 5039 C CA . GLU B 1 26 ? -14.117 -35.344 -6.684 1 96.88 26 GLU B CA 1
ATOM 5040 C C . GLU B 1 26 ? -14.336 -34.5 -7.949 1 96.88 26 GLU B C 1
ATOM 5042 O O . GLU B 1 26 ? -13.758 -34.812 -9 1 96.88 26 GLU B O 1
ATOM 5047 N N . THR B 1 27 ? -15.18 -33.5 -7.848 1 97.75 27 THR B N 1
ATOM 5048 C CA . THR B 1 27 ? -15.508 -32.656 -9 1 97.75 27 THR B CA 1
ATOM 5049 C C . THR B 1 27 ? -14.25 -32.031 -9.602 1 97.75 27 THR B C 1
ATOM 5051 O O . THR B 1 27 ? -14.109 -31.969 -10.82 1 97.75 27 THR B O 1
ATOM 5054 N N . ASP B 1 28 ? -13.336 -31.625 -8.789 1 98.31 28 ASP B N 1
ATOM 5055 C CA . ASP B 1 28 ? -12.102 -31.016 -9.266 1 98.31 28 ASP B CA 1
ATOM 5056 C C . ASP B 1 28 ? -11.273 -32 -10.086 1 98.31 28 ASP B C 1
ATOM 5058 O O . ASP B 1 28 ? -10.68 -31.641 -11.094 1 98.31 28 ASP B O 1
ATOM 5062 N N . PHE B 1 29 ? -11.203 -33.219 -9.648 1 98.25 29 PHE B N 1
ATOM 5063 C CA . PHE B 1 29 ? -10.445 -34.25 -10.367 1 98.25 29 PHE B CA 1
ATOM 5064 C C . PHE B 1 29 ? -11.086 -34.531 -11.719 1 98.25 29 PHE B C 1
ATOM 5066 O O . PHE B 1 29 ? -10.383 -34.719 -12.719 1 98.25 29 PHE B O 1
ATOM 5073 N N . GLN B 1 30 ? -12.43 -34.562 -11.719 1 98.38 30 GLN B N 1
ATOM 5074 C CA . GLN B 1 30 ? -13.148 -34.75 -12.977 1 98.38 30 GLN B CA 1
ATOM 5075 C C . GLN B 1 30 ? -12.883 -33.594 -13.938 1 98.38 30 GLN B C 1
ATOM 5077 O O . GLN B 1 30 ? -12.562 -33.812 -15.109 1 98.38 30 GLN B O 1
ATOM 5082 N N . ASN B 1 31 ? -12.969 -32.438 -13.406 1 98.62 31 ASN B N 1
ATOM 5083 C CA . ASN B 1 31 ? -12.758 -31.25 -14.234 1 98.62 31 ASN B CA 1
ATOM 5084 C C . ASN B 1 31 ? -11.312 -31.156 -14.711 1 98.62 31 ASN B C 1
ATOM 5086 O O . ASN B 1 31 ? -11.055 -30.812 -15.875 1 98.62 31 ASN B O 1
ATOM 5090 N N . ALA B 1 32 ? -10.344 -31.453 -13.867 1 98.5 32 ALA B N 1
ATOM 5091 C CA . ALA B 1 32 ? -8.93 -31.281 -14.148 1 98.5 32 ALA B CA 1
ATOM 5092 C C . ALA B 1 32 ? -8.438 -32.281 -15.188 1 98.5 32 ALA B C 1
ATOM 5094 O O . ALA B 1 32 ? -7.441 -32.031 -15.875 1 98.5 32 ALA B O 1
ATOM 5095 N N . THR B 1 33 ? -9.141 -33.375 -15.398 1 98.12 33 THR B N 1
ATOM 5096 C CA . THR B 1 33 ? -8.695 -34.406 -16.328 1 98.12 33 THR B CA 1
ATOM 5097 C C . THR B 1 33 ? -9.508 -34.375 -17.625 1 98.12 33 THR B C 1
ATOM 5099 O O . THR B 1 33 ? -9.133 -34.969 -18.609 1 98.12 33 THR B O 1
ATOM 5102 N N . LYS B 1 34 ? -10.531 -33.594 -17.594 1 98.38 34 LYS B N 1
ATOM 5103 C CA . LYS B 1 34 ? -11.445 -33.562 -18.734 1 98.38 34 LYS B CA 1
ATOM 5104 C C . LYS B 1 34 ? -10.734 -33 -19.969 1 98.38 34 LYS B C 1
ATOM 5106 O O . LYS B 1 34 ? -10.07 -31.969 -19.906 1 98.38 34 LYS B O 1
ATOM 5111 N N . GLY B 1 35 ? -10.867 -33.719 -21.078 1 98.38 35 GLY B N 1
ATOM 5112 C CA . GLY B 1 35 ? -10.398 -33.25 -22.375 1 98.38 35 GLY B CA 1
ATOM 5113 C C . GLY B 1 35 ? -8.914 -33.5 -22.594 1 98.38 35 GLY B C 1
ATOM 5114 O O . GLY B 1 35 ? -8.336 -32.969 -23.547 1 98.38 35 GLY B O 1
ATOM 5115 N N . ARG B 1 36 ? -8.242 -34.281 -21.781 1 98.38 36 ARG B N 1
ATOM 5116 C CA . ARG B 1 36 ? -6.816 -34.531 -21.953 1 98.38 36 ARG B CA 1
ATOM 5117 C C . ARG B 1 36 ? -6.543 -35.281 -23.25 1 98.38 36 ARG B C 1
ATOM 5119 O O . ARG B 1 36 ? -7.152 -36.344 -23.5 1 98.38 36 ARG B O 1
ATOM 5126 N N . MET B 1 37 ? -5.652 -34.781 -23.984 1 98 37 MET B N 1
ATOM 5127 C CA . MET B 1 37 ? -5.359 -35.344 -25.297 1 98 37 MET B CA 1
ATOM 5128 C C . MET B 1 37 ? -4.004 -36.062 -25.297 1 98 37 MET B C 1
ATOM 5130 O O . MET B 1 37 ? -3.783 -37 -26.047 1 98 37 MET B O 1
ATOM 5134 N N . GLY B 1 38 ? -3.076 -35.5 -24.469 1 97.12 38 GLY B N 1
ATOM 5135 C CA . GLY B 1 38 ? -1.739 -36.094 -24.391 1 97.12 38 GLY B CA 1
ATOM 5136 C C . GLY B 1 38 ? -0.825 -35.312 -23.453 1 97.12 38 GLY B C 1
ATOM 5137 O O . GLY B 1 38 ? -1.163 -34.219 -22.984 1 97.12 38 GLY B O 1
ATOM 5138 N N . THR B 1 39 ? 0.275 -35.969 -23.141 1 96.69 39 THR B N 1
ATOM 5139 C CA . THR B 1 39 ? 1.232 -35.375 -22.203 1 96.69 39 THR B CA 1
ATOM 5140 C C . THR B 1 39 ? 2.623 -35.312 -22.828 1 96.69 39 THR B C 1
ATOM 5142 O O . THR B 1 39 ? 2.896 -35.969 -23.828 1 96.69 39 THR B O 1
ATOM 5145 N N . CYS B 1 40 ? 3.373 -34.344 -22.312 1 94.31 40 CYS B N 1
ATOM 5146 C CA . CYS B 1 40 ? 4.801 -34.375 -22.609 1 94.31 40 CYS B CA 1
ATOM 5147 C C . CYS B 1 40 ? 5.5 -35.531 -21.891 1 94.31 40 CYS B C 1
ATOM 5149 O O . CYS B 1 40 ? 5.391 -35.656 -20.672 1 94.31 40 CYS B O 1
ATOM 5151 N N . GLN B 1 41 ? 6.223 -36.375 -22.688 1 93.19 41 GLN B N 1
ATOM 5152 C CA . GLN B 1 41 ? 6.887 -37.531 -22.094 1 93.19 41 GLN B CA 1
ATOM 5153 C C . GLN B 1 41 ? 8.336 -37.625 -22.562 1 93.19 41 GLN B C 1
ATOM 5155 O O . GLN B 1 41 ? 8.602 -37.875 -23.734 1 93.19 41 GLN B O 1
ATOM 5160 N N . PRO B 1 42 ? 9.32 -37.656 -21.625 1 94.94 42 PRO B N 1
ATOM 5161 C CA . PRO B 1 42 ? 9.156 -37.188 -20.25 1 94.94 42 PRO B CA 1
ATOM 5162 C C . PRO B 1 42 ? 8.766 -35.688 -20.172 1 94.94 42 PRO B C 1
ATOM 5164 O O . PRO B 1 42 ? 8.961 -34.969 -21.141 1 94.94 42 PRO B O 1
ATOM 5167 N N . ASN B 1 43 ? 8.086 -35.312 -19.156 1 96.44 43 ASN B N 1
ATOM 5168 C CA . ASN B 1 43 ? 7.828 -33.906 -18.906 1 96.44 43 ASN B CA 1
ATOM 5169 C C . ASN B 1 43 ? 8.984 -33.25 -18.172 1 96.44 43 ASN B C 1
ATOM 5171 O O . ASN B 1 43 ? 8.82 -32.781 -17.031 1 96.44 43 ASN B O 1
ATOM 5175 N N . VAL B 1 44 ? 10.055 -33.281 -18.688 1 97.75 44 VAL B N 1
ATOM 5176 C CA . VAL B 1 44 ? 11.312 -32.656 -18.266 1 97.75 44 VAL B CA 1
ATOM 5177 C C . VAL B 1 44 ? 11.828 -31.75 -19.375 1 97.75 44 VAL B C 1
ATOM 5179 O O . VAL B 1 44 ? 12.07 -32.188 -20.5 1 97.75 44 VAL B O 1
ATOM 5182 N N . ILE B 1 45 ? 11.914 -30.516 -19.078 1 97.56 45 ILE B N 1
ATOM 5183 C CA . ILE B 1 45 ? 12.32 -29.516 -20.062 1 97.56 45 ILE B CA 1
ATOM 5184 C C . ILE B 1 45 ? 13.711 -28.984 -19.703 1 97.56 45 ILE B C 1
ATOM 5186 O O . ILE B 1 45 ? 13.969 -28.625 -18.547 1 97.56 45 ILE B O 1
ATOM 5190 N N . THR B 1 46 ? 14.602 -28.891 -20.625 1 96.75 46 THR B N 1
ATOM 5191 C CA . THR B 1 46 ? 15.969 -28.422 -20.438 1 96.75 46 THR B CA 1
ATOM 5192 C C . THR B 1 46 ? 16.234 -27.172 -21.266 1 96.75 46 THR B C 1
ATOM 5194 O O . THR B 1 46 ? 15.516 -26.906 -22.234 1 96.75 46 THR B O 1
ATOM 5197 N N . ASN B 1 47 ? 17.125 -26.438 -20.859 1 94.56 47 ASN B N 1
ATOM 5198 C CA . ASN B 1 47 ? 17.578 -25.312 -21.672 1 94.56 47 ASN B CA 1
ATOM 5199 C C . ASN B 1 47 ? 18.625 -25.734 -22.688 1 94.56 47 ASN B C 1
ATOM 5201 O O . ASN B 1 47 ? 18.906 -26.922 -22.844 1 94.56 47 ASN B O 1
ATOM 5205 N N . ALA B 1 48 ? 19.172 -24.734 -23.422 1 93.12 48 ALA B N 1
ATOM 5206 C CA . ALA B 1 48 ? 20.125 -25.016 -24.5 1 93.12 48 ALA B CA 1
ATOM 5207 C C . ALA B 1 48 ? 21.422 -25.609 -23.938 1 93.12 48 ALA B C 1
ATOM 5209 O O . ALA B 1 48 ? 22.078 -26.406 -24.609 1 93.12 48 ALA B O 1
ATOM 5210 N N . ALA B 1 49 ? 21.734 -25.312 -22.719 1 94.44 49 ALA B N 1
ATOM 5211 C CA . ALA B 1 49 ? 22.953 -25.797 -22.078 1 94.44 49 ALA B CA 1
ATOM 5212 C C . ALA B 1 49 ? 22.75 -27.219 -21.516 1 94.44 49 ALA B C 1
ATOM 5214 O O . ALA B 1 49 ? 23.719 -27.859 -21.094 1 94.44 49 ALA B O 1
ATOM 5215 N N . GLY B 1 50 ? 21.562 -27.688 -21.453 1 94.62 50 GLY B N 1
ATOM 5216 C CA . GLY B 1 50 ? 21.281 -29.031 -20.984 1 94.62 50 GLY B CA 1
ATOM 5217 C C . GLY B 1 50 ? 20.812 -29.062 -19.547 1 94.62 50 GLY B C 1
ATOM 5218 O O . GLY B 1 50 ? 20.516 -30.125 -19 1 94.62 50 GLY B O 1
ATOM 5219 N N . ASP B 1 51 ? 20.703 -27.938 -18.953 1 94.75 51 ASP B N 1
ATOM 5220 C CA . ASP B 1 51 ? 20.203 -27.875 -17.578 1 94.75 51 ASP B CA 1
ATOM 5221 C C . ASP B 1 51 ? 18.703 -28.078 -17.516 1 94.75 51 ASP B C 1
ATOM 5223 O O . ASP B 1 51 ? 17.969 -27.609 -18.391 1 94.75 51 ASP B O 1
ATOM 5227 N N . VAL B 1 52 ? 18.234 -28.859 -16.516 1 96.06 52 VAL B N 1
ATOM 5228 C CA . VAL B 1 52 ? 16.797 -29.047 -16.312 1 96.06 52 VAL B CA 1
ATOM 5229 C C . VAL B 1 52 ? 16.188 -27.766 -15.742 1 96.06 52 VAL B C 1
ATOM 5231 O O . VAL B 1 52 ? 16.609 -27.281 -14.68 1 96.06 52 VAL B O 1
ATOM 5234 N N . ILE B 1 53 ? 15.273 -27.203 -16.406 1 95.38 53 ILE B N 1
ATOM 5235 C CA . ILE B 1 53 ? 14.695 -25.969 -15.914 1 95.38 53 ILE B CA 1
ATOM 5236 C C . ILE B 1 53 ? 13.281 -26.219 -15.398 1 95.38 53 ILE B C 1
ATOM 5238 O O . ILE B 1 53 ? 12.695 -25.375 -14.719 1 95.38 53 ILE B O 1
ATOM 5242 N N . TRP B 1 54 ? 12.656 -27.281 -15.789 1 96.69 54 TRP B N 1
ATOM 5243 C CA . TRP B 1 54 ? 11.352 -27.75 -15.336 1 96.69 54 TRP B CA 1
ATOM 5244 C C . TRP B 1 54 ? 11.297 -29.266 -15.305 1 96.69 54 TRP B C 1
ATOM 5246 O O . TRP B 1 54 ? 11.789 -29.938 -16.219 1 96.69 54 TRP B O 1
ATOM 5256 N N . ASP B 1 55 ? 10.773 -29.844 -14.242 1 97.25 55 ASP B N 1
ATOM 5257 C CA . ASP B 1 55 ? 10.664 -31.297 -14.102 1 97.25 55 ASP B CA 1
ATOM 5258 C C . ASP B 1 55 ? 9.383 -31.672 -13.367 1 97.25 55 ASP B C 1
ATOM 5260 O O . ASP B 1 55 ? 9.391 -31.844 -12.148 1 97.25 55 ASP B O 1
ATOM 5264 N N . ASN B 1 56 ? 8.305 -31.875 -14.109 1 97.31 56 ASN B N 1
ATOM 5265 C CA . ASN B 1 56 ? 7.039 -32.281 -13.5 1 97.31 56 ASN B CA 1
ATOM 5266 C C . ASN B 1 56 ? 7.066 -33.75 -13.055 1 97.31 56 ASN B C 1
ATOM 5268 O O . ASN B 1 56 ? 6.32 -34.125 -12.164 1 97.31 56 ASN B O 1
ATOM 5272 N N . ASP B 1 57 ? 7.879 -34.531 -13.68 1 96.88 57 ASP B N 1
ATOM 5273 C CA . ASP B 1 57 ? 7.973 -35.969 -13.359 1 96.88 57 ASP B CA 1
ATOM 5274 C C . ASP B 1 57 ? 8.5 -36.156 -11.945 1 96.88 57 ASP B C 1
ATOM 5276 O O . ASP B 1 57 ? 8.273 -37.219 -11.344 1 96.88 57 ASP B O 1
ATOM 5280 N N . SER B 1 58 ? 9.211 -35.188 -11.492 1 96.5 58 SER B N 1
ATOM 5281 C CA . SER B 1 58 ? 9.781 -35.312 -10.148 1 96.5 58 SER B CA 1
ATOM 5282 C C . SER B 1 58 ? 8.688 -35.312 -9.086 1 96.5 58 SER B C 1
ATOM 5284 O O . SER B 1 58 ? 8.938 -35.656 -7.93 1 96.5 58 SER B O 1
ATOM 5286 N N . TYR B 1 59 ? 7.41 -35.094 -9.43 1 97.44 59 TYR B N 1
ATOM 5287 C CA . TYR B 1 59 ? 6.297 -35.062 -8.484 1 97.44 59 TYR B CA 1
ATOM 5288 C C . TYR B 1 59 ? 5.477 -36.344 -8.539 1 97.44 59 TYR B C 1
ATOM 5290 O O . TYR B 1 59 ? 4.371 -36.375 -8 1 97.44 59 TYR B O 1
ATOM 5298 N N . LYS B 1 60 ? 5.941 -37.312 -9.148 1 95.88 60 LYS B N 1
ATOM 5299 C CA . LYS B 1 60 ? 5.215 -38.562 -9.312 1 95.88 60 LYS B CA 1
ATOM 5300 C C . LYS B 1 60 ? 4.863 -39.188 -7.957 1 95.88 60 LYS B C 1
ATOM 5302 O O . LYS B 1 60 ? 3.928 -39.969 -7.852 1 95.88 60 LYS B O 1
ATOM 5307 N N . PHE B 1 61 ? 5.574 -38.781 -6.938 1 96.81 61 PHE B N 1
ATOM 5308 C CA . PHE B 1 61 ? 5.301 -39.281 -5.594 1 96.81 61 PHE B CA 1
ATOM 5309 C C . PHE B 1 61 ? 3.914 -38.844 -5.129 1 96.81 61 PHE B C 1
ATOM 5311 O O . PHE B 1 61 ? 3.361 -39.406 -4.191 1 96.81 61 PHE B O 1
ATOM 5318 N N . LEU B 1 62 ? 3.301 -37.906 -5.734 1 97.81 62 LEU B N 1
ATOM 5319 C CA . LEU B 1 62 ? 1.994 -37.375 -5.355 1 97.81 62 LEU B CA 1
ATOM 5320 C C . LEU B 1 62 ? 0.891 -38.375 -5.668 1 97.81 62 LEU B C 1
ATOM 5322 O O . LEU B 1 62 ? -0.234 -38.25 -5.184 1 97.81 62 LEU B O 1
ATOM 5326 N N . ALA B 1 63 ? 1.137 -39.375 -6.457 1 95.5 63 ALA B N 1
ATOM 5327 C CA . ALA B 1 63 ? 0.156 -40.406 -6.785 1 95.5 63 ALA B CA 1
ATOM 5328 C C . ALA B 1 63 ? -0.21 -41.219 -5.551 1 95.5 63 ALA B C 1
ATOM 5330 O O . ALA B 1 63 ? -1.253 -41.875 -5.523 1 95.5 63 ALA B O 1
ATOM 5331 N N . ASN B 1 64 ? 0.594 -41.125 -4.57 1 94.25 64 ASN B N 1
ATOM 5332 C CA . ASN B 1 64 ? 0.363 -41.875 -3.332 1 94.25 64 ASN B CA 1
ATOM 5333 C C . ASN B 1 64 ? -0.621 -41.125 -2.422 1 94.25 64 ASN B C 1
ATOM 5335 O O . ASN B 1 64 ? -1.041 -40.031 -2.725 1 94.25 64 ASN B O 1
ATOM 5339 N N . GLU B 1 65 ? -1.028 -41.875 -1.361 1 95.12 65 GLU B N 1
ATOM 5340 C CA . GLU B 1 65 ? -1.85 -41.219 -0.341 1 95.12 65 GLU B CA 1
ATOM 5341 C C . GLU B 1 65 ? -1.056 -40.156 0.418 1 95.12 65 GLU B C 1
ATOM 5343 O O . GLU B 1 65 ? 0.165 -40.281 0.551 1 95.12 65 GLU B O 1
ATOM 5348 N N . ALA B 1 66 ? -1.79 -39.219 0.852 1 96.38 66 ALA B N 1
ATOM 5349 C CA . ALA B 1 66 ? -1.139 -38.125 1.585 1 96.38 66 ALA B CA 1
ATOM 5350 C C . ALA B 1 66 ? -0.434 -38.656 2.832 1 96.38 66 ALA B C 1
ATOM 5352 O O . ALA B 1 66 ? -1.062 -39.281 3.688 1 96.38 66 ALA B O 1
ATOM 5353 N N . PRO B 1 67 ? 0.819 -38.438 2.965 1 96.94 67 PRO B N 1
ATOM 5354 C CA . PRO B 1 67 ? 1.521 -38.812 4.195 1 96.94 67 PRO B CA 1
ATOM 5355 C C . PRO B 1 67 ? 1.231 -37.844 5.348 1 96.94 67 PRO B C 1
ATOM 5357 O O . PRO B 1 67 ? 0.639 -36.781 5.137 1 96.94 67 PRO B O 1
ATOM 5360 N N . ASP B 1 68 ? 1.683 -38.188 6.551 1 96.25 68 ASP B N 1
ATOM 5361 C CA . ASP B 1 68 ? 1.435 -37.375 7.738 1 96.25 68 ASP B CA 1
ATOM 5362 C C . ASP B 1 68 ? 2.242 -36.094 7.691 1 96.25 68 ASP B C 1
ATOM 5364 O O . ASP B 1 68 ? 1.925 -35.125 8.398 1 96.25 68 ASP B O 1
ATOM 5368 N N . THR B 1 69 ? 3.266 -36.031 6.844 1 97.56 69 THR B N 1
ATOM 5369 C CA . THR B 1 69 ? 4.176 -34.906 6.793 1 97.56 69 THR B CA 1
ATOM 5370 C C . THR B 1 69 ? 3.613 -33.812 5.898 1 97.56 69 THR B C 1
ATOM 5372 O O . THR B 1 69 ? 4.273 -32.781 5.66 1 97.56 69 THR B O 1
ATOM 5375 N N . VAL B 1 70 ? 2.469 -34.031 5.289 1 98.31 70 VAL B N 1
ATOM 5376 C CA . VAL B 1 70 ? 1.866 -33 4.43 1 98.31 70 VAL B CA 1
ATOM 5377 C C . VAL B 1 70 ? 0.39 -32.844 4.781 1 98.31 70 VAL B C 1
ATOM 5379 O O . VAL B 1 70 ? -0.325 -33.812 4.969 1 98.31 70 VAL B O 1
ATOM 5382 N N . HIS B 1 71 ? -0.05 -31.625 4.98 1 98.5 71 HIS B N 1
ATOM 5383 C CA . HIS B 1 71 ? -1.479 -31.375 5.121 1 98.5 71 HIS B CA 1
ATOM 5384 C C . HIS B 1 71 ? -2.271 -32.031 3.994 1 98.5 71 HIS B C 1
ATOM 5386 O O . HIS B 1 71 ? -1.979 -31.797 2.816 1 98.5 71 HIS B O 1
ATOM 5392 N N . PRO B 1 72 ? -3.283 -32.781 4.316 1 98.31 72 PRO B N 1
ATOM 5393 C CA . PRO B 1 72 ? -3.953 -33.562 3.268 1 98.31 72 PRO B CA 1
ATOM 5394 C C . PRO B 1 72 ? -4.613 -32.688 2.211 1 98.31 72 PRO B C 1
ATOM 5396 O O . PRO B 1 72 ? -4.676 -33.062 1.038 1 98.31 72 PRO B O 1
ATOM 5399 N N . SER B 1 73 ? -5.125 -31.578 2.641 1 98.19 73 SER B N 1
ATOM 5400 C CA . SER B 1 73 ? -5.73 -30.625 1.707 1 98.19 73 SER B CA 1
ATOM 5401 C C . SER B 1 73 ? -4.695 -30.094 0.72 1 98.19 73 SER B C 1
ATOM 5403 O O . SER B 1 73 ? -4.992 -29.922 -0.466 1 98.19 73 SER B O 1
ATOM 5405 N N . LEU B 1 74 ? -3.512 -29.75 1.154 1 98.56 74 LEU B N 1
ATOM 5406 C CA . LEU B 1 74 ? -2.443 -29.312 0.266 1 98.56 74 LEU B CA 1
ATOM 5407 C C . LEU B 1 74 ? -2.02 -30.438 -0.676 1 98.56 74 LEU B C 1
ATOM 5409 O O . LEU B 1 74 ? -1.725 -30.188 -1.848 1 98.56 74 LEU B O 1
ATOM 5413 N N . TRP B 1 75 ? -1.921 -31.641 -0.15 1 98.56 75 TRP B N 1
ATOM 5414 C CA . TRP B 1 75 ? -1.603 -32.812 -0.983 1 98.56 75 TRP B CA 1
ATOM 5415 C C . TRP B 1 75 ? -2.588 -32.938 -2.141 1 98.56 75 TRP B C 1
ATOM 5417 O O . TRP B 1 75 ? -2.186 -33.125 -3.287 1 98.56 75 TRP B O 1
ATOM 5427 N N . ARG B 1 76 ? -3.887 -32.844 -1.805 1 98.38 76 ARG B N 1
ATOM 5428 C CA . ARG B 1 76 ? -4.941 -32.875 -2.814 1 98.38 76 ARG B CA 1
ATOM 5429 C C . ARG B 1 76 ? -4.707 -31.828 -3.885 1 98.38 76 ARG B C 1
ATOM 5431 O O . ARG B 1 76 ? -4.805 -32.094 -5.082 1 98.38 76 ARG B O 1
ATOM 5438 N N . GLN B 1 77 ? -4.434 -30.594 -3.463 1 98.5 77 GLN B N 1
ATOM 5439 C CA . GLN B 1 77 ? -4.176 -29.5 -4.395 1 98.5 77 GLN B CA 1
ATOM 5440 C C . GLN B 1 77 ? -2.951 -29.797 -5.258 1 98.5 77 GLN B C 1
ATOM 5442 O O . GLN B 1 77 ? -2.947 -29.5 -6.453 1 98.5 77 GLN B O 1
ATOM 5447 N N . ALA B 1 78 ? -1.939 -30.312 -4.648 1 98.56 78 ALA B N 1
ATOM 5448 C CA . ALA B 1 78 ? -0.721 -30.641 -5.379 1 98.56 78 ALA B CA 1
ATOM 5449 C C . ALA B 1 78 ? -0.989 -31.734 -6.422 1 98.56 78 ALA B C 1
ATOM 5451 O O . ALA B 1 78 ? -0.424 -31.703 -7.516 1 98.56 78 ALA B O 1
ATOM 5452 N N . GLN B 1 79 ? -1.803 -32.719 -6.051 1 98.25 79 GLN B N 1
ATOM 5453 C CA . GLN B 1 79 ? -2.191 -33.75 -7 1 98.25 79 GLN B CA 1
ATOM 5454 C C . GLN B 1 79 ? -2.883 -33.156 -8.219 1 98.25 79 GLN B C 1
ATOM 5456 O O . GLN B 1 79 ? -2.607 -33.531 -9.352 1 98.25 79 GLN B O 1
ATOM 5461 N N . LEU B 1 80 ? -3.758 -32.25 -7.977 1 98.38 80 LEU B N 1
ATOM 5462 C CA . LEU B 1 80 ? -4.508 -31.594 -9.047 1 98.38 80 LEU B CA 1
ATOM 5463 C C . LEU B 1 80 ? -3.596 -30.734 -9.914 1 98.38 80 LEU B C 1
ATOM 5465 O O . LEU B 1 80 ? -3.699 -30.75 -11.141 1 98.38 80 LEU B O 1
ATOM 5469 N N . CYS B 1 81 ? -2.639 -30.031 -9.289 1 97.94 81 CYS B N 1
ATOM 5470 C CA . CYS B 1 81 ? -1.748 -29.109 -9.992 1 97.94 81 CYS B CA 1
ATOM 5471 C C . CYS B 1 81 ? -0.721 -29.891 -10.82 1 97.94 81 CYS B C 1
ATOM 5473 O O . CYS B 1 81 ? -0.195 -29.359 -11.805 1 97.94 81 CYS B O 1
ATOM 5475 N N . GLN B 1 82 ? -0.437 -31.094 -10.461 1 96.81 82 GLN B N 1
ATOM 5476 C CA . GLN B 1 82 ? 0.587 -31.875 -11.133 1 96.81 82 GLN B CA 1
ATOM 5477 C C . GLN B 1 82 ? 0.068 -32.438 -12.453 1 96.81 82 GLN B C 1
ATOM 5479 O O . GLN B 1 82 ? 0.854 -32.812 -13.328 1 96.81 82 GLN B O 1
ATOM 5484 N N . LEU B 1 83 ? -1.237 -32.5 -12.586 1 97.38 83 LEU B N 1
ATOM 5485 C CA . LEU B 1 83 ? -1.812 -33 -13.828 1 97.38 83 LEU B CA 1
ATOM 5486 C C . LEU B 1 83 ? -1.344 -32.188 -15.023 1 97.38 83 LEU B C 1
ATOM 5488 O O . LEU B 1 83 ? -1.37 -30.953 -14.977 1 97.38 83 LEU B O 1
ATOM 5492 N N . ASP B 1 84 ? -0.764 -32.906 -16 1 97.31 84 ASP B N 1
ATOM 5493 C CA . ASP B 1 84 ? -0.15 -32.188 -17.125 1 97.31 84 ASP B CA 1
ATOM 5494 C C . ASP B 1 84 ? -0.694 -32.688 -18.453 1 97.31 84 ASP B C 1
ATOM 5496 O O . ASP B 1 84 ? -1.297 -33.781 -18.531 1 97.31 84 ASP B O 1
ATOM 5500 N N . GLY B 1 85 ? -0.475 -31.844 -19.5 1 98.25 85 GLY B N 1
ATOM 5501 C CA . GLY B 1 85 ? -0.814 -32.25 -20.859 1 98.25 85 GLY B CA 1
ATOM 5502 C C . GLY B 1 85 ? -1.555 -31.156 -21.641 1 98.25 85 GLY B C 1
ATOM 5503 O O . GLY B 1 85 ? -1.64 -30.016 -21.188 1 98.25 85 GLY B O 1
ATOM 5504 N N . LEU B 1 86 ? -1.87 -31.516 -22.859 1 98.75 86 LEU B N 1
ATOM 5505 C CA . LEU B 1 86 ? -2.791 -30.734 -23.672 1 98.75 86 LEU B CA 1
ATOM 5506 C C . LEU B 1 86 ? -4.234 -31.141 -23.406 1 98.75 86 LEU B C 1
ATOM 5508 O O . LEU B 1 86 ? -4.57 -32.344 -23.484 1 98.75 86 LEU B O 1
ATOM 5512 N N . PHE B 1 87 ? -5.047 -30.203 -23.078 1 98.88 87 PHE B N 1
ATOM 5513 C CA . PHE B 1 87 ? -6.449 -30.438 -22.781 1 98.88 87 PHE B CA 1
ATOM 5514 C C . PHE B 1 87 ? -7.355 -29.672 -23.734 1 98.88 87 PHE B C 1
ATOM 5516 O O . PHE B 1 87 ? -7.121 -28.484 -24 1 98.88 87 PHE B O 1
ATOM 5523 N N . GLN B 1 88 ? -8.328 -30.344 -24.281 1 98.81 88 GLN B N 1
ATOM 5524 C CA . GLN B 1 88 ? -9.398 -29.625 -24.953 1 98.81 88 GLN B CA 1
ATOM 5525 C C . GLN B 1 88 ? -10.398 -29.047 -23.953 1 98.81 88 GLN B C 1
ATOM 5527 O O . GLN B 1 88 ? -11.078 -29.797 -23.25 1 98.81 88 GLN B O 1
ATOM 5532 N N . VAL B 1 89 ? -10.445 -27.812 -23.844 1 98.75 89 VAL B N 1
ATOM 5533 C CA . VAL B 1 89 ? -11.367 -27.141 -22.938 1 98.75 89 VAL B CA 1
ATOM 5534 C C . VAL B 1 89 ? -12.781 -27.172 -23.5 1 98.75 89 VAL B C 1
ATOM 5536 O O . VAL B 1 89 ? -13.727 -27.578 -22.812 1 98.75 89 VAL B O 1
ATOM 5539 N N . THR B 1 90 ? -12.922 -26.75 -24.688 1 98.31 90 THR B N 1
ATOM 5540 C CA . THR B 1 90 ? -14.109 -26.828 -25.531 1 98.31 90 THR B CA 1
ATOM 5541 C C . THR B 1 90 ? -13.727 -26.766 -27 1 98.31 90 THR B C 1
ATOM 5543 O O . THR B 1 90 ? -12.539 -26.75 -27.344 1 98.31 90 THR B O 1
ATOM 5546 N N . GLU B 1 91 ? -14.711 -26.828 -27.859 1 97.12 91 GLU B N 1
ATOM 5547 C CA . GLU B 1 91 ? -14.406 -26.828 -29.281 1 97.12 91 GLU B CA 1
ATOM 5548 C C . GLU B 1 91 ? -13.586 -25.594 -29.656 1 97.12 91 GLU B C 1
ATOM 5550 O O . GLU B 1 91 ? -14 -24.469 -29.391 1 97.12 91 GLU B O 1
ATOM 5555 N N . GLY B 1 92 ? -12.336 -25.828 -30.141 1 97.56 92 GLY B N 1
ATOM 5556 C CA . GLY B 1 92 ? -11.492 -24.766 -30.656 1 97.56 92 GLY B CA 1
ATOM 5557 C C . GLY B 1 92 ? -10.609 -24.141 -29.609 1 97.56 92 GLY B C 1
ATOM 5558 O O . GLY B 1 92 ? -9.812 -23.25 -29.906 1 97.56 92 GLY B O 1
ATOM 5559 N N . ILE B 1 93 ? -10.773 -24.531 -28.359 1 98.81 93 ILE B N 1
ATOM 5560 C CA . ILE B 1 93 ? -9.961 -23.984 -27.281 1 98.81 93 ILE B CA 1
ATOM 5561 C C . ILE B 1 93 ? -9.195 -25.109 -26.578 1 98.81 93 ILE B C 1
ATOM 5563 O O . ILE B 1 93 ? -9.797 -26.062 -26.078 1 98.81 93 ILE B O 1
ATOM 5567 N N . TYR B 1 94 ? -7.891 -24.984 -26.547 1 98.81 94 TYR B N 1
ATOM 5568 C CA . TYR B 1 94 ? -7.008 -25.969 -25.938 1 98.81 94 TYR B CA 1
ATOM 5569 C C . TYR B 1 94 ? -6.082 -25.328 -24.922 1 98.81 94 TYR B C 1
ATOM 5571 O O . TYR B 1 94 ? -5.652 -24.188 -25.094 1 98.81 94 TYR B O 1
ATOM 5579 N N . GLN B 1 95 ? -5.773 -26.016 -23.875 1 98.81 95 GLN B N 1
ATOM 5580 C CA . GLN B 1 95 ? -4.906 -25.5 -22.812 1 98.81 95 GLN B CA 1
ATOM 5581 C C . GLN B 1 95 ? -3.793 -26.5 -22.484 1 98.81 95 GLN B C 1
ATOM 5583 O O . GLN B 1 95 ? -4.035 -27.703 -22.422 1 98.81 95 GLN B O 1
ATOM 5588 N N . VAL B 1 96 ? -2.604 -26.047 -22.438 1 98.75 96 VAL B N 1
ATOM 5589 C CA . VAL B 1 96 ? -1.506 -26.844 -21.906 1 98.75 96 VAL B CA 1
ATOM 5590 C C . VAL B 1 96 ? -1.281 -26.516 -20.438 1 98.75 96 VAL B C 1
ATOM 5592 O O . VAL B 1 96 ? -1.119 -25.344 -20.062 1 98.75 96 VAL B O 1
ATOM 5595 N N . ARG B 1 97 ? -1.246 -27.531 -19.578 1 98.25 97 ARG B N 1
ATOM 5596 C CA . ARG B 1 97 ? -1.04 -27.406 -18.141 1 98.25 97 ARG B CA 1
ATOM 5597 C C . ARG B 1 97 ? 0.093 -28.312 -17.672 1 98.25 97 ARG B C 1
ATOM 5599 O O . ARG B 1 97 ? 0.369 -29.344 -18.281 1 98.25 97 ARG B O 1
ATOM 5606 N N . GLY B 1 98 ? 0.757 -27.906 -16.609 1 96.69 98 GLY B N 1
ATOM 5607 C CA . GLY B 1 98 ? 1.71 -28.766 -15.93 1 96.69 98 GLY B CA 1
ATOM 5608 C C . GLY B 1 98 ? 3.1 -28.703 -16.531 1 96.69 98 GLY B C 1
ATOM 5609 O O . GLY B 1 98 ? 3.957 -29.531 -16.203 1 96.69 98 GLY B O 1
ATOM 5610 N N . LEU B 1 99 ? 3.377 -27.797 -17.469 1 96.69 99 LEU B N 1
ATOM 5611 C CA . LEU B 1 99 ? 4.699 -27.594 -18.047 1 96.69 99 LEU B CA 1
ATOM 5612 C C . LEU B 1 99 ? 5.359 -26.359 -17.438 1 96.69 99 LEU B C 1
ATOM 5614 O O . LEU B 1 99 ? 6.512 -26.047 -17.766 1 96.69 99 LEU B O 1
ATOM 5618 N N . ASP B 1 100 ? 4.727 -25.672 -16.641 1 96.06 100 ASP B N 1
ATOM 5619 C CA . ASP B 1 100 ? 5.039 -24.406 -15.977 1 96.06 100 ASP B CA 1
ATOM 5620 C C . ASP B 1 100 ? 4.152 -24.203 -14.758 1 96.06 100 ASP B C 1
ATOM 5622 O O . ASP B 1 100 ? 3.254 -25 -14.484 1 96.06 100 ASP B O 1
ATOM 5626 N N . ILE B 1 101 ? 4.48 -23.203 -14.016 1 97.25 101 ILE B N 1
ATOM 5627 C CA . ILE B 1 101 ? 3.592 -22.891 -12.898 1 97.25 101 ILE B CA 1
ATOM 5628 C C . ILE B 1 101 ? 2.242 -22.422 -13.438 1 97.25 101 ILE B C 1
ATOM 5630 O O . ILE B 1 101 ? 1.21 -22.609 -12.789 1 97.25 101 ILE B O 1
ATOM 5634 N N . SER B 1 102 ? 2.26 -21.766 -14.633 1 98.19 102 SER B N 1
ATOM 5635 C CA . SER B 1 102 ? 1.056 -21.219 -15.25 1 98.19 102 SER B CA 1
ATOM 5636 C C . SER B 1 102 ? 0.65 -22.016 -16.484 1 98.19 102 SER B C 1
ATOM 5638 O O . SER B 1 102 ? 1.326 -22.984 -16.844 1 98.19 102 SER B O 1
ATOM 5640 N N . ASN B 1 103 ? -0.515 -21.688 -17.016 1 98.56 103 ASN B N 1
ATOM 5641 C CA . ASN B 1 103 ? -1.068 -22.328 -18.203 1 98.56 103 ASN B CA 1
ATOM 5642 C C . ASN B 1 103 ? -0.934 -21.453 -19.438 1 98.56 103 ASN B C 1
ATOM 5644 O O . ASN B 1 103 ? -0.783 -20.234 -19.328 1 98.56 103 ASN B O 1
ATOM 5648 N N . THR B 1 104 ? -0.899 -22.047 -20.562 1 98.81 104 THR B N 1
ATOM 5649 C CA . THR B 1 104 ? -1.079 -21.359 -21.844 1 98.81 104 THR B CA 1
ATOM 5650 C C . THR B 1 104 ? -2.277 -21.922 -22.594 1 98.81 104 THR B C 1
ATOM 5652 O O . THR B 1 104 ? -2.557 -23.125 -22.516 1 98.81 104 THR B O 1
ATOM 5655 N N . THR B 1 105 ? -3.025 -21.062 -23.25 1 98.94 105 THR B N 1
ATOM 5656 C CA . THR B 1 105 ? -4.254 -21.469 -23.938 1 98.94 105 THR B CA 1
ATOM 5657 C C . THR B 1 105 ? -4.188 -21.125 -25.422 1 98.94 105 THR B C 1
ATOM 5659 O O . THR B 1 105 ? -3.832 -20 -25.781 1 98.94 105 THR B O 1
ATOM 5662 N N . PHE B 1 106 ? -4.555 -22.094 -26.266 1 98.81 106 PHE B N 1
ATOM 5663 C CA . PHE B 1 106 ? -4.605 -21.969 -27.703 1 98.81 106 PHE B CA 1
ATOM 5664 C C . PHE B 1 106 ? -6.043 -21.875 -28.203 1 98.81 106 PHE B C 1
ATOM 5666 O O . PHE B 1 106 ? -6.852 -22.766 -27.938 1 98.81 106 PHE B O 1
ATOM 5673 N N . ILE B 1 107 ? -6.355 -20.812 -28.859 1 98.88 107 ILE B N 1
ATOM 5674 C CA . ILE B 1 107 ? -7.652 -20.656 -29.516 1 98.88 107 ILE B CA 1
ATOM 5675 C C . ILE B 1 107 ? -7.496 -20.781 -31.031 1 98.88 107 ILE B C 1
ATOM 5677 O O . ILE B 1 107 ? -6.805 -19.969 -31.656 1 98.88 107 ILE B O 1
ATOM 5681 N N . GLU B 1 108 ? -8.141 -21.75 -31.578 1 98.5 108 GLU B N 1
ATOM 5682 C CA . GLU B 1 108 ? -8.07 -21.969 -33.031 1 98.5 108 GLU B CA 1
ATOM 5683 C C . GLU B 1 108 ? -9.047 -21.047 -33.75 1 98.5 108 GLU B C 1
ATOM 5685 O O . GLU B 1 108 ? -10.258 -21.094 -33.531 1 98.5 108 GLU B O 1
ATOM 5690 N N . GLY B 1 109 ? -8.477 -20.188 -34.625 1 97.56 109 GLY B N 1
ATOM 5691 C CA . GLY B 1 109 ? -9.289 -19.344 -35.469 1 97.56 109 GLY B CA 1
ATOM 5692 C C . GLY B 1 109 ? -9.617 -19.984 -36.812 1 97.56 109 GLY B C 1
ATOM 5693 O O . GLY B 1 109 ? -9.75 -21.219 -36.906 1 97.56 109 GLY B O 1
ATOM 5694 N N . ASP B 1 110 ? -9.875 -19.125 -37.812 1 96.81 110 ASP B N 1
ATOM 5695 C CA . ASP B 1 110 ? -10.203 -19.609 -39.156 1 96.81 110 ASP B CA 1
ATOM 5696 C C . ASP B 1 110 ? -9.016 -20.344 -39.781 1 96.81 110 ASP B C 1
ATOM 5698 O O . ASP B 1 110 ? -9.172 -21.406 -40.375 1 96.81 110 ASP B O 1
ATOM 5702 N N . GLU B 1 111 ? -7.828 -19.75 -39.625 1 96.44 111 GLU B N 1
ATOM 5703 C CA . GLU B 1 111 ? -6.645 -20.328 -40.25 1 96.44 111 GLU B CA 1
ATOM 5704 C C . GLU B 1 111 ? -5.496 -20.453 -39.25 1 96.44 111 GLU B C 1
ATOM 5706 O O . GLU B 1 111 ? -4.586 -21.266 -39.438 1 96.44 111 GLU B O 1
ATOM 5711 N N . GLY B 1 112 ? -5.523 -19.625 -38.281 1 97.88 112 GLY B N 1
ATOM 5712 C CA . GLY B 1 112 ? -4.383 -19.547 -37.375 1 97.88 112 GLY B CA 1
ATOM 5713 C C . GLY B 1 112 ? -4.766 -19.703 -35.906 1 97.88 112 GLY B C 1
ATOM 5714 O O . GLY B 1 112 ? -5.781 -20.312 -35.594 1 97.88 112 GLY B O 1
ATOM 5715 N N . LEU B 1 113 ? -3.77 -19.219 -35 1 98.31 113 LEU B N 1
ATOM 5716 C CA . LEU B 1 113 ? -3.916 -19.375 -33.562 1 98.31 113 LEU B CA 1
ATOM 5717 C C . LEU B 1 113 ? -3.895 -18.031 -32.844 1 98.31 113 LEU B C 1
ATOM 5719 O O . LEU B 1 113 ? -3.129 -17.141 -33.219 1 98.31 113 LEU B O 1
ATOM 5723 N N . VAL B 1 114 ? -4.777 -17.875 -31.875 1 98.75 114 VAL B N 1
ATOM 5724 C CA . VAL B 1 114 ? -4.633 -16.875 -30.812 1 98.75 114 VAL B CA 1
ATOM 5725 C C . VAL B 1 114 ? -4.199 -17.562 -29.516 1 98.75 114 VAL B C 1
ATOM 5727 O O . VAL B 1 114 ? -4.809 -18.547 -29.094 1 98.75 114 VAL B O 1
ATOM 5730 N N . ILE B 1 115 ? -3.129 -17.047 -28.938 1 98.88 115 ILE B N 1
ATOM 5731 C CA . ILE B 1 115 ? -2.607 -17.656 -27.719 1 98.88 115 ILE B CA 1
ATOM 5732 C C . ILE B 1 115 ? -2.834 -16.703 -26.531 1 98.88 115 ILE B C 1
ATOM 5734 O O . ILE B 1 115 ? -2.51 -15.523 -26.609 1 98.88 115 ILE B O 1
ATOM 5738 N N . ILE B 1 116 ? -3.422 -17.219 -25.422 1 98.88 116 ILE B N 1
ATOM 5739 C CA . ILE B 1 116 ? -3.576 -16.438 -24.188 1 98.88 116 ILE B CA 1
ATOM 5740 C C . ILE B 1 116 ? -2.508 -16.859 -23.188 1 98.88 116 ILE B C 1
ATOM 5742 O O . ILE B 1 116 ? -2.482 -18.016 -22.734 1 98.88 116 ILE B O 1
ATOM 5746 N N . ASP B 1 117 ? -1.666 -15.875 -22.812 1 98.75 117 ASP B N 1
ATOM 5747 C CA . ASP B 1 117 ? -0.543 -16.047 -21.891 1 98.75 117 ASP B CA 1
ATOM 5748 C C . ASP B 1 117 ? 0.448 -17.078 -22.422 1 98.75 117 ASP B C 1
ATOM 5750 O O . ASP B 1 117 ? 0.067 -18 -23.156 1 98.75 117 ASP B O 1
ATOM 5754 N N . VAL B 1 118 ? 1.657 -16.953 -22.078 1 98.62 118 VAL B N 1
ATOM 5755 C CA . VAL B 1 118 ? 2.693 -17.703 -22.781 1 98.62 118 VAL B CA 1
ATOM 5756 C C . VAL B 1 118 ? 3.672 -18.297 -21.781 1 98.62 118 VAL B C 1
ATOM 5758 O O . VAL B 1 118 ? 4.859 -18.453 -22.062 1 98.62 118 VAL B O 1
ATOM 5761 N N . LEU B 1 119 ? 3.207 -18.516 -20.578 1 98.44 119 LEU B N 1
ATOM 5762 C CA . LEU B 1 119 ? 3.988 -19.203 -19.547 1 98.44 119 LEU B CA 1
ATOM 5763 C C . LEU B 1 119 ? 5.156 -18.328 -19.094 1 98.44 119 LEU B C 1
ATOM 5765 O O . LEU B 1 119 ? 5.152 -17.109 -19.312 1 98.44 119 LEU B O 1
ATOM 5769 N N . THR B 1 120 ? 6.156 -18.891 -18.297 1 97 120 THR B N 1
ATOM 5770 C CA . THR B 1 120 ? 7.188 -18.141 -17.594 1 97 120 THR B CA 1
ATOM 5771 C C . THR B 1 120 ? 8.453 -18.016 -18.438 1 97 120 THR B C 1
ATOM 5773 O O . THR B 1 120 ? 9.156 -17.016 -18.375 1 97 120 THR B O 1
ATOM 5776 N N . CYS B 1 121 ? 8.758 -19.156 -19.203 1 96.44 121 CYS B N 1
ATOM 5777 C CA . CYS B 1 121 ? 10.055 -19.25 -19.859 1 96.44 121 CYS B CA 1
ATOM 5778 C C . CYS B 1 121 ? 9.891 -19.625 -21.328 1 96.44 121 CYS B C 1
ATOM 5780 O O . CYS B 1 121 ? 8.961 -20.359 -21.688 1 96.44 121 CYS B O 1
ATOM 5782 N N . SER B 1 122 ? 10.891 -19.172 -22.109 1 96.75 122 SER B N 1
ATOM 5783 C CA . SER B 1 122 ? 10.867 -19.5 -23.516 1 96.75 122 SER B CA 1
ATOM 5784 C C . SER B 1 122 ? 10.93 -21.016 -23.734 1 96.75 122 SER B C 1
ATOM 5786 O O . SER B 1 122 ? 10.297 -21.547 -24.656 1 96.75 122 SER B O 1
ATOM 5788 N N . GLU B 1 123 ? 11.641 -21.734 -22.859 1 97.38 123 GLU B N 1
ATOM 5789 C CA . GLU B 1 123 ? 11.812 -23.188 -23.031 1 97.38 123 GLU B CA 1
ATOM 5790 C C . GLU B 1 123 ? 10.508 -23.922 -22.766 1 97.38 123 GLU B C 1
ATOM 5792 O O . GLU B 1 123 ? 10.133 -24.812 -23.531 1 97.38 123 GLU B O 1
ATOM 5797 N N . THR B 1 124 ? 9.82 -23.547 -21.672 1 98.06 124 THR B N 1
ATOM 5798 C CA . THR B 1 124 ? 8.547 -24.203 -21.375 1 98.06 124 THR B CA 1
ATOM 5799 C C . THR B 1 124 ? 7.496 -23.844 -22.422 1 98.06 124 THR B C 1
ATOM 5801 O O . THR B 1 124 ? 6.676 -24.688 -22.797 1 98.06 124 THR B O 1
ATOM 5804 N N . ALA B 1 125 ? 7.547 -22.641 -22.891 1 98.44 125 ALA B N 1
ATOM 5805 C CA . ALA B 1 125 ? 6.625 -22.203 -23.938 1 98.44 125 ALA B CA 1
ATOM 5806 C C . ALA B 1 125 ? 6.828 -23 -25.219 1 98.44 125 ALA B C 1
ATOM 5808 O O . ALA B 1 125 ? 5.859 -23.453 -25.844 1 98.44 125 ALA B O 1
ATOM 5809 N N . ALA B 1 126 ? 8.078 -23.156 -25.625 1 98.06 126 ALA B N 1
ATOM 5810 C CA . ALA B 1 126 ? 8.383 -23.953 -26.812 1 98.06 126 ALA B CA 1
ATOM 5811 C C . ALA B 1 126 ? 7.895 -25.391 -26.656 1 98.06 126 ALA B C 1
ATOM 5813 O O . ALA B 1 126 ? 7.379 -25.969 -27.609 1 98.06 126 ALA B O 1
ATOM 5814 N N . ALA B 1 127 ? 8.102 -25.938 -25.5 1 98.25 127 ALA B N 1
ATOM 5815 C CA . ALA B 1 127 ? 7.648 -27.297 -25.234 1 98.25 127 ALA B CA 1
ATOM 5816 C C . ALA B 1 127 ? 6.129 -27.406 -25.312 1 98.25 127 ALA B C 1
ATOM 5818 O O . ALA B 1 127 ? 5.598 -28.359 -25.875 1 98.25 127 ALA B O 1
ATOM 5819 N N . ALA B 1 128 ? 5.43 -26.453 -24.781 1 98.62 128 ALA B N 1
ATOM 5820 C CA . ALA B 1 128 ? 3.971 -26.422 -24.828 1 98.62 128 ALA B CA 1
ATOM 5821 C C . ALA B 1 128 ? 3.471 -26.328 -26.266 1 98.62 128 ALA B C 1
ATOM 5823 O O . ALA B 1 128 ? 2.504 -27 -26.641 1 98.62 128 ALA B O 1
ATOM 5824 N N . PHE B 1 129 ? 4.098 -25.484 -27.031 1 98.56 129 PHE B N 1
ATOM 5825 C CA . PHE B 1 129 ? 3.725 -25.312 -28.438 1 98.56 129 PHE B CA 1
ATOM 5826 C C . PHE B 1 129 ? 3.934 -26.609 -29.203 1 98.56 129 PHE B C 1
ATOM 5828 O O . PHE B 1 129 ? 3.09 -27 -30.016 1 98.56 129 PHE B O 1
ATOM 5835 N N . ARG B 1 130 ? 5.039 -27.25 -28.969 1 98 130 ARG B N 1
ATOM 5836 C CA . ARG B 1 130 ? 5.312 -28.531 -29.609 1 98 130 ARG B CA 1
ATOM 5837 C C . ARG B 1 130 ? 4.246 -29.547 -29.25 1 98 130 ARG B C 1
ATOM 5839 O O . ARG B 1 130 ? 3.807 -30.328 -30.094 1 98 130 ARG B O 1
ATOM 5846 N N . LEU B 1 131 ? 3.904 -29.578 -27.969 1 98.38 131 LEU B N 1
ATOM 5847 C CA . LEU B 1 131 ? 2.875 -30.516 -27.531 1 98.38 131 LEU B CA 1
ATOM 5848 C C . LEU B 1 131 ? 1.559 -30.25 -28.25 1 98.38 131 LEU B C 1
ATOM 5850 O O . LEU B 1 131 ? 0.891 -31.188 -28.688 1 98.38 131 LEU B O 1
ATOM 5854 N N . TYR B 1 132 ? 1.13 -29.016 -28.359 1 98.5 132 TYR B N 1
ATOM 5855 C CA . TYR B 1 132 ? -0.064 -28.656 -29.125 1 98.5 132 TYR B CA 1
ATOM 5856 C C . TYR B 1 132 ? 0.041 -29.125 -30.562 1 98.5 132 TYR B C 1
ATOM 5858 O O . TYR B 1 132 ? -0.882 -29.75 -31.094 1 98.5 132 TYR B O 1
ATOM 5866 N N . GLN B 1 133 ? 1.185 -28.875 -31.203 1 98.25 133 GLN B N 1
ATOM 5867 C CA . GLN B 1 133 ? 1.387 -29.188 -32.625 1 98.25 133 GLN B CA 1
ATOM 5868 C C . GLN B 1 133 ? 1.378 -30.688 -32.844 1 98.25 133 GLN B C 1
ATOM 5870 O O . GLN B 1 133 ? 0.923 -31.156 -33.906 1 98.25 133 GLN B O 1
ATOM 5875 N N . GLN B 1 134 ? 1.83 -31.406 -31.906 1 97.81 134 GLN B N 1
ATOM 5876 C CA . GLN B 1 134 ? 1.825 -32.875 -32 1 97.81 134 GLN B CA 1
ATOM 5877 C C . GLN B 1 134 ? 0.402 -33.406 -32.125 1 97.81 134 GLN B C 1
ATOM 5879 O O . GLN B 1 134 ? 0.174 -34.438 -32.781 1 97.81 134 GLN B O 1
ATOM 5884 N N . HIS B 1 135 ? -0.533 -32.75 -31.562 1 97.94 135 HIS B N 1
ATOM 5885 C CA . HIS B 1 135 ? -1.889 -33.281 -31.484 1 97.94 135 HIS B CA 1
ATOM 5886 C C . HIS B 1 135 ? -2.822 -32.562 -32.438 1 97.94 135 HIS B C 1
ATOM 5888 O O . HIS B 1 135 ? -3.863 -33.094 -32.844 1 97.94 135 HIS B O 1
ATOM 5894 N N . ARG B 1 136 ? -2.461 -31.312 -32.75 1 97.5 136 ARG B N 1
ATOM 5895 C CA . ARG B 1 136 ? -3.391 -30.484 -33.5 1 97.5 136 ARG B CA 1
ATOM 5896 C C . ARG B 1 136 ? -2.799 -30.109 -34.875 1 97.5 136 ARG B C 1
ATOM 5898 O O . ARG B 1 136 ? -3.486 -29.531 -35.719 1 97.5 136 ARG B O 1
ATOM 5905 N N . GLY B 1 137 ? -1.515 -30.453 -35.094 1 96.75 137 GLY B N 1
ATOM 5906 C CA . GLY B 1 137 ? -0.854 -30.156 -36.344 1 96.75 137 GLY B CA 1
ATOM 5907 C C . GLY B 1 137 ? -0.008 -28.891 -36.312 1 96.75 137 GLY B C 1
ATOM 5908 O O . GLY B 1 137 ? -0.052 -28.156 -35.312 1 96.75 137 GLY B O 1
ATOM 5909 N N . LYS B 1 138 ? 0.785 -28.703 -37.312 1 96.31 138 LYS B N 1
ATOM 5910 C CA . LYS B 1 138 ? 1.741 -27.594 -37.375 1 96.31 138 LYS B CA 1
ATOM 5911 C C . LYS B 1 138 ? 1.311 -26.547 -38.406 1 96.31 138 LYS B C 1
ATOM 5913 O O . LYS B 1 138 ? 2.055 -25.609 -38.688 1 96.31 138 LYS B O 1
ATOM 5918 N N . ASP B 1 139 ? 0.191 -26.594 -38.875 1 94.5 139 ASP B N 1
ATOM 5919 C CA . ASP B 1 139 ? -0.218 -25.797 -40.031 1 94.5 139 ASP B CA 1
ATOM 5920 C C . ASP B 1 139 ? -0.735 -24.422 -39.594 1 94.5 139 ASP B C 1
ATOM 5922 O O . ASP B 1 139 ? -0.825 -23.5 -40.406 1 94.5 139 ASP B O 1
ATOM 5926 N N . ARG B 1 140 ? -1.11 -24.25 -38.406 1 96.69 140 ARG B N 1
ATOM 5927 C CA . ARG B 1 140 ? -1.692 -23 -37.938 1 96.69 140 ARG B CA 1
ATOM 5928 C C . ARG B 1 140 ? -0.61 -22.031 -37.469 1 96.69 140 ARG B C 1
ATOM 5930 O O . ARG B 1 140 ? 0.156 -22.344 -36.562 1 96.69 140 ARG B O 1
ATOM 5937 N N . ARG B 1 141 ? -0.652 -20.938 -38.125 1 95.88 141 ARG B N 1
ATOM 5938 C CA . ARG B 1 141 ? 0.295 -19.906 -37.719 1 95.88 141 ARG B CA 1
ATOM 5939 C C . ARG B 1 141 ? -0.258 -19.078 -36.562 1 95.88 141 ARG B C 1
ATOM 5941 O O . ARG B 1 141 ? -1.473 -18.906 -36.438 1 95.88 141 ARG B O 1
ATOM 5948 N N . ILE B 1 142 ? 0.625 -18.562 -35.75 1 98.38 142 ILE B N 1
ATOM 5949 C CA . ILE B 1 142 ? 0.213 -17.688 -34.656 1 98.38 142 ILE B CA 1
ATOM 5950 C C . ILE B 1 142 ? -0.182 -16.312 -35.188 1 98.38 142 ILE B C 1
ATOM 5952 O O . ILE B 1 142 ? 0.594 -15.68 -35.906 1 98.38 142 ILE B O 1
ATOM 5956 N N . LYS B 1 143 ? -1.388 -15.891 -34.875 1 98.5 143 LYS B N 1
ATOM 5957 C CA . LYS B 1 143 ? -1.915 -14.625 -35.344 1 98.5 143 LYS B CA 1
ATOM 5958 C C . LYS B 1 143 ? -1.896 -13.562 -34.25 1 98.5 143 LYS B C 1
ATOM 5960 O O . LYS B 1 143 ? -1.818 -12.367 -34.531 1 98.5 143 LYS B O 1
ATOM 5965 N N . ALA B 1 144 ? -2.041 -14.008 -33 1 98.75 144 ALA B N 1
ATOM 5966 C CA . ALA B 1 144 ? -2.033 -13.078 -31.891 1 98.75 144 ALA B CA 1
ATOM 5967 C C . ALA B 1 144 ? -1.604 -13.766 -30.594 1 98.75 144 ALA B C 1
ATOM 5969 O O . ALA B 1 144 ? -1.797 -14.977 -30.438 1 98.75 144 ALA B O 1
ATOM 5970 N N . ILE B 1 145 ? -1.012 -13.016 -29.734 1 98.81 145 ILE B N 1
ATOM 5971 C CA . ILE B 1 145 ? -0.731 -13.375 -28.344 1 98.81 145 ILE B CA 1
ATOM 5972 C C . ILE B 1 145 ? -1.396 -12.367 -27.406 1 98.81 145 ILE B C 1
ATOM 5974 O O . ILE B 1 145 ? -1.291 -11.156 -27.609 1 98.81 145 ILE B O 1
ATOM 5978 N N . VAL B 1 146 ? -2.131 -12.875 -26.453 1 98.88 146 VAL B N 1
ATOM 5979 C CA . VAL B 1 146 ? -2.789 -12.031 -25.453 1 98.88 146 VAL B CA 1
ATOM 5980 C C . VAL B 1 146 ? -2.117 -12.219 -24.094 1 98.88 146 VAL B C 1
ATOM 5982 O O . VAL B 1 146 ? -2.059 -13.336 -23.578 1 98.88 146 VAL B O 1
ATOM 5985 N N . TYR B 1 147 ? -1.532 -11.117 -23.547 1 98.69 147 TYR B N 1
ATOM 5986 C CA . TYR B 1 147 ? -1.122 -11.102 -22.141 1 98.69 147 TYR B CA 1
ATOM 5987 C C . TYR B 1 147 ? -2.275 -10.688 -21.234 1 98.69 147 TYR B C 1
ATOM 5989 O O . TYR B 1 147 ? -2.773 -9.562 -21.344 1 98.69 147 TYR B O 1
ATOM 5997 N N . THR B 1 148 ? -2.596 -11.57 -20.344 1 98.69 148 THR B N 1
ATOM 5998 C CA . THR B 1 148 ? -3.695 -11.211 -19.453 1 98.69 148 THR B CA 1
ATOM 5999 C C . THR B 1 148 ? -3.246 -10.164 -18.438 1 98.69 148 THR B C 1
ATOM 6001 O O . THR B 1 148 ? -4.027 -9.297 -18.047 1 98.69 148 THR B O 1
ATOM 6004 N N . HIS B 1 149 ? -2.031 -10.32 -17.906 1 97.62 149 HIS B N 1
ATOM 6005 C CA . HIS B 1 149 ? -1.55 -9.344 -16.938 1 97.62 149 HIS B CA 1
ATOM 6006 C C . HIS B 1 149 ? -0.026 -9.336 -16.875 1 97.62 149 HIS B C 1
ATOM 6008 O O . HIS B 1 149 ? 0.634 -10.07 -17.609 1 97.62 149 HIS B O 1
ATOM 6014 N N . CYS B 1 150 ? 0.54 -8.539 -16.016 1 95.62 150 CYS B N 1
ATOM 6015 C CA . CYS B 1 150 ? 1.924 -8.102 -16.141 1 95.62 150 CYS B CA 1
ATOM 6016 C C . CYS B 1 150 ? 2.848 -8.945 -15.273 1 95.62 150 CYS B C 1
ATOM 6018 O O . CYS B 1 150 ? 3.904 -8.477 -14.852 1 95.62 150 CYS B O 1
ATOM 6020 N N . HIS B 1 151 ? 2.549 -10.164 -14.953 1 94.88 151 HIS B N 1
ATOM 6021 C CA . HIS B 1 151 ? 3.451 -11.047 -14.227 1 94.88 151 HIS B CA 1
ATOM 6022 C C . HIS B 1 151 ? 4.246 -11.938 -15.18 1 94.88 151 HIS B C 1
ATOM 6024 O O . HIS B 1 151 ? 3.729 -12.359 -16.219 1 94.88 151 HIS B O 1
ATOM 6030 N N . ALA B 1 152 ? 5.395 -12.258 -14.812 1 94.12 152 ALA B N 1
ATOM 6031 C CA . ALA B 1 152 ? 6.359 -12.93 -15.68 1 94.12 152 ALA B CA 1
ATOM 6032 C C . ALA B 1 152 ? 5.832 -14.281 -16.141 1 94.12 152 ALA B C 1
ATOM 6034 O O . ALA B 1 152 ? 6.113 -14.719 -17.266 1 94.12 152 ALA B O 1
ATOM 6035 N N . ASP B 1 153 ? 5.082 -14.938 -15.297 1 96.25 153 ASP B N 1
ATOM 6036 C CA . ASP B 1 153 ? 4.598 -16.266 -15.664 1 96.25 153 ASP B CA 1
ATOM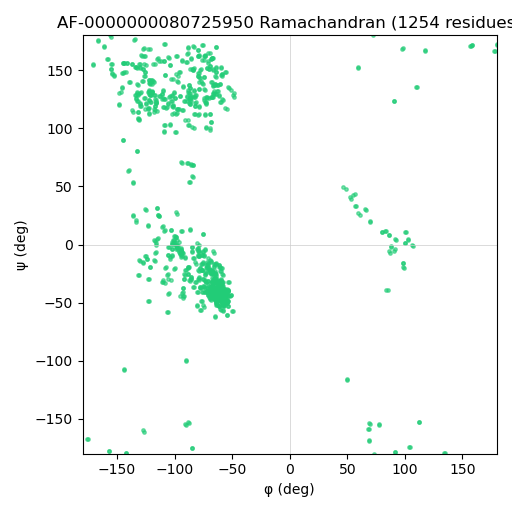 6037 C C . ASP B 1 153 ? 3.461 -16.172 -16.672 1 96.25 153 ASP B C 1
ATOM 6039 O O . ASP B 1 153 ? 2.852 -17.188 -17.031 1 96.25 153 ASP B O 1
ATOM 6043 N N . HIS B 1 154 ? 3.176 -14.969 -17.219 1 97.56 154 HIS B N 1
ATOM 6044 C CA . HIS B 1 154 ? 2.133 -14.828 -18.234 1 97.56 154 HIS B CA 1
ATOM 6045 C C . HIS B 1 154 ? 2.678 -14.18 -19.5 1 97.56 154 HIS B C 1
ATOM 6047 O O . HIS B 1 154 ? 2.01 -14.172 -20.531 1 97.56 154 HIS B O 1
ATOM 6053 N N . PHE B 1 155 ? 3.885 -13.688 -19.375 1 97 155 PHE B N 1
ATOM 6054 C CA . PHE B 1 155 ? 4.438 -13.07 -20.578 1 97 155 PHE B CA 1
ATOM 6055 C C . PHE B 1 155 ? 5.832 -13.609 -20.875 1 97 155 PHE B C 1
ATOM 6057 O O . PHE B 1 155 ? 6.34 -13.453 -21.984 1 97 155 PHE B O 1
ATOM 6064 N N . GLY B 1 156 ? 6.465 -14.266 -20 1 96.12 156 GLY B N 1
ATOM 6065 C CA . GLY B 1 156 ? 7.895 -14.539 -20.016 1 96.12 156 GLY B CA 1
ATOM 6066 C C . GLY B 1 156 ? 8.297 -15.523 -21.109 1 96.12 156 GLY B C 1
ATOM 6067 O O . GLY B 1 156 ? 9.453 -15.547 -21.531 1 96.12 156 GLY B O 1
ATOM 6068 N N . GLY B 1 157 ? 7.363 -16.328 -21.578 1 97.62 157 GLY B N 1
ATOM 6069 C CA . GLY B 1 157 ? 7.676 -17.359 -22.547 1 97.62 157 GLY B CA 1
ATOM 6070 C C . GLY B 1 157 ? 7.461 -16.922 -23.984 1 97.62 157 GLY B C 1
ATOM 6071 O O . GLY B 1 157 ? 7.504 -17.734 -24.906 1 97.62 157 GLY B O 1
ATOM 6072 N N . ALA B 1 158 ? 7.262 -15.672 -24.219 1 97.31 158 ALA B N 1
ATOM 6073 C CA . ALA B 1 158 ? 6.836 -15.156 -25.516 1 97.31 158 ALA B CA 1
ATOM 6074 C C . ALA B 1 158 ? 7.762 -15.641 -26.625 1 97.31 158 ALA B C 1
ATOM 6076 O O . ALA B 1 158 ? 7.301 -16.016 -27.703 1 97.31 158 ALA B O 1
ATOM 6077 N N . ARG B 1 159 ? 9.008 -15.711 -26.438 1 96.5 159 ARG B N 1
ATOM 6078 C CA . ARG B 1 159 ? 9.977 -16.031 -27.469 1 96.5 159 ARG B CA 1
ATOM 6079 C C . ARG B 1 159 ? 10.023 -17.531 -27.734 1 96.5 159 ARG B C 1
ATOM 6081 O O . ARG B 1 159 ? 10.664 -17.984 -28.688 1 96.5 159 ARG B O 1
ATOM 6088 N N . GLY B 1 160 ? 9.375 -18.281 -26.906 1 97.69 160 GLY B N 1
ATOM 6089 C CA . GLY B 1 160 ? 9.164 -19.688 -27.203 1 97.69 160 GLY B CA 1
ATOM 6090 C C . GLY B 1 160 ? 8.094 -19.922 -28.25 1 97.69 160 GLY B C 1
ATOM 6091 O O . GLY B 1 160 ? 8.023 -21 -28.844 1 97.69 160 GLY B O 1
ATOM 6092 N N . PHE B 1 161 ? 7.293 -18.875 -28.516 1 98.12 161 PHE B N 1
ATOM 6093 C CA . PHE B 1 161 ? 6.191 -18.969 -29.453 1 98.12 161 PHE B CA 1
ATOM 6094 C C . PHE B 1 161 ? 6.527 -18.25 -30.766 1 98.12 161 PHE B C 1
ATOM 6096 O O . PHE B 1 161 ? 6.195 -18.734 -31.844 1 98.12 161 PHE B O 1
ATOM 6103 N N . VAL B 1 162 ? 7.133 -17.078 -30.641 1 97.44 162 VAL B N 1
ATOM 6104 C CA . VAL B 1 162 ? 7.379 -16.281 -31.828 1 97.44 162 VAL B CA 1
ATOM 6105 C C . VAL B 1 162 ? 8.711 -15.547 -31.688 1 97.44 162 VAL B C 1
ATOM 6107 O O . VAL B 1 162 ? 9.203 -15.336 -30.578 1 97.44 162 VAL B O 1
ATOM 6110 N N . THR B 1 163 ? 9.297 -15.195 -32.812 1 95.62 163 THR B N 1
ATOM 6111 C CA . THR B 1 163 ? 10.445 -14.297 -32.844 1 95.62 163 THR B CA 1
ATOM 6112 C C . THR B 1 163 ? 10.008 -12.875 -33.156 1 95.62 163 THR B C 1
ATOM 6114 O O . THR B 1 163 ? 8.898 -12.648 -33.656 1 95.62 163 THR B O 1
ATOM 6117 N N . GLU B 1 164 ? 10.891 -11.977 -32.844 1 92 164 GLU B N 1
ATOM 6118 C CA . GLU B 1 164 ? 10.602 -10.586 -33.188 1 92 164 GLU B CA 1
ATOM 6119 C C . GLU B 1 164 ? 10.383 -10.414 -34.688 1 92 164 GLU B C 1
ATOM 6121 O O . GLU B 1 164 ? 9.531 -9.617 -35.094 1 92 164 GLU B O 1
ATOM 6126 N N . GLU B 1 165 ? 11.164 -11.039 -35.469 1 94.81 165 GLU B N 1
ATOM 6127 C CA . GLU B 1 165 ? 11.047 -10.984 -36.938 1 94.81 165 GLU B CA 1
ATOM 6128 C C . GLU B 1 165 ? 9.68 -11.492 -37.375 1 94.81 165 GLU B C 1
ATOM 6130 O O . GLU B 1 165 ? 9.07 -10.914 -38.281 1 94.81 165 GLU B O 1
ATOM 6135 N N . GLN B 1 166 ? 9.289 -12.523 -36.812 1 96.12 166 GLN B N 1
ATOM 6136 C CA . GLN B 1 166 ? 7.984 -13.086 -37.156 1 96.12 166 GLN B CA 1
ATOM 6137 C C . GLN B 1 166 ? 6.859 -12.109 -36.812 1 96.12 166 GLN B C 1
ATOM 6139 O O . GLN B 1 166 ? 5.902 -11.969 -37.562 1 96.12 166 GLN B O 1
ATOM 6144 N N . VAL B 1 167 ? 6.93 -11.469 -35.656 1 96.94 167 VAL B N 1
ATOM 6145 C CA . VAL B 1 167 ? 5.906 -10.531 -35.219 1 96.94 167 VAL B CA 1
ATOM 6146 C C . VAL B 1 167 ? 5.754 -9.406 -36.219 1 96.94 167 VAL B C 1
ATOM 6148 O O . VAL B 1 167 ? 4.637 -9.031 -36.594 1 96.94 167 VAL B O 1
ATOM 6151 N N . HIS B 1 168 ? 6.875 -8.938 -36.75 1 94.5 168 HIS B N 1
ATOM 6152 C CA . HIS B 1 168 ? 6.859 -7.84 -37.719 1 94.5 168 HIS B CA 1
ATOM 6153 C C . HIS B 1 168 ? 6.406 -8.312 -39.094 1 94.5 168 HIS B C 1
ATOM 6155 O O . HIS B 1 168 ? 5.523 -7.707 -39.719 1 94.5 168 HIS B O 1
ATOM 6161 N N . ARG B 1 169 ? 7.008 -9.359 -39.5 1 96.06 169 ARG B N 1
ATOM 6162 C CA . ARG B 1 169 ? 6.754 -9.875 -40.844 1 96.06 169 ARG B CA 1
ATOM 6163 C C . ARG B 1 169 ? 5.305 -10.32 -41 1 96.06 169 ARG B C 1
ATOM 6165 O O . ARG B 1 169 ? 4.664 -10.031 -42 1 96.06 169 ARG B O 1
ATOM 6172 N N . ASP B 1 170 ? 4.797 -10.984 -40.031 1 96.5 170 ASP B N 1
ATOM 6173 C CA . ASP B 1 170 ? 3.473 -11.586 -40.125 1 96.5 170 ASP B CA 1
ATOM 6174 C C . ASP B 1 170 ? 2.418 -10.727 -39.438 1 96.5 170 ASP B C 1
ATOM 6176 O O . ASP B 1 170 ? 1.257 -11.117 -39.344 1 96.5 170 ASP B O 1
ATOM 6180 N N . GLU B 1 171 ? 2.807 -9.562 -38.875 1 96.5 171 GLU B N 1
ATOM 6181 C CA . GLU B 1 171 ? 1.922 -8.602 -38.219 1 96.5 171 GLU B CA 1
ATOM 6182 C C . GLU B 1 171 ? 1.146 -9.266 -37.094 1 96.5 171 GLU B C 1
ATOM 6184 O O . GLU B 1 171 ? -0.076 -9.125 -37 1 96.5 171 GLU B O 1
ATOM 6189 N N . ILE B 1 172 ? 1.867 -10.062 -36.344 1 98.25 172 ILE B N 1
ATOM 6190 C CA . ILE B 1 172 ? 1.267 -10.719 -35.188 1 98.25 172 ILE B CA 1
ATOM 6191 C C . ILE B 1 172 ? 0.883 -9.672 -34.125 1 98.25 172 ILE B C 1
ATOM 6193 O O . ILE B 1 172 ? 1.696 -8.82 -33.781 1 98.25 172 ILE B O 1
ATOM 6197 N N . ARG B 1 173 ? -0.369 -9.75 -33.625 1 97.56 173 ARG B N 1
ATOM 6198 C CA . ARG B 1 173 ? -0.823 -8.828 -32.594 1 97.56 173 ARG B CA 1
ATOM 6199 C C . ARG B 1 173 ? -0.439 -9.328 -31.203 1 97.56 173 ARG B C 1
ATOM 6201 O O . ARG B 1 173 ? -0.732 -10.469 -30.844 1 97.56 173 ARG B O 1
ATOM 6208 N N . ILE B 1 174 ? 0.237 -8.578 -30.469 1 98.56 174 ILE B N 1
ATOM 6209 C CA . ILE B 1 174 ? 0.485 -8.82 -29.062 1 98.56 174 ILE B CA 1
ATOM 6210 C C . ILE B 1 174 ? -0.381 -7.895 -28.219 1 98.56 174 ILE B C 1
ATOM 6212 O O . ILE B 1 174 ? -0.039 -6.727 -28.016 1 98.56 174 ILE B O 1
ATOM 6216 N N . ILE B 1 175 ? -1.432 -8.422 -27.656 1 98.81 175 ILE B N 1
ATOM 6217 C CA . ILE B 1 175 ? -2.498 -7.664 -27 1 98.81 175 ILE B CA 1
ATOM 6218 C C . ILE B 1 175 ? -2.299 -7.676 -25.5 1 98.81 175 ILE B C 1
ATOM 6220 O O . ILE B 1 175 ? -2.086 -8.734 -24.906 1 98.81 175 ILE B O 1
ATOM 6224 N N . ALA B 1 176 ? -2.266 -6.539 -24.844 1 98.62 176 ALA B N 1
ATOM 6225 C CA . ALA B 1 176 ? -2.098 -6.441 -23.391 1 98.62 176 ALA B CA 1
ATOM 6226 C C . ALA B 1 176 ? -2.904 -5.277 -22.828 1 98.62 176 ALA B C 1
ATOM 6228 O O . ALA B 1 176 ? -3.303 -4.371 -23.562 1 98.62 176 ALA B O 1
ATOM 6229 N N . PRO B 1 177 ? -3.232 -5.34 -21.578 1 98.62 177 PRO B N 1
ATOM 6230 C CA . PRO B 1 177 ? -3.975 -4.23 -20.984 1 98.62 177 PRO B CA 1
ATOM 6231 C C . PRO B 1 177 ? -3.121 -2.975 -20.812 1 98.62 177 PRO B C 1
ATOM 6233 O O . PRO B 1 177 ? -1.894 -3.064 -20.734 1 98.62 177 PRO B O 1
ATOM 6236 N N . GLU B 1 178 ? -3.814 -1.882 -20.734 1 97 178 GLU B N 1
ATOM 6237 C CA . GLU B 1 178 ? -3.158 -0.606 -20.469 1 97 178 GLU B CA 1
ATOM 6238 C C . GLU B 1 178 ? -2.303 -0.688 -19.203 1 97 178 GLU B C 1
ATOM 6240 O O . GLU B 1 178 ? -2.73 -1.248 -18.188 1 97 178 GLU B O 1
ATOM 6245 N N . GLY B 1 179 ? -1.096 -0.155 -19.281 1 93.94 179 GLY B N 1
ATOM 6246 C CA . GLY B 1 179 ? -0.184 -0.125 -18.156 1 93.94 179 GLY B CA 1
ATOM 6247 C C . GLY B 1 179 ? 0.678 -1.369 -18.047 1 93.94 179 GLY B C 1
ATOM 6248 O O . GLY B 1 179 ? 1.586 -1.434 -17.219 1 93.94 179 GLY B O 1
ATOM 6249 N N . PHE B 1 180 ? 0.496 -2.301 -18.922 1 95.69 180 PHE B N 1
ATOM 6250 C CA . PHE B 1 180 ? 1.146 -3.605 -18.859 1 95.69 180 PHE B CA 1
ATOM 6251 C C . PHE B 1 180 ? 2.662 -3.455 -18.844 1 95.69 180 PHE B C 1
ATOM 6253 O O . PHE B 1 180 ? 3.336 -3.943 -17.938 1 95.69 180 PHE B O 1
ATOM 6260 N N . LEU B 1 181 ? 3.162 -2.832 -19.812 1 91.88 181 LEU B N 1
ATOM 6261 C CA . LEU B 1 181 ? 4.609 -2.791 -20 1 91.88 181 LEU B CA 1
ATOM 6262 C C . LEU B 1 181 ? 5.289 -2.074 -18.844 1 91.88 181 LEU B C 1
ATOM 6264 O O . LEU B 1 181 ? 6.316 -2.539 -18.344 1 91.88 181 LEU B O 1
ATOM 6268 N N . GLU B 1 182 ? 4.77 -1.012 -18.359 1 88.06 182 GLU B N 1
ATOM 6269 C CA . GLU B 1 182 ? 5.324 -0.241 -17.25 1 88.06 182 GLU B CA 1
ATOM 6270 C C . GLU B 1 182 ? 5.41 -1.082 -15.984 1 88.06 182 GLU B C 1
ATOM 6272 O O . GLU B 1 182 ? 6.445 -1.104 -15.312 1 88.06 182 GLU B O 1
ATOM 6277 N N . HIS B 1 183 ? 4.398 -1.769 -15.734 1 90.56 183 HIS B N 1
ATOM 6278 C CA . HIS B 1 183 ? 4.348 -2.543 -14.5 1 90.56 183 HIS B CA 1
ATOM 6279 C C . HIS B 1 183 ? 5.172 -3.82 -14.609 1 90.56 183 HIS B C 1
ATOM 6281 O O . HIS B 1 183 ? 5.762 -4.273 -13.625 1 90.56 183 HIS B O 1
ATOM 6287 N N . ALA B 1 184 ? 5.168 -4.418 -15.766 1 90.25 184 ALA B N 1
ATOM 6288 C CA . ALA B 1 184 ? 5.973 -5.617 -15.984 1 90.25 184 ALA B CA 1
ATOM 6289 C C . ALA B 1 184 ? 7.449 -5.34 -15.734 1 90.25 184 ALA B C 1
ATOM 6291 O O . ALA B 1 184 ? 8.164 -6.188 -15.203 1 90.25 184 ALA B O 1
ATOM 6292 N N . VAL B 1 185 ? 7.844 -4.164 -16.016 1 82.75 185 VAL B N 1
ATOM 6293 C CA . VAL B 1 185 ? 9.258 -3.834 -15.945 1 82.75 185 VAL B CA 1
ATOM 6294 C C . VAL B 1 185 ? 9.602 -3.289 -14.562 1 82.75 185 VAL B C 1
ATOM 6296 O O . VAL B 1 185 ? 10.594 -3.697 -13.953 1 82.75 185 VAL B O 1
ATOM 6299 N N . SER B 1 186 ? 8.789 -2.391 -13.992 1 78.75 186 SER B N 1
ATOM 6300 C CA . SER B 1 186 ? 9.094 -1.717 -12.734 1 78.75 186 SER B CA 1
ATOM 6301 C C . SER B 1 186 ? 9.18 -2.709 -11.578 1 78.75 186 SER B C 1
ATOM 6303 O O . SER B 1 186 ? 10.07 -2.613 -10.734 1 78.75 186 SER B O 1
ATOM 6305 N N . GLU B 1 187 ? 8.297 -3.559 -11.531 1 78.38 187 GLU B N 1
ATOM 6306 C CA . GLU B 1 187 ? 8.281 -4.551 -10.461 1 78.38 187 GLU B CA 1
ATOM 6307 C C . GLU B 1 187 ? 9.555 -5.387 -10.469 1 78.38 187 GLU B C 1
ATOM 6309 O O . GLU B 1 187 ? 10.102 -5.695 -9.406 1 78.38 187 GLU B O 1
ATOM 6314 N N . ASN B 1 188 ? 10.016 -5.621 -11.617 1 78.81 188 ASN B N 1
ATOM 6315 C CA . ASN B 1 188 ? 11.109 -6.582 -11.742 1 78.81 188 ASN B CA 1
ATOM 6316 C C . ASN B 1 188 ? 12.469 -5.895 -11.648 1 78.81 188 ASN B C 1
ATOM 6318 O O . ASN B 1 188 ? 13.484 -6.551 -11.43 1 78.81 188 ASN B O 1
ATOM 6322 N N . VAL B 1 189 ? 12.398 -4.559 -11.727 1 80 189 VAL B N 1
ATOM 6323 C CA . VAL B 1 189 ? 13.703 -3.91 -11.836 1 80 189 VAL B CA 1
ATOM 6324 C C . VAL B 1 189 ? 14.008 -3.15 -10.547 1 80 189 VAL B C 1
ATOM 6326 O O . VAL B 1 189 ? 15.156 -3.141 -10.086 1 80 189 VAL B O 1
ATOM 6329 N N . PHE B 1 190 ? 13.062 -2.604 -9.852 1 86.62 190 PHE B N 1
ATOM 6330 C CA . PHE B 1 190 ? 13.328 -1.729 -8.711 1 86.62 190 PHE B CA 1
ATOM 6331 C C . PHE B 1 190 ? 13.641 -2.545 -7.465 1 86.62 190 PHE B C 1
ATOM 6333 O O . PHE B 1 190 ? 14.688 -2.359 -6.844 1 86.62 190 PHE B O 1
ATOM 6340 N N . ALA B 1 191 ? 12.797 -3.49 -7.125 1 90.62 191 ALA B N 1
ATOM 6341 C CA . ALA B 1 191 ? 13.008 -4.336 -5.949 1 90.62 191 ALA B CA 1
ATOM 6342 C C . ALA B 1 191 ? 13.258 -5.785 -6.355 1 90.62 191 ALA B C 1
ATOM 6344 O O . ALA B 1 191 ? 13.07 -6.699 -5.551 1 90.62 191 ALA B O 1
ATOM 6345 N N . GLY B 1 192 ? 13.719 -5.961 -7.535 1 90.19 192 GLY B N 1
ATOM 6346 C CA . GLY B 1 192 ? 13.82 -7.285 -8.133 1 90.19 192 GLY B CA 1
ATOM 6347 C C . GLY B 1 192 ? 14.75 -8.211 -7.379 1 90.19 192 GLY B C 1
ATOM 6348 O O . GLY B 1 192 ? 14.477 -9.406 -7.258 1 90.19 192 GLY B O 1
ATOM 6349 N N . THR B 1 193 ? 15.875 -7.664 -6.875 1 92.62 193 THR B N 1
ATOM 6350 C CA . THR B 1 193 ? 16.844 -8.5 -6.164 1 92.62 193 THR B CA 1
ATOM 6351 C C . THR B 1 193 ? 16.219 -9.078 -4.898 1 92.62 193 THR B C 1
ATOM 6353 O O . THR B 1 193 ? 16.281 -10.289 -4.668 1 92.62 193 THR B O 1
ATOM 6356 N N . ALA B 1 194 ? 15.641 -8.227 -4.125 1 95.44 194 ALA B N 1
ATOM 6357 C CA . ALA B 1 194 ? 15.031 -8.664 -2.869 1 95.44 194 ALA B CA 1
ATOM 6358 C C . ALA B 1 194 ? 13.852 -9.594 -3.125 1 95.44 194 ALA B C 1
ATOM 6360 O O . ALA B 1 194 ? 13.695 -10.609 -2.443 1 95.44 194 ALA B O 1
ATOM 6361 N N . MET B 1 195 ? 13.039 -9.312 -4.074 1 94.56 195 MET B N 1
ATOM 6362 C CA . MET B 1 195 ? 11.883 -10.133 -4.41 1 94.56 195 MET B CA 1
ATOM 6363 C C . MET B 1 195 ? 12.32 -11.5 -4.922 1 94.56 195 MET B C 1
ATOM 6365 O O . MET B 1 195 ? 11.688 -12.516 -4.609 1 94.56 195 MET B O 1
ATOM 6369 N N . GLY B 1 196 ? 13.375 -11.492 -5.738 1 93.56 196 GLY B N 1
ATOM 6370 C CA . GLY B 1 196 ? 13.906 -12.742 -6.242 1 93.56 196 GLY B CA 1
ATOM 6371 C C . GLY B 1 196 ? 14.406 -13.664 -5.141 1 93.56 196 GLY B C 1
ATOM 6372 O O . GLY B 1 196 ? 14.172 -14.875 -5.18 1 93.56 196 GLY B O 1
ATOM 6373 N N . ARG B 1 197 ? 15.117 -13.078 -4.152 1 96.12 197 ARG B N 1
ATOM 6374 C CA . ARG B 1 197 ? 15.594 -13.836 -3.006 1 96.12 197 ARG B CA 1
ATOM 6375 C C . ARG B 1 197 ? 14.438 -14.461 -2.236 1 96.12 197 ARG B C 1
ATOM 6377 O O . ARG B 1 197 ? 14.469 -15.648 -1.901 1 96.12 197 ARG B O 1
ATOM 6384 N N . ARG B 1 198 ? 13.383 -13.742 -2.029 1 96.56 198 ARG B N 1
ATOM 6385 C CA . ARG B 1 198 ? 12.227 -14.234 -1.291 1 96.56 198 ARG B CA 1
ATOM 6386 C C . ARG B 1 198 ? 11.414 -15.211 -2.137 1 96.56 198 ARG B C 1
ATOM 6388 O O . ARG B 1 198 ? 10.781 -16.125 -1.606 1 96.56 198 ARG B O 1
ATOM 6395 N N . ALA B 1 199 ? 11.453 -15.008 -3.436 1 95.62 199 ALA B N 1
ATOM 6396 C CA . ALA B 1 199 ? 10.789 -15.953 -4.328 1 95.62 199 ALA B CA 1
ATOM 6397 C C . ALA B 1 199 ? 11.406 -17.344 -4.211 1 95.62 199 ALA B C 1
ATOM 6399 O O . ALA B 1 199 ? 10.711 -18.359 -4.328 1 95.62 199 ALA B O 1
ATOM 6400 N N . GLY B 1 200 ? 12.688 -17.375 -4.016 1 95.69 200 GLY B N 1
ATOM 6401 C CA . GLY B 1 200 ? 13.344 -18.641 -3.764 1 95.69 200 GLY B CA 1
ATOM 6402 C C . GLY B 1 200 ? 12.742 -19.406 -2.596 1 95.69 200 GLY B C 1
ATOM 6403 O O . GLY B 1 200 ? 12.617 -20.625 -2.645 1 95.69 200 GLY B O 1
ATOM 6404 N N . TYR B 1 201 ? 12.391 -18.688 -1.532 1 97.56 201 TYR B N 1
ATOM 6405 C CA . TYR B 1 201 ? 11.719 -19.281 -0.388 1 97.56 201 TYR B CA 1
ATOM 6406 C C . TYR B 1 201 ? 10.281 -19.656 -0.74 1 97.56 201 TYR B C 1
ATOM 6408 O O . TYR B 1 201 ? 9.836 -20.781 -0.451 1 97.56 201 TYR B O 1
ATOM 6416 N N . MET B 1 202 ? 9.594 -18.812 -1.409 1 97.56 202 MET B N 1
ATOM 6417 C CA . MET B 1 202 ? 8.156 -18.906 -1.641 1 97.56 202 MET B CA 1
ATOM 6418 C C . MET B 1 202 ? 7.82 -20.125 -2.494 1 97.56 202 MET B C 1
ATOM 6420 O O . MET B 1 202 ? 6.848 -20.828 -2.223 1 97.56 202 MET B O 1
ATOM 6424 N N . TYR B 1 203 ? 8.656 -20.375 -3.516 1 97 203 TYR B N 1
ATOM 6425 C CA . TYR B 1 203 ? 8.336 -21.438 -4.469 1 97 203 TYR B CA 1
ATOM 6426 C C . TYR B 1 203 ? 9.148 -22.688 -4.191 1 97 203 TYR B C 1
ATOM 6428 O O . TYR B 1 203 ? 8.875 -23.75 -4.758 1 97 203 TYR B O 1
ATOM 6436 N N . GLY B 1 204 ? 10.133 -22.578 -3.299 1 96.19 204 GLY B N 1
ATOM 6437 C CA . GLY B 1 204 ? 10.93 -23.719 -2.906 1 96.19 204 GLY B CA 1
ATOM 6438 C C . GLY B 1 204 ? 11.625 -24.391 -4.078 1 96.19 204 GLY B C 1
ATOM 6439 O O . GLY B 1 204 ? 11.75 -25.625 -4.113 1 96.19 204 GLY B O 1
ATOM 6440 N N . ALA B 1 205 ? 11.984 -23.594 -5.043 1 92.12 205 ALA B N 1
ATOM 6441 C CA . ALA B 1 205 ? 12.523 -24.141 -6.277 1 92.12 205 ALA B CA 1
ATOM 6442 C C . ALA B 1 205 ? 13.844 -24.875 -6.023 1 92.12 205 ALA B C 1
ATOM 6444 O O . ALA B 1 205 ? 14.227 -25.766 -6.777 1 92.12 205 ALA B O 1
ATOM 6445 N N . ALA B 1 206 ? 14.539 -24.5 -4.965 1 92.12 206 ALA B N 1
ATOM 6446 C CA . ALA B 1 206 ? 15.836 -25.094 -4.664 1 92.12 206 ALA B CA 1
ATOM 6447 C C . ALA B 1 206 ? 15.695 -26.281 -3.721 1 92.12 206 ALA B C 1
ATOM 6449 O O . ALA B 1 206 ? 16.672 -27 -3.463 1 92.12 206 ALA B O 1
ATOM 6450 N N . LEU B 1 207 ? 14.508 -26.516 -3.195 1 95.31 207 LEU B N 1
ATOM 6451 C CA . LEU B 1 207 ? 14.273 -27.594 -2.234 1 95.31 207 LEU B CA 1
ATOM 6452 C C . LEU B 1 207 ? 14.148 -28.938 -2.939 1 95.31 207 LEU B C 1
ATOM 6454 O O . LEU B 1 207 ? 13.68 -29 -4.078 1 95.31 207 LEU B O 1
ATOM 6458 N N . PRO B 1 208 ? 14.602 -30.031 -2.252 1 94.44 208 PRO B N 1
ATOM 6459 C CA . PRO B 1 208 ? 14.266 -31.344 -2.785 1 94.44 208 PRO B CA 1
ATOM 6460 C C . PRO B 1 208 ? 12.758 -31.578 -2.889 1 94.44 208 PRO B C 1
ATOM 6462 O O . PRO B 1 208 ? 12 -31.094 -2.039 1 94.44 208 PRO B O 1
ATOM 6465 N N . ARG B 1 209 ? 12.391 -32.344 -3.912 1 96.25 209 ARG B N 1
ATOM 6466 C CA . ARG B 1 209 ? 10.977 -32.656 -4.09 1 96.25 209 ARG B CA 1
ATOM 6467 C C . ARG B 1 209 ? 10.602 -33.938 -3.324 1 96.25 209 ARG B C 1
ATOM 6469 O O . ARG B 1 209 ? 11.328 -34.938 -3.373 1 96.25 209 ARG B O 1
ATOM 6476 N N . GLY B 1 210 ? 9.555 -33.781 -2.525 1 95.81 210 GLY B N 1
ATOM 6477 C CA . GLY B 1 210 ? 9.102 -34.938 -1.769 1 95.81 210 GLY B CA 1
ATOM 6478 C C . GLY B 1 210 ? 8.289 -34.562 -0.542 1 95.81 210 GLY B C 1
ATOM 6479 O O . GLY B 1 210 ? 8.203 -33.406 -0.182 1 95.81 210 GLY B O 1
ATOM 6480 N N . PRO B 1 211 ? 7.684 -35.531 0.121 1 95.69 211 PRO B N 1
ATOM 6481 C CA . PRO B 1 211 ? 6.762 -35.281 1.234 1 95.69 211 PRO B CA 1
ATOM 6482 C C . PRO B 1 211 ? 7.43 -34.562 2.404 1 95.69 211 PRO B C 1
ATOM 6484 O O . PRO B 1 211 ? 6.746 -33.969 3.244 1 95.69 211 PRO B O 1
ATOM 6487 N N . GLY B 1 212 ? 8.711 -34.594 2.426 1 95.31 212 GLY B N 1
ATOM 6488 C CA . GLY B 1 212 ? 9.422 -33.969 3.529 1 95.31 212 GLY B CA 1
ATOM 6489 C C . GLY B 1 212 ? 9.859 -32.531 3.227 1 95.31 212 GLY B C 1
ATOM 6490 O O . GLY B 1 212 ? 10.422 -31.859 4.09 1 95.31 212 GLY B O 1
ATOM 6491 N N . ALA B 1 213 ? 9.648 -32.094 2.004 1 95.62 213 ALA B N 1
ATOM 6492 C CA . ALA B 1 213 ? 10.125 -30.766 1.609 1 95.62 213 ALA B CA 1
ATOM 6493 C C . ALA B 1 213 ? 9.148 -30.094 0.658 1 95.62 213 ALA B C 1
ATOM 6495 O O . ALA B 1 213 ? 8.055 -29.688 1.065 1 95.62 213 ALA B O 1
ATOM 6496 N N . GLN B 1 214 ? 9.5 -29.984 -0.617 1 97.25 214 GLN B N 1
ATOM 6497 C CA . GLN B 1 214 ? 8.688 -29.234 -1.566 1 97.25 214 GLN B CA 1
ATOM 6498 C C . GLN B 1 214 ? 7.66 -30.141 -2.248 1 97.25 214 GLN B C 1
ATOM 6500 O O . GLN B 1 214 ? 8.023 -31.141 -2.865 1 97.25 214 GLN B O 1
ATOM 6505 N N . VAL B 1 215 ? 6.324 -29.797 -2.15 1 98.06 215 VAL B N 1
ATOM 6506 C CA . VAL B 1 215 ? 5.289 -30.656 -2.721 1 98.06 215 VAL B CA 1
ATOM 6507 C C . VAL B 1 215 ? 4.434 -29.859 -3.697 1 98.06 215 VAL B C 1
ATOM 6509 O O . VAL B 1 215 ? 3.619 -30.422 -4.43 1 98.06 215 VAL B O 1
ATOM 6512 N N . GLY B 1 216 ? 4.574 -28.531 -3.676 1 97.5 216 GLY B N 1
ATOM 6513 C CA . GLY B 1 216 ? 3.814 -27.594 -4.496 1 97.5 216 GLY B CA 1
ATOM 6514 C C . GLY B 1 216 ? 3.76 -26.203 -3.916 1 97.5 216 GLY B C 1
ATOM 6515 O O . GLY B 1 216 ? 4.176 -25.969 -2.777 1 97.5 216 GLY B O 1
ATOM 6516 N N . ALA B 1 217 ? 3.256 -25.266 -4.668 1 97.56 217 ALA B N 1
ATOM 6517 C CA . ALA B 1 217 ? 3.15 -23.875 -4.223 1 97.56 217 ALA B CA 1
ATOM 6518 C C . ALA B 1 217 ? 1.691 -23.453 -4.098 1 97.56 217 ALA B C 1
ATOM 6520 O O . ALA B 1 217 ? 1.4 -22.297 -3.777 1 97.56 217 ALA B O 1
ATOM 6521 N N . GLY B 1 218 ? 0.783 -24.359 -4.281 1 97.69 218 GLY B N 1
ATOM 6522 C CA . GLY B 1 218 ? -0.64 -24.062 -4.188 1 97.69 218 GLY B CA 1
ATOM 6523 C C . GLY B 1 218 ? -1.225 -23.5 -5.469 1 97.69 218 GLY B C 1
ATOM 6524 O O . GLY B 1 218 ? -2.316 -23.906 -5.883 1 97.69 218 GLY B O 1
ATOM 6525 N N . LEU B 1 219 ? -0.524 -22.656 -6.18 1 97.62 219 LEU B N 1
ATOM 6526 C CA . LEU B 1 219 ? -0.896 -22.062 -7.457 1 97.62 219 LEU B CA 1
ATOM 6527 C C . LEU B 1 219 ? -0.506 -22.969 -8.617 1 97.62 219 LEU B C 1
ATOM 6529 O O . LEU B 1 219 ? -1.127 -22.938 -9.68 1 97.62 219 LEU B O 1
ATOM 6533 N N . GLY B 1 220 ? 0.387 -23.688 -8.5 1 97.5 220 GLY B N 1
ATOM 6534 C CA . GLY B 1 220 ? 1.09 -24.672 -9.305 1 97.5 220 GLY B CA 1
ATOM 6535 C C . GLY B 1 220 ? 2.18 -25.406 -8.547 1 97.5 220 GLY B C 1
ATOM 6536 O O . GLY B 1 220 ? 2.203 -25.375 -7.312 1 97.5 220 GLY B O 1
ATOM 6537 N N . GLN B 1 221 ? 2.971 -26.078 -9.266 1 96.25 221 GLN B N 1
ATOM 6538 C CA . GLN B 1 221 ? 3.979 -26.859 -8.57 1 96.25 221 GLN B CA 1
ATOM 6539 C C . GLN B 1 221 ? 5.129 -25.984 -8.086 1 96.25 221 GLN B C 1
ATOM 6541 O O . GLN B 1 221 ? 5.457 -25.984 -6.898 1 96.25 221 GLN B O 1
ATOM 6546 N N . THR B 1 222 ? 5.758 -25.281 -8.883 1 96.25 222 THR B N 1
ATOM 6547 C CA . THR B 1 222 ? 6.871 -24.375 -8.586 1 96.25 222 THR B CA 1
ATOM 6548 C C . THR B 1 222 ? 7.152 -23.453 -9.766 1 96.25 222 THR B C 1
ATOM 6550 O O . THR B 1 222 ? 6.465 -23.516 -10.789 1 96.25 222 THR B O 1
ATOM 6553 N N . ALA B 1 223 ? 8.062 -22.531 -9.625 1 93.88 223 ALA B N 1
ATOM 6554 C CA . ALA B 1 223 ? 8.492 -21.656 -10.711 1 93.88 223 ALA B CA 1
ATOM 6555 C C . ALA B 1 223 ? 9.625 -22.297 -11.516 1 93.88 223 ALA B C 1
ATOM 6557 O O . ALA B 1 223 ? 10.586 -22.812 -10.938 1 93.88 223 ALA B O 1
ATOM 6558 N N . PRO B 1 224 ? 9.438 -22.281 -12.844 1 95.69 224 PRO B N 1
ATOM 6559 C CA . PRO B 1 224 ? 10.57 -22.781 -13.641 1 95.69 224 PRO B CA 1
ATOM 6560 C C . PRO B 1 224 ? 11.789 -21.859 -13.562 1 95.69 224 PRO B C 1
ATOM 6562 O O . PRO B 1 224 ? 11.656 -20.672 -13.227 1 95.69 224 PRO B O 1
ATOM 6565 N N . THR B 1 225 ? 12.992 -22.344 -13.891 1 94.06 225 THR B N 1
ATOM 6566 C CA . THR B 1 225 ? 14.227 -21.594 -13.719 1 94.06 225 THR B CA 1
ATOM 6567 C C . THR B 1 225 ? 14.867 -21.281 -15.07 1 94.06 225 THR B C 1
ATOM 6569 O O . THR B 1 225 ? 16.094 -21.188 -15.18 1 94.06 225 THR B O 1
ATOM 6572 N N . GLY B 1 226 ? 14.023 -21.234 -16.094 1 94.69 226 GLY B N 1
ATOM 6573 C CA . GLY B 1 226 ? 14.531 -21 -17.438 1 94.69 226 GLY B CA 1
ATOM 6574 C C . GLY B 1 226 ? 14.633 -19.531 -17.781 1 94.69 226 GLY B C 1
ATOM 6575 O O . GLY B 1 226 ? 14.867 -18.688 -16.906 1 94.69 226 GLY B O 1
ATOM 6576 N N . THR B 1 227 ? 14.531 -19.219 -19.094 1 94.06 227 THR B N 1
ATOM 6577 C CA . THR B 1 227 ? 14.781 -17.875 -19.609 1 94.06 227 THR B CA 1
ATOM 6578 C C . THR B 1 227 ? 13.477 -17.078 -19.688 1 94.06 227 THR B C 1
ATOM 6580 O O . THR B 1 227 ? 12.578 -17.422 -20.453 1 94.06 227 THR B O 1
ATOM 6583 N N . VAL B 1 228 ? 13.422 -16.047 -18.906 1 93.62 228 VAL B N 1
ATOM 6584 C CA . VAL B 1 228 ? 12.266 -15.148 -18.953 1 93.62 228 VAL B CA 1
ATOM 6585 C C . VAL B 1 228 ? 12.469 -14.109 -20.062 1 93.62 228 VAL B C 1
ATOM 6587 O O . VAL B 1 228 ? 13.508 -13.453 -20.125 1 93.62 228 VAL B O 1
ATOM 6590 N N . THR B 1 229 ? 11.539 -13.992 -20.922 1 94.62 229 THR B N 1
ATOM 6591 C CA . THR B 1 229 ? 11.602 -13.039 -22.031 1 94.62 229 THR B CA 1
ATOM 6592 C C . THR B 1 229 ? 10.414 -12.078 -21.984 1 94.62 229 THR B C 1
ATOM 6594 O O . THR B 1 229 ? 9.508 -12.242 -21.172 1 94.62 229 THR B O 1
ATOM 6597 N N . LEU B 1 230 ? 10.445 -11.055 -22.75 1 93.19 230 LEU B N 1
ATOM 6598 C CA . LEU B 1 230 ? 9.344 -10.109 -22.875 1 93.19 230 LEU B CA 1
ATOM 6599 C C . LEU B 1 230 ? 9.289 -9.516 -24.281 1 93.19 230 LEU B C 1
ATOM 6601 O O . LEU B 1 230 ? 10.281 -8.984 -24.766 1 93.19 230 LEU B O 1
ATOM 6605 N N . MET B 1 231 ? 8.25 -9.695 -24.906 1 94.19 231 MET B N 1
ATOM 6606 C CA . MET B 1 231 ? 7.941 -8.977 -26.141 1 94.19 231 MET B CA 1
ATOM 6607 C C . MET B 1 231 ? 6.922 -7.871 -25.875 1 94.19 231 MET B C 1
ATOM 6609 O O . MET B 1 231 ? 5.848 -8.125 -25.344 1 94.19 231 MET B O 1
ATOM 6613 N N . ALA B 1 232 ? 7.277 -6.625 -26.219 1 92.81 232 ALA B N 1
ATOM 6614 C CA . ALA B 1 232 ? 6.391 -5.492 -25.953 1 92.81 232 ALA B CA 1
ATOM 6615 C C . ALA B 1 232 ? 5.062 -5.652 -26.688 1 92.81 232 ALA B C 1
ATOM 6617 O O . ALA B 1 232 ? 5.031 -6.09 -27.844 1 92.81 232 ALA B O 1
ATOM 6618 N N . PRO B 1 233 ? 3.977 -5.324 -26.016 1 96.62 233 PRO B N 1
ATOM 6619 C CA . PRO B 1 233 ? 2.691 -5.316 -26.719 1 96.62 233 PRO B CA 1
ATOM 6620 C C . PRO B 1 233 ? 2.631 -4.262 -27.812 1 96.62 233 PRO B C 1
ATOM 6622 O O . PRO B 1 233 ? 3.246 -3.201 -27.703 1 96.62 233 PRO B O 1
ATOM 6625 N N . ASN B 1 234 ? 1.966 -4.547 -28.875 1 96.88 234 ASN B N 1
ATOM 6626 C CA . ASN B 1 234 ? 1.743 -3.584 -29.953 1 96.88 234 ASN B CA 1
ATOM 6627 C C . ASN B 1 234 ? 0.26 -3.262 -30.109 1 96.88 234 ASN B C 1
ATOM 6629 O O . ASN B 1 234 ? -0.123 -2.541 -31.031 1 96.88 234 ASN B O 1
ATOM 6633 N N . ASP B 1 235 ? -0.605 -3.834 -29.328 1 98.19 235 ASP B N 1
ATOM 6634 C CA . ASP B 1 235 ? -2.043 -3.588 -29.266 1 98.19 235 ASP B CA 1
ATOM 6635 C C . ASP B 1 235 ? -2.525 -3.502 -27.828 1 98.19 235 ASP B C 1
ATOM 6637 O O . ASP B 1 235 ? -2.58 -4.516 -27.125 1 98.19 235 ASP B O 1
ATOM 6641 N N . THR B 1 236 ? -3.014 -2.291 -27.359 1 98.31 236 THR B N 1
ATOM 6642 C CA . THR B 1 236 ? -3.338 -2.057 -25.953 1 98.31 236 THR B CA 1
ATOM 6643 C C . THR B 1 236 ? -4.848 -1.941 -25.766 1 98.31 236 THR B C 1
ATOM 6645 O O . THR B 1 236 ? -5.508 -1.164 -26.453 1 98.31 236 THR B O 1
ATOM 6648 N N . VAL B 1 237 ? -5.348 -2.768 -24.859 1 98.69 237 VAL B N 1
ATOM 6649 C CA . VAL B 1 237 ? -6.738 -2.65 -24.438 1 98.69 237 VAL B CA 1
ATOM 6650 C C . VAL B 1 237 ? -6.852 -1.652 -23.297 1 98.69 237 VAL B C 1
ATOM 6652 O O . VAL B 1 237 ? -6.066 -1.697 -22.344 1 98.69 237 VAL B O 1
ATOM 6655 N N . ARG B 1 238 ? -7.871 -0.778 -23.344 1 96.75 238 ARG B N 1
ATOM 6656 C CA . ARG B 1 238 ? -7.883 0.323 -22.391 1 96.75 238 ARG B CA 1
ATOM 6657 C C . ARG B 1 238 ? -9.164 0.313 -21.562 1 96.75 238 ARG B C 1
ATOM 6659 O O . ARG B 1 238 ? -9.172 0.772 -20.406 1 96.75 238 ARG B O 1
ATOM 6666 N N . THR B 1 239 ? -10.25 -0.176 -22.141 1 97.62 239 THR B N 1
ATOM 6667 C CA . THR B 1 239 ? -11.539 -0.066 -21.453 1 97.62 239 THR B CA 1
ATOM 6668 C C . THR B 1 239 ? -12.289 -1.394 -21.5 1 97.62 239 THR B C 1
ATOM 6670 O O . THR B 1 239 ? -12.117 -2.178 -22.438 1 97.62 239 THR B O 1
ATOM 6673 N N . THR B 1 240 ? -13.102 -1.618 -20.547 1 98.06 240 THR B N 1
ATOM 6674 C CA . THR B 1 240 ? -14.008 -2.764 -20.547 1 98.06 240 THR B CA 1
ATOM 6675 C C . THR B 1 240 ? -14.984 -2.676 -21.719 1 98.06 240 THR B C 1
ATOM 6677 O O . THR B 1 240 ? -15.555 -1.611 -21.984 1 98.06 240 THR B O 1
ATOM 6680 N N . GLY B 1 241 ? -15.195 -3.748 -22.344 1 98.06 241 GLY B N 1
ATOM 6681 C CA . GLY B 1 241 ? -16.109 -3.781 -23.469 1 98.06 241 GLY B CA 1
ATOM 6682 C C . GLY B 1 241 ? -15.414 -3.693 -24.812 1 98.06 241 GLY B C 1
ATOM 6683 O O . GLY B 1 241 ? -16 -4.016 -25.844 1 98.06 241 GLY B O 1
ATOM 6684 N N . GLU B 1 242 ? -14.117 -3.268 -24.781 1 98.5 242 GLU B N 1
ATOM 6685 C CA . GLU B 1 242 ? -13.367 -3.275 -26.031 1 98.5 242 GLU B CA 1
ATOM 6686 C C . GLU B 1 242 ? -13.297 -4.68 -26.625 1 98.5 242 GLU B C 1
ATOM 6688 O O . GLU B 1 242 ? -13.234 -5.668 -25.891 1 98.5 242 GLU B O 1
ATOM 6693 N N . GLU B 1 243 ? -13.32 -4.719 -27.953 1 98.38 243 GLU B N 1
ATOM 6694 C CA . GLU B 1 243 ? -13.289 -5.992 -28.672 1 98.38 243 GLU B CA 1
ATOM 6695 C C . GLU B 1 243 ? -12.148 -6.035 -29.688 1 98.38 243 GLU B C 1
ATOM 6697 O O . GLU B 1 243 ? -11.695 -4.992 -30.156 1 98.38 243 GLU B O 1
ATOM 6702 N N . ARG B 1 244 ? -11.625 -7.207 -29.891 1 98.5 244 ARG B N 1
ATOM 6703 C CA . ARG B 1 244 ? -10.742 -7.531 -31 1 98.5 244 ARG B CA 1
ATOM 6704 C C . ARG B 1 244 ? -11.242 -8.758 -31.75 1 98.5 244 ARG B C 1
ATOM 6706 O O . ARG B 1 244 ? -11.789 -9.688 -31.156 1 98.5 244 ARG B O 1
ATOM 6713 N N . ALA B 1 245 ? -11.109 -8.695 -33.031 1 98.12 245 ALA B N 1
ATOM 6714 C CA . ALA B 1 245 ? -11.305 -9.867 -33.875 1 98.12 245 ALA B CA 1
ATOM 6715 C C . ALA B 1 245 ? -10.023 -10.234 -34.625 1 98.12 245 ALA B C 1
ATOM 6717 O O . ALA B 1 245 ? -9.523 -9.445 -35.406 1 98.12 245 ALA B O 1
ATOM 6718 N N . VAL B 1 246 ? -9.492 -11.375 -34.281 1 98.19 246 VAL B N 1
ATOM 6719 C CA . VAL B 1 246 ? -8.266 -11.852 -34.906 1 98.19 246 VAL B CA 1
ATOM 6720 C C . VAL B 1 246 ? -8.5 -13.227 -35.531 1 98.19 246 VAL B C 1
ATOM 6722 O O . VAL B 1 246 ? -8.781 -14.195 -34.844 1 98.19 246 VAL B O 1
ATOM 6725 N N . ASP B 1 247 ? -8.383 -13.328 -36.844 1 97.69 247 ASP B N 1
ATOM 6726 C CA . ASP B 1 247 ? -8.539 -14.586 -37.562 1 97.69 247 ASP B CA 1
ATOM 6727 C C . ASP B 1 247 ? -9.867 -15.258 -37.219 1 97.69 247 ASP B C 1
ATOM 6729 O O . ASP B 1 247 ? -9.906 -16.453 -36.938 1 97.69 247 ASP B O 1
ATOM 6733 N N . GLY B 1 248 ? -10.867 -14.5 -37.094 1 97.5 248 GLY B N 1
ATOM 6734 C CA . GLY B 1 248 ? -12.203 -15.016 -36.812 1 97.5 248 GLY B CA 1
ATOM 6735 C C . GLY B 1 248 ? -12.484 -15.203 -35.344 1 97.5 248 GLY B C 1
ATOM 6736 O O . GLY B 1 248 ? -13.609 -15.523 -34.969 1 97.5 248 GLY B O 1
ATOM 6737 N N . VAL B 1 249 ? -11.547 -15.047 -34.5 1 98.38 249 VAL B N 1
ATOM 6738 C CA . VAL B 1 249 ? -11.727 -15.172 -33.062 1 98.38 249 VAL B CA 1
ATOM 6739 C C . VAL B 1 249 ? -12.141 -13.82 -32.469 1 98.38 249 VAL B C 1
ATOM 6741 O O . VAL B 1 249 ? -11.32 -12.906 -32.375 1 98.38 249 VAL B O 1
ATOM 6744 N N . ARG B 1 250 ? -13.398 -13.719 -32.094 1 98.44 250 ARG B N 1
ATOM 6745 C CA . ARG B 1 250 ? -13.875 -12.516 -31.422 1 98.44 250 ARG B CA 1
ATOM 6746 C C . ARG B 1 250 ? -13.57 -12.562 -29.938 1 98.44 250 ARG B C 1
ATOM 6748 O O . ARG B 1 250 ? -13.898 -13.547 -29.266 1 98.44 250 ARG B O 1
ATOM 6755 N N . MET B 1 251 ? -12.914 -11.516 -29.406 1 98.81 251 MET B N 1
ATOM 6756 C CA . MET B 1 251 ? -12.578 -11.383 -27.984 1 98.81 251 MET B CA 1
ATOM 6757 C C . MET B 1 251 ? -13.195 -10.117 -27.406 1 98.81 251 MET B C 1
ATOM 6759 O O . MET B 1 251 ? -13.102 -9.039 -28 1 98.81 251 MET B O 1
ATOM 6763 N N . VAL B 1 252 ? -13.891 -10.25 -26.312 1 98.81 252 VAL B N 1
ATOM 6764 C CA . VAL B 1 252 ? -14.391 -9.109 -25.547 1 98.81 252 VAL B CA 1
ATOM 6765 C C . VAL B 1 252 ? -13.617 -8.984 -24.234 1 98.81 252 VAL B C 1
ATOM 6767 O O . VAL B 1 252 ? -13.578 -9.922 -23.438 1 98.81 252 VAL B O 1
ATOM 6770 N N . PHE B 1 253 ? -13.055 -7.809 -24.016 1 98.88 253 PHE B N 1
ATOM 6771 C CA . PHE B 1 253 ? -12.133 -7.656 -22.891 1 98.88 253 PHE B CA 1
ATOM 6772 C C . PHE B 1 253 ? -12.82 -6.961 -21.719 1 98.88 253 PHE B C 1
ATOM 6774 O O . PHE B 1 253 ? -13.648 -6.07 -21.922 1 98.88 253 PHE B O 1
ATOM 6781 N N . GLN B 1 254 ? -12.523 -7.367 -20.516 1 98.69 254 GLN B N 1
ATOM 6782 C CA . GLN B 1 254 ? -12.859 -6.672 -19.281 1 98.69 254 GLN B CA 1
ATOM 6783 C C . GLN B 1 254 ? -11.602 -6.23 -18.547 1 98.69 254 GLN B C 1
ATOM 6785 O O . GLN B 1 254 ? -10.758 -7.059 -18.188 1 98.69 254 GLN B O 1
ATOM 6790 N N . MET B 1 255 ? -11.539 -4.922 -18.328 1 98.56 255 MET B N 1
ATOM 6791 C CA . MET B 1 255 ? -10.406 -4.418 -17.547 1 98.56 255 MET B CA 1
ATOM 6792 C C . MET B 1 255 ? -10.562 -4.754 -16.078 1 98.56 255 MET B C 1
ATOM 6794 O O . MET B 1 255 ? -11.648 -4.605 -15.516 1 98.56 255 MET B O 1
ATOM 6798 N N . ALA B 1 256 ? -9.547 -5.254 -15.438 1 98.06 256 ALA B N 1
ATOM 6799 C CA . ALA B 1 256 ? -9.562 -5.574 -14.016 1 98.06 256 ALA B CA 1
ATOM 6800 C C . ALA B 1 256 ? -8.273 -5.113 -13.336 1 98.06 256 ALA B C 1
ATOM 6802 O O . ALA B 1 256 ? -7.613 -5.895 -12.648 1 98.06 256 ALA B O 1
ATOM 6803 N N . PRO B 1 257 ? -7.898 -3.803 -13.5 1 96 257 PRO B N 1
ATOM 6804 C CA . PRO B 1 257 ? -6.66 -3.324 -12.883 1 96 257 PRO B CA 1
ATOM 6805 C C . PRO B 1 257 ? -6.699 -3.373 -11.359 1 96 257 PRO B C 1
ATOM 6807 O O . PRO B 1 257 ? -7.766 -3.234 -10.758 1 96 257 PRO B O 1
ATOM 6810 N N . ASP B 1 258 ? -5.523 -3.596 -10.688 1 93.06 258 ASP B N 1
ATOM 6811 C CA . ASP B 1 258 ? -5.281 -3.506 -9.25 1 93.06 258 ASP B CA 1
ATOM 6812 C C . ASP B 1 258 ? -5.984 -4.637 -8.5 1 93.06 258 ASP B C 1
ATOM 6814 O O . ASP B 1 258 ? -6.324 -4.496 -7.328 1 93.06 258 ASP B O 1
ATOM 6818 N N . THR B 1 259 ? -6.332 -5.691 -9.188 1 96.69 259 THR B N 1
ATOM 6819 C CA . THR B 1 259 ? -6.785 -6.926 -8.555 1 96.69 259 THR B CA 1
ATOM 6820 C C . THR B 1 259 ? -5.609 -7.855 -8.273 1 96.69 259 THR B C 1
ATOM 6822 O O . THR B 1 259 ? -4.832 -7.617 -7.348 1 96.69 259 THR B O 1
ATOM 6825 N N . GLU B 1 260 ? -5.418 -8.805 -9.102 1 96.56 260 GLU B N 1
ATOM 6826 C CA . GLU B 1 260 ? -4.25 -9.664 -8.93 1 96.56 260 GLU B CA 1
ATOM 6827 C C . GLU B 1 260 ? -2.971 -8.938 -9.344 1 96.56 260 GLU B C 1
ATOM 6829 O O . GLU B 1 260 ? -1.91 -9.156 -8.758 1 96.56 260 GLU B O 1
ATOM 6834 N N . ALA B 1 261 ? -3.102 -8.062 -10.273 1 95.88 261 ALA B N 1
ATOM 6835 C CA . ALA B 1 261 ? -1.987 -7.273 -10.789 1 95.88 261 ALA B CA 1
ATOM 6836 C C . ALA B 1 261 ? -2.42 -5.84 -11.078 1 95.88 261 ALA B C 1
ATOM 6838 O O . ALA B 1 261 ? -3.607 -5.57 -11.266 1 95.88 261 ALA B O 1
ATOM 6839 N N . PRO B 1 262 ? -1.473 -4.898 -11.078 1 94.12 262 PRO B N 1
ATOM 6840 C CA . PRO B 1 262 ? -1.833 -3.516 -11.398 1 94.12 262 PRO B CA 1
ATOM 6841 C C . PRO B 1 262 ? -2.445 -3.377 -12.789 1 94.12 262 PRO B C 1
ATOM 6843 O O . PRO B 1 262 ? -3.277 -2.494 -13.016 1 94.12 262 PRO B O 1
ATOM 6846 N N . ALA B 1 263 ? -1.996 -4.199 -13.727 1 96.56 263 ALA B N 1
ATOM 6847 C CA . ALA B 1 263 ? -2.564 -4.277 -15.07 1 96.56 263 ALA B CA 1
ATOM 6848 C C . ALA B 1 263 ? -3.043 -5.695 -15.375 1 96.56 263 ALA B C 1
ATOM 6850 O O . ALA B 1 263 ? -2.238 -6.625 -15.453 1 96.56 263 ALA B O 1
ATOM 6851 N N . GLU B 1 264 ? -4.312 -5.844 -15.508 1 98.12 264 GLU B N 1
ATOM 6852 C CA . GLU B 1 264 ? -4.914 -7.152 -15.75 1 98.12 264 GLU B CA 1
ATOM 6853 C C . GLU B 1 264 ? -6.25 -7.016 -16.469 1 98.12 264 GLU B C 1
ATOM 6855 O O . GLU B 1 264 ? -6.926 -5.992 -16.359 1 98.12 264 GLU B O 1
ATOM 6860 N N . MET B 1 265 ? -6.527 -7.977 -17.281 1 98.81 265 MET B N 1
ATOM 6861 C CA . MET B 1 265 ? -7.812 -8.008 -17.984 1 98.81 265 MET B CA 1
ATOM 6862 C C . MET B 1 265 ? -8.305 -9.438 -18.156 1 98.81 265 MET B C 1
ATOM 6864 O O . MET B 1 265 ? -7.5 -10.375 -18.203 1 98.81 265 MET B O 1
ATOM 6868 N N . LEU B 1 266 ? -9.602 -9.633 -18.141 1 98.81 266 LEU B N 1
ATOM 6869 C CA . LEU B 1 266 ? -10.242 -10.891 -18.5 1 98.81 266 LEU B CA 1
ATOM 6870 C C . LEU B 1 266 ? -10.648 -10.906 -19.969 1 98.81 266 LEU B C 1
ATOM 6872 O O . LEU B 1 266 ? -10.789 -9.844 -20.578 1 98.81 266 LEU B O 1
ATOM 6876 N N . VAL B 1 267 ? -10.828 -12.078 -20.547 1 98.81 267 VAL B N 1
ATOM 6877 C CA . VAL B 1 267 ? -11.141 -12.227 -21.969 1 98.81 267 VAL B CA 1
ATOM 6878 C C . VAL B 1 267 ? -12.367 -13.133 -22.141 1 98.81 267 VAL B C 1
ATOM 6880 O O . VAL B 1 267 ? -12.336 -14.305 -21.75 1 98.81 267 VAL B O 1
ATOM 6883 N N . TYR B 1 268 ? -13.414 -12.617 -22.719 1 98.81 268 TYR B N 1
ATOM 6884 C CA . TYR B 1 268 ? -14.586 -13.414 -23.047 1 98.81 268 TYR B CA 1
ATOM 6885 C C . TYR B 1 268 ? -14.594 -13.789 -24.531 1 98.81 268 TYR B C 1
ATOM 6887 O O . TYR B 1 268 ? -14.344 -12.938 -25.391 1 98.81 268 TYR B O 1
ATOM 6895 N N . LEU B 1 269 ? -14.805 -15.047 -24.812 1 98.75 269 LEU B N 1
ATOM 6896 C CA . LEU B 1 269 ? -14.883 -15.602 -26.156 1 98.75 269 LEU B CA 1
ATOM 6897 C C . LEU B 1 269 ? -16.312 -16 -26.484 1 98.75 269 LEU B C 1
ATOM 6899 O O . LEU B 1 269 ? -16.703 -17.156 -26.297 1 98.75 269 LEU B O 1
ATOM 6903 N N . PRO B 1 270 ? -17.016 -15.125 -27.188 1 97.75 270 PRO B N 1
ATOM 6904 C CA . PRO B 1 270 ? -18.453 -15.328 -27.359 1 97.75 270 PRO B CA 1
ATOM 6905 C C . PRO B 1 270 ? -18.781 -16.578 -28.172 1 97.75 270 PRO B C 1
ATOM 6907 O O . PRO B 1 270 ? -19.734 -17.297 -27.859 1 97.75 270 PRO B O 1
ATOM 6910 N N . ARG B 1 271 ? -18.031 -16.812 -29.219 1 96.38 271 ARG B N 1
ATOM 6911 C CA . ARG B 1 271 ? -18.312 -17.953 -30.094 1 96.38 271 ARG B CA 1
ATOM 6912 C C . ARG B 1 271 ? -18.328 -19.266 -29.312 1 96.38 271 ARG B C 1
ATOM 6914 O O . ARG B 1 271 ? -19.188 -20.109 -29.547 1 96.38 271 ARG B O 1
ATOM 6921 N N . SER B 1 272 ? -17.469 -19.406 -28.422 1 97.38 272 SER B N 1
ATOM 6922 C CA . SER B 1 272 ? -17.328 -20.641 -27.656 1 97.38 272 SER B CA 1
ATOM 6923 C C . SER B 1 272 ? -18.047 -20.531 -26.312 1 97.38 272 SER B C 1
ATOM 6925 O O . SER B 1 272 ? -18.062 -21.469 -25.531 1 97.38 272 SER B O 1
ATOM 6927 N N . ARG B 1 273 ? -18.641 -19.344 -25.984 1 98.25 273 ARG B N 1
ATOM 6928 C CA . ARG B 1 273 ? -19.234 -19.062 -24.688 1 98.25 273 ARG B CA 1
ATOM 6929 C C . ARG B 1 273 ? -18.281 -19.438 -23.562 1 98.25 273 ARG B C 1
ATOM 6931 O O . ARG B 1 273 ? -18.641 -20.172 -22.641 1 98.25 273 ARG B O 1
ATOM 6938 N N . ALA B 1 274 ? -17.047 -19 -23.719 1 98.75 274 ALA B N 1
ATOM 6939 C CA . ALA B 1 274 ? -15.969 -19.297 -22.781 1 98.75 274 ALA B CA 1
ATOM 6940 C C . ALA B 1 274 ? -15.375 -18.016 -22.203 1 98.75 274 ALA B C 1
ATOM 6942 O O . ALA B 1 274 ? -15.273 -17 -22.891 1 98.75 274 ALA B O 1
ATOM 6943 N N . LEU B 1 275 ? -15.078 -18.062 -20.891 1 98.88 275 LEU B N 1
ATOM 6944 C CA . LEU B 1 275 ? -14.469 -16.922 -20.203 1 98.88 275 LEU B CA 1
ATOM 6945 C C . LEU B 1 275 ? -13.094 -17.297 -19.672 1 98.88 275 LEU B C 1
ATOM 6947 O O . LEU B 1 275 ? -12.945 -18.266 -18.922 1 98.88 275 LEU B O 1
ATOM 6951 N N . CYS B 1 276 ? -12.07 -16.609 -20.125 1 98.81 276 CYS B N 1
ATOM 6952 C CA . CYS B 1 276 ? -10.789 -16.641 -19.422 1 98.81 276 CYS B CA 1
ATOM 6953 C C . CYS B 1 276 ? -10.773 -15.648 -18.266 1 98.81 276 CYS B C 1
ATOM 6955 O O . CYS B 1 276 ? -10.742 -14.43 -18.484 1 98.81 276 CYS B O 1
ATOM 6957 N N . ALA B 1 277 ? -10.734 -16.156 -17.094 1 98.62 277 ALA B N 1
ATOM 6958 C CA . ALA B 1 277 ? -10.82 -15.312 -15.898 1 98.62 277 ALA B CA 1
ATOM 6959 C C . ALA B 1 277 ? -9.438 -14.805 -15.484 1 98.62 277 ALA B C 1
ATOM 6961 O O . ALA B 1 277 ? -9.273 -14.266 -14.391 1 98.62 277 ALA B O 1
ATOM 6962 N N . ALA B 1 278 ? -8.461 -14.984 -16.422 1 98.25 278 ALA B N 1
ATOM 6963 C CA . ALA B 1 278 ? -7.09 -14.594 -16.109 1 98.25 278 ALA B CA 1
ATOM 6964 C C . ALA B 1 278 ? -6.652 -15.172 -14.766 1 98.25 278 ALA B C 1
ATOM 6966 O O . ALA B 1 278 ? -6.703 -16.391 -14.555 1 98.25 278 ALA B O 1
ATOM 6967 N N . GLU B 1 279 ? -6.371 -14.312 -13.789 1 97.75 279 GLU B N 1
ATOM 6968 C CA . GLU B 1 279 ? -5.949 -14.836 -12.492 1 97.75 279 GLU B CA 1
ATOM 6969 C C . GLU B 1 279 ? -6.859 -14.344 -11.367 1 97.75 279 GLU B C 1
ATOM 6971 O O . GLU B 1 279 ? -6.504 -14.422 -10.195 1 97.75 279 GLU B O 1
ATOM 6976 N N . ASP B 1 280 ? -8.023 -13.836 -11.75 1 98.31 280 ASP B N 1
ATOM 6977 C CA . ASP B 1 280 ? -8.914 -13.234 -10.758 1 98.31 280 ASP B CA 1
ATOM 6978 C C . ASP B 1 280 ? -9.836 -14.281 -10.141 1 98.31 280 ASP B C 1
ATOM 6980 O O . ASP B 1 280 ? -10.422 -14.055 -9.078 1 98.31 280 ASP B O 1
ATOM 6984 N N . ALA B 1 281 ? -10.094 -15.352 -10.859 1 98.5 281 ALA B N 1
ATOM 6985 C CA . ALA B 1 281 ? -10.844 -16.484 -10.328 1 98.5 281 ALA B CA 1
ATOM 6986 C C . ALA B 1 281 ? -10.117 -17.797 -10.609 1 98.5 281 ALA B C 1
ATOM 6988 O O . ALA B 1 281 ? -10.023 -18.234 -11.766 1 98.5 281 ALA B O 1
ATOM 6989 N N . THR B 1 282 ? -9.57 -18.359 -9.656 1 98.38 282 THR B N 1
ATOM 6990 C CA . THR B 1 282 ? -8.836 -19.625 -9.734 1 98.38 282 THR B CA 1
ATOM 6991 C C . THR B 1 282 ? -9.234 -20.547 -8.594 1 98.38 282 THR B C 1
ATOM 6993 O O . THR B 1 282 ? -10.109 -20.219 -7.793 1 98.38 282 THR B O 1
ATOM 6996 N N . HIS B 1 283 ? -8.711 -21.75 -8.57 1 98.5 283 HIS B N 1
ATOM 6997 C CA . HIS B 1 283 ? -9.102 -22.75 -7.586 1 98.5 283 HIS B CA 1
ATOM 6998 C C . HIS B 1 283 ? -8.266 -22.625 -6.316 1 98.5 283 HIS B C 1
ATOM 7000 O O . HIS B 1 283 ? -7.68 -23.609 -5.848 1 98.5 283 HIS B O 1
ATOM 7006 N N . THR B 1 284 ? -8.203 -21.453 -5.703 1 98.44 284 THR B N 1
ATOM 7007 C CA . THR B 1 284 ? -7.543 -21.109 -4.445 1 98.44 284 THR B CA 1
ATOM 7008 C C . THR B 1 284 ? -7.91 -19.703 -4.008 1 98.44 284 THR B C 1
ATOM 7010 O O . THR B 1 284 ? -8.398 -18.906 -4.809 1 98.44 284 THR B O 1
ATOM 7013 N N . PHE B 1 285 ? -7.836 -19.422 -2.711 1 98.25 285 PHE B N 1
ATOM 7014 C CA . PHE B 1 285 ? -7.738 -18.047 -2.232 1 98.25 285 PHE B CA 1
ATOM 7015 C C . PHE B 1 285 ? -6.383 -17.453 -2.588 1 98.25 285 PHE B C 1
ATOM 7017 O O . PHE B 1 285 ? -5.352 -17.875 -2.057 1 98.25 285 PHE B O 1
ATOM 7024 N N . HIS B 1 286 ? -6.383 -16.484 -3.463 1 98.12 286 HIS B N 1
ATOM 7025 C CA . HIS B 1 286 ? -5.137 -15.922 -3.975 1 98.12 286 HIS B CA 1
ATOM 7026 C C . HIS B 1 286 ? -4.531 -14.93 -2.986 1 98.12 286 HIS B C 1
ATOM 7028 O O . HIS B 1 286 ? -5.172 -14.562 -2 1 98.12 286 HIS B O 1
ATOM 7034 N N . ASN B 1 287 ? -3.279 -14.547 -3.215 1 97.81 287 ASN B N 1
ATOM 7035 C CA . ASN B 1 287 ? -2.553 -13.586 -2.391 1 97.81 287 ASN B CA 1
ATOM 7036 C C . ASN B 1 287 ? -3.139 -12.18 -2.514 1 97.81 287 ASN B C 1
ATOM 7038 O O . ASN B 1 287 ? -3.268 -11.656 -3.621 1 97.81 287 ASN B O 1
ATOM 7042 N N . ILE B 1 288 ? -3.436 -11.633 -1.386 1 98.25 288 ILE B N 1
ATOM 7043 C CA . ILE B 1 288 ? -3.641 -10.188 -1.371 1 98.25 288 ILE B CA 1
ATOM 7044 C C . ILE B 1 288 ? -2.299 -9.477 -1.198 1 98.25 288 ILE B C 1
ATOM 7046 O O . ILE B 1 288 ? -2.109 -8.367 -1.699 1 98.25 288 ILE B O 1
ATOM 7050 N N . LEU B 1 289 ? -1.409 -10.117 -0.542 1 97.62 289 LEU B N 1
ATOM 7051 C CA . LEU B 1 289 ? 0.011 -9.781 -0.526 1 97.62 289 LEU B CA 1
ATOM 7052 C C . LEU B 1 289 ? 0.863 -11.023 -0.769 1 97.62 289 LEU B C 1
ATOM 7054 O O . LEU B 1 289 ? 0.868 -11.945 0.047 1 97.62 289 LEU B O 1
ATOM 7058 N N . THR B 1 290 ? 1.536 -11.023 -1.867 1 96.88 290 THR B N 1
ATOM 7059 C CA . THR B 1 290 ? 2.459 -12.125 -2.109 1 96.88 290 THR B CA 1
ATOM 7060 C C . THR B 1 290 ? 3.635 -12.07 -1.139 1 96.88 290 THR B C 1
ATOM 7062 O O . THR B 1 290 ? 4.156 -10.992 -0.849 1 96.88 290 THR B O 1
ATOM 7065 N N . LEU B 1 291 ? 4.078 -13.172 -0.629 1 97.75 291 LEU B N 1
ATOM 7066 C CA . LEU B 1 291 ? 5.047 -13.227 0.457 1 97.75 291 LEU B CA 1
ATOM 7067 C C . LEU B 1 291 ? 6.457 -12.938 -0.058 1 97.75 291 LEU B C 1
ATOM 7069 O O . LEU B 1 291 ? 7.355 -12.633 0.725 1 97.75 291 LEU B O 1
ATOM 7073 N N . ARG B 1 292 ? 6.645 -13.023 -1.352 1 95.44 292 ARG B N 1
ATOM 7074 C CA . ARG B 1 292 ? 7.922 -12.602 -1.911 1 95.44 292 ARG B CA 1
ATOM 7075 C C . ARG B 1 292 ? 8.055 -11.086 -1.88 1 95.44 292 ARG B C 1
ATOM 7077 O O . ARG B 1 292 ? 9.148 -10.547 -2.098 1 95.44 292 ARG B O 1
ATOM 7084 N N . GLY B 1 293 ? 6.992 -10.406 -1.729 1 94.31 293 GLY B N 1
ATOM 7085 C CA . GLY B 1 293 ? 6.988 -8.953 -1.662 1 94.31 293 GLY B CA 1
ATOM 7086 C C . GLY B 1 293 ? 6.363 -8.297 -2.881 1 94.31 293 GLY B C 1
ATOM 7087 O O . GLY B 1 293 ? 6.633 -8.703 -4.016 1 94.31 293 GLY B O 1
ATOM 7088 N N . ALA B 1 294 ? 5.57 -7.348 -2.676 1 92.75 294 ALA B N 1
ATOM 7089 C CA . ALA B 1 294 ? 4.895 -6.52 -3.672 1 92.75 294 ALA B CA 1
ATOM 7090 C C . ALA B 1 294 ? 4.004 -5.477 -3.006 1 92.75 294 ALA B C 1
ATOM 7092 O O . ALA B 1 294 ? 3.85 -5.473 -1.782 1 92.75 294 ALA B O 1
ATOM 7093 N N . VAL B 1 295 ? 3.514 -4.617 -3.828 1 92.44 295 VAL B N 1
ATOM 7094 C CA . VAL B 1 295 ? 2.477 -3.717 -3.34 1 92.44 295 VAL B CA 1
ATOM 7095 C C . VAL B 1 295 ? 1.227 -4.516 -2.979 1 92.44 295 VAL B C 1
ATOM 7097 O O . VAL B 1 295 ? 0.856 -5.457 -3.688 1 92.44 295 VAL B O 1
ATOM 7100 N N . VAL B 1 296 ? 0.557 -4.188 -1.83 1 96.12 296 VAL B N 1
ATOM 7101 C CA . VAL B 1 296 ? -0.648 -4.879 -1.389 1 96.12 296 VAL B CA 1
ATOM 7102 C C . VAL B 1 296 ? -1.759 -4.695 -2.42 1 96.12 296 VAL B C 1
ATOM 7104 O O . VAL B 1 296 ? -2.012 -3.576 -2.873 1 96.12 296 VAL B O 1
ATOM 7107 N N . ARG B 1 297 ? -2.391 -5.723 -2.775 1 96.94 297 ARG B N 1
ATOM 7108 C CA . ARG B 1 297 ? -3.467 -5.723 -3.762 1 96.94 297 ARG B CA 1
ATOM 7109 C C . ARG B 1 297 ? -4.777 -5.246 -3.143 1 96.94 297 ARG B C 1
ATOM 7111 O O . ARG B 1 297 ? -4.902 -5.176 -1.917 1 96.94 297 ARG B O 1
ATOM 7118 N N . ASP B 1 298 ? -5.75 -4.848 -3.98 1 96.19 298 ASP B N 1
ATOM 7119 C CA . ASP B 1 298 ? -7.023 -4.297 -3.531 1 96.19 298 ASP B CA 1
ATOM 7120 C C . ASP B 1 298 ? -8.117 -5.359 -3.555 1 96.19 298 ASP B C 1
ATOM 7122 O O . ASP B 1 298 ? -8.781 -5.555 -4.574 1 96.19 298 ASP B O 1
ATOM 7126 N N . ALA B 1 299 ? -8.367 -5.961 -2.414 1 97.56 299 ALA B N 1
ATOM 7127 C CA . ALA B 1 299 ? -9.352 -7.039 -2.316 1 97.56 299 ALA B CA 1
ATOM 7128 C C . ALA B 1 299 ? -10.75 -6.535 -2.648 1 97.56 299 ALA B C 1
ATOM 7130 O O . ALA B 1 299 ? -11.578 -7.285 -3.18 1 97.56 299 ALA B O 1
ATOM 7131 N N . ARG B 1 300 ? -11.055 -5.305 -2.334 1 94.94 300 ARG B N 1
ATOM 7132 C CA . ARG B 1 300 ? -12.352 -4.723 -2.666 1 94.94 300 ARG B CA 1
ATOM 7133 C C . ARG B 1 300 ? -12.547 -4.648 -4.176 1 94.94 300 ARG B C 1
ATOM 7135 O O . ARG B 1 300 ? -13.602 -5.031 -4.691 1 94.94 300 ARG B O 1
ATOM 7142 N N . ARG B 1 301 ? -11.586 -4.121 -4.828 1 95.38 301 ARG B N 1
ATOM 7143 C CA . ARG B 1 301 ? -11.648 -4.047 -6.285 1 95.38 301 ARG B CA 1
ATOM 7144 C C . ARG B 1 301 ? -11.75 -5.438 -6.898 1 95.38 301 ARG B C 1
ATOM 7146 O O . ARG B 1 301 ? -12.438 -5.633 -7.902 1 95.38 301 ARG B O 1
ATOM 7153 N N . TRP B 1 302 ? -11.008 -6.367 -6.328 1 98 302 TRP B N 1
ATOM 7154 C CA . TRP B 1 302 ? -11.062 -7.754 -6.777 1 98 302 TRP B CA 1
ATOM 7155 C C . TRP B 1 302 ? -12.5 -8.266 -6.773 1 98 302 TRP B C 1
ATOM 7157 O O . TRP B 1 302 ? -12.992 -8.75 -7.793 1 98 302 TRP B O 1
ATOM 7167 N N . SER B 1 303 ? -13.164 -8.133 -5.664 1 97.38 303 SER B N 1
ATOM 7168 C CA . SER B 1 303 ? -14.547 -8.578 -5.531 1 97.38 303 SER B CA 1
ATOM 7169 C C . SER B 1 303 ? -15.461 -7.816 -6.48 1 97.38 303 SER B C 1
ATOM 7171 O O . SER B 1 303 ? -16.344 -8.414 -7.109 1 97.38 303 SER B O 1
ATOM 7173 N N . SER B 1 304 ? -15.266 -6.539 -6.605 1 96.31 304 SER B N 1
ATOM 7174 C CA . SER B 1 304 ? -16.109 -5.711 -7.469 1 96.31 304 SER B CA 1
ATOM 7175 C C . SER B 1 304 ? -15.953 -6.113 -8.93 1 96.31 304 SER B C 1
ATOM 7177 O O . SER B 1 304 ? -16.922 -6.098 -9.688 1 96.31 304 SER B O 1
ATOM 7179 N N . ARG B 1 305 ? -14.719 -6.414 -9.344 1 97.62 305 ARG B N 1
ATOM 7180 C CA . ARG B 1 305 ? -14.492 -6.82 -10.727 1 97.62 305 ARG B CA 1
ATOM 7181 C C . ARG B 1 305 ? -15.109 -8.18 -11.008 1 97.62 305 ARG B C 1
ATOM 7183 O O . ARG B 1 305 ? -15.594 -8.438 -12.117 1 97.62 305 ARG B O 1
ATOM 7190 N N . LEU B 1 306 ? -15.07 -9.055 -10.047 1 98.19 306 LEU B N 1
ATOM 7191 C CA . LEU B 1 306 ? -15.727 -10.352 -10.227 1 98.19 306 LEU B CA 1
ATOM 7192 C C . LEU B 1 306 ? -17.234 -10.18 -10.305 1 98.19 306 LEU B C 1
ATOM 7194 O O . LEU B 1 306 ? -17.906 -10.914 -11.039 1 98.19 306 LEU B O 1
ATOM 7198 N N . ALA B 1 307 ? -17.781 -9.25 -9.523 1 96.94 307 ALA B N 1
ATOM 7199 C CA . ALA B 1 307 ? -19.203 -8.93 -9.656 1 96.94 307 ALA B CA 1
ATOM 7200 C C . ALA B 1 307 ? -19.516 -8.445 -11.062 1 96.94 307 ALA B C 1
ATOM 7202 O O . ALA B 1 307 ? -20.531 -8.844 -11.648 1 96.94 307 ALA B O 1
ATOM 7203 N N . GLU B 1 308 ? -18.688 -7.578 -11.523 1 97.12 308 GLU B N 1
ATOM 7204 C CA . GLU B 1 308 ? -18.859 -7.082 -12.883 1 97.12 308 GLU B CA 1
ATOM 7205 C C . GLU B 1 308 ? -18.766 -8.219 -13.898 1 97.12 308 GLU B C 1
ATOM 7207 O O . GLU B 1 308 ? -19.5 -8.242 -14.883 1 97.12 308 GLU B O 1
ATOM 7212 N N . THR B 1 309 ? -17.844 -9.141 -13.68 1 98.25 309 THR B N 1
ATOM 7213 C CA . THR B 1 309 ? -17.703 -10.305 -14.539 1 98.25 309 THR B CA 1
ATOM 7214 C C . THR B 1 309 ? -19 -11.086 -14.617 1 98.25 309 THR B C 1
ATOM 7216 O O . THR B 1 309 ? -19.438 -11.484 -15.703 1 98.25 309 THR B O 1
ATOM 7219 N N . ILE B 1 310 ? -19.594 -11.352 -13.508 1 96.81 310 ILE B N 1
ATOM 7220 C CA . ILE B 1 310 ? -20.844 -12.086 -13.43 1 96.81 310 ILE B CA 1
ATOM 7221 C C . ILE B 1 310 ? -21.938 -11.32 -14.172 1 96.81 310 ILE B C 1
ATOM 7223 O O . ILE B 1 310 ? -22.719 -11.906 -14.93 1 96.81 310 ILE B O 1
ATOM 7227 N N . ASP B 1 311 ? -21.969 -10 -14.031 1 95.88 311 ASP B N 1
ATOM 7228 C CA . ASP B 1 311 ? -22.969 -9.156 -14.695 1 95.88 311 ASP B CA 1
ATOM 7229 C C . ASP B 1 311 ? -22.797 -9.195 -16.219 1 95.88 311 ASP B C 1
ATOM 7231 O O . ASP B 1 311 ? -23.781 -9.266 -16.953 1 95.88 311 ASP B O 1
ATOM 7235 N N . LEU B 1 312 ? -21.578 -9.109 -16.625 1 96.19 312 LEU B N 1
ATOM 7236 C CA . LEU B 1 312 ? -21.281 -8.992 -18.047 1 96.19 312 LEU B CA 1
ATOM 7237 C C . LEU B 1 312 ? -21.438 -10.336 -18.75 1 96.19 312 LEU B C 1
ATOM 7239 O O . LEU B 1 312 ? -21.969 -10.406 -19.859 1 96.19 312 LEU B O 1
ATOM 7243 N N . PHE B 1 313 ? -20.969 -11.438 -18.094 1 96 313 PHE B N 1
ATOM 7244 C CA . PHE B 1 313 ? -20.75 -12.664 -18.859 1 96 313 PHE B CA 1
ATOM 7245 C C . PHE B 1 313 ? -21.453 -13.844 -18.203 1 96 313 PHE B C 1
ATOM 7247 O O . PHE B 1 313 ? -21.609 -14.898 -18.828 1 96 313 PHE B O 1
ATOM 7254 N N . GLY B 1 314 ? -21.875 -13.75 -16.984 1 89.81 314 GLY B N 1
ATOM 7255 C CA . GLY B 1 314 ? -22.344 -14.875 -16.203 1 89.81 314 GLY B CA 1
ATOM 7256 C C . GLY B 1 314 ? -23.438 -15.672 -16.906 1 89.81 314 GLY B C 1
ATOM 7257 O O . GLY B 1 314 ? -23.359 -16.906 -16.969 1 89.81 314 GLY B O 1
ATOM 7258 N N . GLY B 1 315 ? -24.391 -15.039 -17.484 1 90.19 315 GLY B N 1
ATOM 7259 C CA . GLY B 1 315 ? -25.516 -15.703 -18.125 1 90.19 315 GLY B CA 1
ATOM 7260 C C . GLY B 1 315 ? -25.188 -16.25 -19.5 1 90.19 315 GLY B C 1
ATOM 7261 O O . GLY B 1 315 ? -26 -16.969 -20.094 1 90.19 315 GLY B O 1
ATOM 7262 N N . ARG B 1 316 ? -24 -16.078 -19.938 1 94.75 316 ARG B N 1
ATOM 7263 C CA . ARG B 1 316 ? -23.672 -16.484 -21.297 1 94.75 316 ARG B CA 1
ATOM 7264 C C . ARG B 1 316 ? -22.359 -17.266 -21.344 1 94.75 316 ARG B C 1
ATOM 7266 O O . ARG B 1 316 ? -21.688 -17.312 -22.375 1 94.75 316 ARG B O 1
ATOM 7273 N N . THR B 1 317 ? -21.938 -17.828 -20.219 1 98.31 317 THR B N 1
ATOM 7274 C CA . THR B 1 317 ? -20.688 -18.578 -20.141 1 98.31 317 THR B CA 1
ATOM 7275 C C . THR B 1 317 ? -20.953 -20.031 -19.781 1 98.31 317 THR B C 1
ATOM 7277 O O . THR B 1 317 ? -21.609 -20.312 -18.766 1 98.31 317 THR B O 1
ATOM 7280 N N . ASP B 1 318 ? -20.453 -20.906 -20.625 1 98.38 318 ASP B N 1
ATOM 7281 C CA . ASP B 1 318 ? -20.625 -22.328 -20.391 1 98.38 318 ASP B CA 1
ATOM 7282 C C . ASP B 1 318 ? -19.359 -22.938 -19.781 1 98.38 318 ASP B C 1
ATOM 7284 O O . ASP B 1 318 ? -19.406 -24.047 -19.219 1 98.38 318 ASP B O 1
ATOM 7288 N N . VAL B 1 319 ? -18.234 -22.281 -19.953 1 98.75 319 VAL B N 1
ATOM 7289 C CA . VAL B 1 319 ? -16.984 -22.766 -19.391 1 98.75 319 VAL B CA 1
ATOM 7290 C C . VAL B 1 319 ? -16.109 -21.578 -19 1 98.75 319 VAL B C 1
ATOM 7292 O O . VAL B 1 319 ? -16.047 -20.578 -19.719 1 98.75 319 VAL B O 1
ATOM 7295 N N . VAL B 1 320 ? -15.57 -21.594 -17.766 1 98.81 320 VAL B N 1
ATOM 7296 C CA . VAL B 1 320 ? -14.594 -20.609 -17.312 1 98.81 320 VAL B CA 1
ATOM 7297 C C . VAL B 1 320 ? -13.25 -21.281 -17.078 1 98.81 320 VAL B C 1
ATOM 7299 O O . VAL B 1 320 ? -13.195 -22.406 -16.547 1 98.81 320 VAL B O 1
ATOM 7302 N N . PHE B 1 321 ? -12.25 -20.75 -17.656 1 98.75 321 PHE B N 1
ATOM 7303 C CA . PHE B 1 321 ? -10.883 -21.203 -17.422 1 98.75 321 PHE B CA 1
ATOM 7304 C C . PHE B 1 321 ? -9.992 -20.016 -17.031 1 98.75 321 PHE B C 1
ATOM 7306 O O . PHE B 1 321 ? -10.438 -18.875 -17.047 1 98.75 321 PHE B O 1
ATOM 7313 N N . ALA B 1 322 ? -8.773 -20.281 -16.547 1 98.5 322 ALA B N 1
ATOM 7314 C CA . ALA B 1 322 ? -7.848 -19.25 -16.078 1 98.5 322 ALA B CA 1
ATOM 7315 C C . ALA B 1 322 ? -6.41 -19.594 -16.469 1 98.5 322 ALA B C 1
ATOM 7317 O O . ALA B 1 322 ? -6.164 -20.578 -17.172 1 98.5 322 ALA B O 1
ATOM 7318 N N . SER B 1 323 ? -5.566 -18.672 -16.047 1 97.94 323 SER B N 1
ATOM 7319 C CA . SER B 1 323 ? -4.156 -18.828 -16.391 1 97.94 323 SER B CA 1
ATOM 7320 C C . SER B 1 323 ? -3.471 -19.812 -15.453 1 97.94 323 SER B C 1
ATOM 7322 O O . SER B 1 323 ? -2.297 -20.141 -15.641 1 97.94 323 SER B O 1
ATOM 7324 N N . HIS B 1 324 ? -4.203 -20.25 -14.508 1 98.44 324 HIS B N 1
ATOM 7325 C CA . HIS B 1 324 ? -3.781 -21.297 -13.578 1 98.44 324 HIS B CA 1
ATOM 7326 C C . HIS B 1 324 ? -4.898 -22.312 -13.336 1 98.44 324 HIS B C 1
ATOM 7328 O O . HIS B 1 324 ? -6.07 -22.016 -13.586 1 98.44 324 HIS B O 1
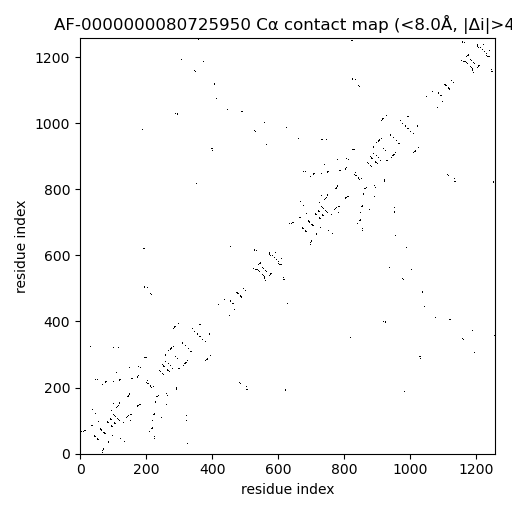ATOM 7334 N N . HIS B 1 325 ? -4.57 -23.531 -12.953 1 98.56 325 HIS B N 1
ATOM 7335 C CA . HIS B 1 325 ? -5.496 -24.562 -12.508 1 98.56 325 HIS B CA 1
ATOM 7336 C C . HIS B 1 325 ? -6.371 -25.047 -13.664 1 98.56 325 HIS B C 1
ATOM 7338 O O . HIS B 1 325 ? -5.91 -25.141 -14.805 1 98.56 325 HIS B O 1
ATOM 7344 N N . TRP B 1 326 ? -7.535 -25.656 -13.367 1 98.75 326 TRP B N 1
ATOM 7345 C CA . TRP B 1 326 ? -8.383 -26.344 -14.336 1 98.75 326 TRP B CA 1
ATOM 7346 C C . TRP B 1 326 ? -9.695 -25.594 -14.539 1 98.75 326 TRP B C 1
ATOM 7348 O O . TRP B 1 326 ? -10.094 -24.781 -13.695 1 98.75 326 TRP B O 1
ATOM 7358 N N . PRO B 1 327 ? -10.398 -25.781 -15.648 1 98.75 327 PRO B N 1
ATOM 7359 C CA . PRO B 1 327 ? -11.648 -25.094 -15.945 1 98.75 327 PRO B CA 1
ATOM 7360 C C . PRO B 1 327 ? -12.828 -25.609 -15.133 1 98.75 327 PRO B C 1
ATOM 7362 O O . PRO B 1 327 ? -12.734 -26.688 -14.531 1 98.75 327 PRO B O 1
ATOM 7365 N N . THR B 1 328 ? -13.836 -24.859 -15.078 1 98.69 328 THR B N 1
ATOM 7366 C CA . THR B 1 328 ? -15.156 -25.234 -14.578 1 98.69 328 THR B CA 1
ATOM 7367 C C . THR B 1 328 ? -16.203 -25.141 -15.695 1 98.69 328 THR B C 1
ATOM 7369 O O . THR B 1 328 ? -16.281 -24.125 -16.391 1 98.69 328 THR B O 1
ATOM 7372 N N . TRP B 1 329 ? -17.016 -26.297 -15.875 1 98.44 329 TRP B N 1
ATOM 7373 C CA . TRP B 1 329 ? -17.984 -26.359 -16.953 1 98.44 329 TRP B CA 1
ATOM 7374 C C . TRP B 1 329 ? -19.406 -26.281 -16.406 1 98.44 329 TRP B C 1
ATOM 7376 O O . TRP B 1 329 ? -19.672 -26.688 -15.273 1 98.44 329 TRP B O 1
ATOM 7386 N N . GLY B 1 330 ? -20.344 -25.859 -17.312 1 97.19 330 GLY B N 1
ATOM 7387 C CA . GLY B 1 330 ? -21.766 -25.766 -16.969 1 97.19 330 GLY B CA 1
ATOM 7388 C C . GLY B 1 330 ? -22.156 -24.406 -16.422 1 97.19 330 GLY B C 1
ATOM 7389 O O . GLY B 1 330 ? -21.641 -23.984 -15.398 1 97.19 330 GLY B O 1
ATOM 7390 N N . ALA B 1 331 ? -23.078 -23.812 -17.031 1 96.12 331 ALA B N 1
ATOM 7391 C CA . ALA B 1 331 ? -23.438 -22.438 -16.734 1 96.12 331 ALA B CA 1
ATOM 7392 C C . ALA B 1 331 ? -23.734 -22.25 -15.25 1 96.12 331 ALA B C 1
ATOM 7394 O O . ALA B 1 331 ? -23.234 -21.312 -14.625 1 96.12 331 ALA B O 1
ATOM 7395 N N . PRO B 1 332 ? -24.5 -23.156 -14.57 1 95.81 332 PRO B N 1
ATOM 7396 C CA . PRO B 1 332 ? -24.766 -22.969 -13.141 1 95.81 332 PRO B CA 1
ATOM 7397 C C . PRO B 1 332 ? -23.5 -23.094 -12.289 1 95.81 332 PRO B C 1
ATOM 7399 O O . PRO B 1 332 ? -23.328 -22.328 -11.336 1 95.81 332 PRO B O 1
ATOM 7402 N N . ASP B 1 333 ? -22.641 -24.078 -12.672 1 97.19 333 ASP B N 1
ATOM 7403 C CA . ASP B 1 333 ? -21.406 -24.281 -11.914 1 97.19 333 ASP B CA 1
ATOM 7404 C C . ASP B 1 333 ? -20.453 -23.109 -12.102 1 97.19 333 ASP B C 1
ATOM 7406 O O . ASP B 1 333 ? -19.75 -22.719 -11.172 1 97.19 333 ASP B O 1
ATOM 7410 N N . VAL B 1 334 ? -20.469 -22.625 -13.359 1 98.06 334 VAL B N 1
ATOM 7411 C CA . VAL B 1 334 ? -19.641 -21.453 -13.656 1 98.06 334 VAL B CA 1
ATOM 7412 C C . VAL B 1 334 ? -20.094 -20.266 -12.812 1 98.06 334 VAL B C 1
ATOM 7414 O O . VAL B 1 334 ? -19.266 -19.578 -12.203 1 98.06 334 VAL B O 1
ATOM 7417 N N . ALA B 1 335 ? -21.344 -20.016 -12.766 1 95.56 335 ALA B N 1
ATOM 7418 C CA . ALA B 1 335 ? -21.906 -18.922 -11.977 1 95.56 335 ALA B CA 1
ATOM 7419 C C . ALA B 1 335 ? -21.578 -19.094 -10.492 1 95.56 335 ALA B C 1
ATOM 7421 O O . ALA B 1 335 ? -21.203 -18.125 -9.82 1 95.56 335 ALA B O 1
ATOM 7422 N N . ASP B 1 336 ? -21.75 -20.281 -10.023 1 96.06 336 ASP B N 1
ATOM 7423 C CA . ASP B 1 336 ? -21.453 -20.578 -8.625 1 96.06 336 ASP B CA 1
ATOM 7424 C C . ASP B 1 336 ? -19.984 -20.359 -8.312 1 96.06 336 ASP B C 1
ATOM 7426 O O . ASP B 1 336 ? -19.641 -19.812 -7.262 1 96.06 336 ASP B O 1
ATOM 7430 N N . PHE B 1 337 ? -19.141 -20.828 -9.195 1 97.94 337 PHE B N 1
ATOM 7431 C CA . PHE B 1 337 ? -17.703 -20.672 -9.023 1 97.94 337 PHE B CA 1
ATOM 7432 C C . PHE B 1 337 ? -17.312 -19.203 -8.938 1 97.94 337 PHE B C 1
ATOM 7434 O O . PHE B 1 337 ? -16.594 -18.797 -8.008 1 97.94 337 PHE B O 1
ATOM 7441 N N . LEU B 1 338 ? -17.797 -18.391 -9.867 1 98.31 338 LEU B N 1
ATOM 7442 C CA . LEU B 1 338 ? -17.484 -16.953 -9.898 1 98.31 338 LEU B CA 1
ATOM 7443 C C . LEU B 1 338 ? -18.047 -16.25 -8.672 1 98.31 338 LEU B C 1
ATOM 7445 O O . LEU B 1 338 ? -17.391 -15.391 -8.086 1 98.31 338 LEU B O 1
ATOM 7449 N N . ALA B 1 339 ? -19.203 -16.609 -8.25 1 96.81 339 ALA B N 1
ATOM 7450 C CA . ALA B 1 339 ? -19.828 -16.016 -7.07 1 96.81 339 ALA B CA 1
ATOM 7451 C C . ALA B 1 339 ? -19.047 -16.375 -5.809 1 96.81 339 ALA B C 1
ATOM 7453 O O . ALA B 1 339 ? -18.891 -15.539 -4.91 1 96.81 339 ALA B O 1
ATOM 7454 N N . THR B 1 340 ? -18.625 -17.625 -5.734 1 97.62 340 THR B N 1
ATOM 7455 C CA . THR B 1 340 ? -17.828 -18.078 -4.598 1 97.62 340 THR B CA 1
ATOM 7456 C C . THR B 1 340 ? -16.562 -17.234 -4.477 1 97.62 340 THR B C 1
ATOM 7458 O O . THR B 1 340 ? -16.219 -16.781 -3.385 1 97.62 340 THR B O 1
ATOM 7461 N N . GLN B 1 341 ? -15.898 -17.047 -5.602 1 98.19 341 GLN B N 1
ATOM 7462 C CA . GLN B 1 341 ? -14.68 -16.234 -5.609 1 98.19 341 GLN B CA 1
ATOM 7463 C C . GLN B 1 341 ? -14.977 -14.789 -5.23 1 98.19 341 GLN B C 1
ATOM 7465 O O . GLN B 1 341 ? -14.258 -14.195 -4.426 1 98.19 341 GLN B O 1
ATOM 7470 N N . ARG B 1 342 ? -16 -14.219 -5.805 1 98.06 342 ARG B N 1
ATOM 7471 C CA . ARG B 1 342 ? -16.422 -12.859 -5.477 1 98.06 342 ARG B CA 1
ATOM 7472 C C . ARG B 1 342 ? -16.656 -12.711 -3.979 1 98.06 342 ARG B C 1
ATOM 7474 O O . ARG B 1 342 ? -16.141 -11.781 -3.35 1 98.06 342 ARG B O 1
ATOM 7481 N N . ASP B 1 343 ? -17.422 -13.602 -3.42 1 98 343 ASP B N 1
ATOM 7482 C CA . ASP B 1 343 ? -17.828 -13.523 -2.02 1 98 343 ASP B CA 1
ATOM 7483 C C . ASP B 1 343 ? -16.625 -13.719 -1.093 1 98 343 ASP B C 1
ATOM 7485 O O . ASP B 1 343 ? -16.578 -13.125 -0.013 1 98 343 ASP B O 1
ATOM 7489 N N . LEU B 1 344 ? -15.742 -14.578 -1.503 1 98.44 344 LEU B N 1
ATOM 7490 C CA . LEU B 1 344 ? -14.539 -14.82 -0.712 1 98.44 344 LEU B CA 1
ATOM 7491 C C . LEU B 1 344 ? -13.766 -13.523 -0.495 1 98.44 344 LEU B C 1
ATOM 7493 O O . LEU B 1 344 ? -13.469 -13.156 0.644 1 98.44 344 LEU B O 1
ATOM 7497 N N . TYR B 1 345 ? -13.453 -12.805 -1.571 1 98.5 345 TYR B N 1
ATOM 7498 C CA . TYR B 1 345 ? -12.68 -11.57 -1.485 1 98.5 345 TYR B CA 1
ATOM 7499 C C . TYR B 1 345 ? -13.484 -10.469 -0.802 1 98.5 345 TYR B C 1
ATOM 7501 O O . TYR B 1 345 ? -12.93 -9.688 -0.018 1 98.5 345 TYR B O 1
ATOM 7509 N N . ALA B 1 346 ? -14.758 -10.414 -1.058 1 98.25 346 ALA B N 1
ATOM 7510 C CA . ALA B 1 346 ? -15.609 -9.414 -0.422 1 98.25 346 ALA B CA 1
ATOM 7511 C C . ALA B 1 346 ? -15.68 -9.633 1.088 1 98.25 346 ALA B C 1
ATOM 7513 O O . ALA B 1 346 ? -15.547 -8.68 1.862 1 98.25 346 ALA B O 1
ATOM 7514 N N . TYR B 1 347 ? -15.906 -10.867 1.479 1 98.5 347 TYR B N 1
ATOM 7515 C CA . TYR B 1 347 ? -16.078 -11.195 2.891 1 98.5 347 TYR B CA 1
ATOM 7516 C C . TYR B 1 347 ? -14.82 -10.859 3.686 1 98.5 347 TYR B C 1
ATOM 7518 O O . TYR B 1 347 ? -14.898 -10.195 4.723 1 98.5 347 TYR B O 1
ATOM 7526 N N . VAL B 1 348 ? -13.711 -11.367 3.211 1 98.69 348 VAL B N 1
ATOM 7527 C CA . VAL B 1 348 ? -12.469 -11.172 3.949 1 98.69 348 VAL B CA 1
ATOM 7528 C C . VAL B 1 348 ? -12.141 -9.688 4.023 1 98.69 348 VAL B C 1
ATOM 7530 O O . VAL B 1 348 ? -11.719 -9.188 5.07 1 98.69 348 VAL B O 1
ATOM 7533 N N . HIS B 1 349 ? -12.352 -8.945 2.914 1 98.12 349 HIS B N 1
ATOM 7534 C CA . HIS B 1 349 ? -12.141 -7.5 2.914 1 98.12 349 HIS B CA 1
ATOM 7535 C C . HIS B 1 349 ? -13.047 -6.812 3.93 1 98.12 349 HIS B C 1
ATOM 7537 O O . HIS B 1 349 ? -12.562 -6.094 4.809 1 98.12 349 HIS B O 1
ATOM 7543 N N . ASP B 1 350 ? -14.344 -7.031 3.811 1 97.88 350 ASP B N 1
ATOM 7544 C CA . ASP B 1 350 ? -15.328 -6.289 4.594 1 97.88 350 ASP B CA 1
ATOM 7545 C C . ASP B 1 350 ? -15.203 -6.613 6.078 1 97.88 350 ASP B C 1
ATOM 7547 O O . ASP B 1 350 ? -15.297 -5.723 6.926 1 97.88 350 ASP B O 1
ATOM 7551 N N . GLN B 1 351 ? -14.984 -7.863 6.383 1 98.44 351 GLN B N 1
ATOM 7552 C CA . GLN B 1 351 ? -14.875 -8.25 7.785 1 98.44 351 GLN B CA 1
ATOM 7553 C C . GLN B 1 351 ? -13.586 -7.723 8.398 1 98.44 351 GLN B C 1
ATOM 7555 O O . GLN B 1 351 ? -13.547 -7.395 9.594 1 98.44 351 GLN B O 1
ATOM 7560 N N . THR B 1 352 ? -12.508 -7.684 7.637 1 98.56 352 THR B N 1
ATOM 7561 C CA . THR B 1 352 ? -11.297 -7.047 8.141 1 98.56 352 THR B CA 1
ATOM 7562 C C . THR B 1 352 ? -11.562 -5.594 8.516 1 98.56 352 THR B C 1
ATOM 7564 O O . THR B 1 352 ? -11.172 -5.145 9.594 1 98.56 352 THR B O 1
ATOM 7567 N N . LEU B 1 353 ? -12.242 -4.852 7.645 1 97.44 353 LEU B N 1
ATOM 7568 C CA . LEU B 1 353 ? -12.539 -3.449 7.918 1 97.44 353 LEU B CA 1
ATOM 7569 C C . LEU B 1 353 ? -13.492 -3.316 9.102 1 97.44 353 LEU B C 1
ATOM 7571 O O . LEU B 1 353 ? -13.32 -2.428 9.938 1 97.44 353 LEU B O 1
ATOM 7575 N N . ARG B 1 354 ? -14.5 -4.152 9.141 1 97.5 354 ARG B N 1
ATOM 7576 C CA . ARG B 1 354 ? -15.422 -4.125 10.273 1 97.5 354 ARG B CA 1
ATOM 7577 C C . ARG B 1 354 ? -14.672 -4.262 11.594 1 97.5 354 ARG B C 1
ATOM 7579 O O . ARG B 1 354 ? -14.867 -3.469 12.516 1 97.5 354 ARG B O 1
ATOM 7586 N N . LEU B 1 355 ? -13.789 -5.25 11.656 1 98.38 355 LEU B N 1
ATOM 7587 C CA . LEU B 1 355 ? -13.102 -5.582 12.898 1 98.38 355 LEU B CA 1
ATOM 7588 C C . LEU B 1 355 ? -12.023 -4.551 13.219 1 98.38 355 LEU B C 1
ATOM 7590 O O . LEU B 1 355 ? -11.781 -4.238 14.391 1 98.38 355 LEU B O 1
ATOM 7594 N N . LEU B 1 356 ? -11.336 -4.012 12.164 1 97.88 356 LEU B N 1
ATOM 7595 C CA . LEU B 1 356 ? -10.344 -2.986 12.469 1 97.88 356 LEU B CA 1
ATOM 7596 C C . LEU B 1 356 ? -11.008 -1.732 13.023 1 97.88 356 LEU B C 1
ATOM 7598 O O . LEU B 1 356 ? -10.43 -1.034 13.859 1 97.88 356 LEU B O 1
ATOM 7602 N N . ASN B 1 357 ? -12.273 -1.434 12.633 1 96.31 357 ASN B N 1
ATOM 7603 C CA . ASN B 1 357 ? -13.016 -0.29 13.148 1 96.31 357 ASN B CA 1
ATOM 7604 C C . ASN B 1 357 ? -13.516 -0.535 14.57 1 96.31 357 ASN B C 1
ATOM 7606 O O . ASN B 1 357 ? -14.062 0.37 15.203 1 96.31 357 ASN B O 1
ATOM 7610 N N . ARG B 1 358 ? -13.312 -1.736 15.047 1 96.94 358 ARG B N 1
ATOM 7611 C CA . ARG B 1 358 ? -13.562 -2.057 16.453 1 96.94 358 ARG B CA 1
ATOM 7612 C C . ARG B 1 358 ? -12.266 -2.023 17.25 1 96.94 358 ARG B C 1
ATOM 7614 O O . ARG B 1 358 ? -12.281 -2.266 18.469 1 96.94 358 ARG B O 1
ATOM 7621 N N . GLY B 1 359 ? -11.211 -1.815 16.578 1 97.12 359 GLY B N 1
ATOM 7622 C CA . GLY B 1 359 ? -9.953 -1.592 17.281 1 97.12 359 GLY B CA 1
ATOM 7623 C C . GLY B 1 359 ? -9 -2.77 17.188 1 97.12 359 GLY B C 1
ATOM 7624 O O . GLY B 1 359 ? -7.871 -2.701 17.672 1 97.12 359 GLY B O 1
ATOM 7625 N N . LEU B 1 360 ? -9.391 -3.859 16.531 1 98.19 360 LEU B N 1
ATOM 7626 C CA . LEU B 1 360 ? -8.508 -5.02 16.422 1 98.19 360 LEU B CA 1
ATOM 7627 C C . LEU B 1 360 ? -7.387 -4.766 15.43 1 98.19 360 LEU B C 1
ATOM 7629 O O . LEU B 1 360 ? -7.594 -4.109 14.406 1 98.19 360 LEU B O 1
ATOM 7633 N N . THR B 1 361 ? -6.223 -5.289 15.727 1 97.94 361 THR B N 1
ATOM 7634 C CA . THR B 1 361 ? -5.066 -5.18 14.844 1 97.94 361 THR B CA 1
ATOM 7635 C C . THR B 1 361 ? -5.039 -6.332 13.844 1 97.94 361 THR B C 1
ATOM 7637 O O . THR B 1 361 ? -5.844 -7.262 13.938 1 97.94 361 THR B O 1
ATOM 7640 N N . GLY B 1 362 ? -4.16 -6.27 12.828 1 98.06 362 GLY B N 1
ATOM 7641 C CA . GLY B 1 362 ? -4.043 -7.277 11.789 1 98.06 362 GLY B CA 1
ATOM 7642 C C . GLY B 1 362 ? -3.93 -8.688 12.336 1 98.06 362 GLY B C 1
ATOM 7643 O O . GLY B 1 362 ? -4.75 -9.555 12.016 1 98.06 362 GLY B O 1
ATOM 7644 N N . PRO B 1 363 ? -2.916 -8.938 13.188 1 98.19 363 PRO B N 1
ATOM 7645 C CA . PRO B 1 363 ? -2.752 -10.281 13.758 1 98.19 363 PRO B CA 1
ATOM 7646 C C . PRO B 1 363 ? -3.965 -10.727 14.57 1 98.19 363 PRO B C 1
ATOM 7648 O O . PRO B 1 363 ? -4.348 -11.898 14.523 1 98.19 363 PRO B O 1
ATOM 7651 N N . GLU B 1 364 ? -4.617 -9.812 15.289 1 98.62 364 GLU B N 1
ATOM 7652 C CA . GLU B 1 364 ? -5.816 -10.156 16.047 1 98.62 364 GLU B CA 1
ATOM 7653 C C . GLU B 1 364 ? -6.957 -10.562 15.125 1 98.62 364 GLU B C 1
ATOM 7655 O O . GLU B 1 364 ? -7.652 -11.547 15.383 1 98.62 364 GLU B O 1
ATOM 7660 N N . ILE B 1 365 ? -7.164 -9.805 14.07 1 98.75 365 ILE B N 1
ATOM 7661 C CA . ILE B 1 365 ? -8.242 -10.078 13.125 1 98.75 365 ILE B CA 1
ATOM 7662 C C . ILE B 1 365 ? -7.984 -11.406 12.422 1 98.75 365 ILE B C 1
ATOM 7664 O O . ILE B 1 365 ? -8.906 -12.211 12.242 1 98.75 365 ILE B O 1
ATOM 7668 N N . ALA B 1 366 ? -6.707 -11.633 12 1 98.44 366 ALA B N 1
ATOM 7669 C CA . ALA B 1 366 ? -6.34 -12.867 11.32 1 98.44 366 ALA B CA 1
ATOM 7670 C C . ALA B 1 366 ? -6.664 -14.086 12.188 1 98.44 366 ALA B C 1
ATOM 7672 O O . ALA B 1 366 ? -7.094 -15.125 11.672 1 98.44 366 ALA B O 1
ATOM 7673 N N . GLU B 1 367 ? -6.414 -13.953 13.461 1 97.81 367 GLU B N 1
ATOM 7674 C CA . GLU B 1 367 ? -6.668 -15.055 14.383 1 97.81 367 GLU B CA 1
ATOM 7675 C C . GLU B 1 367 ? -8.164 -15.25 14.609 1 97.81 367 GLU B C 1
ATOM 7677 O O . GLU B 1 367 ? -8.633 -16.391 14.75 1 97.81 367 GLU B O 1
ATOM 7682 N N . ALA B 1 368 ? -8.945 -14.188 14.562 1 97.12 368 ALA B N 1
ATOM 7683 C CA . ALA B 1 368 ? -10.367 -14.227 14.914 1 97.12 368 ALA B CA 1
ATOM 7684 C C . ALA B 1 368 ? -11.219 -14.578 13.695 1 97.12 368 ALA B C 1
ATOM 7686 O O . ALA B 1 368 ? -12.352 -15.055 13.844 1 97.12 368 ALA B O 1
ATOM 7687 N N . MET B 1 369 ? -10.773 -14.438 12.516 1 96.75 369 MET B N 1
ATOM 7688 C CA . MET B 1 369 ? -11.547 -14.523 11.281 1 96.75 369 MET B CA 1
ATOM 7689 C C . MET B 1 369 ? -11.945 -15.961 10.984 1 96.75 369 MET B C 1
ATOM 7691 O O . MET B 1 369 ? -11.109 -16.875 11.047 1 96.75 369 MET B O 1
ATOM 7695 N N . ALA B 1 370 ? -13.188 -16.156 10.781 1 95.31 370 ALA B N 1
ATOM 7696 C CA . ALA B 1 370 ? -13.727 -17.406 10.258 1 95.31 370 ALA B CA 1
ATOM 7697 C C . ALA B 1 370 ? -14.508 -17.172 8.969 1 95.31 370 ALA B C 1
ATOM 7699 O O . ALA B 1 370 ? -15.18 -16.141 8.82 1 95.31 370 ALA B O 1
ATOM 7700 N N . LEU B 1 371 ? -14.406 -18.047 8.031 1 97.12 371 LEU B N 1
ATOM 7701 C CA . LEU B 1 371 ? -15.18 -17.938 6.801 1 97.12 371 LEU B CA 1
ATOM 7702 C C . LEU B 1 371 ? -16.578 -18.531 6.984 1 97.12 371 LEU B C 1
ATOM 7704 O O . LEU B 1 371 ? -16.781 -19.422 7.809 1 97.12 371 LEU B O 1
ATOM 7708 N N . PRO B 1 372 ? -17.547 -17.953 6.215 1 96.94 372 PRO B N 1
ATOM 7709 C CA . PRO B 1 372 ? -18.828 -18.641 6.18 1 96.94 372 PRO B CA 1
ATOM 7710 C C . PRO B 1 372 ? -18.719 -20.094 5.75 1 96.94 372 PRO B C 1
ATOM 7712 O O . PRO B 1 372 ? -17.859 -20.438 4.922 1 96.94 372 PRO B O 1
ATOM 7715 N N . PRO B 1 373 ? -19.594 -20.953 6.266 1 95 373 PRO B N 1
ATOM 7716 C CA . PRO B 1 373 ? -19.516 -22.391 5.977 1 95 373 PRO B CA 1
ATOM 7717 C C . PRO B 1 373 ? -19.484 -22.688 4.477 1 95 373 PRO B C 1
ATOM 7719 O O . PRO B 1 373 ? -18.734 -23.562 4.035 1 95 373 PRO B O 1
ATOM 7722 N N . ALA B 1 374 ? -20.266 -21.969 3.729 1 94.94 374 ALA B N 1
ATOM 7723 C CA . ALA B 1 374 ? -20.312 -22.219 2.289 1 94.94 374 ALA B CA 1
ATOM 7724 C C . ALA B 1 374 ? -18.953 -21.953 1.648 1 94.94 374 ALA B C 1
ATOM 7726 O O . ALA B 1 374 ? -18.547 -22.672 0.722 1 94.94 374 ALA B O 1
ATOM 7727 N N . LEU B 1 375 ? -18.219 -20.938 2.074 1 96.69 375 LEU B N 1
ATOM 7728 C CA . LEU B 1 375 ? -16.906 -20.625 1.546 1 96.69 375 LEU B CA 1
ATOM 7729 C C . LEU B 1 375 ? -15.852 -21.562 2.123 1 96.69 375 LEU B C 1
ATOM 7731 O O . LEU B 1 375 ? -14.938 -22 1.411 1 96.69 375 LEU B O 1
ATOM 7735 N N . ASP B 1 376 ? -16.031 -21.891 3.402 1 95 376 ASP B N 1
ATOM 7736 C CA . ASP B 1 376 ? -15.078 -22.75 4.094 1 95 376 ASP B CA 1
ATOM 7737 C C . ASP B 1 376 ? -15.047 -24.156 3.486 1 95 376 ASP B C 1
ATOM 7739 O O . ASP B 1 376 ? -14.008 -24.812 3.49 1 95 376 ASP B O 1
ATOM 7743 N N . ARG B 1 377 ? -16.141 -24.562 2.934 1 94.12 377 ARG B N 1
ATOM 7744 C CA . ARG B 1 377 ? -16.266 -25.922 2.416 1 94.12 377 ARG B CA 1
ATOM 7745 C C . ARG B 1 377 ? -15.938 -25.984 0.928 1 94.12 377 ARG B C 1
ATOM 7747 O O . ARG B 1 377 ? -15.789 -27.062 0.357 1 94.12 377 ARG B O 1
ATOM 7754 N N . ALA B 1 378 ? -15.828 -24.859 0.333 1 97 378 ALA B N 1
ATOM 7755 C CA . ALA B 1 378 ? -15.5 -24.828 -1.091 1 97 378 ALA B CA 1
ATOM 7756 C C . ALA B 1 378 ? -14 -25 -1.317 1 97 378 ALA B C 1
ATOM 7758 O O . ALA B 1 378 ? -13.195 -24.219 -0.822 1 97 378 ALA B O 1
ATOM 7759 N N . TRP B 1 379 ? -13.609 -26.047 -2.119 1 98.12 379 TRP B N 1
ATOM 7760 C CA . TRP B 1 379 ? -12.195 -26.312 -2.387 1 98.12 379 TRP B CA 1
ATOM 7761 C C . TRP B 1 379 ? -11.531 -25.109 -3.035 1 98.12 379 TRP B C 1
ATOM 7763 O O . TRP B 1 379 ? -10.375 -24.797 -2.734 1 98.12 379 TRP B O 1
ATOM 7773 N N . SER B 1 380 ? -12.281 -24.375 -3.91 1 98 380 SER B N 1
ATOM 7774 C CA . SER B 1 380 ? -11.719 -23.266 -4.676 1 98 380 SER B CA 1
ATOM 7775 C C . SER B 1 380 ? -11.492 -22.031 -3.797 1 98 380 SER B C 1
ATOM 7777 O O . SER B 1 380 ? -10.836 -21.078 -4.211 1 98 380 SER B O 1
ATOM 7779 N N . ALA B 1 381 ? -11.984 -22.031 -2.549 1 97.81 381 ALA B N 1
ATOM 7780 C CA . ALA B 1 381 ? -11.852 -20.891 -1.647 1 97.81 381 ALA B CA 1
ATOM 7781 C C . ALA B 1 381 ? -10.797 -21.156 -0.578 1 97.81 381 ALA B C 1
ATOM 7783 O O . ALA B 1 381 ? -10.516 -20.297 0.259 1 97.81 381 ALA B O 1
ATOM 7784 N N . ARG B 1 382 ? -10.195 -22.406 -0.612 1 97.81 382 ARG B N 1
ATOM 7785 C CA . ARG B 1 382 ? -9.164 -22.734 0.361 1 97.81 382 ARG B CA 1
ATOM 7786 C C . ARG B 1 382 ? -7.887 -21.938 0.107 1 97.81 382 ARG B C 1
ATOM 7788 O O . ARG B 1 382 ? -7.598 -21.578 -1.034 1 97.81 382 ARG B O 1
ATOM 7795 N N . GLY B 1 383 ? -7.145 -21.734 1.158 1 97.75 383 GLY B N 1
ATOM 7796 C CA . GLY B 1 383 ? -5.965 -20.891 1.094 1 97.75 383 GLY B CA 1
ATOM 7797 C C . GLY B 1 383 ? -4.707 -21.641 0.708 1 97.75 383 GLY B C 1
ATOM 7798 O O . GLY B 1 383 ? -3.76 -21.719 1.491 1 97.75 383 GLY B O 1
ATOM 7799 N N . TYR B 1 384 ? -4.57 -22.109 -0.543 1 98.56 384 TYR B N 1
ATOM 7800 C CA . TYR B 1 384 ? -3.426 -22.891 -0.986 1 98.56 384 TYR B CA 1
ATOM 7801 C C . TYR B 1 384 ? -2.262 -21.984 -1.377 1 98.56 384 TYR B C 1
ATOM 7803 O O . TYR B 1 384 ? -1.098 -22.375 -1.253 1 98.56 384 TYR B O 1
ATOM 7811 N N . TYR B 1 385 ? -2.557 -20.812 -1.981 1 98.44 385 TYR B N 1
ATOM 7812 C CA . TYR B 1 385 ? -1.569 -19.844 -2.439 1 98.44 385 TYR B CA 1
ATOM 7813 C C . TYR B 1 385 ? -1.539 -18.625 -1.527 1 98.44 385 TYR B C 1
ATOM 7815 O O . TYR B 1 385 ? -0.49 -18.281 -0.978 1 98.44 385 TYR B O 1
ATOM 7823 N N . GLY B 1 386 ? -2.67 -17.984 -1.399 1 97.88 386 GLY B N 1
ATOM 7824 C CA . GLY B 1 386 ? -2.912 -17.078 -0.296 1 97.88 386 GLY B CA 1
ATOM 7825 C C . GLY B 1 386 ? -3.504 -17.75 0.925 1 97.88 386 GLY B C 1
ATOM 7826 O O . GLY B 1 386 ? -3.861 -18.938 0.873 1 97.88 386 GLY B O 1
ATOM 7827 N N . SER B 1 387 ? -3.473 -17.125 2.053 1 97.38 387 SER B N 1
ATOM 7828 C CA . SER B 1 387 ? -4.09 -17.625 3.273 1 97.38 387 SER B CA 1
ATOM 7829 C C . SER B 1 387 ? -4.961 -16.562 3.932 1 97.38 387 SER B C 1
ATOM 7831 O O . SER B 1 387 ? -4.789 -15.367 3.678 1 97.38 387 SER B O 1
ATOM 7833 N N . LEU B 1 388 ? -5.902 -17.047 4.676 1 97.5 388 LEU B N 1
ATOM 7834 C CA . LEU B 1 388 ? -6.715 -16.125 5.453 1 97.5 388 LEU B CA 1
ATOM 7835 C C . LEU B 1 388 ? -5.84 -15.234 6.332 1 97.5 388 LEU B C 1
ATOM 7837 O O . LEU B 1 388 ? -6.027 -14.016 6.379 1 97.5 388 LEU B O 1
ATOM 7841 N N . SER B 1 389 ? -4.844 -15.773 6.945 1 98 389 SER B N 1
ATOM 7842 C CA . SER B 1 389 ? -4 -15.086 7.918 1 98 389 SER B CA 1
ATOM 7843 C C . SER B 1 389 ? -3.221 -13.945 7.262 1 98 389 SER B C 1
ATOM 7845 O O . SER B 1 389 ? -3.367 -12.789 7.645 1 98 389 SER B O 1
ATOM 7847 N N . HIS B 1 390 ? -2.363 -14.258 6.297 1 98.06 390 HIS B N 1
ATOM 7848 C CA . HIS B 1 390 ? -1.5 -13.195 5.797 1 98.06 390 HIS B CA 1
ATOM 7849 C C . HIS B 1 390 ? -2.264 -12.25 4.871 1 98.06 390 HIS B C 1
ATOM 7851 O O . HIS B 1 390 ? -1.847 -11.109 4.66 1 98.06 390 HIS B O 1
ATOM 7857 N N . ASN B 1 391 ? -3.438 -12.703 4.258 1 98.62 391 ASN B N 1
ATOM 7858 C CA . ASN B 1 391 ? -4.254 -11.797 3.457 1 98.62 391 ASN B CA 1
ATOM 7859 C C . ASN B 1 391 ? -4.988 -10.781 4.332 1 98.62 391 ASN B C 1
ATOM 7861 O O . ASN B 1 391 ? -5.129 -9.617 3.955 1 98.62 391 ASN B O 1
ATOM 7865 N N . VAL B 1 392 ? -5.496 -11.242 5.492 1 98.75 392 VAL B N 1
ATOM 7866 C CA . VAL B 1 392 ? -6.121 -10.328 6.438 1 98.75 392 VAL B CA 1
ATOM 7867 C C . VAL B 1 392 ? -5.105 -9.273 6.879 1 98.75 392 VAL B C 1
ATOM 7869 O O . VAL B 1 392 ? -5.418 -8.078 6.914 1 98.75 392 VAL B O 1
ATOM 7872 N N . LYS B 1 393 ? -3.895 -9.672 7.219 1 98.62 393 LYS B N 1
ATOM 7873 C CA . LYS B 1 393 ? -2.848 -8.734 7.625 1 98.62 393 LYS B CA 1
ATOM 7874 C C . LYS B 1 393 ? -2.512 -7.762 6.5 1 98.62 393 LYS B C 1
ATOM 7876 O O . LYS B 1 393 ? -2.221 -6.59 6.75 1 98.62 393 LYS B O 1
ATOM 7881 N N . ALA B 1 394 ? -2.574 -8.273 5.281 1 98.5 394 ALA B N 1
ATOM 7882 C CA . ALA B 1 394 ? -2.318 -7.43 4.117 1 98.5 394 ALA B CA 1
ATOM 7883 C C . ALA B 1 394 ? -3.4 -6.363 3.965 1 98.5 394 ALA B C 1
ATOM 7885 O O . ALA B 1 394 ? -3.098 -5.199 3.697 1 98.5 394 ALA B O 1
ATOM 7886 N N . ILE B 1 395 ? -4.66 -6.762 4.094 1 98.31 395 ILE B N 1
ATOM 7887 C CA . ILE B 1 395 ? -5.766 -5.82 3.98 1 98.31 395 ILE B CA 1
ATOM 7888 C C . ILE B 1 395 ? -5.672 -4.777 5.09 1 98.31 395 ILE B C 1
ATOM 7890 O O . ILE B 1 395 ? -5.84 -3.58 4.844 1 98.31 395 ILE B O 1
ATOM 7894 N N . TYR B 1 396 ? -5.41 -5.211 6.316 1 98.19 396 TYR B N 1
ATOM 7895 C CA . TYR B 1 396 ? -5.207 -4.273 7.418 1 98.19 396 TYR B CA 1
ATOM 7896 C C . TYR B 1 396 ? -4.117 -3.264 7.082 1 98.19 396 TYR B C 1
ATOM 7898 O O . TYR B 1 396 ? -4.309 -2.057 7.246 1 98.19 396 TYR B O 1
ATOM 7906 N N . GLN B 1 397 ? -3.043 -3.818 6.633 1 97.69 397 GLN B N 1
ATOM 7907 C CA . GLN B 1 397 ? -1.904 -2.965 6.312 1 97.69 397 GLN B CA 1
ATOM 7908 C C . GLN B 1 397 ? -2.268 -1.948 5.234 1 97.69 397 GLN B C 1
ATOM 7910 O O . GLN B 1 397 ? -1.812 -0.804 5.273 1 97.69 397 GLN B O 1
ATOM 7915 N N . ARG B 1 398 ? -2.979 -2.367 4.246 1 96.38 398 ARG B N 1
ATOM 7916 C CA . ARG B 1 398 ? -3.346 -1.46 3.162 1 96.38 398 ARG B CA 1
ATOM 7917 C C . ARG B 1 398 ? -4.082 -0.236 3.699 1 96.38 398 ARG B C 1
ATOM 7919 O O . ARG B 1 398 ? -3.848 0.885 3.244 1 96.38 398 ARG B O 1
ATOM 7926 N N . TYR B 1 399 ? -4.938 -0.402 4.668 1 95.75 399 TYR B N 1
ATOM 7927 C CA . TYR B 1 399 ? -5.789 0.684 5.145 1 95.75 399 TYR B CA 1
ATOM 7928 C C . TYR B 1 399 ? -5.125 1.431 6.297 1 95.75 399 TYR B C 1
ATOM 7930 O O . TYR B 1 399 ? -5.359 2.627 6.484 1 95.75 399 TYR B O 1
ATOM 7938 N N . MET B 1 400 ? -4.273 0.695 7.078 1 96.81 400 MET B N 1
ATOM 7939 C CA . MET B 1 400 ? -3.854 1.294 8.344 1 96.81 400 MET B CA 1
ATOM 7940 C C . MET B 1 400 ? -2.336 1.432 8.398 1 96.81 400 MET B C 1
ATOM 7942 O O . MET B 1 400 ? -1.809 2.18 9.227 1 96.81 400 MET B O 1
ATOM 7946 N N . GLY B 1 401 ? -1.588 0.688 7.555 1 96.56 401 GLY B N 1
ATOM 7947 C CA . GLY B 1 401 ? -0.135 0.753 7.559 1 96.56 401 GLY B CA 1
ATOM 7948 C C . GLY B 1 401 ? 0.503 -0.266 8.484 1 96.56 401 GLY B C 1
ATOM 7949 O O . GLY B 1 401 ? -0.192 -1.084 9.094 1 96.56 401 GLY B O 1
ATOM 7950 N N . TRP B 1 402 ? 1.868 -0.209 8.539 1 96.81 402 TRP B N 1
ATOM 7951 C CA . TRP B 1 402 ? 2.635 -1.149 9.344 1 96.81 402 TRP B CA 1
ATOM 7952 C C . TRP B 1 402 ? 2.443 -0.871 10.828 1 96.81 402 TRP B C 1
ATOM 7954 O O . TRP B 1 402 ? 2.541 -1.781 11.656 1 96.81 402 TRP B O 1
ATOM 7964 N N . PHE B 1 403 ? 2.23 0.412 11.195 1 97.94 403 PHE B N 1
ATOM 7965 C CA . PHE B 1 403 ? 2.092 0.854 12.578 1 97.94 403 PHE B CA 1
ATOM 7966 C C . PHE B 1 403 ? 0.697 0.54 13.109 1 97.94 403 PHE B C 1
ATOM 7968 O O . PHE B 1 403 ? -0.304 0.851 12.461 1 97.94 403 PHE B O 1
ATOM 7975 N N . ASP B 1 404 ? 0.582 -0.018 14.312 1 97.38 404 ASP B N 1
ATOM 7976 C CA . ASP B 1 404 ? -0.709 -0.486 14.805 1 97.38 404 ASP B CA 1
ATOM 7977 C C . ASP B 1 404 ? -1.318 0.517 15.781 1 97.38 404 ASP B C 1
ATOM 7979 O O . ASP B 1 404 ? -2.34 0.234 16.422 1 97.38 404 ASP B O 1
ATOM 7983 N N . GLY B 1 405 ? -0.667 1.692 16 1 97.62 405 GLY B N 1
ATOM 7984 C CA . GLY B 1 405 ? -1.204 2.738 16.859 1 97.62 405 GLY B CA 1
ATOM 7985 C C . GLY B 1 405 ? -0.619 2.721 18.266 1 97.62 405 GLY B C 1
ATOM 7986 O O . GLY B 1 405 ? -0.71 3.713 18.984 1 97.62 405 GLY B O 1
ATOM 7987 N N . ASN B 1 406 ? -0.03 1.575 18.672 1 98.62 406 ASN B N 1
ATOM 7988 C CA . ASN B 1 406 ? 0.583 1.456 19.984 1 98.62 406 ASN B CA 1
ATOM 7989 C C . ASN B 1 406 ? 1.968 2.096 20.031 1 98.62 406 ASN B C 1
ATOM 7991 O O . ASN B 1 406 ? 2.893 1.622 19.359 1 98.62 406 ASN B O 1
ATOM 7995 N N . PRO B 1 407 ? 2.193 3.127 20.875 1 98.56 407 PRO B N 1
ATOM 7996 C CA . PRO B 1 407 ? 3.457 3.865 20.891 1 98.56 407 PRO B CA 1
ATOM 7997 C C . PRO B 1 407 ? 4.664 2.973 21.172 1 98.56 407 PRO B C 1
ATOM 7999 O O . PRO B 1 407 ? 5.777 3.273 20.734 1 98.56 407 PRO B O 1
ATOM 8002 N N . SER B 1 408 ? 4.453 1.86 21.859 1 98.75 408 SER B N 1
ATOM 8003 C CA . SER B 1 408 ? 5.547 0.951 22.188 1 98.75 408 SER B CA 1
ATOM 8004 C C . SER B 1 408 ? 6.133 0.317 20.922 1 98.75 408 SER B C 1
ATOM 8006 O O . SER B 1 408 ? 7.254 -0.192 20.953 1 98.75 408 SER B O 1
ATOM 8008 N N . HIS B 1 409 ? 5.398 0.357 19.875 1 98.25 409 HIS B N 1
ATOM 8009 C CA . HIS B 1 409 ? 5.832 -0.296 18.641 1 98.25 409 HIS B CA 1
ATOM 8010 C C . HIS B 1 409 ? 6.363 0.72 17.641 1 98.25 409 HIS B C 1
ATOM 8012 O O . HIS B 1 409 ? 6.762 0.352 16.531 1 98.25 409 HIS B O 1
ATOM 8018 N N . LEU B 1 410 ? 6.391 1.997 17.953 1 98.12 410 LEU B N 1
ATOM 8019 C CA . LEU B 1 410 ? 6.727 3.082 17.047 1 98.12 410 LEU B CA 1
ATOM 8020 C C . LEU B 1 410 ? 8.219 3.072 16.719 1 98.12 410 LEU B C 1
ATOM 8022 O O . LEU B 1 410 ? 8.602 3.309 15.57 1 98.12 410 LEU B O 1
ATOM 8026 N N . TRP B 1 411 ? 9.039 2.77 17.688 1 98.19 411 TRP B N 1
ATOM 8027 C CA . TRP B 1 411 ? 10.484 2.848 17.531 1 98.19 411 TRP B CA 1
ATOM 8028 C C . TRP B 1 411 ? 11.172 1.667 18.203 1 98.19 411 TRP B C 1
ATOM 8030 O O . TRP B 1 411 ? 12 1.853 19.109 1 98.19 411 TRP B O 1
ATOM 8040 N N . GLU B 1 412 ? 10.961 0.495 17.766 1 98 412 GLU B N 1
ATOM 8041 C CA . GLU B 1 412 ? 11.578 -0.724 18.266 1 98 412 GLU B CA 1
ATOM 8042 C C . GLU B 1 412 ? 13.008 -0.871 17.75 1 98 412 GLU B C 1
ATOM 8044 O O . GLU B 1 412 ? 13.344 -0.357 16.688 1 98 412 GLU B O 1
ATOM 8049 N N . HIS B 1 413 ? 13.852 -1.523 18.531 1 98.44 413 HIS B N 1
ATOM 8050 C CA . HIS B 1 413 ? 15.211 -1.808 18.094 1 98.44 413 HIS B CA 1
ATOM 8051 C C . HIS B 1 413 ? 15.211 -2.75 16.891 1 98.44 413 HIS B C 1
ATOM 8053 O O . HIS B 1 413 ? 14.273 -3.525 16.703 1 98.44 413 HIS B O 1
ATOM 8059 N N . PRO B 1 414 ? 16.25 -2.688 16.016 1 97.81 414 PRO B N 1
ATOM 8060 C CA . PRO B 1 414 ? 16.344 -3.637 14.906 1 97.81 414 PRO B CA 1
ATOM 8061 C C . PRO B 1 414 ? 16.531 -5.078 15.383 1 97.81 414 PRO B C 1
ATOM 8063 O O . PRO B 1 414 ? 16.812 -5.312 16.562 1 97.81 414 PRO B O 1
ATOM 8066 N N . PRO B 1 415 ? 16.438 -6.02 14.523 1 97.5 415 PRO B N 1
ATOM 8067 C CA . PRO B 1 415 ? 16.297 -7.434 14.883 1 97.5 415 PRO B CA 1
ATOM 8068 C C . PRO B 1 415 ? 17.469 -7.945 15.727 1 97.5 415 PRO B C 1
ATOM 8070 O O . PRO B 1 415 ? 17.25 -8.578 16.766 1 97.5 415 PRO B O 1
ATOM 8073 N N . VAL B 1 416 ? 18.734 -7.664 15.406 1 98.5 416 VAL B N 1
ATOM 8074 C CA . VAL B 1 416 ? 19.875 -8.203 16.125 1 98.5 416 VAL B CA 1
ATOM 8075 C C . VAL B 1 416 ? 19.938 -7.602 17.531 1 98.5 416 VAL B C 1
ATOM 8077 O O . VAL B 1 416 ? 20.109 -8.32 18.516 1 98.5 416 VAL B O 1
ATOM 8080 N N . ASP B 1 417 ? 19.797 -6.254 17.641 1 98.56 417 ASP B N 1
ATOM 8081 C CA . ASP B 1 417 ? 19.812 -5.562 18.938 1 98.56 417 ASP B CA 1
ATOM 8082 C C . ASP B 1 417 ? 18.656 -6.012 19.812 1 98.56 417 ASP B C 1
ATOM 8084 O O . ASP B 1 417 ? 18.828 -6.211 21.016 1 98.56 417 ASP B O 1
ATOM 8088 N N . ARG B 1 418 ? 17.547 -6.16 19.203 1 98.12 418 ARG B N 1
ATOM 8089 C CA . ARG B 1 418 ? 16.359 -6.621 19.906 1 98.12 418 ARG B CA 1
ATOM 8090 C C . ARG B 1 418 ? 16.547 -8.047 20.422 1 98.12 418 ARG B C 1
ATOM 8092 O O . ARG B 1 418 ? 16.203 -8.344 21.578 1 98.12 418 ARG B O 1
ATOM 8099 N N . ALA B 1 419 ? 17.062 -8.906 19.578 1 98.69 419 ALA B N 1
ATOM 8100 C CA . ALA B 1 419 ? 17.297 -10.305 19.906 1 98.69 419 ALA B CA 1
ATOM 8101 C C . ALA B 1 419 ? 18.234 -10.43 21.109 1 98.69 419 ALA B C 1
ATOM 8103 O O . ALA B 1 419 ? 17.969 -11.211 22.031 1 98.69 419 ALA B O 1
ATOM 8104 N N . ARG B 1 420 ? 19.312 -9.672 21.109 1 98.69 420 ARG B N 1
ATOM 8105 C CA . ARG B 1 420 ? 20.266 -9.703 22.203 1 98.69 420 ARG B CA 1
ATOM 8106 C C . ARG B 1 420 ? 19.609 -9.305 23.516 1 98.69 420 ARG B C 1
ATOM 8108 O O . ARG B 1 420 ? 19.875 -9.906 24.562 1 98.69 420 ARG B O 1
ATOM 8115 N N . ARG B 1 421 ? 18.734 -8.383 23.484 1 98.56 421 ARG B N 1
ATOM 8116 C CA . ARG B 1 421 ? 18.062 -7.883 24.672 1 98.56 421 ARG B CA 1
ATOM 8117 C C . ARG B 1 421 ? 17.062 -8.906 25.219 1 98.56 421 ARG B C 1
ATOM 8119 O O . ARG B 1 421 ? 16.953 -9.086 26.422 1 98.56 421 ARG B O 1
ATOM 8126 N N . TYR B 1 422 ? 16.328 -9.57 24.344 1 98.44 422 TYR B N 1
ATOM 8127 C CA . TYR B 1 422 ? 15.391 -10.602 24.781 1 98.44 422 TYR B CA 1
ATOM 8128 C C . TYR B 1 422 ? 16.125 -11.789 25.391 1 98.44 422 TYR B C 1
ATOM 8130 O O . TYR B 1 422 ? 15.664 -12.359 26.375 1 98.44 422 TYR B O 1
ATOM 8138 N N . VAL B 1 423 ? 17.25 -12.172 24.75 1 98.56 423 VAL B N 1
ATOM 8139 C CA . VAL B 1 423 ? 18.031 -13.281 25.266 1 98.56 423 VAL B CA 1
ATOM 8140 C C . VAL B 1 423 ? 18.531 -12.945 26.672 1 98.56 423 VAL B C 1
ATOM 8142 O O . VAL B 1 423 ? 18.453 -13.781 27.578 1 98.56 423 VAL B O 1
ATOM 8145 N N . LYS B 1 424 ? 18.969 -11.719 26.844 1 98.06 424 LYS B N 1
ATOM 8146 C CA . LYS B 1 424 ? 19.406 -11.273 28.156 1 98.06 424 LYS B CA 1
ATOM 8147 C C . LYS B 1 424 ? 18.25 -11.281 29.156 1 98.06 424 LYS B C 1
ATOM 8149 O O . LYS B 1 424 ? 18.391 -11.758 30.281 1 98.06 424 LYS B O 1
ATOM 8154 N N . LEU B 1 425 ? 17.094 -10.805 28.75 1 97.69 425 LEU B N 1
ATOM 8155 C CA . LEU B 1 425 ? 15.914 -10.742 29.609 1 97.69 425 LEU B CA 1
ATOM 8156 C C . LEU B 1 425 ? 15.492 -12.133 30.078 1 97.69 425 LEU B C 1
ATOM 8158 O O . LEU B 1 425 ? 15.039 -12.305 31.203 1 97.69 425 LEU B O 1
ATOM 8162 N N . ALA B 1 426 ? 15.648 -13.117 29.203 1 97.75 426 ALA B N 1
ATOM 8163 C CA . ALA B 1 426 ? 15.203 -14.477 29.469 1 97.75 426 ALA B CA 1
ATOM 8164 C C . ALA B 1 426 ? 16.203 -15.219 30.359 1 97.75 426 ALA B C 1
ATOM 8166 O O . ALA B 1 426 ? 15.906 -16.312 30.844 1 97.75 426 ALA B O 1
ATOM 8167 N N . GLY B 1 427 ? 17.328 -14.664 30.578 1 97 427 GLY B N 1
ATOM 8168 C CA . GLY B 1 427 ? 18.328 -15.305 31.406 1 97 427 GLY B CA 1
ATOM 8169 C C . GLY B 1 427 ? 19.422 -15.992 30.609 1 97 427 GLY B C 1
ATOM 8170 O O . GLY B 1 427 ? 20.188 -16.781 31.156 1 97 427 GLY B O 1
ATOM 8171 N N . GLY B 1 428 ? 19.453 -15.734 29.297 1 97.88 428 GLY B N 1
ATOM 8172 C CA . GLY B 1 428 ? 20.5 -16.297 28.453 1 97.88 428 GLY B CA 1
ATOM 8173 C C . GLY B 1 428 ? 19.953 -17.234 27.391 1 97.88 428 GLY B C 1
ATOM 8174 O O . GLY B 1 428 ? 18.797 -17.641 27.453 1 97.88 428 GLY B O 1
ATOM 8175 N N . ALA B 1 429 ? 20.812 -17.578 26.406 1 98.56 429 ALA B N 1
ATOM 8176 C CA . ALA B 1 429 ? 20.422 -18.406 25.281 1 98.56 429 ALA B CA 1
ATOM 8177 C C . ALA B 1 429 ? 19.953 -19.781 25.75 1 98.56 429 ALA B C 1
ATOM 8179 O O . ALA B 1 429 ? 18.984 -20.328 25.188 1 98.56 429 ALA B O 1
ATOM 8180 N N . GLY B 1 430 ? 20.609 -20.328 26.688 1 98.12 430 GLY B N 1
ATOM 8181 C CA . GLY B 1 430 ? 20.234 -21.641 27.203 1 98.12 430 GLY B CA 1
ATOM 8182 C C . GLY B 1 430 ? 18.828 -21.688 27.75 1 98.12 430 GLY B C 1
ATOM 8183 O O . GLY B 1 430 ? 18.094 -22.641 27.484 1 98.12 430 GLY B O 1
ATOM 8184 N N . GLN B 1 431 ? 18.453 -20.688 28.484 1 97.69 431 GLN B N 1
ATOM 8185 C CA . GLN B 1 431 ? 17.109 -20.625 29.047 1 97.69 431 GLN B CA 1
ATOM 8186 C C . GLN B 1 431 ? 16.062 -20.484 27.938 1 97.69 431 GLN B C 1
ATOM 8188 O O . GLN B 1 431 ? 14.969 -21.047 28.031 1 97.69 431 GLN B O 1
ATOM 8193 N N . VAL B 1 432 ? 16.406 -19.703 26.953 1 98.62 432 VAL B N 1
ATOM 8194 C CA . VAL B 1 432 ? 15.484 -19.531 25.828 1 98.62 432 VAL B CA 1
ATOM 8195 C C . VAL B 1 432 ? 15.297 -20.875 25.109 1 98.62 432 VAL B C 1
ATOM 8197 O O . VAL B 1 432 ? 14.172 -21.25 24.781 1 98.62 432 VAL B O 1
ATOM 8200 N N . VAL B 1 433 ? 16.391 -21.578 24.891 1 98.75 433 VAL B N 1
ATOM 8201 C CA . VAL B 1 433 ? 16.328 -22.875 24.203 1 98.75 433 VAL B CA 1
ATOM 8202 C C . VAL B 1 433 ? 15.508 -23.859 25.016 1 98.75 433 VAL B C 1
ATOM 8204 O O . VAL B 1 433 ? 14.719 -24.625 24.469 1 98.75 433 VAL B O 1
ATOM 8207 N N . ASP B 1 434 ? 15.648 -23.844 26.312 1 98.19 434 ASP B N 1
ATOM 8208 C CA . ASP B 1 434 ? 14.852 -24.703 27.188 1 98.19 434 ASP B CA 1
ATOM 8209 C C . ASP B 1 434 ? 13.359 -24.391 27.062 1 98.19 434 ASP B C 1
ATOM 8211 O O . ASP B 1 434 ? 12.531 -25.297 26.953 1 98.19 434 ASP B O 1
ATOM 8215 N N . GLY B 1 435 ? 13.078 -23.109 27.125 1 98.12 435 GLY B N 1
ATOM 8216 C CA . GLY B 1 435 ? 11.703 -22.688 26.938 1 98.12 435 GLY B CA 1
ATOM 8217 C C . GLY B 1 435 ? 11.141 -23.094 25.578 1 98.12 435 GLY B C 1
ATOM 8218 O O . GLY B 1 435 ? 9.977 -23.469 25.469 1 98.12 435 GLY B O 1
ATOM 8219 N N . ALA B 1 436 ? 11.969 -22.984 24.578 1 98.81 436 ALA B N 1
ATOM 8220 C CA . ALA B 1 436 ? 11.562 -23.359 23.234 1 98.81 436 ALA B CA 1
ATOM 8221 C C . ALA B 1 436 ? 11.305 -24.859 23.125 1 98.81 436 ALA B C 1
ATOM 8223 O O . ALA B 1 436 ? 10.391 -25.281 22.422 1 98.81 436 ALA B O 1
ATOM 8224 N N . ARG B 1 437 ? 12.148 -25.625 23.75 1 98.5 437 ARG B N 1
ATOM 8225 C CA . ARG B 1 437 ? 11.945 -27.078 23.766 1 98.5 437 ARG B CA 1
ATOM 8226 C C . ARG B 1 437 ? 10.609 -27.438 24.406 1 98.5 437 ARG B C 1
ATOM 8228 O O . ARG B 1 437 ? 9.914 -28.328 23.938 1 98.5 437 ARG B O 1
ATOM 8235 N N . GLU B 1 438 ? 10.289 -26.781 25.484 1 98.38 438 GLU B N 1
ATOM 8236 C CA . GLU B 1 438 ? 9 -26.984 26.125 1 98.38 438 GLU B CA 1
ATOM 8237 C C . GLU B 1 438 ? 7.852 -26.625 25.188 1 98.38 438 GLU B C 1
ATOM 8239 O O . GLU B 1 438 ? 6.871 -27.375 25.094 1 98.38 438 GLU B O 1
ATOM 8244 N N . ALA B 1 439 ? 7.961 -25.531 24.562 1 98.75 439 ALA B N 1
ATOM 8245 C CA . ALA B 1 439 ? 6.941 -25.109 23.594 1 98.75 439 ALA B CA 1
ATOM 8246 C C . ALA B 1 439 ? 6.812 -26.109 22.453 1 98.75 439 ALA B C 1
ATOM 8248 O O . ALA B 1 439 ? 5.699 -26.453 22.047 1 98.75 439 ALA B O 1
ATOM 8249 N N . PHE B 1 440 ? 7.957 -26.562 21.953 1 98.44 440 PHE B N 1
ATOM 8250 C CA . PHE B 1 440 ? 7.996 -27.547 20.875 1 98.44 440 PHE B CA 1
ATOM 8251 C C . PHE B 1 440 ? 7.293 -28.844 21.297 1 98.44 440 PHE B C 1
ATOM 8253 O O . PHE B 1 440 ? 6.449 -29.359 20.562 1 98.44 440 PHE B O 1
ATOM 8260 N N . GLU B 1 441 ? 7.613 -29.297 22.422 1 97.75 441 GLU B N 1
ATOM 8261 C CA . GLU B 1 441 ? 7.031 -30.547 22.938 1 97.75 441 GLU B CA 1
ATOM 8262 C C . GLU B 1 441 ? 5.539 -30.391 23.203 1 97.75 441 GLU B C 1
ATOM 8264 O O . GLU B 1 441 ? 4.773 -31.344 23.047 1 97.75 441 GLU B O 1
ATOM 8269 N N . GLY B 1 442 ? 5.141 -29.234 23.562 1 97.75 442 GLY B N 1
ATOM 8270 C CA . GLY B 1 442 ? 3.742 -28.938 23.844 1 97.75 442 GLY B CA 1
ATOM 8271 C C . GLY B 1 442 ? 2.953 -28.578 22.594 1 97.75 442 GLY B C 1
ATOM 8272 O O . GLY B 1 442 ? 1.737 -28.391 22.656 1 97.75 442 GLY B O 1
ATOM 8273 N N . GLY B 1 443 ? 3.559 -28.438 21.469 1 97.88 443 GLY B N 1
ATOM 8274 C CA . GLY B 1 443 ? 2.883 -28.188 20.203 1 97.88 443 GLY B CA 1
ATOM 8275 C C . GLY B 1 443 ? 2.75 -26.703 19.891 1 97.88 443 GLY B C 1
ATOM 8276 O O . GLY B 1 443 ? 2.08 -26.328 18.922 1 97.88 443 GLY B O 1
ATOM 8277 N N . ASP B 1 444 ? 3.299 -25.859 20.719 1 98.56 444 ASP B N 1
ATOM 8278 C CA . ASP B 1 444 ? 3.289 -24.438 20.438 1 98.56 444 ASP B CA 1
ATOM 8279 C C . ASP B 1 444 ? 4.465 -24.031 19.547 1 98.56 444 ASP B C 1
ATOM 8281 O O . ASP B 1 444 ? 5.34 -23.281 19.984 1 98.56 444 ASP B O 1
ATOM 8285 N N . PHE B 1 445 ? 4.469 -24.453 18.312 1 98.81 445 PHE B N 1
ATOM 8286 C CA . PHE B 1 445 ? 5.566 -24.281 17.359 1 98.81 445 PHE B CA 1
ATOM 8287 C C . PHE B 1 445 ? 5.742 -22.812 16.984 1 98.81 445 PHE B C 1
ATOM 8289 O O . PHE B 1 445 ? 6.859 -22.359 16.719 1 98.81 445 PHE B O 1
ATOM 8296 N N . ARG B 1 446 ? 4.621 -22.016 16.953 1 98.75 446 ARG B N 1
ATOM 8297 C CA . ARG B 1 446 ? 4.691 -20.594 16.656 1 98.75 446 ARG B CA 1
ATOM 8298 C C . ARG B 1 446 ? 5.613 -19.891 17.656 1 98.75 446 ARG B C 1
ATOM 8300 O O . ARG B 1 446 ? 6.48 -19.109 17.25 1 98.75 446 ARG B O 1
ATOM 8307 N N . TRP B 1 447 ? 5.379 -20.172 18.938 1 98.81 447 TRP B N 1
ATOM 8308 C CA . TRP B 1 447 ? 6.152 -19.562 20 1 98.81 447 TRP B CA 1
ATOM 8309 C C . TRP B 1 447 ? 7.598 -20.047 19.984 1 98.81 447 TRP B C 1
ATOM 8311 O O . TRP B 1 447 ? 8.531 -19.25 20.141 1 98.81 447 TRP B O 1
ATOM 8321 N N . ALA B 1 448 ? 7.785 -21.359 19.766 1 98.88 448 ALA B N 1
ATOM 8322 C CA . ALA B 1 448 ? 9.133 -21.906 19.656 1 98.88 448 ALA B CA 1
ATOM 8323 C C . ALA B 1 448 ? 9.938 -21.203 18.562 1 98.88 448 ALA B C 1
ATOM 8325 O O . ALA B 1 448 ? 11.094 -20.828 18.766 1 98.88 448 ALA B O 1
ATOM 8326 N N . ALA B 1 449 ? 9.305 -21.031 17.391 1 98.94 449 ALA B N 1
ATOM 8327 C CA . ALA B 1 449 ? 9.977 -20.359 16.266 1 98.94 449 ALA B CA 1
ATOM 8328 C C . ALA B 1 449 ? 10.391 -18.953 16.641 1 98.94 449 ALA B C 1
ATOM 8330 O O . ALA B 1 449 ? 11.508 -18.516 16.328 1 98.94 449 ALA B O 1
ATOM 8331 N N . GLU B 1 450 ? 9.516 -18.234 17.312 1 98.75 450 GLU B N 1
ATOM 8332 C CA . GLU B 1 450 ? 9.766 -16.844 17.656 1 98.75 450 GLU B CA 1
ATOM 8333 C C . GLU B 1 450 ? 10.961 -16.703 18.594 1 98.75 450 GLU B C 1
ATOM 8335 O O . GLU B 1 450 ? 11.859 -15.906 18.344 1 98.75 450 GLU B O 1
ATOM 8340 N N . ILE B 1 451 ? 11.031 -17.422 19.719 1 98.81 451 ILE B N 1
ATOM 8341 C CA . ILE B 1 451 ? 12.055 -17.172 20.719 1 98.81 451 ILE B CA 1
ATOM 8342 C C . ILE B 1 451 ? 13.375 -17.812 20.281 1 98.81 451 ILE B C 1
ATOM 8344 O O . ILE B 1 451 ? 14.453 -17.312 20.594 1 98.81 451 ILE B O 1
ATOM 8348 N N . LEU B 1 452 ? 13.352 -18.953 19.5 1 98.94 452 LEU B N 1
ATOM 8349 C CA . LEU B 1 452 ? 14.586 -19.5 18.938 1 98.94 452 LEU B CA 1
ATOM 8350 C C . LEU B 1 452 ? 15.211 -18.531 17.938 1 98.94 452 LEU B C 1
ATOM 8352 O O . LEU B 1 452 ? 16.438 -18.453 17.828 1 98.94 452 LEU B O 1
ATOM 8356 N N . ASN B 1 453 ? 14.336 -17.828 17.172 1 98.88 453 ASN B N 1
ATOM 8357 C CA . ASN B 1 453 ? 14.844 -16.812 16.266 1 98.88 453 ASN B CA 1
ATOM 8358 C C . ASN B 1 453 ? 15.641 -15.75 17 1 98.88 453 ASN B C 1
ATOM 8360 O O . ASN B 1 453 ? 16.641 -15.25 16.469 1 98.88 453 ASN B O 1
ATOM 8364 N N . HIS B 1 454 ? 15.234 -15.336 18.219 1 98.75 454 HIS B N 1
ATOM 8365 C CA . HIS B 1 454 ? 16.016 -14.391 19.016 1 98.75 454 HIS B CA 1
ATOM 8366 C C . HIS B 1 454 ? 17.422 -14.922 19.281 1 98.75 454 HIS B C 1
ATOM 8368 O O . HIS B 1 454 ? 18.391 -14.18 19.188 1 98.75 454 HIS B O 1
ATOM 8374 N N . VAL B 1 455 ? 17.5 -16.188 19.656 1 98.88 455 VAL B N 1
ATOM 8375 C CA . VAL B 1 455 ? 18.797 -16.766 19.953 1 98.88 455 VAL B CA 1
ATOM 8376 C C . VAL B 1 455 ? 19.672 -16.766 18.703 1 98.88 455 VAL B C 1
ATOM 8378 O O . VAL B 1 455 ? 20.844 -16.391 18.75 1 98.88 455 VAL B O 1
ATOM 8381 N N . VAL B 1 456 ? 19.094 -17.203 17.562 1 98.81 456 VAL B N 1
ATOM 8382 C CA . VAL B 1 456 ? 19.844 -17.312 16.312 1 98.81 456 VAL B CA 1
ATOM 8383 C C . VAL B 1 456 ? 20.344 -15.922 15.891 1 98.81 456 VAL B C 1
ATOM 8385 O O . VAL B 1 456 ? 21.453 -15.789 15.367 1 98.81 456 VAL B O 1
ATOM 8388 N N . PHE B 1 457 ? 19.578 -14.859 16.062 1 98.75 457 PHE B N 1
ATOM 8389 C CA . PHE B 1 457 ? 19.984 -13.516 15.656 1 98.75 457 PHE B CA 1
ATOM 8390 C C . PHE B 1 457 ? 20.953 -12.914 16.672 1 98.75 457 PHE B C 1
ATOM 8392 O O . PHE B 1 457 ? 21.781 -12.078 16.312 1 98.75 457 PHE B O 1
ATOM 8399 N N . ALA B 1 458 ? 20.875 -13.312 17.922 1 98.81 458 ALA B N 1
ATOM 8400 C CA . ALA B 1 458 ? 21.797 -12.828 18.938 1 98.81 458 ALA B CA 1
ATOM 8401 C C . ALA B 1 458 ? 23.125 -13.57 18.875 1 98.81 458 ALA B C 1
ATOM 8403 O O . ALA B 1 458 ? 24.188 -12.969 19.078 1 98.81 458 ALA B O 1
ATOM 8404 N N . GLU B 1 459 ? 23.047 -14.867 18.656 1 98.5 459 GLU B N 1
ATOM 8405 C CA . GLU B 1 459 ? 24.188 -15.781 18.578 1 98.5 459 GLU B CA 1
ATOM 8406 C C . GLU B 1 459 ? 24.094 -16.703 17.375 1 98.5 459 GLU B C 1
ATOM 8408 O O . GLU B 1 459 ? 23.844 -17.891 17.516 1 98.5 459 GLU B O 1
ATOM 8413 N N . PRO B 1 460 ? 24.453 -16.219 16.219 1 97.12 460 PRO B N 1
ATOM 8414 C CA . PRO B 1 460 ? 24.172 -16.906 14.961 1 97.12 460 PRO B CA 1
ATOM 8415 C C . PRO B 1 460 ? 24.828 -18.281 14.883 1 97.12 460 PRO B C 1
ATOM 8417 O O . PRO B 1 460 ? 24.391 -19.141 14.125 1 97.12 460 PRO B O 1
ATOM 8420 N N . GLU B 1 461 ? 25.859 -18.578 15.688 1 96.44 461 GLU B N 1
ATOM 8421 C CA . GLU B 1 461 ? 26.578 -19.844 15.609 1 96.44 461 GLU B CA 1
ATOM 8422 C C . GLU B 1 461 ? 26.094 -20.828 16.672 1 96.44 461 GLU B C 1
ATOM 8424 O O . GLU B 1 461 ? 26.672 -21.906 16.844 1 96.44 461 GLU B O 1
ATOM 8429 N N . HIS B 1 462 ? 25.062 -20.484 17.391 1 98.06 462 HIS B N 1
ATOM 8430 C CA . HIS B 1 462 ? 24.516 -21.359 18.422 1 98.06 462 HIS B CA 1
ATOM 8431 C C . HIS B 1 462 ? 23.875 -22.594 17.812 1 98.06 462 HIS B C 1
ATOM 8433 O O . HIS B 1 462 ? 22.703 -22.578 17.438 1 98.06 462 HIS B O 1
ATOM 8439 N N . ALA B 1 463 ? 24.469 -23.734 17.875 1 97.56 463 ALA B N 1
ATOM 8440 C CA . ALA B 1 463 ? 24.125 -24.922 17.109 1 97.56 463 ALA B CA 1
ATOM 8441 C C . ALA B 1 463 ? 22.781 -25.484 17.562 1 97.56 463 ALA B C 1
ATOM 8443 O O . ALA B 1 463 ? 21.953 -25.891 16.734 1 97.56 463 ALA B O 1
ATOM 8444 N N . GLU B 1 464 ? 22.562 -25.578 18.844 1 98.12 464 GLU B N 1
ATOM 8445 C CA . GLU B 1 464 ? 21.328 -26.156 19.359 1 98.12 464 GLU B CA 1
ATOM 8446 C C . GLU B 1 464 ? 20.109 -25.328 18.953 1 98.12 464 GLU B C 1
ATOM 8448 O O . GLU B 1 464 ? 19.078 -25.891 18.562 1 98.12 464 GLU B O 1
ATOM 8453 N N . ALA B 1 465 ? 20.234 -24.047 19.078 1 98.69 465 ALA B N 1
ATOM 8454 C CA . ALA B 1 465 ? 19.141 -23.156 18.688 1 98.69 465 ALA B CA 1
ATOM 8455 C C . ALA B 1 465 ? 18.844 -23.281 17.203 1 98.69 465 ALA B C 1
ATOM 8457 O O . ALA B 1 465 ? 17.672 -23.328 16.797 1 98.69 465 ALA B O 1
ATOM 8458 N N . ARG B 1 466 ? 19.859 -23.297 16.375 1 98.25 466 ARG B N 1
ATOM 8459 C CA . ARG B 1 466 ? 19.703 -23.453 14.938 1 98.25 466 ARG B CA 1
ATOM 8460 C C . ARG B 1 466 ? 19 -24.766 14.594 1 98.25 466 ARG B C 1
ATOM 8462 O O . ARG B 1 466 ? 18.062 -24.781 13.789 1 98.25 466 ARG B O 1
ATOM 8469 N N . GLY B 1 467 ? 19.453 -25.828 15.195 1 98.12 467 GLY B N 1
ATOM 8470 C CA . GLY B 1 467 ? 18.859 -27.125 14.938 1 98.12 467 GLY B CA 1
ATOM 8471 C C . GLY B 1 467 ? 17.391 -27.203 15.344 1 98.12 467 GLY B C 1
ATOM 8472 O O . GLY B 1 467 ? 16.562 -27.703 14.586 1 98.12 467 GLY B O 1
ATOM 8473 N N . LEU B 1 468 ? 17.078 -26.734 16.578 1 98.62 468 LEU B N 1
ATOM 8474 C CA . LEU B 1 468 ? 15.719 -26.797 17.078 1 98.62 468 LEU B CA 1
ATOM 8475 C C . LEU B 1 468 ? 14.797 -25.891 16.281 1 98.62 468 LEU B C 1
ATOM 8477 O O . LEU B 1 468 ? 13.625 -26.203 16.078 1 98.62 468 LEU B O 1
ATOM 8481 N N . LEU B 1 469 ? 15.312 -24.719 15.844 1 98.81 469 LEU B N 1
ATOM 8482 C CA . LEU B 1 469 ? 14.523 -23.828 15 1 98.81 469 LEU B CA 1
ATOM 8483 C C . LEU B 1 469 ? 14.195 -24.5 13.664 1 98.81 469 LEU B C 1
ATOM 8485 O O . LEU B 1 469 ? 13.062 -24.406 13.188 1 98.81 469 LEU B O 1
ATOM 8489 N N . ALA B 1 470 ? 15.164 -25.141 13.07 1 98.5 470 ALA B N 1
ATOM 8490 C CA . ALA B 1 470 ? 14.93 -25.891 11.836 1 98.5 470 ALA B CA 1
ATOM 8491 C C . ALA B 1 470 ? 13.867 -26.969 12.031 1 98.5 470 ALA B C 1
ATOM 8493 O O . ALA B 1 470 ? 12.984 -27.141 11.188 1 98.5 470 ALA B O 1
ATOM 8494 N N . ASP B 1 471 ? 13.992 -27.734 13.148 1 98.5 471 ASP B N 1
ATOM 8495 C CA . ASP B 1 471 ? 12.992 -28.75 13.461 1 98.5 471 ASP B CA 1
ATOM 8496 C C . ASP B 1 471 ? 11.602 -28.125 13.594 1 98.5 471 ASP B C 1
ATOM 8498 O O . ASP B 1 471 ? 10.609 -28.703 13.148 1 98.5 471 ASP B O 1
ATOM 8502 N N . THR B 1 472 ? 11.57 -27.016 14.242 1 98.81 472 THR B N 1
ATOM 8503 C CA . THR B 1 472 ? 10.312 -26.297 14.445 1 98.81 472 THR B CA 1
ATOM 8504 C C . THR B 1 472 ? 9.711 -25.875 13.109 1 98.81 472 THR B C 1
ATOM 8506 O O . THR B 1 472 ? 8.508 -26.031 12.891 1 98.81 472 THR B O 1
ATOM 8509 N N . TYR B 1 473 ? 10.539 -25.328 12.195 1 98.75 473 TYR B N 1
ATOM 8510 C CA . TYR B 1 473 ? 10.086 -24.953 10.859 1 98.75 473 TYR B CA 1
ATOM 8511 C C . TYR B 1 473 ? 9.508 -26.156 10.125 1 98.75 473 TYR B C 1
ATOM 8513 O O . TYR B 1 473 ? 8.469 -26.031 9.469 1 98.75 473 TYR B O 1
ATOM 8521 N N . GLU B 1 474 ? 10.109 -27.281 10.234 1 98.25 474 GLU B N 1
ATOM 8522 C CA . GLU B 1 474 ? 9.609 -28.484 9.578 1 98.25 474 GLU B CA 1
ATOM 8523 C C . GLU B 1 474 ? 8.195 -28.828 10.039 1 98.25 474 GLU B C 1
ATOM 8525 O O . GLU B 1 474 ? 7.324 -29.125 9.227 1 98.25 474 GLU B O 1
ATOM 8530 N N . GLN B 1 475 ? 8.008 -28.766 11.344 1 98.56 475 GLN B N 1
ATOM 8531 C CA . GLN B 1 475 ? 6.688 -29.109 11.875 1 98.56 475 GLN B CA 1
ATOM 8532 C C . GLN B 1 475 ? 5.637 -28.109 11.398 1 98.56 475 GLN B C 1
ATOM 8534 O O . GLN B 1 475 ? 4.527 -28.484 11.031 1 98.56 475 GLN B O 1
ATOM 8539 N N . LEU B 1 476 ? 5.996 -26.812 11.461 1 98.75 476 LEU B N 1
ATOM 8540 C CA . LEU B 1 476 ? 5.082 -25.797 10.953 1 98.75 476 LEU B CA 1
ATOM 8541 C C . LEU B 1 476 ? 4.781 -26.031 9.477 1 98.75 476 LEU B C 1
ATOM 8543 O O . LEU B 1 476 ? 3.635 -25.891 9.039 1 98.75 476 LEU B O 1
ATOM 8547 N N . GLY B 1 477 ? 5.809 -26.391 8.68 1 98.56 477 GLY B N 1
ATOM 8548 C CA . GLY B 1 477 ? 5.617 -26.719 7.277 1 98.56 477 GLY B CA 1
ATOM 8549 C C . GLY B 1 477 ? 4.719 -27.922 7.07 1 98.56 477 GLY B C 1
ATOM 8550 O O . GLY B 1 477 ? 3.842 -27.906 6.203 1 98.56 477 GLY B O 1
ATOM 8551 N N . TYR B 1 478 ? 4.91 -28.969 7.902 1 98.56 478 TYR B N 1
ATOM 8552 C CA . TYR B 1 478 ? 4.121 -30.188 7.805 1 98.56 478 TYR B CA 1
ATOM 8553 C C . TYR B 1 478 ? 2.641 -29.906 8.016 1 98.56 478 TYR B C 1
ATOM 8555 O O . TYR B 1 478 ? 1.782 -30.562 7.418 1 98.56 478 TYR B O 1
ATOM 8563 N N . GLY B 1 479 ? 2.383 -28.953 8.82 1 98.25 479 GLY B N 1
ATOM 8564 C CA . GLY B 1 479 ? 1 -28.688 9.18 1 98.25 479 GLY B CA 1
ATOM 8565 C C . GLY B 1 479 ? 0.355 -27.625 8.312 1 98.25 479 GLY B C 1
ATOM 8566 O O . GLY B 1 479 ? -0.846 -27.359 8.422 1 98.25 479 GLY B O 1
ATOM 8567 N N . SER B 1 480 ? 1.071 -27.016 7.391 1 98.44 480 SER B N 1
ATOM 8568 C CA . SER B 1 480 ? 0.572 -25.891 6.605 1 98.44 480 SER B CA 1
ATOM 8569 C C . SER B 1 480 ? -0.276 -26.375 5.434 1 98.44 480 SER B C 1
ATOM 8571 O O . SER B 1 480 ? 0.161 -27.219 4.645 1 98.44 480 SER B O 1
ATOM 8573 N N . GLU B 1 481 ? -1.466 -25.797 5.328 1 98.31 481 GLU B N 1
ATOM 8574 C CA . GLU B 1 481 ? -2.311 -26.016 4.156 1 98.31 481 GLU B CA 1
ATOM 8575 C C . GLU B 1 481 ? -1.852 -25.141 2.982 1 98.31 481 GLU B C 1
ATOM 8577 O O . GLU B 1 481 ? -2.1 -25.484 1.823 1 98.31 481 GLU B O 1
ATOM 8582 N N . ASN B 1 482 ? -1.186 -24.125 3.264 1 98.69 482 ASN B N 1
ATOM 8583 C CA . ASN B 1 482 ? -0.7 -23.156 2.285 1 98.69 482 ASN B CA 1
ATOM 8584 C C . ASN B 1 482 ? 0.656 -23.578 1.718 1 98.69 482 ASN B C 1
ATOM 8586 O O . ASN B 1 482 ? 1.611 -23.781 2.469 1 98.69 482 ASN B O 1
ATOM 8590 N N . GLY B 1 483 ? 0.739 -23.641 0.387 1 98.62 483 GLY B N 1
ATOM 8591 C CA . GLY B 1 483 ? 1.974 -24.031 -0.271 1 98.62 483 GLY B CA 1
ATOM 8592 C C . GLY B 1 483 ? 3.131 -23.094 0.021 1 98.62 483 GLY B C 1
ATOM 8593 O O . GLY B 1 483 ? 4.184 -23.531 0.497 1 98.62 483 GLY B O 1
ATOM 8594 N N . PRO B 1 484 ? 2.98 -21.812 -0.179 1 98.62 484 PRO B N 1
ATOM 8595 C CA . PRO B 1 484 ? 4.031 -20.828 0.116 1 98.62 484 PRO B CA 1
ATOM 8596 C C . PRO B 1 484 ? 4.477 -20.875 1.577 1 98.62 484 PRO B C 1
ATOM 8598 O O . PRO B 1 484 ? 5.672 -20.781 1.864 1 98.62 484 PRO B O 1
ATOM 8601 N N . TRP B 1 485 ? 3.516 -21.031 2.543 1 98.75 485 TRP B N 1
ATOM 8602 C CA . TRP B 1 485 ? 3.898 -21.141 3.945 1 98.75 485 TRP B CA 1
ATOM 8603 C C . TRP B 1 485 ? 4.844 -22.312 4.152 1 98.75 485 TRP B C 1
ATOM 8605 O O . TRP B 1 485 ? 5.91 -22.172 4.758 1 98.75 485 TRP B O 1
ATOM 8615 N N . ARG B 1 486 ? 4.387 -23.469 3.666 1 98.75 486 ARG B N 1
ATOM 8616 C CA . ARG B 1 486 ? 5.227 -24.656 3.787 1 98.75 486 ARG B CA 1
ATOM 8617 C C . ARG B 1 486 ? 6.609 -24.422 3.195 1 98.75 486 ARG B C 1
ATOM 8619 O O . ARG B 1 486 ? 7.625 -24.719 3.824 1 98.75 486 ARG B O 1
ATOM 8626 N N . ASN B 1 487 ? 6.652 -23.875 1.996 1 98.56 487 ASN B N 1
ATOM 8627 C CA . ASN B 1 487 ? 7.918 -23.656 1.307 1 98.56 487 ASN B CA 1
ATOM 8628 C C . ASN B 1 487 ? 8.805 -22.688 2.066 1 98.56 487 ASN B C 1
ATOM 8630 O O . ASN B 1 487 ? 10.031 -22.859 2.117 1 98.56 487 ASN B O 1
ATOM 8634 N N . PHE B 1 488 ? 8.266 -21.641 2.631 1 98.75 488 PHE B N 1
ATOM 8635 C CA . PHE B 1 488 ? 9.047 -20.703 3.432 1 98.75 488 PHE B CA 1
ATOM 8636 C C . PHE B 1 488 ? 9.664 -21.391 4.637 1 98.75 488 PHE B C 1
ATOM 8638 O O . PHE B 1 488 ? 10.852 -21.219 4.926 1 98.75 488 PHE B O 1
ATOM 8645 N N . TYR B 1 489 ? 8.852 -22.172 5.371 1 98.75 489 TYR B N 1
ATOM 8646 C CA . TYR B 1 489 ? 9.359 -22.891 6.539 1 98.75 489 TYR B CA 1
ATOM 8647 C C . TYR B 1 489 ? 10.445 -23.875 6.145 1 98.75 489 TYR B C 1
ATOM 8649 O O . TYR B 1 489 ? 11.508 -23.922 6.766 1 98.75 489 TYR B O 1
ATOM 8657 N N . MET B 1 490 ? 10.156 -24.672 5.07 1 98.31 490 MET B N 1
ATOM 8658 C CA . MET B 1 490 ? 11.109 -25.688 4.645 1 98.31 490 MET B CA 1
ATOM 8659 C C . MET B 1 490 ? 12.398 -25.047 4.137 1 98.31 490 MET B C 1
ATOM 8661 O O . MET B 1 490 ? 13.492 -25.578 4.352 1 98.31 490 MET B O 1
ATOM 8665 N N . SER B 1 491 ? 12.305 -23.938 3.402 1 98.12 491 SER B N 1
ATOM 8666 C CA . SER B 1 491 ? 13.492 -23.234 2.939 1 98.12 491 SER B CA 1
ATOM 8667 C C . SER B 1 491 ? 14.297 -22.672 4.109 1 98.12 491 SER B C 1
ATOM 8669 O O . SER B 1 491 ? 15.531 -22.734 4.105 1 98.12 491 SER B O 1
ATOM 8671 N N . GLY B 1 492 ? 13.57 -22.094 5.078 1 98.31 492 GLY B N 1
ATOM 8672 C CA . GLY B 1 492 ? 14.258 -21.641 6.277 1 98.31 492 GLY B CA 1
ATOM 8673 C C . GLY B 1 492 ? 15.008 -22.75 6.988 1 98.31 492 GLY B C 1
ATOM 8674 O O . GLY B 1 492 ? 16.156 -22.562 7.418 1 98.31 492 GLY B O 1
ATOM 8675 N N . ALA B 1 493 ? 14.383 -23.891 7.145 1 98.12 493 ALA B N 1
ATOM 8676 C CA . ALA B 1 493 ? 15.023 -25.062 7.754 1 98.12 493 ALA B CA 1
ATOM 8677 C C . ALA B 1 493 ? 16.266 -25.469 6.969 1 98.12 493 ALA B C 1
ATOM 8679 O O . ALA B 1 493 ? 17.312 -25.766 7.551 1 98.12 493 ALA B O 1
ATOM 8680 N N . ALA B 1 494 ? 16.125 -25.5 5.664 1 97.19 494 ALA B N 1
ATOM 8681 C CA . ALA B 1 494 ? 17.234 -25.891 4.793 1 97.19 494 ALA B CA 1
ATOM 8682 C C . ALA B 1 494 ? 18.422 -24.938 4.969 1 97.19 494 ALA B C 1
ATOM 8684 O O . ALA B 1 494 ? 19.578 -25.391 5.02 1 97.19 494 ALA B O 1
ATOM 8685 N N . GLU B 1 495 ? 18.188 -23.672 5.035 1 96.88 495 GLU B N 1
ATOM 8686 C CA . GLU B 1 495 ? 19.266 -22.703 5.16 1 96.88 495 GLU B CA 1
ATOM 8687 C C . GLU B 1 495 ? 19.922 -22.781 6.539 1 96.88 495 GLU B C 1
ATOM 8689 O O . GLU B 1 495 ? 21.125 -22.609 6.668 1 96.88 495 GLU B O 1
ATOM 8694 N N . LEU B 1 496 ? 19.109 -22.969 7.582 1 97.69 496 LEU B N 1
ATOM 8695 C CA . LEU B 1 496 ? 19.641 -23.078 8.938 1 97.69 496 LEU B CA 1
ATOM 8696 C C . LEU B 1 496 ? 20.562 -24.297 9.039 1 97.69 496 LEU B C 1
ATOM 8698 O O . LEU B 1 496 ? 21.547 -24.266 9.789 1 97.69 496 LEU B O 1
ATOM 8702 N N . ARG B 1 497 ? 20.281 -25.359 8.273 1 95.56 497 ARG B N 1
ATOM 8703 C CA . ARG B 1 497 ? 21.031 -26.609 8.367 1 95.56 497 ARG B CA 1
ATOM 8704 C C . ARG B 1 497 ? 22.172 -26.625 7.348 1 95.56 497 ARG B C 1
ATOM 8706 O O . ARG B 1 497 ? 23.25 -27.172 7.625 1 95.56 497 ARG B O 1
ATOM 8713 N N . GLY B 1 498 ? 21.984 -26.188 6.176 1 91.5 498 GLY B N 1
ATOM 8714 C CA . GLY B 1 498 ? 22.922 -26.406 5.078 1 91.5 498 GLY B CA 1
ATOM 8715 C C . GLY B 1 498 ? 23.516 -25.125 4.539 1 91.5 498 GLY B C 1
ATOM 8716 O O . GLY B 1 498 ? 24.453 -25.156 3.75 1 91.5 498 GLY B O 1
ATOM 8717 N N . GLY B 1 499 ? 22.984 -23.969 4.848 1 90.31 499 GLY B N 1
ATOM 8718 C CA . GLY B 1 499 ? 23.484 -22.703 4.336 1 90.31 499 GLY B CA 1
ATOM 8719 C C . GLY B 1 499 ? 22.609 -22.109 3.25 1 90.31 499 GLY B C 1
ATOM 8720 O O . GLY B 1 499 ? 21.641 -22.75 2.801 1 90.31 499 GLY B O 1
ATOM 8721 N N . LYS B 1 500 ? 23.047 -21.062 2.676 1 91.81 500 LYS B N 1
ATOM 8722 C CA . LYS B 1 500 ? 22.266 -20.266 1.735 1 91.81 500 LYS B CA 1
ATOM 8723 C C . LYS B 1 500 ? 22.234 -20.922 0.358 1 91.81 500 LYS B C 1
ATOM 8725 O O . LYS B 1 500 ? 23.234 -21.484 -0.094 1 91.81 500 LYS B O 1
ATOM 8730 N N . PHE B 1 501 ? 21.062 -20.75 -0.258 1 88.81 501 PHE B N 1
ATOM 8731 C CA . PHE B 1 501 ? 20.938 -21.281 -1.606 1 88.81 501 PHE B CA 1
ATOM 8732 C C . PHE B 1 501 ? 20.672 -20.172 -2.613 1 88.81 501 PHE B C 1
ATOM 8734 O O . PHE B 1 501 ? 20.453 -20.438 -3.795 1 88.81 501 PHE B O 1
ATOM 8741 N N . GLY B 1 502 ? 20.656 -18.906 -2.275 1 89.5 502 GLY B N 1
ATOM 8742 C CA . GLY B 1 502 ? 20.531 -17.75 -3.152 1 89.5 502 GLY B CA 1
ATOM 8743 C C . GLY B 1 502 ? 19.156 -17.625 -3.783 1 89.5 502 GLY B C 1
ATOM 8744 O O . GLY B 1 502 ? 18.156 -17.922 -3.143 1 89.5 502 GLY B O 1
ATOM 8745 N N . ALA B 1 503 ? 19.109 -16.969 -4.988 1 89.12 503 ALA B N 1
ATOM 8746 C CA . ALA B 1 503 ? 17.891 -16.75 -5.758 1 89.12 503 ALA B CA 1
ATOM 8747 C C . ALA B 1 503 ? 17.875 -17.609 -7.02 1 89.12 503 ALA B C 1
ATOM 8749 O O . ALA B 1 503 ? 18.406 -17.203 -8.055 1 89.12 503 ALA B O 1
ATOM 8750 N N . PRO B 1 504 ? 17.156 -18.625 -6.977 1 81.94 504 PRO B N 1
ATOM 8751 C CA . PRO B 1 504 ? 17.188 -19.562 -8.109 1 81.94 504 PRO B CA 1
ATOM 8752 C C . PRO B 1 504 ? 16.578 -18.953 -9.375 1 81.94 504 PRO B C 1
ATOM 8754 O O . PRO B 1 504 ? 16.875 -19.422 -10.484 1 81.94 504 PRO B O 1
ATOM 8757 N N . THR B 1 505 ? 15.742 -18.016 -9.25 1 78.06 505 THR B N 1
ATOM 8758 C CA . THR B 1 505 ? 15.055 -17.422 -10.391 1 78.06 505 THR B CA 1
ATOM 8759 C C . THR B 1 505 ? 15.391 -15.945 -10.508 1 78.06 505 THR B C 1
ATOM 8761 O O . THR B 1 505 ? 15.781 -15.305 -9.523 1 78.06 505 THR B O 1
ATOM 8764 N N . SER B 1 506 ? 15.562 -15.523 -11.727 1 75.06 506 SER B N 1
ATOM 8765 C CA . SER B 1 506 ? 15.68 -14.086 -11.984 1 75.06 506 SER B CA 1
ATOM 8766 C C . SER B 1 506 ? 14.68 -13.633 -13.039 1 75.06 506 SER B C 1
ATOM 8768 O O . SER B 1 506 ? 14.57 -14.242 -14.102 1 75.06 506 SER B O 1
ATOM 8770 N N . THR B 1 507 ? 13.953 -12.656 -12.617 1 72 507 THR B N 1
ATOM 8771 C CA . THR B 1 507 ? 12.961 -12.141 -13.555 1 72 507 THR B CA 1
ATOM 8772 C C . THR B 1 507 ? 13.508 -10.945 -14.328 1 72 507 THR B C 1
ATOM 8774 O O . THR B 1 507 ? 12.906 -10.5 -15.305 1 72 507 THR B O 1
ATOM 8777 N N . ALA B 1 508 ? 14.625 -10.445 -13.977 1 72.88 508 ALA B N 1
ATOM 8778 C CA . ALA B 1 508 ? 15.234 -9.312 -14.672 1 72.88 508 ALA B CA 1
ATOM 8779 C C . ALA B 1 508 ? 16.203 -9.781 -15.75 1 72.88 508 ALA B C 1
ATOM 8781 O O . ALA B 1 508 ? 17.406 -9.523 -15.664 1 72.88 508 ALA B O 1
ATOM 8782 N N . SER B 1 509 ? 15.648 -10.352 -16.797 1 79.25 509 SER B N 1
ATOM 8783 C CA . SER B 1 509 ? 16.484 -10.789 -17.906 1 79.25 509 SER B CA 1
ATOM 8784 C C . SER B 1 509 ? 16.875 -9.617 -18.812 1 79.25 509 SER B C 1
ATOM 8786 O O . SER B 1 509 ? 16.312 -8.523 -18.688 1 79.25 509 SER B O 1
ATOM 8788 N N . GLY B 1 510 ? 17.875 -9.82 -19.609 1 78.56 510 GLY B N 1
ATOM 8789 C CA . GLY B 1 510 ? 18.25 -8.805 -20.578 1 78.56 510 GLY B CA 1
ATOM 8790 C C . GLY B 1 510 ? 17.109 -8.352 -21.453 1 78.56 510 GLY B C 1
ATOM 8791 O O . GLY B 1 510 ? 16.984 -7.164 -21.766 1 78.56 510 GLY B O 1
ATOM 8792 N N . ASP B 1 511 ? 16.234 -9.211 -21.719 1 82.88 511 ASP B N 1
ATOM 8793 C CA . ASP B 1 511 ? 15.094 -8.906 -22.578 1 82.88 511 ASP B CA 1
ATOM 8794 C C . ASP B 1 511 ? 14.117 -7.977 -21.859 1 82.88 511 ASP B C 1
ATOM 8796 O O . ASP B 1 511 ? 13.555 -7.066 -22.469 1 82.88 511 ASP B O 1
ATOM 8800 N N . VAL B 1 512 ? 13.93 -8.258 -20.594 1 83.5 512 VAL B N 1
ATOM 8801 C CA . VAL B 1 512 ? 13.023 -7.43 -19.812 1 83.5 512 VAL B CA 1
ATOM 8802 C C . VAL B 1 512 ? 13.609 -6.031 -19.641 1 83.5 512 VAL B C 1
ATOM 8804 O O . VAL B 1 512 ? 12.914 -5.031 -19.828 1 83.5 512 VAL B O 1
ATOM 8807 N N . VAL B 1 513 ? 14.898 -5.969 -19.438 1 83.94 513 VAL B N 1
ATOM 8808 C CA . VAL B 1 513 ? 15.586 -4.707 -19.203 1 83.94 513 VAL B CA 1
ATOM 8809 C C . VAL B 1 513 ? 15.547 -3.846 -20.453 1 83.94 513 VAL B C 1
ATOM 8811 O O . VAL B 1 513 ? 15.453 -2.619 -20.375 1 83.94 513 VAL B O 1
ATOM 8814 N N . CYS B 1 514 ? 15.5 -4.504 -21.578 1 85.62 514 CYS B N 1
ATOM 8815 C CA . CYS B 1 514 ? 15.547 -3.795 -22.859 1 85.62 514 CYS B CA 1
ATOM 8816 C C . CYS B 1 514 ? 14.203 -3.139 -23.156 1 85.62 514 CYS B C 1
ATOM 8818 O O . CYS B 1 514 ? 14.102 -2.314 -24.062 1 85.62 514 CYS B O 1
ATOM 8820 N N . GLN B 1 515 ? 13.273 -3.469 -22.375 1 84.75 515 GLN B N 1
ATOM 8821 C CA . GLN B 1 515 ? 11.953 -2.881 -22.594 1 84.75 515 GLN B CA 1
ATOM 8822 C C . GLN B 1 515 ? 11.734 -1.666 -21.703 1 84.75 515 GLN B C 1
ATOM 8824 O O . GLN B 1 515 ? 10.68 -1.036 -21.75 1 84.75 515 GLN B O 1
ATOM 8829 N N . LEU B 1 516 ? 12.695 -1.274 -20.922 1 85.62 516 LEU B N 1
ATOM 8830 C CA . LEU B 1 516 ? 12.602 -0.111 -20.047 1 85.62 516 LEU B CA 1
ATOM 8831 C C . LEU B 1 516 ? 12.469 1.172 -20.859 1 85.62 516 LEU B C 1
ATOM 8833 O O . LEU B 1 516 ? 13.109 1.316 -21.906 1 85.62 516 LEU B O 1
ATOM 8837 N N . THR B 1 517 ? 11.602 2.033 -20.438 1 87.81 517 THR B N 1
ATOM 8838 C CA . THR B 1 517 ? 11.633 3.393 -20.969 1 87.81 517 THR B CA 1
ATOM 8839 C C . THR B 1 517 ? 12.891 4.121 -20.5 1 87.81 517 THR B C 1
ATOM 8841 O O . THR B 1 517 ? 13.555 3.686 -19.562 1 87.81 517 THR B O 1
ATOM 8844 N N . PRO B 1 518 ? 13.242 5.168 -21.234 1 92.06 518 PRO B N 1
ATOM 8845 C CA . PRO B 1 518 ? 14.398 5.938 -20.766 1 92.06 518 PRO B CA 1
ATOM 8846 C C . PRO B 1 518 ? 14.289 6.332 -19.297 1 92.06 518 PRO B C 1
ATOM 8848 O O . PRO B 1 518 ? 15.242 6.168 -18.547 1 92.06 518 PRO B O 1
ATOM 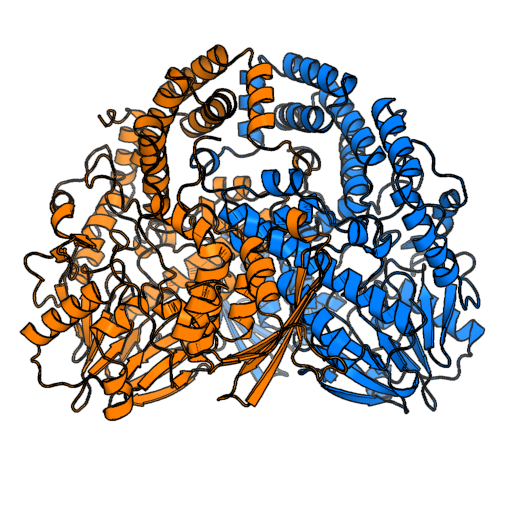8851 N N . GLU B 1 519 ? 13.125 6.781 -18.875 1 92.44 519 GLU B N 1
ATOM 8852 C CA . GLU B 1 519 ? 12.914 7.199 -17.5 1 92.44 519 GLU B CA 1
ATOM 8853 C C . GLU B 1 519 ? 13.109 6.031 -16.531 1 92.44 519 GLU B C 1
ATOM 8855 O O . GLU B 1 519 ? 13.688 6.203 -15.461 1 92.44 519 GLU B O 1
ATOM 8860 N N . MET B 1 520 ? 12.672 4.898 -16.922 1 90.69 520 MET B N 1
ATOM 8861 C CA . MET B 1 520 ? 12.828 3.715 -16.078 1 90.69 520 MET B CA 1
ATOM 8862 C C . MET B 1 520 ? 14.305 3.334 -15.953 1 90.69 520 MET B C 1
ATOM 8864 O O . MET B 1 520 ? 14.734 2.852 -14.906 1 90.69 520 MET B O 1
ATOM 8868 N N . VAL B 1 521 ? 15.023 3.494 -17.062 1 92.19 521 VAL B N 1
ATOM 8869 C CA . VAL B 1 521 ? 16.469 3.258 -17.016 1 92.19 521 VAL B CA 1
ATOM 8870 C C . VAL B 1 521 ? 17.109 4.207 -16.016 1 92.19 521 VAL B C 1
ATOM 8872 O O . VAL B 1 521 ? 17.938 3.783 -15.195 1 92.19 521 VAL B O 1
ATOM 8875 N N . PHE B 1 522 ? 16.734 5.469 -16.109 1 95.06 522 PHE B N 1
ATOM 8876 C CA . PHE B 1 522 ? 17.297 6.465 -15.203 1 95.06 522 PHE B CA 1
ATOM 8877 C C . PHE B 1 522 ? 16.938 6.152 -13.75 1 95.06 522 PHE B C 1
ATOM 8879 O O . PHE B 1 522 ? 17.781 6.27 -12.859 1 95.06 522 PHE B O 1
ATOM 8886 N N . ASP B 1 523 ? 15.719 5.738 -13.523 1 93.12 523 ASP B N 1
ATOM 8887 C CA . ASP B 1 523 ? 15.281 5.371 -12.18 1 93.12 523 ASP B CA 1
ATOM 8888 C C . ASP B 1 523 ? 16.078 4.18 -11.648 1 93.12 523 ASP B C 1
ATOM 8890 O O . ASP B 1 523 ? 16.406 4.133 -10.461 1 93.12 523 ASP B O 1
ATOM 8894 N N . SER B 1 524 ? 16.281 3.225 -12.523 1 92.25 524 SER B N 1
ATOM 8895 C CA . SER B 1 524 ? 17.031 2.043 -12.117 1 92.25 524 SER B CA 1
ATOM 8896 C C . SER B 1 524 ? 18.453 2.414 -11.695 1 92.25 524 SER B C 1
ATOM 8898 O O . SER B 1 524 ? 19.016 1.81 -10.781 1 92.25 524 SER B O 1
ATOM 8900 N N . LEU B 1 525 ? 19.031 3.387 -12.375 1 94.62 525 LEU B N 1
ATOM 8901 C CA . LEU B 1 525 ? 20.344 3.885 -11.992 1 94.62 525 LEU B CA 1
ATOM 8902 C C . LEU B 1 525 ? 20.281 4.633 -10.664 1 94.62 525 LEU B C 1
ATOM 8904 O O . LEU B 1 525 ? 21.141 4.441 -9.797 1 94.62 525 LEU B O 1
ATOM 8908 N N . ALA B 1 526 ? 19.266 5.434 -10.531 1 96.25 526 ALA B N 1
ATOM 8909 C CA . ALA B 1 526 ? 19.109 6.27 -9.344 1 96.25 526 ALA B CA 1
ATOM 8910 C C . ALA B 1 526 ? 19.031 5.418 -8.078 1 96.25 526 ALA B C 1
ATOM 8912 O O . ALA B 1 526 ? 19.672 5.723 -7.074 1 96.25 526 ALA B O 1
ATOM 8913 N N . ILE B 1 527 ? 18.312 4.379 -8.125 1 95.19 527 ILE B N 1
ATOM 8914 C CA . ILE B 1 527 ? 18.047 3.512 -6.98 1 95.19 527 ILE B CA 1
ATOM 8915 C C . ILE B 1 527 ? 19.344 2.801 -6.57 1 95.19 527 ILE B C 1
ATOM 8917 O O . ILE B 1 527 ? 19.516 2.434 -5.402 1 95.19 527 ILE B O 1
ATOM 8921 N N . ARG B 1 528 ? 20.297 2.684 -7.469 1 95.25 528 ARG B N 1
ATOM 8922 C CA . ARG B 1 528 ? 21.516 1.913 -7.211 1 95.25 528 ARG B CA 1
ATOM 8923 C C . ARG B 1 528 ? 22.641 2.814 -6.715 1 95.25 528 ARG B C 1
ATOM 8925 O O . ARG B 1 528 ? 23.703 2.33 -6.324 1 95.25 528 ARG B O 1
ATOM 8932 N N . ILE B 1 529 ? 22.406 4.09 -6.688 1 97.19 529 ILE B N 1
ATOM 8933 C CA . ILE B 1 529 ? 23.438 5.012 -6.223 1 97.19 529 ILE B CA 1
ATOM 8934 C C . ILE B 1 529 ? 23.688 4.797 -4.734 1 97.19 529 ILE B C 1
ATOM 8936 O O . ILE B 1 529 ? 22.75 4.812 -3.928 1 97.19 529 ILE B O 1
ATOM 8940 N N . ASP B 1 530 ? 24.953 4.594 -4.422 1 97.94 530 ASP B N 1
ATOM 8941 C CA . ASP B 1 530 ? 25.359 4.621 -3.02 1 97.94 530 ASP B CA 1
ATOM 8942 C C . ASP B 1 530 ? 25.344 6.047 -2.473 1 97.94 530 ASP B C 1
ATOM 8944 O O . ASP B 1 530 ? 26.312 6.797 -2.645 1 97.94 530 ASP B O 1
ATOM 8948 N N . GLY B 1 531 ? 24.312 6.414 -1.754 1 96.88 531 GLY B N 1
ATOM 8949 C CA . GLY B 1 531 ? 24.062 7.773 -1.302 1 96.88 531 GLY B CA 1
ATOM 8950 C C . GLY B 1 531 ? 25.234 8.359 -0.528 1 96.88 531 GLY B C 1
ATOM 8951 O O . GLY B 1 531 ? 25.797 9.383 -0.925 1 96.88 531 GLY B O 1
ATOM 8952 N N . PRO B 1 532 ? 25.594 7.758 0.554 1 97.38 532 PRO B N 1
ATOM 8953 C CA . PRO B 1 532 ? 26.688 8.297 1.379 1 97.38 532 PRO B CA 1
ATOM 8954 C C . PRO B 1 532 ? 27.969 8.523 0.587 1 97.38 532 PRO B C 1
ATOM 8956 O O . PRO B 1 532 ? 28.641 9.547 0.76 1 97.38 532 PRO B O 1
ATOM 8959 N N . ARG B 1 533 ? 28.344 7.66 -0.335 1 97.25 533 ARG B N 1
ATOM 8960 C CA . ARG B 1 533 ? 29.531 7.84 -1.157 1 97.25 533 ARG B CA 1
ATOM 8961 C C . ARG B 1 533 ? 29.328 8.945 -2.186 1 97.25 533 ARG B C 1
ATOM 8963 O O . ARG B 1 533 ? 30.297 9.508 -2.707 1 97.25 533 ARG B O 1
ATOM 8970 N N . ALA B 1 534 ? 28.062 9.258 -2.461 1 97.75 534 ALA B N 1
ATOM 8971 C CA . ALA B 1 534 ? 27.734 10.188 -3.541 1 97.75 534 ALA B CA 1
ATOM 8972 C C . ALA B 1 534 ? 27.391 11.57 -2.992 1 97.75 534 ALA B C 1
ATOM 8974 O O . ALA B 1 534 ? 27.172 12.508 -3.758 1 97.75 534 ALA B O 1
ATOM 8975 N N . TRP B 1 535 ? 27.453 11.836 -1.645 1 95.94 535 TRP B N 1
ATOM 8976 C CA . TRP B 1 535 ? 26.984 13.078 -1.025 1 95.94 535 TRP B CA 1
ATOM 8977 C C . TRP B 1 535 ? 27.766 14.273 -1.572 1 95.94 535 TRP B C 1
ATOM 8979 O O . TRP B 1 535 ? 27.188 15.344 -1.78 1 95.94 535 TRP B O 1
ATOM 8989 N N . GLY B 1 536 ? 29 14.062 -1.825 1 93.62 536 GLY B N 1
ATOM 8990 C CA . GLY B 1 536 ? 29.859 15.172 -2.232 1 93.62 536 GLY B CA 1
ATOM 8991 C C . GLY B 1 536 ? 30.094 15.219 -3.729 1 93.62 536 GLY B C 1
ATOM 8992 O O . GLY B 1 536 ? 30.906 16.016 -4.207 1 93.62 536 GLY B O 1
ATOM 8993 N N . GLN B 1 537 ? 29.422 14.406 -4.465 1 95.5 537 GLN B N 1
ATOM 8994 C CA . GLN B 1 537 ? 29.625 14.328 -5.91 1 95.5 537 GLN B CA 1
ATOM 8995 C C . GLN B 1 537 ? 28.594 15.172 -6.656 1 95.5 537 GLN B C 1
ATOM 8997 O O . GLN B 1 537 ? 27.438 15.266 -6.238 1 95.5 537 GLN B O 1
ATOM 9002 N N . LYS B 1 538 ? 29.078 15.844 -7.703 1 96.5 538 LYS B N 1
ATOM 9003 C CA . LYS B 1 538 ? 28.219 16.578 -8.641 1 96.5 538 LYS B CA 1
ATOM 9004 C C . LYS B 1 538 ? 28.609 16.266 -10.086 1 96.5 538 LYS B C 1
ATOM 9006 O O . LYS B 1 538 ? 29.797 16.344 -10.438 1 96.5 538 LYS B O 1
ATOM 9011 N N . LEU B 1 539 ? 27.688 15.914 -10.859 1 97.56 539 LEU B N 1
ATOM 9012 C CA . LEU B 1 539 ? 27.938 15.688 -12.281 1 97.56 539 LEU B CA 1
ATOM 9013 C C . LEU B 1 539 ? 26.656 15.789 -13.086 1 97.56 539 LEU B C 1
ATOM 9015 O O . LEU B 1 539 ? 25.547 15.75 -12.523 1 97.56 539 LEU B O 1
ATOM 9019 N N . THR B 1 540 ? 26.75 16.016 -14.359 1 98.06 540 THR B N 1
ATOM 9020 C CA . THR B 1 540 ? 25.625 16.109 -15.281 1 98.06 540 THR B CA 1
ATOM 9021 C C . THR B 1 540 ? 25.875 15.266 -16.531 1 98.06 540 THR B C 1
ATOM 9023 O O . THR B 1 540 ? 27 15.195 -17.031 1 98.06 540 THR B O 1
ATOM 9026 N N . ILE B 1 541 ? 24.875 14.578 -16.953 1 98 541 ILE B N 1
ATOM 9027 C CA . ILE B 1 541 ? 24.906 13.758 -18.156 1 98 541 ILE B CA 1
ATOM 9028 C C . ILE B 1 541 ? 23.703 14.062 -19.031 1 98 541 ILE B C 1
ATOM 9030 O O . ILE B 1 541 ? 22.562 13.922 -18.594 1 98 541 ILE B O 1
ATOM 9034 N N . ASP B 1 542 ? 23.891 14.469 -20.219 1 98.12 542 ASP B N 1
ATOM 9035 C CA . ASP B 1 542 ? 22.797 14.547 -21.188 1 98.12 542 ASP B CA 1
ATOM 9036 C C . ASP B 1 542 ? 22.625 13.227 -21.938 1 98.12 542 ASP B C 1
ATOM 9038 O O . ASP B 1 542 ? 23.609 12.594 -22.312 1 98.12 542 ASP B O 1
ATOM 9042 N N . VAL B 1 543 ? 21.453 12.766 -22.016 1 97.75 543 VAL B N 1
ATOM 9043 C CA . VAL B 1 543 ? 21.109 11.586 -22.797 1 97.75 543 VAL B CA 1
ATOM 9044 C C . VAL B 1 543 ? 20.172 11.969 -23.953 1 97.75 543 VAL B C 1
ATOM 9046 O O . VAL B 1 543 ? 19.047 12.398 -23.719 1 97.75 543 VAL B O 1
ATOM 9049 N N . VAL B 1 544 ? 20.672 11.805 -25.141 1 97.44 544 VAL B N 1
ATOM 9050 C CA . VAL B 1 544 ? 19.891 12.086 -26.328 1 97.44 544 VAL B CA 1
ATOM 9051 C C . VAL B 1 544 ? 19.359 10.789 -26.922 1 97.44 544 VAL B C 1
ATOM 9053 O O . VAL B 1 544 ? 20.141 9.922 -27.344 1 97.44 544 VAL B O 1
ATOM 9056 N N . VAL B 1 545 ? 18.109 10.625 -26.891 1 96.94 545 VAL B N 1
ATOM 9057 C CA . VAL B 1 545 ? 17.453 9.477 -27.516 1 96.94 545 VAL B CA 1
ATOM 9058 C C . VAL B 1 545 ? 17.141 9.805 -28.969 1 96.94 545 VAL B C 1
ATOM 9060 O O . VAL B 1 545 ? 16.062 10.305 -29.281 1 96.94 545 VAL B O 1
ATOM 9063 N N . VAL B 1 546 ? 17.875 9.328 -29.828 1 95.81 546 VAL B N 1
ATOM 9064 C CA . VAL B 1 546 ? 17.953 9.852 -31.188 1 95.81 546 VAL B CA 1
ATOM 9065 C C . VAL B 1 546 ? 16.703 9.445 -31.953 1 95.81 546 VAL B C 1
ATOM 9067 O O . VAL B 1 546 ? 16.219 10.188 -32.812 1 95.81 546 VAL B O 1
ATOM 9070 N N . ASP B 1 547 ? 16.203 8.242 -31.703 1 93.31 547 ASP B N 1
ATOM 9071 C CA . ASP B 1 547 ? 15.078 7.754 -32.5 1 93.31 547 ASP B CA 1
ATOM 9072 C C . ASP B 1 547 ? 13.758 8.305 -31.953 1 93.31 547 ASP B C 1
ATOM 9074 O O . ASP B 1 547 ? 12.727 8.219 -32.625 1 93.31 547 ASP B O 1
ATOM 9078 N N . ALA B 1 548 ? 13.75 8.805 -30.812 1 90.25 548 ALA B N 1
ATOM 9079 C CA . ALA B 1 548 ? 12.539 9.367 -30.219 1 90.25 548 ALA B CA 1
ATOM 9080 C C . ALA B 1 548 ? 12.562 10.891 -30.25 1 90.25 548 ALA B C 1
ATOM 9082 O O . ALA B 1 548 ? 11.539 11.539 -30.031 1 90.25 548 ALA B O 1
ATOM 9083 N N . GLY B 1 549 ? 13.641 11.469 -30.531 1 92.44 549 GLY B N 1
ATOM 9084 C CA . GLY B 1 549 ? 13.781 12.922 -30.516 1 92.44 549 GLY B CA 1
ATOM 9085 C C . GLY B 1 549 ? 13.648 13.508 -29.125 1 92.44 549 GLY B C 1
ATOM 9086 O O . GLY B 1 549 ? 13.07 14.586 -28.953 1 92.44 549 GLY B O 1
ATOM 9087 N N . GLU B 1 550 ? 14.031 12.742 -28.141 1 95 550 GLU B N 1
ATOM 9088 C CA . GLU B 1 550 ? 13.969 13.172 -26.75 1 95 550 GLU B CA 1
ATOM 9089 C C . GLU B 1 550 ? 15.359 13.43 -26.188 1 95 550 GLU B C 1
ATOM 9091 O O . GLU B 1 550 ? 16.344 12.844 -26.641 1 95 550 GLU B O 1
ATOM 9096 N N . ARG B 1 551 ? 15.453 14.367 -25.344 1 96.31 551 ARG B N 1
ATOM 9097 C CA . ARG B 1 551 ? 16.703 14.68 -24.656 1 96.31 551 ARG B CA 1
ATOM 9098 C C . ARG B 1 551 ? 16.484 14.836 -23.156 1 96.31 551 ARG B C 1
ATOM 9100 O O . ARG B 1 551 ? 15.523 15.484 -22.734 1 96.31 551 ARG B O 1
ATOM 9107 N N . TYR B 1 552 ? 17.25 14.18 -22.359 1 97.62 552 TYR B N 1
ATOM 9108 C CA . TYR B 1 552 ? 17.172 14.25 -20.906 1 97.62 552 TYR B CA 1
ATOM 9109 C C . TYR B 1 552 ? 18.484 14.75 -20.312 1 97.62 552 TYR B C 1
ATOM 9111 O O . TYR B 1 552 ? 19.562 14.469 -20.844 1 97.62 552 TYR B O 1
ATOM 9119 N N . ARG B 1 553 ? 18.438 15.602 -19.344 1 97.69 553 ARG B N 1
ATOM 9120 C CA . ARG B 1 553 ? 19.562 15.906 -18.484 1 97.69 553 ARG B CA 1
ATOM 9121 C C . ARG B 1 553 ? 19.5 15.102 -17.188 1 97.69 553 ARG B C 1
ATOM 9123 O O . ARG B 1 553 ? 18.547 15.227 -16.406 1 97.69 553 ARG B O 1
ATOM 9130 N N . LEU B 1 554 ? 20.453 14.211 -16.906 1 97.94 554 LEU B N 1
ATOM 9131 C CA . LEU B 1 554 ? 20.672 13.602 -15.602 1 97.94 554 LEU B CA 1
ATOM 9132 C C . LEU B 1 554 ? 21.578 14.469 -14.742 1 97.94 554 LEU B C 1
ATOM 9134 O O . LEU B 1 554 ? 22.594 14.977 -15.227 1 97.94 554 LEU B O 1
ATOM 9138 N N . SER B 1 555 ? 21.25 14.672 -13.539 1 97.69 555 SER B N 1
ATOM 9139 C CA . SER B 1 555 ? 22.047 15.453 -12.609 1 97.69 555 SER B CA 1
ATOM 9140 C C . SER B 1 555 ? 22.203 14.734 -11.273 1 97.69 555 SER B C 1
ATOM 9142 O O . SER B 1 555 ? 21.219 14.305 -10.672 1 97.69 555 SER B O 1
ATOM 9144 N N . LEU B 1 556 ? 23.375 14.523 -10.828 1 98 556 LEU B N 1
ATOM 9145 C CA . LEU B 1 556 ? 23.672 13.961 -9.516 1 98 556 LEU B CA 1
ATOM 9146 C C . LEU B 1 556 ? 24.094 15.055 -8.539 1 98 556 LEU B C 1
ATOM 9148 O O . LEU B 1 556 ? 25.016 15.828 -8.812 1 98 556 LEU B O 1
ATOM 9152 N N . SER B 1 557 ? 23.406 15.211 -7.539 1 96.06 557 SER B N 1
ATOM 9153 C CA . SER B 1 557 ? 23.734 16.094 -6.418 1 96.06 557 SER B CA 1
ATOM 9154 C C . SER B 1 557 ? 23.109 15.586 -5.121 1 96.06 557 SER B C 1
ATOM 9156 O O . SER B 1 557 ? 22.047 14.953 -5.141 1 96.06 557 SER B O 1
ATOM 9158 N N . ASN B 1 558 ? 23.734 15.727 -3.928 1 94.81 558 ASN B N 1
ATOM 9159 C CA . ASN B 1 558 ? 23.234 15.328 -2.611 1 94.81 558 ASN B CA 1
ATOM 9160 C C . ASN B 1 558 ? 22.984 13.82 -2.543 1 94.81 558 ASN B C 1
ATOM 9162 O O . ASN B 1 558 ? 22.062 13.375 -1.845 1 94.81 558 ASN B O 1
ATOM 9166 N N . GLY B 1 559 ? 23.703 13.117 -3.381 1 96.12 559 GLY B N 1
ATOM 9167 C CA . GLY B 1 559 ? 23.531 11.68 -3.379 1 96.12 559 GLY B CA 1
ATOM 9168 C C . GLY B 1 559 ? 22.312 11.219 -4.148 1 96.12 559 GLY B C 1
ATOM 9169 O O . GLY B 1 559 ? 21.922 10.047 -4.078 1 96.12 559 GLY B O 1
ATOM 9170 N N . VAL B 1 560 ? 21.672 12.148 -4.922 1 97.44 560 VAL B N 1
ATOM 9171 C CA . VAL B 1 560 ? 20.453 11.844 -5.668 1 97.44 560 VAL B CA 1
ATOM 9172 C C . VAL B 1 560 ? 20.703 12.062 -7.16 1 97.44 560 VAL B C 1
ATOM 9174 O O . VAL B 1 560 ? 21.312 13.055 -7.562 1 97.44 560 VAL B O 1
ATOM 9177 N N . LEU B 1 561 ? 20.312 11.062 -7.957 1 97.75 561 LEU B N 1
ATOM 9178 C CA . LEU B 1 561 ? 20.297 11.211 -9.406 1 97.75 561 LEU B CA 1
ATOM 9179 C C . LEU B 1 561 ? 18.891 11.539 -9.914 1 97.75 561 LEU B C 1
ATOM 9181 O O . LEU B 1 561 ? 17.969 10.742 -9.75 1 97.75 561 LEU B O 1
ATOM 9185 N N . VAL B 1 562 ? 18.75 12.727 -10.414 1 97.06 562 VAL B N 1
ATOM 9186 C CA . VAL B 1 562 ? 17.469 13.156 -10.961 1 97.06 562 VAL B CA 1
ATOM 9187 C C . VAL B 1 562 ? 17.594 13.391 -12.461 1 97.06 562 VAL B C 1
ATOM 9189 O O . VAL B 1 562 ? 18.703 13.461 -12.992 1 97.06 562 VAL B O 1
ATOM 9192 N N . TYR B 1 563 ? 16.484 13.391 -13.156 1 97 563 TYR B N 1
ATOM 9193 C CA . TYR B 1 563 ? 16.5 13.672 -14.586 1 97 563 TYR B CA 1
ATOM 9194 C C . TYR B 1 563 ? 15.422 14.68 -14.961 1 97 563 TYR B C 1
ATOM 9196 O O . TYR B 1 563 ? 14.43 14.836 -14.234 1 97 563 TYR B O 1
ATOM 9204 N N . SER B 1 564 ? 15.641 15.414 -15.992 1 96.19 564 SER B N 1
ATOM 9205 C CA . SER B 1 564 ? 14.727 16.422 -16.531 1 96.19 564 SER B CA 1
ATOM 9206 C C . SER B 1 564 ? 14.703 16.375 -18.062 1 96.19 564 SER B C 1
ATOM 9208 O O . SER B 1 564 ? 15.742 16.188 -18.688 1 96.19 564 SER B O 1
ATOM 9210 N N . ALA B 1 565 ? 13.492 16.531 -18.609 1 93.69 565 ALA B N 1
ATOM 9211 C CA . ALA B 1 565 ? 13.359 16.609 -20.062 1 93.69 565 ALA B CA 1
ATOM 9212 C C . ALA B 1 565 ? 13.25 18.062 -20.516 1 93.69 565 ALA B C 1
ATOM 9214 O O . ALA B 1 565 ? 13.164 18.344 -21.703 1 93.69 565 ALA B O 1
ATOM 9215 N N . ALA B 1 566 ? 13.289 18.969 -19.5 1 93 566 ALA B N 1
ATOM 9216 C CA . ALA B 1 566 ? 13.211 20.391 -19.844 1 93 566 ALA B CA 1
ATOM 9217 C C . ALA B 1 566 ? 14.508 20.859 -20.5 1 93 566 ALA B C 1
ATOM 9219 O O . ALA B 1 566 ? 15.578 20.312 -20.25 1 93 566 ALA B O 1
ATOM 9220 N N . ARG B 1 567 ? 14.422 21.922 -21.391 1 90.94 567 ARG B N 1
ATOM 9221 C CA . ARG B 1 567 ? 15.594 22.516 -22.031 1 90.94 567 ARG B CA 1
ATOM 9222 C C . ARG B 1 567 ? 16.547 23.094 -20.984 1 90.94 567 ARG B C 1
ATOM 9224 O O . ARG B 1 567 ? 16.125 23.812 -20.078 1 90.94 567 ARG B O 1
ATOM 9231 N N . GLN B 1 568 ? 17.766 22.688 -21.094 1 91.62 568 GLN B N 1
ATOM 9232 C CA . GLN B 1 568 ? 18.781 23.172 -20.172 1 91.62 568 GLN B CA 1
ATOM 9233 C C . GLN B 1 568 ? 19.594 24.312 -20.781 1 91.62 568 GLN B C 1
ATOM 9235 O O . GLN B 1 568 ? 19.875 24.312 -21.984 1 91.62 568 GLN B O 1
ATOM 9240 N N . GLU B 1 569 ? 20 25.203 -19.938 1 88.56 569 GLU B N 1
ATOM 9241 C CA . GLU B 1 569 ? 20.766 26.359 -20.406 1 88.56 569 GLU B CA 1
ATOM 9242 C C . GLU B 1 569 ? 22.266 26.078 -20.375 1 88.56 569 GLU B C 1
ATOM 9244 O O . GLU B 1 569 ? 23.047 26.734 -21.047 1 88.56 569 GLU B O 1
ATOM 9249 N N . THR B 1 570 ? 22.641 25.172 -19.609 1 92.5 570 THR B N 1
ATOM 9250 C CA . THR B 1 570 ? 24.062 24.859 -19.469 1 92.5 570 THR B CA 1
ATOM 9251 C C . THR B 1 570 ? 24.422 23.562 -20.188 1 92.5 570 THR B C 1
ATOM 9253 O O . THR B 1 570 ? 23.531 22.75 -20.469 1 92.5 570 THR B O 1
ATOM 9256 N N . SER B 1 571 ? 25.672 23.438 -20.422 1 95 571 SER B N 1
ATOM 9257 C CA . SER B 1 571 ? 26.141 22.203 -21.031 1 95 571 SER B CA 1
ATOM 9258 C C . SER B 1 571 ? 26.344 21.109 -19.984 1 95 571 SER B C 1
ATOM 9260 O O . SER B 1 571 ? 26.625 21.406 -18.812 1 95 571 SER B O 1
ATOM 9262 N N . ALA B 1 572 ? 26.203 19.891 -20.422 1 97.81 572 ALA B N 1
ATOM 9263 C CA . ALA B 1 572 ? 26.453 18.75 -19.547 1 97.81 572 ALA B CA 1
ATOM 9264 C C . ALA B 1 572 ? 27.938 18.375 -19.547 1 97.81 572 ALA B C 1
ATOM 9266 O O . ALA B 1 572 ? 28.672 18.734 -20.453 1 97.81 572 ALA B O 1
ATOM 9267 N N . ASP B 1 573 ? 28.375 17.672 -18.547 1 98.19 573 ASP B N 1
ATOM 9268 C CA . ASP B 1 573 ? 29.734 17.156 -18.484 1 98.19 573 ASP B CA 1
ATOM 9269 C C . ASP B 1 573 ? 30 16.141 -19.594 1 98.19 573 ASP B C 1
ATOM 9271 O O . ASP B 1 573 ? 31.094 16.078 -20.156 1 98.19 573 ASP B O 1
ATOM 9275 N N . VAL B 1 574 ? 29.094 15.305 -19.875 1 97.94 574 VAL B N 1
ATOM 9276 C CA . VAL B 1 574 ? 29.172 14.305 -20.922 1 97.94 574 VAL B CA 1
ATOM 9277 C C . VAL B 1 574 ? 27.797 14.125 -21.578 1 97.94 574 VAL B C 1
ATOM 9279 O O . VAL B 1 574 ? 26.766 14.344 -20.922 1 97.94 574 VAL B O 1
ATOM 9282 N N . THR B 1 575 ? 27.703 13.805 -22.828 1 97.94 575 THR B N 1
ATOM 9283 C CA . THR B 1 575 ? 26.469 13.555 -23.578 1 97.94 575 THR B CA 1
ATOM 9284 C C . THR B 1 575 ? 26.484 12.156 -24.188 1 97.94 575 THR B C 1
ATOM 9286 O O . THR B 1 575 ? 27.422 11.789 -24.891 1 97.94 575 THR B O 1
ATOM 9289 N N . LEU B 1 576 ? 25.5 11.422 -23.875 1 97.56 576 LEU B N 1
ATOM 9290 C CA . LEU B 1 576 ? 25.266 10.117 -24.469 1 97.56 576 LEU B CA 1
ATOM 9291 C C . LEU B 1 576 ? 24.172 10.188 -25.531 1 97.56 576 LEU B C 1
ATOM 9293 O O . LEU B 1 576 ? 23.094 10.719 -25.281 1 97.56 576 LEU B O 1
ATOM 9297 N N . SER B 1 577 ? 24.422 9.695 -26.719 1 97.56 577 SER B N 1
ATOM 9298 C CA . SER B 1 577 ? 23.438 9.586 -27.781 1 97.56 577 SER B CA 1
ATOM 9299 C C . SER B 1 577 ? 23.172 8.125 -28.141 1 97.56 577 SER B C 1
ATOM 9301 O O . SER B 1 577 ? 24.125 7.375 -28.422 1 97.56 577 SER B O 1
ATOM 9303 N N . ALA B 1 578 ? 21.984 7.758 -28.047 1 96 578 ALA B N 1
ATOM 9304 C CA . ALA B 1 578 ? 21.625 6.359 -28.266 1 96 578 ALA B CA 1
ATOM 9305 C C . ALA B 1 578 ? 20.172 6.23 -28.703 1 96 578 ALA B C 1
ATOM 9307 O O . ALA B 1 578 ? 19.375 7.156 -28.531 1 96 578 ALA B O 1
ATOM 9308 N N . THR B 1 579 ? 19.859 5.125 -29.406 1 93.62 579 THR B N 1
ATOM 9309 C CA . THR B 1 579 ? 18.453 4.762 -29.609 1 93.62 579 THR B CA 1
ATOM 9310 C C . THR B 1 579 ? 17.828 4.281 -28.297 1 93.62 579 THR B C 1
ATOM 9312 O O . THR B 1 579 ? 18.547 3.994 -27.328 1 93.62 579 THR B O 1
ATOM 9315 N N . ARG B 1 580 ? 16.531 4.23 -28.297 1 89.38 580 ARG B N 1
ATOM 9316 C CA . ARG B 1 580 ? 15.836 3.729 -27.125 1 89.38 580 ARG B CA 1
ATOM 9317 C C . ARG B 1 580 ? 16.328 2.332 -26.75 1 89.38 580 ARG B C 1
ATOM 9319 O O . ARG B 1 580 ? 16.531 2.039 -25.562 1 89.38 580 ARG B O 1
ATOM 9326 N N . ARG B 1 581 ? 16.5 1.498 -27.656 1 85.56 581 ARG B N 1
ATOM 9327 C CA . ARG B 1 581 ? 16.938 0.121 -27.438 1 85.56 581 ARG B CA 1
ATOM 9328 C C . ARG B 1 581 ? 18.359 0.073 -26.875 1 85.56 581 ARG B C 1
ATOM 9330 O O . ARG B 1 581 ? 18.656 -0.75 -26 1 85.56 581 ARG B O 1
ATOM 9337 N N . GLN B 1 582 ? 19.172 0.956 -27.359 1 90.38 582 GLN B N 1
ATOM 9338 C CA . GLN B 1 582 ? 20.562 0.976 -26.938 1 90.38 582 GLN B CA 1
ATOM 9339 C C . GLN B 1 582 ? 20.703 1.431 -25.484 1 90.38 582 GLN B C 1
ATOM 9341 O O . GLN B 1 582 ? 21.672 1.093 -24.812 1 90.38 582 GLN B O 1
ATOM 9346 N N . LEU B 1 583 ? 19.688 2.152 -25 1 91.81 583 LEU B N 1
ATOM 9347 C CA . LEU B 1 583 ? 19.766 2.717 -23.656 1 91.81 583 LEU B CA 1
ATOM 9348 C C . LEU B 1 583 ? 19.734 1.614 -22.609 1 91.81 583 LEU B C 1
ATOM 9350 O O . LEU B 1 583 ? 20.172 1.821 -21.469 1 91.81 583 LEU B O 1
ATOM 9354 N N . CYS B 1 584 ? 19.172 0.497 -22.938 1 86.69 584 CYS B N 1
ATOM 9355 C CA . CYS B 1 584 ? 19.094 -0.594 -21.969 1 86.69 584 CYS B CA 1
ATOM 9356 C C . CYS B 1 584 ? 20.5 -1.025 -21.531 1 86.69 584 CYS B C 1
ATOM 9358 O O . CYS B 1 584 ? 20.656 -1.591 -20.453 1 86.69 584 CYS B O 1
ATOM 9360 N N . ALA B 1 585 ? 21.484 -0.717 -22.391 1 87.88 585 ALA B N 1
ATOM 9361 C CA . ALA B 1 585 ? 22.875 -1.028 -22.047 1 87.88 585 ALA B CA 1
ATOM 9362 C C . ALA B 1 585 ? 23.297 -0.327 -20.766 1 87.88 585 ALA B C 1
ATOM 9364 O O . ALA B 1 585 ? 24.125 -0.849 -20.016 1 87.88 585 ALA B O 1
ATOM 9365 N N . LEU B 1 586 ? 22.703 0.813 -20.547 1 89.06 586 LEU B N 1
ATOM 9366 C CA . LEU B 1 586 ? 23.016 1.558 -19.328 1 89.06 586 LEU B CA 1
ATOM 9367 C C . LEU B 1 586 ? 22.578 0.78 -18.094 1 89.06 586 LEU B C 1
ATOM 9369 O O . LEU B 1 586 ? 23.281 0.795 -17.078 1 89.06 586 LEU B O 1
ATOM 9373 N N . ALA B 1 587 ? 21.484 0.112 -18.172 1 82.56 587 ALA B N 1
ATOM 9374 C CA . ALA B 1 587 ? 20.953 -0.644 -17.047 1 82.56 587 ALA B CA 1
ATOM 9375 C C . ALA B 1 587 ? 21.625 -2.006 -16.938 1 82.56 587 ALA B C 1
ATOM 9377 O O . ALA B 1 587 ? 21.859 -2.498 -15.828 1 82.56 587 ALA B O 1
ATOM 9378 N N . GLY B 1 588 ? 22.016 -2.598 -18.047 1 78.12 588 GLY B N 1
ATOM 9379 C CA . GLY B 1 588 ? 22.531 -3.959 -18.078 1 78.12 588 GLY B CA 1
ATOM 9380 C C . GLY B 1 588 ? 24.031 -4.035 -17.969 1 78.12 588 GLY B C 1
ATOM 9381 O O . GLY B 1 588 ? 24.578 -4.902 -17.281 1 78.12 588 GLY B O 1
ATOM 9382 N N . LEU B 1 589 ? 24.703 -3.156 -18.766 1 75.38 589 LEU B N 1
ATOM 9383 C CA . LEU B 1 589 ? 26.156 -3.213 -18.859 1 75.38 589 LEU B CA 1
ATOM 9384 C C . LEU B 1 589 ? 26.812 -2.225 -17.906 1 75.38 589 LEU B C 1
ATOM 9386 O O . LEU B 1 589 ? 28.016 -2.285 -17.656 1 75.38 589 LEU B O 1
ATOM 9390 N N . GLY B 1 590 ? 26 -1.452 -17.312 1 80.75 590 GLY B N 1
ATOM 9391 C CA . GLY B 1 590 ? 26.547 -0.401 -16.469 1 80.75 590 GLY B CA 1
ATOM 9392 C C . GLY B 1 590 ? 27.078 0.775 -17.266 1 80.75 590 GLY B C 1
ATOM 9393 O O . GLY B 1 590 ? 26.562 1.107 -18.328 1 80.75 590 GLY B O 1
ATOM 9394 N N . LEU B 1 591 ? 28.047 1.505 -16.641 1 88.94 591 LEU B N 1
ATOM 9395 C CA . LEU B 1 591 ? 28.438 2.779 -17.219 1 88.94 591 LEU B CA 1
ATOM 9396 C C . LEU B 1 591 ? 29.891 2.736 -17.688 1 88.94 591 LEU B C 1
ATOM 9398 O O . LEU B 1 591 ? 30.562 3.77 -17.734 1 88.94 591 LEU B O 1
ATOM 9402 N N . ASP B 1 592 ? 30.297 1.538 -18.109 1 90.06 592 ASP B N 1
ATOM 9403 C CA . ASP B 1 592 ? 31.609 1.393 -18.75 1 90.06 592 ASP B CA 1
ATOM 9404 C C . ASP B 1 592 ? 31.594 1.975 -20.156 1 90.06 592 ASP B C 1
ATOM 9406 O O . ASP B 1 592 ? 30.844 1.506 -21.031 1 90.06 592 ASP B O 1
ATOM 9410 N N . SER B 1 593 ? 32.469 2.922 -20.391 1 92.5 593 SER B N 1
ATOM 9411 C CA . SER B 1 593 ? 32.438 3.65 -21.656 1 92.5 593 SER B CA 1
ATOM 9412 C C . SER B 1 593 ? 32.75 2.736 -22.828 1 92.5 593 SER B C 1
ATOM 9414 O O . SER B 1 593 ? 32.188 2.865 -23.906 1 92.5 593 SER B O 1
ATOM 9416 N N . GLY B 1 594 ? 33.75 1.861 -22.672 1 91.94 594 GLY B N 1
ATOM 9417 C CA . GLY B 1 594 ? 34.062 0.915 -23.719 1 91.94 594 GLY B CA 1
ATOM 9418 C C . GLY B 1 594 ? 32.906 -0.004 -24.078 1 91.94 594 GLY B C 1
ATOM 9419 O O . GLY B 1 594 ? 32.625 -0.228 -25.25 1 91.94 594 GLY B O 1
ATOM 9420 N N . ALA B 1 595 ? 32.312 -0.487 -23.078 1 91.31 595 ALA B N 1
ATOM 9421 C CA . ALA B 1 595 ? 31.172 -1.375 -23.266 1 91.31 595 ALA B CA 1
ATOM 9422 C C . ALA B 1 595 ? 30 -0.636 -23.922 1 91.31 595 ALA B C 1
ATOM 9424 O O . ALA B 1 595 ? 29.312 -1.19 -24.797 1 91.31 595 ALA B O 1
ATOM 9425 N N . LEU B 1 596 ? 29.797 0.587 -23.531 1 93.69 596 LEU B N 1
ATOM 9426 C CA . LEU B 1 596 ? 28.703 1.382 -24.078 1 93.69 596 LEU B CA 1
ATOM 9427 C C . LEU B 1 596 ? 28.938 1.709 -25.547 1 93.69 596 LEU B C 1
ATOM 9429 O O . LEU B 1 596 ? 28.016 1.654 -26.359 1 93.69 596 LEU B O 1
ATOM 9433 N N . LYS B 1 597 ? 30.156 2.004 -25.859 1 93.81 597 LYS B N 1
ATOM 9434 C CA . LYS B 1 597 ? 30.5 2.273 -27.266 1 93.81 597 LYS B CA 1
ATOM 9435 C C . LYS B 1 597 ? 30.312 1.029 -28.125 1 93.81 597 LYS B C 1
ATOM 9437 O O . LYS B 1 597 ? 29.812 1.119 -29.25 1 93.81 597 LYS B O 1
ATOM 9442 N N . ARG B 1 598 ? 30.688 -0.047 -27.578 1 92.62 598 ARG B N 1
ATOM 9443 C CA . ARG B 1 598 ? 30.516 -1.303 -28.297 1 92.62 598 ARG B CA 1
ATOM 9444 C C . ARG B 1 598 ? 29.031 -1.606 -28.5 1 92.62 598 ARG B C 1
ATOM 9446 O O . ARG B 1 598 ? 28.656 -2.229 -29.5 1 92.62 598 ARG B O 1
ATOM 9453 N N . ALA B 1 599 ? 28.25 -1.13 -27.562 1 91.31 599 ALA B N 1
ATOM 9454 C CA . ALA B 1 599 ? 26.797 -1.33 -27.672 1 91.31 599 ALA B CA 1
ATOM 9455 C C . ALA B 1 599 ? 26.172 -0.324 -28.625 1 91.31 599 ALA B C 1
ATOM 9457 O O . ALA B 1 599 ? 24.953 -0.359 -28.859 1 91.31 599 ALA B O 1
ATOM 9458 N N . GLY B 1 600 ? 27.016 0.639 -29.172 1 92.88 600 GLY B N 1
ATOM 9459 C CA . GLY B 1 600 ? 26.547 1.532 -30.219 1 92.88 600 GLY B CA 1
ATOM 9460 C C . GLY B 1 600 ? 26.219 2.926 -29.719 1 92.88 600 GLY B C 1
ATOM 9461 O O . GLY B 1 600 ? 25.703 3.76 -30.469 1 92.88 600 GLY B O 1
ATOM 9462 N N . LEU B 1 601 ? 26.484 3.154 -28.469 1 95.62 601 LEU B N 1
ATOM 9463 C CA . LEU B 1 601 ? 26.234 4.496 -27.953 1 95.62 601 LEU B CA 1
ATOM 9464 C C . LEU B 1 601 ? 27.359 5.449 -28.359 1 95.62 601 LEU B C 1
ATOM 9466 O O . LEU B 1 601 ? 28.531 5.066 -28.391 1 95.62 601 LEU B O 1
ATOM 9470 N N . GLU B 1 602 ? 26.953 6.645 -28.703 1 97.12 602 GLU B N 1
ATOM 9471 C CA . GLU B 1 602 ? 27.922 7.711 -28.938 1 97.12 602 GLU B CA 1
ATOM 9472 C C . GLU B 1 602 ? 28.156 8.523 -27.672 1 97.12 602 GLU B C 1
ATOM 9474 O O . GLU B 1 602 ? 27.203 8.859 -26.953 1 97.12 602 GLU B O 1
ATOM 9479 N N . ILE B 1 603 ? 29.391 8.797 -27.422 1 97.25 603 ILE B N 1
ATOM 9480 C CA . ILE B 1 603 ? 29.75 9.516 -26.203 1 97.25 603 ILE B CA 1
ATOM 9481 C C . ILE B 1 603 ? 30.562 10.758 -26.562 1 97.25 603 ILE B C 1
ATOM 9483 O O . ILE B 1 603 ? 31.594 10.664 -27.234 1 97.25 603 ILE B O 1
ATOM 9487 N N . ASP B 1 604 ? 30.078 11.898 -26.172 1 97.38 604 ASP B N 1
ATOM 9488 C CA . ASP B 1 604 ? 30.766 13.172 -26.359 1 97.38 604 ASP B CA 1
ATOM 9489 C C . ASP B 1 604 ? 30.984 13.891 -25.031 1 97.38 604 ASP B C 1
ATOM 9491 O O . ASP B 1 604 ? 30.062 13.992 -24.219 1 97.38 604 ASP B O 1
ATOM 9495 N N . GLY B 1 605 ? 32.188 14.352 -24.797 1 96.81 605 GLY B N 1
ATOM 9496 C CA . GLY B 1 605 ? 32.469 15.07 -23.562 1 96.81 605 GLY B CA 1
ATOM 9497 C C . GLY B 1 605 ? 33.406 14.305 -22.641 1 96.81 605 GLY B C 1
ATOM 9498 O O . GLY B 1 605 ? 34.25 13.555 -23.094 1 96.81 605 GLY B O 1
ATOM 9499 N N . ASP B 1 606 ? 33.312 14.531 -21.359 1 97.31 606 ASP B N 1
ATOM 9500 C CA . ASP B 1 606 ? 34.25 13.977 -20.375 1 97.31 606 ASP B CA 1
ATOM 9501 C C . ASP B 1 606 ? 33.812 12.555 -19.969 1 97.31 606 ASP B C 1
ATOM 9503 O O . ASP B 1 606 ? 33.031 12.375 -19.031 1 97.31 606 ASP B O 1
ATOM 9507 N N . VAL B 1 607 ? 34.406 11.586 -20.484 1 95.19 607 VAL B N 1
ATOM 9508 C CA . VAL B 1 607 ? 34.062 10.172 -20.328 1 95.19 607 VAL B CA 1
ATOM 9509 C C . VAL B 1 607 ? 34.312 9.742 -18.891 1 95.19 607 VAL B C 1
ATOM 9511 O O . VAL B 1 607 ? 33.719 8.781 -18.406 1 95.19 607 VAL B O 1
ATOM 9514 N N . SER B 1 608 ? 35.156 10.43 -18.203 1 96.06 608 SER B N 1
ATOM 9515 C CA . SER B 1 608 ? 35.469 10.055 -16.828 1 96.06 608 SER B CA 1
ATOM 9516 C C . SER B 1 608 ? 34.25 10.203 -15.922 1 96.06 608 SER B C 1
ATOM 9518 O O . SER B 1 608 ? 34.188 9.57 -14.859 1 96.06 608 SER B O 1
ATOM 9520 N N . VAL B 1 609 ? 33.312 11.031 -16.312 1 97.06 609 VAL B N 1
ATOM 9521 C CA . VAL B 1 609 ? 32.094 11.242 -15.562 1 97.06 609 VAL B CA 1
ATOM 9522 C C . VAL B 1 609 ? 31.297 9.938 -15.5 1 97.06 609 VAL B C 1
ATOM 9524 O O . VAL B 1 609 ? 30.688 9.625 -14.477 1 97.06 609 VAL B O 1
ATOM 9527 N N . LEU B 1 610 ? 31.281 9.172 -16.562 1 96.44 610 LEU B N 1
ATOM 9528 C CA . LEU B 1 610 ? 30.578 7.895 -16.594 1 96.44 610 LEU B CA 1
ATOM 9529 C C . LEU B 1 610 ? 31.219 6.902 -15.625 1 96.44 610 LEU B C 1
ATOM 9531 O O . LEU B 1 610 ? 30.516 6.164 -14.93 1 96.44 610 LEU B O 1
ATOM 9535 N N . ALA B 1 611 ? 32.5 6.891 -15.586 1 95.06 611 ALA B N 1
ATOM 9536 C CA . ALA B 1 611 ? 33.219 6.02 -14.664 1 95.06 611 ALA B CA 1
ATOM 9537 C C . ALA B 1 611 ? 32.969 6.41 -13.219 1 95.06 611 ALA B C 1
ATOM 9539 O O . ALA B 1 611 ? 32.844 5.547 -12.344 1 95.06 611 ALA B O 1
ATOM 9540 N N . ARG B 1 612 ? 32.969 7.719 -12.984 1 96 612 ARG B N 1
ATOM 9541 C CA . ARG B 1 612 ? 32.656 8.219 -11.648 1 96 612 ARG B CA 1
ATOM 9542 C C . ARG B 1 612 ? 31.281 7.77 -11.195 1 96 612 ARG B C 1
ATOM 9544 O O . ARG B 1 612 ? 31.109 7.262 -10.086 1 96 612 ARG B O 1
ATOM 9551 N N . LEU B 1 613 ? 30.266 7.965 -12.039 1 96.62 613 LEU B N 1
ATOM 9552 C CA . LEU B 1 613 ? 28.906 7.539 -11.711 1 96.62 613 LEU B CA 1
ATOM 9553 C C . LEU B 1 613 ? 28.844 6.027 -11.539 1 96.62 613 LEU B C 1
ATOM 9555 O O . LEU B 1 613 ? 28.203 5.531 -10.617 1 96.62 613 LEU B O 1
ATOM 9559 N N . GLY B 1 614 ? 29.484 5.254 -12.484 1 95.19 614 GLY B N 1
ATOM 9560 C CA . GLY B 1 614 ? 29.516 3.803 -12.398 1 95.19 614 GLY B CA 1
ATOM 9561 C C . GLY B 1 614 ? 30.094 3.291 -11.102 1 95.19 614 GLY B C 1
ATOM 9562 O O . GLY B 1 614 ? 29.641 2.275 -10.57 1 95.19 614 GLY B O 1
ATOM 9563 N N . GLY B 1 615 ? 31.109 3.967 -10.617 1 95.25 615 GLY B N 1
ATOM 9564 C CA . GLY B 1 615 ? 31.766 3.586 -9.383 1 95.25 615 GLY B CA 1
ATOM 9565 C C . GLY B 1 615 ? 30.891 3.787 -8.156 1 95.25 615 GLY B C 1
ATOM 9566 O O . GLY B 1 615 ? 31.188 3.252 -7.082 1 95.25 615 GLY B O 1
ATOM 9567 N N . LEU B 1 616 ? 29.797 4.551 -8.281 1 96.75 616 LEU B N 1
ATOM 9568 C CA . LEU B 1 616 ? 28.891 4.859 -7.176 1 96.75 616 LEU B CA 1
ATOM 9569 C C . LEU B 1 616 ? 27.734 3.875 -7.133 1 96.75 616 LEU B C 1
ATOM 9571 O O . LEU B 1 616 ? 26.906 3.918 -6.211 1 96.75 616 LEU B O 1
ATOM 9575 N N . LEU B 1 617 ? 27.594 2.988 -8.102 1 95.62 617 LEU B N 1
ATOM 9576 C CA . LEU B 1 617 ? 26.453 2.094 -8.195 1 95.62 617 LEU B CA 1
ATOM 9577 C C . LEU B 1 617 ? 26.641 0.87 -7.309 1 95.62 617 LEU B C 1
ATOM 9579 O O . LEU B 1 617 ? 27.734 0.294 -7.258 1 95.62 617 LEU B O 1
ATOM 9583 N N . ASP B 1 618 ? 25.594 0.543 -6.539 1 93.38 618 ASP B N 1
ATOM 9584 C CA . ASP B 1 618 ? 25.516 -0.623 -5.664 1 93.38 618 ASP B CA 1
ATOM 9585 C C . ASP B 1 618 ? 24.766 -1.769 -6.344 1 93.38 618 ASP B C 1
ATOM 9587 O O . ASP B 1 618 ? 23.594 -1.635 -6.68 1 93.38 618 ASP B O 1
ATOM 9591 N N . PRO B 1 619 ? 25.359 -2.947 -6.633 1 88.75 619 PRO B N 1
ATOM 9592 C CA . PRO B 1 619 ? 24.719 -4.039 -7.379 1 88.75 619 PRO B CA 1
ATOM 9593 C C . PRO B 1 619 ? 23.672 -4.785 -6.555 1 88.75 619 PRO B C 1
ATOM 9595 O O . PRO B 1 619 ? 22.906 -5.582 -7.102 1 88.75 619 PRO B O 1
ATOM 9598 N N . GLY B 1 620 ? 23.422 -4.562 -5.316 1 92 620 GLY B N 1
ATOM 9599 C CA . GLY B 1 620 ? 22.562 -5.383 -4.488 1 92 620 GLY B CA 1
ATOM 9600 C C . GLY B 1 620 ? 23.172 -6.719 -4.121 1 92 620 GLY B C 1
ATOM 9601 O O . GLY B 1 620 ? 24.328 -6.996 -4.469 1 92 620 GLY B O 1
ATOM 9602 N N . ASP B 1 621 ? 22.438 -7.566 -3.338 1 95.56 621 ASP B N 1
ATOM 9603 C CA . ASP B 1 621 ? 22.906 -8.883 -2.91 1 95.56 621 ASP B CA 1
ATOM 9604 C C . ASP B 1 621 ? 21.844 -9.953 -3.152 1 95.56 621 ASP B C 1
ATOM 9606 O O . ASP B 1 621 ? 20.859 -10.047 -2.406 1 95.56 621 ASP B O 1
ATOM 9610 N N . ARG B 1 622 ? 22 -10.828 -4.105 1 93.31 622 ARG B N 1
ATOM 9611 C CA . ARG B 1 622 ? 21.031 -11.867 -4.457 1 93.31 622 ARG B CA 1
ATOM 9612 C C . ARG B 1 622 ? 21.109 -13.031 -3.482 1 93.31 622 ARG B C 1
ATOM 9614 O O . ARG B 1 622 ? 20.297 -13.961 -3.559 1 93.31 622 ARG B O 1
ATOM 9621 N N . ASN B 1 623 ? 22.047 -12.977 -2.598 1 95.38 623 ASN B N 1
ATOM 9622 C CA . ASN B 1 623 ? 22.266 -14.062 -1.653 1 95.38 623 ASN B CA 1
ATOM 9623 C C . ASN B 1 623 ? 22.266 -13.57 -0.211 1 95.38 623 ASN B C 1
ATOM 9625 O O . ASN B 1 623 ? 22.984 -14.086 0.635 1 95.38 623 ASN B O 1
ATOM 9629 N N . PHE B 1 624 ? 21.484 -12.5 0.039 1 96.5 624 PHE B N 1
ATOM 9630 C CA . PHE B 1 624 ? 21.484 -11.938 1.387 1 96.5 624 PHE B CA 1
ATOM 9631 C C . PHE B 1 624 ? 20.859 -12.906 2.375 1 96.5 624 PHE B C 1
ATOM 9633 O O . PHE B 1 624 ? 20.141 -13.836 1.977 1 96.5 624 PHE B O 1
ATOM 9640 N N . ASP B 1 625 ? 21.125 -12.75 3.682 1 96.81 625 ASP B N 1
ATOM 9641 C CA . ASP B 1 625 ? 20.656 -13.617 4.758 1 96.81 625 ASP B CA 1
ATOM 9642 C C . ASP B 1 625 ? 19.203 -13.281 5.117 1 96.81 625 ASP B C 1
ATOM 9644 O O . ASP B 1 625 ? 18.797 -12.117 5.09 1 96.81 625 ASP B O 1
ATOM 9648 N N . ILE B 1 626 ? 18.406 -14.344 5.492 1 97.62 626 ILE B N 1
ATOM 9649 C CA . ILE B 1 626 ? 17.016 -14.141 5.895 1 97.62 626 ILE B CA 1
ATOM 9650 C C . ILE B 1 626 ? 16.797 -14.703 7.297 1 97.62 626 ILE B C 1
ATOM 9652 O O . ILE B 1 626 ? 16.328 -13.992 8.188 1 97.62 626 ILE B O 1
ATOM 9656 N N . VAL B 1 627 ? 17.234 -15.93 7.59 1 98.25 627 VAL B N 1
ATOM 9657 C CA . VAL B 1 627 ? 16.938 -16.594 8.859 1 98.25 627 VAL B CA 1
ATOM 9658 C C . VAL B 1 627 ? 18.109 -16.438 9.812 1 98.25 627 VAL B C 1
ATOM 9660 O O . VAL B 1 627 ? 18.047 -16.891 10.961 1 98.25 627 VAL B O 1
ATOM 9663 N N . THR B 1 628 ? 19.141 -15.836 9.391 1 97.69 628 THR B N 1
ATOM 9664 C CA . THR B 1 628 ? 20.281 -15.398 10.172 1 97.69 628 THR B CA 1
ATOM 9665 C C . THR B 1 628 ? 20.594 -13.93 9.914 1 97.69 628 THR B C 1
ATOM 9667 O O . THR B 1 628 ? 20.078 -13.344 8.953 1 97.69 628 THR B O 1
ATOM 9670 N N . PRO B 1 629 ? 21.375 -13.32 10.828 1 96.25 629 PRO B N 1
ATOM 9671 C CA . PRO B 1 629 ? 21.641 -11.891 10.617 1 96.25 629 PRO B CA 1
ATOM 9672 C C . PRO B 1 629 ? 22.609 -11.625 9.469 1 96.25 629 PRO B C 1
ATOM 9674 O O . PRO B 1 629 ? 23.438 -12.484 9.141 1 96.25 629 PRO B O 1
#

InterPro domains:
  IPR001279 Metallo-beta-lactamase [PF00753] (98-324)
  IPR001279 Metallo-beta-lactamase [SM00849] (101-324)
  IPR029228 Alkyl sulfatase dimerisation domain [PF14863] (361-499)
  IPR029229 Alkyl sulfatase, C-terminal [PF14864] (507-629)
  IPR036527 SCP2 sterol-binding domain superfamily [G3DSA:3.30.1050.10] (503-629)
  IPR036527 SCP2 sterol-binding domain superfamily [SSF55718] (508-629)
  IPR036866 Ribonuclease Z/Hydroxyacylglutathione hydrolase-like [SSF56281] (3-501)
  IPR038536 Alkyl/aryl-sulfatase, dimerisation domain superfamily [G3DSA:1.25.40.880] (360-499)
  IPR044097 Alkyl/aryl-sulfatase Bds1/ SdsA1 , MBL-fold [cd07710] (85-330)
  IPR052195 Bacterial Alkyl/Aryl-Sulfatase [PTHR43223] (6-629)

Nearest PDB structures (foldseek):
  4av7-assembly3_E  TM=9.650E-01  e=3.160E-71  Pseudomonas sp. DSM 6611
  2yhe-assembly3_C  TM=9.580E-01  e=3.927E-70  Pseudomonas sp. DSM 6611
  7tl5-assembly1_A  TM=9.555E-01  e=1.130E-68  Klebsiella pneumoniae subsp. pneumoniae NTUH-K2044
  4pdx-assembly1_B  TM=9.617E-01  e=1.925E-67  Escherichia coli K-12
  4pdx-assembly1_A  TM=9.605E-01  e=3.429E-67  Escherichia coli K-12

Organism: Metarhizium acridum (strain CQMa 102) (NCBI:txid655827)

Secondary structure (DSSP, 8-state):
--PPPPPHHHHHHHHHHHHHS-TT--HHHHHHHTTEEE--SS-EEE-TTS-EEEEGGGGGGGGSPPPTTS-HHHHHHHHHHH--EEEEEETTEEEEESSSSS-EEEEE-SSSEEEE---S-HHHHHHHHHHHHHHH-S-PPEEEEE--BSSHHHHTTHHHH--HHHHHHTT-EEEEETTHHHHHHHHHHHSHHHHHHHHHHHH-TTSPBSTTSB---SSSS----S----PPPSEEE-STT-EEEETTEEEEEEE-TTSSSSSBEEEEEGGGTEEE-TTTS-SS---SS-TT--PPP-HHHHHHHHHHHHHHHGGG-SEEE-SSS--EESHHHHHHHHHHHHHHHHHHHHHHHHHHTTT--HHHHHHH----HHHHT-GGGS-SSS-HHHHHHHHHHHHH-S--S-GGGTTPPPHHHHHHHHHHHHTSHHHHHHHHHHHHHHT-HHHHHHHHHHHHHHSTT-HHHHHHHHHHHHHHHHH-SSHHHHHHHHHHHHHHHH-----S-----HHHHTT--HHHHHHHHHHHB-HHHHTT--EEEEEEETTTTEEEEEEEETTEEEEE-SPPSS--SEEEEE-TTTTHHHHHT-S-HHHHHHTT-EEEE-THHHHHHHTTB----TT--SS--/--PPPPPHHHHHHHHHHHHHS-TT--HHHHHHHTTEEE--SS-EEE-TTS-EEEEGGGGGGGGSPPPTTS-HHHHHHHHHHH--EEEEEETTEEEEESSSSS-EEEEE-SSSEEEE---S-HHHHHHHHHHHHHHH-S-PPEEEEE--BSSHHHHTTHHHH--HHHHHHTT-EEEEETTHHHHHHHHHHHSHHHHHHHHHHHH-TTSPBSTTSB---SSSS----S----PPPSEEE-STT-EEEETTEEEEEEE-TTSSSSSBEEEEEGGGTEEE-TTTS-SS---SS-TT--PPP-HHHHHHHHHHHHHHHGGG-SEEE-SSS--EESHHHHHHHHHHHHHHHHHHHHHHHHHHTTT--HHHHHHH----HHHHT-GGGS-SSS-HHHHHHHHHHHHH-S--S-GGGTTPPPHHHHHHHHHHHHTSHHHHHHHHHHHHHHT-HHHHHHHHHHHHHHSTT-HHHHHHHHHHHHHHHHH-SSHHHHHHHHHHHHHHHH-----S-----HHHHTT--HHHHHHHHHHHB-HHHHTT--EEEEEEETTTTEEEEEEEETTEEEEE-SPPSS--SEEEEE-TTTTHHHHHT-S-HHHHHHTT-EEEE-THHHHHHHTTB----TT--SS--